Protein AF-A0A2D6BP06-F1 (afdb_monomer_lite)

Foldseek 3Di:
DDDDDDDDDDDDDDDDDDDDDDDDDDDDDDDDYDDDDDDDDDDDDDDDDDDDDDDDDDDDDDDDDDDDDDDDDDDDDDDDDDDDDDDDDDDDDDDDDDDDDDDDDDDDDDDDDDDDDDDDDDDDDDDDDDDDDDDDDDDDDDDDDDDDDDDDDDDDDDDDDDDDDDDDDDDDDDDDDDDDDDDDYDDDDDDDDDDDDDDDDDDDDDDDDDDDDDDDDDDDDDDDDDDDDDDDDDDDDDDDDDDDDDDDDDDDDDDDDDDDDDDDPDDDDDDDDDDDDDDDDDDPPPPPPDCPPPQAAEFEQEEALQAFAFLQSLLLLLLSLLVNLQRVHFYEYAHAPLPVVRHDPNSVVNHVVLCVLLVSAGAAADWDQDPVRDIGHDHPPPLDDRYLVVVLVLLVVLLVLCLVVVQKFWDQDDPVVLVVLVVVCVVVPHDRAAADDPPDDRVVRVVCVVVVHQTFMWGHFDQAKDWDQALAPGIDIDGNSLDHGGTQAHSVRGGDPLSSCLSSCQSVVHQEYREAQVCVSSVSSNVSSCVSSVGDDHHHHHAAFEAEPVRHGQDPLQLLVQLLVVLVVVCVVCVPVSCVLLVVLDPPVLVVVSNPDSVDDDDPRSSVSSCVSSVDPGDDGGSVSVLLQFFRSQLSSLLSCVQFFFLPDADPVRHGPSDDGSVVSSNRDDSNRGHPDGGYDDPVVSLVSQLVVLLPDDQVVNLVSLLVSCVPHPVLPHPPQVVNSSLCSVFASNQDSGSCQLCPCPHQNVLLRDDLQGRAADPVLLVPQAVDDPVGLLVLLVVCLVVLVPDPPLALVSQLVSLCVSCVVVVHDSSNHQQSLCCLRSSYSDHTRSSSSDVSNDSVSSSSSSVVCSVPSD

pLDDT: mean 71.78, std 29.15, range [24.36, 98.56]

Secondary structure (DSSP, 8-state):
-------------------------------------------------------------------------------------------------------------------------------------------------------------------------------------------------------------------------------------------------PPPP----PPP-------PPPPP---------------------------------EEEE----SSS-BHHHHHHHHHHHHHHHHTT-EEEE-B----TTT--HHHHHHHHHHHHHTT---SBEEEEE-TTS-EEEE-SSS----BGGGGHHHHHHHHHHHHTTTSEEEE---HHHHHHHHHHHHHTT--------TT--HHHHHHHHHTT---EEEE---SS-EEEEETTTEEEEE-GGG----EEE-TTSPBPHHHHHHHHHHHTT--EEEEEGGGGGGHHHHHHHHHHHTPPPPEEEEEPPEE-TTSPBP-THHHHHHHHHHHHHHHHH-HHHHHHHHTTTS-HHHHHHHHH-SS----HHHHHHHHHHHT--PPP-BHHHHHHTT--HHHHHHHHHTTTB----B-TTSSB-----HHHHHHH--GGGB-SSPEE--HHHHHHHHHHHHHHS-HHHHHHHHHHHHHHH-TTTTT--GGGHHHHHHHHGGG-SSSSTTTSTTSTTHHHHS-TTTPPP-HHHIIIIISSSSS-HHHHHHHHHHHHHT-SS--HHHHHHHHHHHHHHTT--THHHHHHHHHHHHSSS--S-HHHHHHHH-HHHHHHHHHHHHHH--

Radius of gyration: 44.8 Å; chains: 1; bounding box: 144×127×132 Å

Sequence (858 aa):
MGGGPVARAARRAPHPTRQGPRRADGVARGRRRTAAPRARRAPRPRARRFDRGLPEPLLALVAGPRVLPRAAGARRAAHEPGPGRRAPRALQGHLPQRRGLPAAGGRGRQPARSAQPAPARQPGRRDLRVRRGRRGRRGLRPGGDLARGGDPLGRGDRGAKPRDRAGPARRAGADRRAQGARRPARRGPRRLGDLPFTQRRRGPTGRPVADPRATRAGQRHHLCRRWLHERARTHRCPAPGLPAPQPGGRAPTRGQRWALPAADPRGRARCPDGLREREGRGAHRRQGRSRVSEAQVVTRFAPSPTGHLHVGGARTALFNWALARSLGGRFLLRIEDTDQARSSEEATRGILEDLAWLGIEWDEGPTLTLPDGRSLGGDPRGVGPFFQSERRAGYDAAVQALLDRDLAYPAFETGDELDALRREAREQKRNFRYRRPADFDREAALARAAGGEEHVVRFRMPERALRFADQILGEVHFEEEQLDDFVVRKRDGFPTYHLAVVVDDEAMGVSHVLRGQEHLNNTPRHRALQEALGYREPVYAHLPVIFNADGSKMSKRDKDKAARSAVKEGLASDEARLRAQVGDAVDPGSLERWLGDKKSQLPDSQLGALQEALALDLPGIEVEDFRRGGYLPEVLVNFLALLGWSPGEKEDDGRDKERFEPAYLAERFHLERVGRGNARFDRKKLLAFNQETLAALDDAHFLSLWDAWCTRYAPKAGGRLGARAELFAAAIKPRSGTLADPTDPAGPGAFVFAANEAFPFDEKAVAKFLRKGEPNGLEQLAAFRETVAGLDPFAPDTIEAAASAFAEARGIGMGKIAQPLRVAVTGSSASPGLGETLALVGREAVLARIDRCLRECA

Structure (mmCIF, N/CA/C/O backbone):
data_AF-A0A2D6BP06-F1
#
_entry.id   AF-A0A2D6BP06-F1
#
loop_
_atom_site.group_PDB
_atom_site.id
_atom_site.type_symbol
_atom_site.label_atom_id
_atom_site.label_alt_id
_atom_site.label_comp_id
_atom_site.label_asym_id
_atom_site.label_entity_id
_atom_site.label_seq_id
_atom_site.pdbx_PDB_ins_code
_atom_site.Cartn_x
_atom_site.Cartn_y
_atom_site.Cartn_z
_atom_site.occupancy
_atom_site.B_iso_or_equiv
_atom_site.auth_seq_id
_atom_site.auth_comp_id
_atom_site.auth_asym_id
_atom_site.auth_atom_id
_atom_site.pdbx_PDB_model_num
ATOM 1 N N . MET A 1 1 ? -78.590 -36.471 5.834 1.00 32.62 1 MET A N 1
ATOM 2 C CA . MET A 1 1 ? -77.722 -36.593 4.642 1.00 32.62 1 MET A CA 1
ATOM 3 C C . MET A 1 1 ? -76.311 -36.146 5.037 1.00 32.62 1 MET A C 1
ATOM 5 O O . MET A 1 1 ? -76.148 -34.966 5.298 1.00 32.62 1 MET A O 1
ATOM 9 N N . GLY A 1 2 ? -75.291 -36.983 5.256 1.00 31.98 2 GLY A N 1
ATOM 10 C CA . GLY A 1 2 ? -75.117 -38.422 4.984 1.00 31.98 2 GLY A CA 1
ATOM 11 C C . GLY A 1 2 ? -74.158 -38.626 3.797 1.00 31.98 2 GLY A C 1
ATOM 12 O O . GLY A 1 2 ? -74.500 -38.159 2.721 1.00 31.98 2 GLY A O 1
ATOM 13 N N . GLY A 1 3 ? -72.976 -39.254 3.912 1.00 29.80 3 GLY A N 1
ATOM 14 C CA . GLY A 1 3 ? -72.323 -39.891 5.076 1.00 29.80 3 GLY A CA 1
ATOM 15 C C . GLY A 1 3 ? -70.775 -39.875 5.005 1.00 29.80 3 GLY A C 1
ATOM 16 O O . GLY A 1 3 ? -70.210 -39.125 4.218 1.00 29.80 3 GLY A O 1
ATOM 17 N N . GLY A 1 4 ? -70.098 -40.646 5.876 1.00 33.81 4 GLY A N 1
ATOM 18 C CA . GLY A 1 4 ? -68.620 -40.759 5.975 1.00 33.81 4 GLY A CA 1
ATOM 19 C C . GLY A 1 4 ? -68.023 -41.896 5.114 1.00 33.81 4 GLY A C 1
ATOM 20 O O . GLY A 1 4 ? -68.578 -42.118 4.039 1.00 33.81 4 GLY A O 1
ATOM 21 N N . PRO A 1 5 ? -66.984 -42.667 5.550 1.00 57.78 5 PRO A N 1
ATOM 22 C CA . PRO A 1 5 ? -66.311 -42.700 6.877 1.00 57.78 5 PRO A CA 1
ATOM 23 C C . PRO A 1 5 ? -64.729 -42.734 6.832 1.00 57.78 5 PRO A C 1
ATOM 25 O O . PRO A 1 5 ? -64.161 -43.041 5.796 1.00 57.78 5 PRO A O 1
ATOM 28 N N . VAL A 1 6 ? -63.971 -42.212 7.833 1.00 41.28 6 VAL A N 1
ATOM 29 C CA . VAL A 1 6 ? -63.237 -42.908 8.963 1.00 41.28 6 VAL A CA 1
ATOM 30 C C . VAL A 1 6 ? -61.893 -43.589 8.554 1.00 41.28 6 VAL A C 1
ATOM 32 O O . VAL A 1 6 ? -61.802 -44.055 7.433 1.00 41.28 6 VAL A O 1
ATOM 35 N N . ALA A 1 7 ? -60.779 -43.687 9.321 1.00 31.73 7 ALA A N 1
ATOM 36 C CA . ALA A 1 7 ? -60.358 -43.411 10.727 1.00 31.73 7 ALA A CA 1
ATOM 37 C C . ALA A 1 7 ? -59.036 -42.571 10.764 1.00 31.73 7 ALA A C 1
ATOM 39 O O . ALA A 1 7 ? -58.396 -42.447 9.728 1.00 31.73 7 ALA A O 1
ATOM 40 N N . ARG A 1 8 ? -58.546 -41.870 11.815 1.00 34.09 8 ARG A N 1
ATOM 41 C CA . ARG A 1 8 ? -58.507 -41.978 13.310 1.00 34.09 8 ARG A CA 1
ATOM 42 C C . ARG A 1 8 ? -57.502 -43.003 13.901 1.00 34.09 8 ARG A C 1
ATOM 44 O O . ARG A 1 8 ? -57.359 -44.067 13.328 1.00 34.09 8 ARG A O 1
ATOM 51 N N . ALA A 1 9 ? -56.904 -42.838 15.100 1.00 34.69 9 ALA A N 1
ATOM 52 C CA . ALA A 1 9 ? -56.360 -41.677 15.863 1.00 34.69 9 ALA A CA 1
ATOM 53 C C . ALA A 1 9 ? -55.815 -42.136 17.254 1.00 34.69 9 ALA A C 1
ATOM 55 O O . ALA A 1 9 ? -56.453 -42.966 17.892 1.00 34.69 9 ALA A O 1
ATOM 56 N N . ALA A 1 10 ? -54.729 -41.536 17.782 1.00 27.34 10 ALA A N 1
ATOM 57 C CA . ALA A 1 10 ? -54.198 -41.772 19.150 1.00 27.34 10 ALA A CA 1
ATOM 58 C C . ALA A 1 10 ? -53.513 -40.513 19.756 1.00 27.34 10 ALA A C 1
ATOM 60 O O . ALA A 1 10 ? -53.117 -39.629 18.995 1.00 27.34 10 ALA A O 1
ATOM 61 N N . ARG A 1 11 ? -53.404 -40.385 21.102 1.00 34.75 11 ARG A N 1
ATOM 62 C CA . ARG A 1 11 ? -52.830 -39.210 21.830 1.00 34.75 11 ARG A CA 1
ATOM 63 C C . ARG A 1 11 ? -52.421 -39.497 23.305 1.00 34.75 11 ARG A C 1
ATOM 65 O O . ARG A 1 11 ? -53.011 -40.380 23.911 1.00 34.75 11 ARG A O 1
ATOM 72 N N . ARG A 1 12 ? -51.622 -38.572 23.892 1.00 31.70 12 ARG A N 1
ATOM 73 C CA . ARG A 1 12 ? -51.417 -38.200 25.337 1.00 31.70 12 ARG A CA 1
ATOM 74 C C . ARG A 1 12 ? -50.178 -38.743 26.102 1.00 31.70 12 ARG A C 1
ATOM 76 O O . ARG A 1 12 ? -49.508 -39.659 25.654 1.00 31.70 12 ARG A O 1
ATOM 83 N N . ALA A 1 13 ? -49.863 -38.042 27.205 1.00 31.72 13 ALA A N 1
ATOM 84 C CA . ALA A 1 13 ? -48.690 -38.098 28.117 1.00 31.72 13 ALA A CA 1
ATOM 85 C C . ALA A 1 13 ? -49.196 -38.289 29.596 1.00 31.72 13 ALA A C 1
ATOM 87 O O . ALA A 1 13 ? -50.390 -38.603 29.680 1.00 31.72 13 ALA A O 1
ATOM 88 N N . PRO A 1 14 ? -48.472 -38.076 30.745 1.00 52.66 14 PRO A N 1
ATOM 89 C CA . PRO A 1 14 ? -47.163 -37.418 31.016 1.00 52.66 14 PRO A CA 1
ATOM 90 C C . PRO A 1 14 ? -46.241 -38.083 32.107 1.00 52.66 14 PRO A C 1
ATOM 92 O O . PRO A 1 14 ? -46.472 -39.220 32.488 1.00 52.66 14 PRO A O 1
ATOM 95 N N . HIS A 1 15 ? -45.197 -37.345 32.558 1.00 32.78 15 HIS A N 1
ATOM 96 C CA . HIS A 1 15 ? -44.397 -37.330 33.831 1.00 32.78 15 HIS A CA 1
ATOM 97 C C . HIS A 1 15 ? -44.548 -38.419 34.941 1.00 32.78 15 HIS A C 1
ATOM 99 O O . HIS A 1 15 ? -45.658 -38.906 35.138 1.00 32.78 15 HIS A O 1
ATOM 105 N N . PRO A 1 16 ? -43.499 -38.714 35.777 1.00 49.84 16 PRO A N 1
ATOM 106 C CA . PRO A 1 16 ? -42.798 -37.723 36.637 1.00 49.84 16 PRO A CA 1
ATOM 107 C C . PRO A 1 16 ? -41.292 -37.989 36.963 1.00 49.84 16 PRO A C 1
ATOM 109 O O . PRO A 1 16 ? -40.595 -38.685 36.233 1.00 49.84 16 PRO A O 1
ATOM 112 N N . THR A 1 17 ? -40.778 -37.374 38.043 1.00 35.06 17 THR A N 1
ATOM 113 C CA . THR A 1 17 ? -39.378 -37.353 38.534 1.00 35.06 17 THR A CA 1
ATOM 114 C C . THR A 1 17 ? -39.135 -38.187 39.811 1.00 35.06 17 THR A C 1
ATOM 116 O O . THR A 1 17 ? -40.059 -38.388 40.594 1.00 35.06 17 THR A O 1
ATOM 119 N N . ARG A 1 18 ? -37.871 -38.592 40.068 1.00 30.53 18 ARG A N 1
ATOM 120 C CA . ARG A 1 18 ? -37.229 -38.868 41.392 1.00 30.53 18 ARG A CA 1
ATOM 121 C C . ARG A 1 18 ? -35.699 -39.009 41.182 1.00 30.53 18 ARG A C 1
ATOM 123 O O . ARG A 1 18 ? -35.296 -39.582 40.182 1.00 30.53 18 ARG A O 1
ATOM 130 N N . GLN A 1 19 ? -34.833 -38.247 41.866 1.00 31.11 19 GLN A N 1
ATOM 131 C CA . GLN A 1 19 ? -34.233 -38.458 43.209 1.00 31.11 19 GLN A CA 1
ATOM 132 C C . GLN A 1 19 ? -33.218 -39.629 43.296 1.00 31.11 19 GLN A C 1
ATOM 134 O O . GLN A 1 19 ? -33.531 -40.745 42.903 1.00 31.11 19 GLN A O 1
ATOM 139 N N . GLY A 1 20 ? -32.005 -39.354 43.818 1.00 28.52 20 GLY A N 1
ATOM 140 C CA . GLY A 1 20 ? -30.934 -40.343 44.101 1.00 28.52 20 GLY A CA 1
ATOM 141 C C . GLY A 1 20 ? -31.100 -41.059 45.460 1.00 28.52 20 GLY A C 1
ATOM 142 O O . GLY A 1 20 ? -32.217 -41.022 45.982 1.00 28.52 20 GLY A O 1
ATOM 143 N N . PRO A 1 21 ? -30.037 -41.628 46.100 1.00 48.75 21 PRO A N 1
ATOM 144 C CA . PRO A 1 21 ? -28.909 -40.792 46.574 1.00 48.75 21 PRO A CA 1
ATOM 145 C C . PRO A 1 21 ? -27.501 -41.446 46.823 1.00 48.75 21 PRO A C 1
ATOM 147 O O . PRO A 1 21 ? -27.364 -42.641 47.026 1.00 48.75 21 PRO A O 1
ATOM 150 N N . ARG A 1 22 ? -26.481 -40.573 46.971 1.00 33.22 22 ARG A N 1
ATOM 151 C CA . ARG A 1 22 ? -25.363 -40.555 47.971 1.00 33.22 22 ARG A CA 1
ATOM 152 C C . ARG A 1 22 ? -24.386 -41.746 48.224 1.00 33.22 22 ARG A C 1
ATOM 154 O O . ARG A 1 22 ? -24.780 -42.781 48.735 1.00 33.22 22 ARG A O 1
ATOM 161 N N . ARG A 1 23 ? -23.091 -41.352 48.241 1.00 32.50 23 ARG A N 1
ATOM 162 C CA . ARG A 1 23 ? -21.977 -41.700 49.180 1.00 32.50 23 ARG A CA 1
ATOM 163 C C . ARG A 1 23 ? -21.313 -43.092 49.151 1.00 32.50 23 ARG A C 1
ATOM 165 O O . ARG A 1 23 ? -21.933 -44.080 49.512 1.00 32.50 23 ARG A O 1
ATOM 172 N N . ALA A 1 24 ? -19.980 -43.078 49.019 1.00 30.75 24 ALA A N 1
ATOM 173 C CA . ALA A 1 24 ? -19.044 -43.382 50.121 1.00 30.75 24 ALA A CA 1
ATOM 174 C C . ALA A 1 24 ? -17.658 -42.739 49.849 1.00 30.75 24 ALA A C 1
ATOM 176 O O . ALA A 1 24 ? -17.357 -42.397 48.706 1.00 30.75 24 ALA A O 1
ATOM 177 N N . ASP A 1 25 ? -16.845 -42.540 50.891 1.00 31.14 25 ASP A N 1
ATOM 178 C CA . ASP A 1 25 ? -15.558 -41.820 50.852 1.00 31.14 25 ASP A CA 1
ATOM 179 C C . ASP A 1 25 ? -14.333 -42.760 50.751 1.00 31.14 25 ASP A C 1
ATOM 181 O O . ASP A 1 25 ? -14.427 -43.951 51.041 1.00 31.14 25 ASP A O 1
ATOM 185 N N . GLY A 1 26 ? -13.155 -42.231 50.378 1.00 29.27 26 GLY A N 1
ATOM 186 C CA . GLY A 1 26 ? -11.935 -43.041 50.205 1.00 29.27 26 GLY A CA 1
ATOM 187 C C . GLY A 1 26 ? -10.625 -42.246 50.096 1.00 29.27 26 GLY A C 1
ATOM 188 O O . GLY A 1 26 ? -9.998 -42.221 49.040 1.00 29.27 26 GLY A O 1
ATOM 189 N N . VAL A 1 27 ? -10.193 -41.586 51.177 1.00 34.19 27 VAL A N 1
ATOM 190 C CA . VAL A 1 27 ? -8.940 -40.800 51.215 1.00 34.19 27 VAL A CA 1
ATOM 191 C C . VAL A 1 27 ? -7.767 -41.617 51.768 1.00 34.19 27 VAL A C 1
ATOM 193 O O . VAL A 1 27 ? -7.808 -42.054 52.914 1.00 34.19 27 VAL A O 1
ATOM 196 N N . ALA A 1 28 ? -6.661 -41.705 51.020 1.00 30.28 28 ALA A N 1
ATOM 197 C CA . ALA A 1 28 ? -5.351 -42.110 51.545 1.00 30.28 28 ALA A CA 1
ATOM 198 C C . ALA A 1 28 ? -4.192 -41.421 50.793 1.00 30.28 28 ALA A C 1
ATOM 200 O O . ALA A 1 28 ? -4.322 -41.040 49.631 1.00 30.28 28 ALA A O 1
ATOM 201 N N . ARG A 1 29 ? -3.043 -41.240 51.461 1.00 36.44 29 ARG A N 1
ATOM 202 C CA . ARG A 1 29 ? -1.831 -40.591 50.916 1.00 36.44 29 ARG A CA 1
ATOM 203 C C . ARG A 1 29 ? -0.668 -41.585 50.858 1.00 36.44 29 ARG A C 1
ATOM 205 O O . ARG A 1 29 ? -0.449 -42.304 51.825 1.00 36.44 29 ARG A O 1
ATOM 212 N N . GLY A 1 30 ? 0.164 -41.521 49.816 1.00 28.05 30 GLY A N 1
ATOM 213 C CA . GLY A 1 30 ? 1.426 -42.270 49.738 1.00 28.05 30 GLY A CA 1
ATOM 214 C C . GLY A 1 30 ? 2.506 -41.519 48.952 1.00 28.05 30 GLY A C 1
ATOM 215 O O . GLY A 1 30 ? 2.259 -41.047 47.848 1.00 28.05 30 GLY A O 1
ATOM 216 N N . ARG A 1 31 ? 3.715 -41.388 49.514 1.00 34.25 31 ARG A N 1
ATOM 217 C CA . ARG A 1 31 ? 4.906 -40.834 48.836 1.00 34.25 31 ARG A CA 1
ATOM 218 C C . ARG A 1 31 ? 5.994 -41.913 48.775 1.00 34.25 31 ARG A C 1
ATOM 220 O O . ARG A 1 31 ? 6.305 -42.437 49.840 1.00 34.25 31 ARG A O 1
ATOM 227 N N . ARG A 1 32 ? 6.692 -42.068 47.634 1.00 32.12 32 ARG A N 1
ATOM 228 C CA . ARG A 1 32 ? 8.166 -41.863 47.481 1.00 32.12 32 ARG A CA 1
ATOM 229 C C . ARG A 1 32 ? 8.805 -42.622 46.290 1.00 32.12 32 ARG A C 1
ATOM 231 O O . ARG A 1 32 ? 8.751 -43.836 46.239 1.00 32.12 32 ARG A O 1
ATOM 238 N N . ARG A 1 33 ? 9.634 -41.864 45.550 1.00 31.02 33 ARG A N 1
ATOM 239 C CA . ARG A 1 33 ? 11.007 -42.184 45.074 1.00 31.02 33 ARG A CA 1
ATOM 240 C C . ARG A 1 33 ? 11.283 -43.113 43.860 1.00 31.02 33 ARG A C 1
ATOM 242 O O . ARG A 1 33 ? 10.917 -44.275 43.821 1.00 31.02 33 ARG A O 1
ATOM 249 N N . THR A 1 34 ? 12.230 -42.584 43.065 1.00 29.62 34 THR A N 1
ATOM 250 C CA . THR A 1 34 ? 13.447 -43.195 42.464 1.00 29.62 34 THR A CA 1
ATOM 251 C C . THR A 1 34 ? 13.462 -43.893 41.098 1.00 29.62 34 THR A C 1
ATOM 253 O O . THR A 1 34 ? 12.599 -44.682 40.754 1.00 29.62 34 THR A O 1
ATOM 256 N N . ALA A 1 35 ? 14.625 -43.667 40.458 1.00 29.25 35 ALA A N 1
ATOM 257 C CA . ALA A 1 35 ? 15.318 -44.435 39.419 1.00 29.25 35 ALA A CA 1
ATOM 258 C C . ALA A 1 35 ? 14.970 -44.172 37.940 1.00 29.25 35 ALA A C 1
ATOM 260 O O . ALA A 1 35 ? 13.820 -44.135 37.523 1.00 29.25 35 ALA A O 1
ATOM 261 N N . ALA A 1 36 ? 16.040 -44.039 37.150 1.00 32.34 36 ALA A N 1
ATOM 262 C CA . ALA A 1 36 ? 16.065 -44.029 35.691 1.00 32.34 36 ALA A CA 1
ATOM 263 C C . ALA A 1 36 ? 17.188 -44.981 35.214 1.00 32.34 36 ALA A C 1
ATOM 265 O O . ALA A 1 36 ? 18.179 -45.139 35.936 1.00 32.34 36 ALA A O 1
ATOM 266 N N . PRO A 1 37 ? 17.082 -45.603 34.025 1.00 40.06 37 PRO A N 1
ATOM 267 C CA . PRO A 1 37 ? 18.135 -46.449 33.462 1.00 40.06 37 PRO A CA 1
ATOM 268 C C . PRO A 1 37 ? 19.199 -45.646 32.682 1.00 40.06 37 PRO A C 1
ATOM 270 O O . PRO A 1 37 ? 18.964 -44.519 32.247 1.00 40.06 37 PRO A O 1
ATOM 273 N N . ARG A 1 38 ? 20.389 -46.237 32.489 1.00 30.73 38 ARG A N 1
ATOM 274 C CA . ARG A 1 38 ? 21.543 -45.647 31.772 1.00 30.73 38 ARG A CA 1
ATOM 275 C C . ARG A 1 38 ? 21.874 -46.386 30.467 1.00 30.73 38 ARG A C 1
ATOM 277 O O . ARG A 1 38 ? 21.619 -47.576 30.328 1.00 30.73 38 ARG A O 1
ATOM 284 N N . ALA A 1 39 ? 22.518 -45.663 29.551 1.00 33.19 39 ALA A N 1
ATOM 285 C CA . ALA A 1 39 ? 22.890 -46.092 28.201 1.00 33.19 39 ALA A CA 1
ATOM 286 C C . ALA A 1 39 ? 24.057 -47.101 28.091 1.00 33.19 39 ALA A C 1
ATOM 288 O O . ALA A 1 39 ? 24.931 -47.171 28.956 1.00 33.19 39 ALA A O 1
ATOM 289 N N . ARG A 1 40 ? 24.126 -47.759 26.923 1.00 26.53 40 ARG A N 1
ATOM 290 C CA . ARG A 1 40 ? 25.287 -48.378 26.235 1.00 26.53 40 ARG A CA 1
ATOM 291 C C . ARG A 1 40 ? 24.964 -48.380 24.725 1.00 26.53 40 ARG A C 1
ATOM 293 O O . ARG A 1 40 ? 23.788 -48.438 24.398 1.00 26.53 40 ARG A O 1
ATOM 300 N N . ARG A 1 41 ? 25.872 -48.463 23.747 1.00 29.81 41 ARG A N 1
ATOM 301 C CA . ARG A 1 41 ? 27.226 -47.939 23.430 1.00 29.81 41 ARG A CA 1
ATOM 302 C C . ARG A 1 41 ? 27.546 -48.526 22.023 1.00 29.81 41 ARG A C 1
ATOM 304 O O . ARG A 1 41 ? 27.039 -49.592 21.698 1.00 29.81 41 ARG A O 1
ATOM 311 N N . ALA A 1 42 ? 28.325 -47.836 21.188 1.00 32.09 42 ALA A N 1
ATOM 312 C CA . ALA A 1 42 ? 28.511 -48.165 19.757 1.00 32.09 42 ALA A CA 1
ATOM 313 C C . ALA A 1 42 ? 29.481 -49.339 19.460 1.00 32.09 42 ALA A C 1
ATOM 315 O O . ALA A 1 42 ? 30.146 -49.836 20.371 1.00 32.09 42 ALA A O 1
ATOM 316 N N . PRO A 1 43 ? 29.669 -49.681 18.167 1.00 38.75 43 PRO A N 1
ATOM 317 C CA . PRO A 1 43 ? 31.032 -49.663 17.610 1.00 38.75 43 PRO A CA 1
ATOM 318 C C . PRO A 1 43 ? 31.188 -48.824 16.316 1.00 38.75 43 PRO A C 1
ATOM 320 O O . PRO A 1 43 ? 30.216 -48.356 15.730 1.00 38.75 43 PRO A O 1
ATOM 323 N N . ARG A 1 44 ? 32.444 -48.624 15.881 1.00 33.66 44 ARG A N 1
ATOM 324 C CA . ARG A 1 44 ? 32.863 -47.914 14.648 1.00 33.66 44 ARG A CA 1
ATOM 325 C C . ARG A 1 44 ? 33.636 -48.857 13.701 1.00 33.66 44 ARG A C 1
ATOM 327 O O . ARG A 1 44 ? 34.316 -49.746 14.215 1.00 33.66 44 ARG A O 1
ATOM 334 N N . PRO A 1 45 ? 33.720 -48.575 12.387 1.00 37.53 45 PRO A N 1
ATOM 335 C CA . PRO A 1 45 ? 34.867 -48.949 11.551 1.00 37.53 45 PRO A CA 1
ATOM 336 C C . PRO A 1 45 ? 36.020 -47.913 11.634 1.00 37.53 45 PRO A C 1
ATOM 338 O O . PRO A 1 45 ? 35.904 -46.877 12.292 1.00 37.53 45 PRO A O 1
ATOM 341 N N . ARG A 1 46 ? 37.175 -48.216 11.018 1.00 26.91 46 ARG A N 1
ATOM 342 C CA . ARG A 1 46 ? 38.452 -47.474 11.156 1.00 26.91 46 ARG A CA 1
ATOM 343 C C . ARG A 1 46 ? 38.837 -46.679 9.897 1.00 26.91 46 ARG A C 1
ATOM 345 O O . ARG A 1 46 ? 38.410 -47.011 8.799 1.00 26.91 46 ARG A O 1
ATOM 352 N N . ALA A 1 47 ? 39.709 -45.682 10.067 1.00 29.97 47 ALA A N 1
ATOM 353 C CA . ALA A 1 47 ? 40.319 -44.893 8.990 1.00 29.97 47 ALA A CA 1
ATOM 354 C C . ALA A 1 47 ? 41.727 -45.397 8.592 1.00 29.97 47 ALA A C 1
ATOM 356 O O . ALA A 1 47 ? 42.350 -46.170 9.324 1.00 29.97 47 ALA A O 1
ATOM 357 N N . ARG A 1 48 ? 42.266 -44.871 7.482 1.00 26.70 48 ARG A N 1
ATOM 358 C CA . ARG A 1 48 ? 43.714 -44.766 7.202 1.00 26.70 48 ARG A CA 1
ATOM 359 C C . ARG A 1 48 ? 44.073 -43.302 6.888 1.00 26.70 48 ARG A C 1
ATOM 361 O O . ARG A 1 48 ? 43.189 -42.518 6.556 1.00 26.70 48 ARG A O 1
ATOM 368 N N . ARG A 1 49 ? 45.346 -42.934 7.072 1.00 28.84 49 ARG A N 1
ATOM 369 C CA . ARG A 1 49 ? 45.891 -41.562 6.973 1.00 28.84 49 ARG A CA 1
ATOM 370 C C . ARG A 1 49 ? 46.818 -41.404 5.763 1.00 28.84 49 ARG A C 1
ATOM 372 O O . ARG A 1 49 ? 47.447 -42.388 5.398 1.00 28.84 49 ARG A O 1
ATOM 379 N N . PHE A 1 50 ? 46.964 -40.170 5.276 1.00 26.77 50 PHE A N 1
ATOM 380 C CA . PHE A 1 50 ? 48.218 -39.399 5.099 1.00 26.77 50 PHE A CA 1
ATOM 381 C C . PHE A 1 50 ? 47.776 -37.978 4.651 1.00 26.77 50 PHE A C 1
ATOM 383 O O . PHE A 1 50 ? 47.029 -37.902 3.684 1.00 26.77 50 PHE A O 1
ATOM 390 N N . ASP A 1 51 ? 47.988 -36.824 5.300 1.00 28.58 51 ASP A N 1
ATOM 391 C CA . ASP A 1 51 ? 48.929 -36.285 6.314 1.00 28.58 51 ASP A CA 1
ATOM 392 C C . ASP A 1 51 ? 50.028 -35.370 5.728 1.00 28.58 51 ASP A C 1
ATOM 394 O O . ASP A 1 51 ? 51.030 -35.872 5.217 1.00 28.58 51 ASP A O 1
ATOM 398 N N . ARG A 1 52 ? 49.815 -34.039 5.829 1.00 28.69 52 ARG A N 1
ATOM 399 C CA . ARG A 1 52 ? 50.779 -32.976 6.233 1.00 28.69 52 ARG A CA 1
ATOM 400 C C . ARG A 1 52 ? 50.205 -31.563 5.995 1.00 28.69 52 ARG A C 1
ATOM 402 O O . ARG A 1 52 ? 49.656 -31.306 4.930 1.00 28.69 52 ARG A O 1
ATOM 409 N N . GLY A 1 53 ? 50.394 -30.641 6.949 1.00 25.11 53 GLY A N 1
ATOM 410 C CA . GLY A 1 53 ? 50.071 -29.203 6.814 1.00 25.11 53 GLY A CA 1
ATOM 411 C C . GLY A 1 53 ? 49.451 -28.579 8.078 1.00 25.11 53 GLY A C 1
ATOM 412 O O . GLY A 1 53 ? 48.396 -29.014 8.524 1.00 25.11 53 GLY A O 1
ATOM 413 N N . LEU A 1 54 ? 50.110 -27.569 8.654 1.00 31.41 54 LEU A N 1
ATOM 414 C CA . LEU A 1 54 ? 49.773 -26.842 9.899 1.00 31.41 54 LEU A CA 1
ATOM 415 C C . LEU A 1 54 ? 49.731 -25.317 9.608 1.00 31.41 54 LEU A C 1
ATOM 417 O O . LEU A 1 54 ? 50.316 -24.934 8.593 1.00 31.41 54 LEU A O 1
ATOM 421 N N . PRO A 1 55 ? 49.244 -24.423 10.504 1.00 37.19 55 PRO A N 1
ATOM 422 C CA . PRO A 1 55 ? 48.268 -24.576 11.599 1.00 37.19 55 PRO A CA 1
ATOM 423 C C . PRO A 1 55 ? 47.166 -23.468 11.654 1.00 37.19 55 PRO A C 1
ATOM 425 O O . PRO A 1 55 ? 47.251 -22.431 11.009 1.00 37.19 55 PRO A O 1
ATOM 428 N N . GLU A 1 56 ? 46.174 -23.678 12.524 1.00 35.41 56 GLU A N 1
ATOM 429 C CA . GLU A 1 56 ? 45.200 -22.708 13.103 1.00 35.41 56 GLU A CA 1
ATOM 430 C C . GLU A 1 56 ? 45.538 -22.545 14.627 1.00 35.41 56 GLU A C 1
ATOM 432 O O . GLU A 1 56 ? 46.473 -23.239 15.053 1.00 35.41 56 GLU A O 1
ATOM 437 N N . PRO A 1 57 ? 44.858 -21.748 15.505 1.00 51.28 57 PRO A N 1
ATOM 438 C CA . PRO A 1 57 ? 43.550 -21.078 15.350 1.00 51.28 57 PRO A CA 1
ATOM 439 C C . PRO A 1 57 ? 43.396 -19.650 15.949 1.00 51.28 57 PRO A C 1
ATOM 441 O O . PRO A 1 57 ? 44.266 -19.178 16.679 1.00 51.28 57 PRO A O 1
ATOM 444 N N . LEU A 1 58 ? 42.214 -19.027 15.768 1.00 27.69 58 LEU A N 1
ATOM 445 C CA . LEU A 1 58 ? 41.301 -18.639 16.882 1.00 27.69 58 LEU A CA 1
ATOM 446 C C . LEU A 1 58 ? 40.044 -17.870 16.414 1.00 27.69 58 LEU A C 1
ATOM 448 O O . LEU A 1 58 ? 40.140 -16.753 15.914 1.00 27.69 58 LEU A O 1
ATOM 452 N N . LEU A 1 59 ? 38.848 -18.413 16.689 1.00 27.89 59 LEU A N 1
ATOM 453 C CA . LEU A 1 59 ? 37.565 -17.712 16.515 1.00 27.89 59 LEU A CA 1
ATOM 454 C C . LEU A 1 59 ? 36.512 -18.226 17.520 1.00 27.89 59 LEU A C 1
ATOM 456 O O . LEU A 1 59 ? 36.263 -19.428 17.603 1.00 27.89 59 LEU A O 1
ATOM 460 N N . ALA A 1 60 ? 35.920 -17.324 18.312 1.00 28.44 60 ALA A N 1
ATOM 461 C CA . ALA A 1 60 ? 34.975 -17.616 19.401 1.00 28.44 60 ALA A CA 1
ATOM 462 C C . ALA A 1 60 ? 34.286 -16.317 19.887 1.00 28.44 60 ALA A C 1
ATOM 464 O O . ALA A 1 60 ? 34.919 -15.267 19.846 1.00 28.44 60 ALA A O 1
ATOM 465 N N . LEU A 1 61 ? 33.059 -16.286 20.431 1.00 28.16 61 LEU A N 1
ATOM 466 C CA . LEU A 1 61 ? 31.880 -17.170 20.323 1.00 28.16 61 LEU A CA 1
ATOM 467 C C . LEU A 1 61 ? 30.659 -16.369 20.852 1.00 28.16 61 LEU A C 1
ATOM 469 O O . LEU A 1 61 ? 30.822 -15.561 21.765 1.00 28.16 61 LEU A O 1
ATOM 473 N N . VAL A 1 62 ? 29.446 -16.564 20.318 1.00 30.70 62 VAL A N 1
ATOM 474 C CA . VAL A 1 62 ? 28.232 -15.811 20.726 1.00 30.70 62 VAL A CA 1
ATOM 475 C C . VAL A 1 62 ? 27.284 -16.664 21.581 1.00 30.70 62 VAL A C 1
ATOM 477 O O . VAL A 1 62 ? 26.952 -17.782 21.193 1.00 30.70 62 VAL A O 1
ATOM 480 N N . ALA A 1 63 ? 26.786 -16.123 22.702 1.00 27.98 63 ALA A N 1
ATOM 481 C CA . ALA A 1 63 ? 25.681 -16.699 23.482 1.00 27.98 63 ALA A CA 1
ATOM 482 C C . ALA A 1 63 ? 24.916 -15.630 24.297 1.00 27.98 63 ALA A C 1
ATOM 484 O O . ALA A 1 63 ? 25.515 -14.674 24.783 1.00 27.98 63 ALA A O 1
ATOM 485 N N . GLY A 1 64 ? 23.601 -15.818 24.479 1.00 26.67 64 GLY A N 1
ATOM 486 C CA . GLY A 1 64 ? 22.725 -14.986 25.327 1.00 26.67 64 GLY A CA 1
ATOM 487 C C . GLY A 1 64 ? 21.947 -15.806 26.384 1.00 26.67 64 GLY A C 1
ATOM 488 O O . GLY A 1 64 ? 22.037 -17.034 26.365 1.00 26.67 64 GLY A O 1
ATOM 489 N N . PRO A 1 65 ? 21.193 -15.179 27.320 1.00 40.66 65 PRO A N 1
ATOM 490 C CA . PRO A 1 65 ? 20.755 -15.852 28.557 1.00 40.66 65 PRO A CA 1
ATOM 491 C C . PRO A 1 65 ? 19.241 -16.156 28.699 1.00 40.66 65 PRO A C 1
ATOM 493 O O . PRO A 1 65 ? 18.402 -15.283 28.479 1.00 40.66 65 PRO A O 1
ATOM 496 N N . ARG A 1 66 ? 18.901 -17.366 29.195 1.00 28.11 66 ARG A N 1
ATOM 497 C CA . ARG A 1 66 ? 17.585 -17.819 29.738 1.00 28.11 66 ARG A CA 1
ATOM 498 C C . ARG A 1 66 ? 17.768 -19.074 30.636 1.00 28.11 66 ARG A C 1
ATOM 500 O O . ARG A 1 66 ? 18.624 -19.883 30.307 1.00 28.11 66 ARG A O 1
ATOM 507 N N . VAL A 1 67 ? 16.992 -19.375 31.696 1.00 30.91 67 VAL A N 1
ATOM 508 C CA . VAL A 1 67 ? 16.229 -18.536 32.657 1.00 30.91 67 VAL A CA 1
ATOM 509 C C . VAL A 1 67 ? 15.844 -19.375 33.917 1.00 30.91 67 VAL A C 1
ATOM 511 O O . VAL A 1 67 ? 15.318 -20.471 33.753 1.00 30.91 67 VAL A O 1
ATOM 514 N N . LEU A 1 68 ? 16.018 -18.841 35.146 1.00 30.66 68 LEU A N 1
ATOM 515 C CA . LEU A 1 68 ? 15.467 -19.337 36.451 1.00 30.66 68 LEU A CA 1
ATOM 516 C C . LEU A 1 68 ? 15.868 -20.788 36.904 1.00 30.66 68 LEU A C 1
ATOM 518 O O . LEU A 1 68 ? 16.551 -21.460 36.136 1.00 30.66 68 LEU A O 1
ATOM 522 N N . PRO A 1 69 ? 15.516 -21.317 38.122 1.00 42.66 69 PRO A N 1
ATOM 523 C CA . PRO A 1 69 ? 14.735 -20.762 39.257 1.00 42.66 69 PRO A CA 1
ATOM 524 C C . PRO A 1 69 ? 15.282 -20.954 40.720 1.00 42.66 69 PRO A C 1
ATOM 526 O O . PRO A 1 69 ? 16.122 -21.799 40.990 1.00 42.66 69 PRO A O 1
ATOM 529 N N . ARG A 1 70 ? 14.670 -20.217 41.679 1.00 29.48 70 ARG A N 1
ATOM 530 C CA . ARG A 1 70 ? 14.356 -20.511 43.123 1.00 29.48 70 ARG A CA 1
ATOM 531 C C . ARG A 1 70 ? 15.294 -21.361 44.041 1.00 29.48 70 ARG A C 1
ATOM 533 O O . ARG A 1 70 ? 15.402 -22.561 43.830 1.00 29.48 70 ARG A O 1
ATOM 540 N N . ALA A 1 71 ? 15.649 -20.821 45.232 1.00 27.70 71 ALA A N 1
ATOM 541 C CA . ALA A 1 71 ? 15.114 -21.206 46.581 1.00 27.70 71 ALA A CA 1
ATOM 542 C C . ALA A 1 71 ? 16.074 -21.063 47.814 1.00 27.70 71 ALA A C 1
ATOM 544 O O . ALA A 1 71 ? 17.185 -21.568 47.818 1.00 27.70 71 ALA A O 1
ATOM 545 N N . ALA A 1 72 ? 15.541 -20.433 48.878 1.00 27.91 72 ALA A N 1
ATOM 546 C CA . ALA A 1 72 ? 15.894 -20.330 50.321 1.00 27.91 72 ALA A CA 1
ATOM 547 C C . ALA A 1 72 ? 16.945 -21.255 51.020 1.00 27.91 72 ALA A C 1
ATOM 549 O O . ALA A 1 72 ? 17.030 -22.440 50.718 1.00 27.91 72 ALA A O 1
ATOM 550 N N . GLY A 1 73 ? 17.620 -20.744 52.086 1.00 26.27 73 GLY A N 1
ATOM 551 C CA . GLY A 1 73 ? 18.653 -21.490 52.864 1.00 26.27 73 GLY A CA 1
ATOM 552 C C . GLY A 1 73 ? 18.862 -21.241 54.392 1.00 26.27 73 GLY A C 1
ATOM 553 O O . GLY A 1 73 ? 19.150 -22.205 55.091 1.00 26.27 73 GLY A O 1
ATOM 554 N N . ALA A 1 74 ? 18.638 -20.029 54.938 1.00 28.55 74 ALA A N 1
ATOM 555 C CA . ALA A 1 74 ? 18.569 -19.680 56.390 1.00 28.55 74 ALA A CA 1
ATOM 556 C C . ALA A 1 74 ? 19.842 -19.687 57.307 1.00 28.55 74 ALA A C 1
ATOM 558 O O . ALA A 1 74 ? 20.803 -20.404 57.062 1.00 28.55 74 ALA A O 1
ATOM 559 N N . ARG A 1 75 ? 19.715 -18.975 58.461 1.00 28.59 75 ARG A N 1
ATOM 560 C CA . ARG A 1 75 ? 20.553 -18.955 59.710 1.00 28.59 75 ARG A CA 1
ATOM 561 C C . ARG A 1 75 ? 21.887 -18.163 59.664 1.00 28.59 75 ARG A C 1
ATOM 563 O O . ARG A 1 75 ? 22.557 -18.201 58.648 1.00 28.59 75 ARG A O 1
ATOM 570 N N . ARG A 1 76 ? 22.357 -17.483 60.736 1.00 28.83 76 ARG A N 1
ATOM 571 C CA . ARG A 1 76 ? 21.760 -16.979 62.017 1.00 28.83 76 ARG A CA 1
ATOM 572 C C . ARG A 1 76 ? 22.710 -15.927 62.669 1.00 28.83 76 ARG A C 1
ATOM 574 O O . ARG A 1 76 ? 23.818 -15.769 62.184 1.00 28.83 76 ARG A O 1
ATOM 581 N N . ALA A 1 77 ? 22.286 -15.337 63.803 1.00 28.73 77 ALA A N 1
ATOM 582 C CA . ALA A 1 77 ? 22.959 -14.310 64.637 1.00 28.73 77 ALA A CA 1
ATOM 583 C C . ALA A 1 77 ? 23.058 -12.913 63.969 1.00 28.73 77 ALA A C 1
ATOM 585 O O . ALA A 1 77 ? 23.500 -12.826 62.834 1.00 28.73 77 ALA A O 1
ATOM 586 N N . ALA A 1 78 ? 22.570 -11.780 64.497 1.00 27.53 78 ALA A N 1
ATOM 587 C CA . ALA A 1 78 ? 22.192 -11.289 65.839 1.00 27.53 78 ALA A CA 1
ATOM 588 C C . ALA A 1 78 ? 23.319 -10.616 66.649 1.00 27.53 78 ALA A C 1
ATOM 590 O O . ALA A 1 78 ? 24.053 -11.299 67.356 1.00 27.53 78 ALA A O 1
ATOM 591 N N . HIS A 1 79 ? 23.351 -9.274 66.617 1.00 29.59 79 HIS A N 1
ATOM 592 C CA . HIS A 1 79 ? 23.291 -8.449 67.834 1.00 29.59 79 HIS A CA 1
ATOM 593 C C . HIS A 1 79 ? 22.865 -6.989 67.546 1.00 29.59 79 HIS A C 1
ATOM 595 O O . HIS A 1 79 ? 23.415 -6.333 66.667 1.00 29.59 79 HIS A O 1
ATOM 601 N N . GLU A 1 80 ? 21.885 -6.501 68.310 1.00 29.91 80 GLU A N 1
ATOM 602 C CA . GLU A 1 80 ? 21.634 -5.078 68.627 1.00 29.91 80 GLU A CA 1
ATOM 603 C C . GLU A 1 80 ? 22.402 -4.697 69.921 1.00 29.91 80 GLU A C 1
ATOM 605 O O . GLU A 1 80 ? 22.960 -5.618 70.540 1.00 29.91 80 GLU A O 1
ATOM 610 N N . PRO A 1 81 ? 22.390 -3.432 70.425 1.00 48.44 81 PRO A N 1
ATOM 611 C CA . PRO A 1 81 ? 21.775 -2.169 69.941 1.00 48.44 81 PRO A CA 1
ATOM 612 C C . PRO A 1 81 ? 22.865 -1.076 69.672 1.00 48.44 81 PRO A C 1
ATOM 614 O O . PRO A 1 81 ? 24.038 -1.411 69.598 1.00 48.44 81 PRO A O 1
ATOM 617 N N . GLY A 1 82 ? 22.643 0.232 69.460 1.00 28.22 82 GLY A N 1
ATOM 618 C CA . GLY A 1 82 ? 21.618 1.162 69.952 1.00 28.22 82 GLY A CA 1
ATOM 619 C C . GLY A 1 82 ? 21.857 2.625 69.492 1.00 28.22 82 GLY A C 1
ATOM 620 O O . GLY A 1 82 ? 22.642 2.846 68.571 1.00 28.22 82 GLY A O 1
ATOM 621 N N . PRO A 1 83 ? 21.154 3.632 70.061 1.00 47.88 83 PRO A N 1
ATOM 622 C CA . PRO A 1 83 ? 20.785 4.839 69.304 1.00 47.88 83 PRO A CA 1
ATOM 623 C C . PRO A 1 83 ? 21.479 6.160 69.703 1.00 47.88 83 PRO A C 1
ATOM 625 O O . PRO A 1 83 ? 21.777 6.404 70.869 1.00 47.88 83 PRO A O 1
ATOM 628 N N . GLY A 1 84 ? 21.581 7.091 68.743 1.00 29.08 84 GLY A N 1
ATOM 629 C CA . GLY A 1 84 ? 21.969 8.495 68.960 1.00 29.08 84 GLY A CA 1
ATOM 630 C C . GLY A 1 84 ? 21.133 9.461 68.107 1.00 29.08 84 GLY A C 1
ATOM 631 O O . GLY A 1 84 ? 21.010 9.282 66.899 1.00 29.08 84 GLY A O 1
ATOM 632 N N . ARG A 1 85 ? 20.520 10.481 68.727 1.00 30.36 85 ARG A N 1
ATOM 633 C CA . ARG A 1 85 ? 19.638 11.466 68.061 1.00 30.36 85 ARG A CA 1
ATOM 634 C C . ARG A 1 85 ? 20.359 12.800 67.807 1.00 30.36 85 ARG A C 1
ATOM 636 O O . ARG A 1 85 ? 20.988 13.290 68.739 1.00 30.36 85 ARG A O 1
ATOM 643 N N . ARG A 1 86 ? 20.052 13.453 66.669 1.00 29.97 86 ARG A N 1
ATOM 644 C CA . ARG A 1 86 ? 19.706 14.897 66.470 1.00 29.97 86 ARG A CA 1
ATOM 645 C C . ARG A 1 86 ? 20.344 15.542 65.222 1.00 29.97 86 ARG A C 1
ATOM 647 O O . ARG A 1 86 ? 21.525 15.385 64.951 1.00 29.97 86 ARG A O 1
ATOM 654 N N . ALA A 1 87 ? 19.528 16.327 64.514 1.00 33.09 87 ALA A N 1
ATOM 655 C CA . ALA A 1 87 ? 19.920 17.394 63.575 1.00 33.09 87 ALA A CA 1
ATOM 656 C C . ALA A 1 87 ? 20.136 18.726 64.377 1.00 33.09 87 ALA A C 1
ATOM 658 O O . ALA A 1 87 ? 19.845 18.673 65.579 1.00 33.09 87 ALA A O 1
ATOM 659 N N . PRO A 1 88 ? 20.547 19.909 63.827 1.00 48.22 88 PRO A N 1
ATOM 660 C CA . PRO A 1 88 ? 20.224 20.417 62.476 1.00 48.22 88 PRO A CA 1
ATOM 661 C C . PRO A 1 88 ? 21.239 21.360 61.747 1.00 48.22 88 PRO A C 1
ATOM 663 O O . PRO A 1 88 ? 22.244 21.787 62.292 1.00 48.22 88 PRO A O 1
ATOM 666 N N . ARG A 1 89 ? 20.861 21.746 60.511 1.00 31.48 89 ARG A N 1
ATOM 667 C CA . ARG A 1 89 ? 21.111 23.023 59.777 1.00 31.48 89 ARG A CA 1
ATOM 668 C C . ARG A 1 89 ? 22.532 23.646 59.671 1.00 31.48 89 ARG A C 1
ATOM 670 O O . ARG A 1 89 ? 22.992 24.359 60.549 1.00 31.48 89 ARG A O 1
ATOM 677 N N . ALA A 1 90 ? 23.073 23.504 58.455 1.00 39.19 90 ALA A N 1
ATOM 678 C CA . ALA A 1 90 ? 23.903 24.403 57.623 1.00 39.19 90 ALA A CA 1
ATOM 679 C C . ALA A 1 90 ? 24.243 25.859 58.047 1.00 39.19 90 ALA A C 1
ATOM 681 O O . ALA A 1 90 ? 23.356 26.595 58.474 1.00 39.19 90 ALA A O 1
ATOM 682 N N . LEU A 1 91 ? 25.460 26.313 57.669 1.00 29.94 91 LEU A N 1
ATOM 683 C CA . LEU A 1 91 ? 25.748 27.627 57.034 1.00 29.94 91 LEU A CA 1
ATOM 684 C C . LEU A 1 91 ? 27.139 27.663 56.319 1.00 29.94 91 LEU A C 1
ATOM 686 O O . LEU A 1 91 ? 27.743 26.612 56.124 1.00 29.94 91 LEU A O 1
ATOM 690 N N . GLN A 1 92 ? 27.569 28.832 55.812 1.00 33.47 92 GLN A N 1
ATOM 691 C CA . GLN A 1 92 ? 28.516 29.053 54.684 1.00 33.47 92 GLN A CA 1
ATOM 692 C C . GLN A 1 92 ? 30.036 28.957 54.998 1.00 33.47 92 GLN A C 1
ATOM 694 O O . GLN A 1 92 ? 30.446 29.017 56.151 1.00 33.47 92 GLN A O 1
ATOM 699 N N . GLY A 1 93 ? 30.871 28.827 53.946 1.00 30.50 93 GLY A N 1
ATOM 700 C CA . GLY A 1 93 ? 32.322 28.526 54.001 1.00 30.50 93 GLY A CA 1
ATOM 701 C C . GLY A 1 93 ? 33.304 29.719 54.007 1.00 30.50 93 GLY A C 1
ATOM 702 O O . GLY A 1 93 ? 32.884 30.837 54.274 1.00 30.50 93 GLY A O 1
ATOM 703 N N . HIS A 1 94 ? 34.601 29.486 53.695 1.00 29.47 94 HIS A N 1
ATOM 704 C CA . HIS A 1 94 ? 35.585 30.507 53.240 1.00 29.47 94 HIS A CA 1
ATOM 705 C C . HIS A 1 94 ? 36.954 29.924 52.754 1.00 29.47 94 HIS A C 1
ATOM 707 O O . HIS A 1 94 ? 37.094 28.713 52.615 1.00 29.47 94 HIS A O 1
ATOM 713 N N . LEU A 1 95 ? 37.924 30.802 52.418 1.00 36.00 95 LEU A N 1
ATOM 714 C CA . LEU A 1 95 ? 39.202 30.580 51.681 1.00 36.00 95 LEU A CA 1
ATOM 715 C C . LEU A 1 95 ? 40.465 30.419 52.574 1.00 36.00 95 LEU A C 1
ATOM 717 O O . LEU A 1 95 ? 40.431 30.819 53.736 1.00 36.00 95 LEU A O 1
ATOM 721 N N . PRO A 1 96 ? 41.600 29.914 52.026 1.00 48.19 96 PRO A N 1
ATOM 722 C CA . PRO A 1 96 ? 42.796 30.753 51.704 1.00 48.19 96 PRO A CA 1
ATOM 723 C C . PRO A 1 96 ? 43.410 30.444 50.299 1.00 48.19 96 PRO A C 1
ATOM 725 O O . PRO A 1 96 ? 43.160 29.378 49.756 1.00 48.19 96 PRO A O 1
ATOM 728 N N . GLN A 1 97 ? 44.051 31.353 49.528 1.00 34.38 97 GLN A N 1
ATOM 729 C CA . GLN A 1 97 ? 45.395 32.005 49.628 1.00 34.38 97 GLN A CA 1
ATOM 730 C C . GLN A 1 97 ? 46.608 31.018 49.607 1.00 34.38 97 GLN A C 1
ATOM 732 O O . GLN A 1 97 ? 46.528 29.997 50.271 1.00 34.38 97 GLN A O 1
ATOM 737 N N . ARG A 1 98 ? 47.767 31.236 48.925 1.00 35.44 98 ARG A N 1
ATOM 738 C CA . ARG A 1 98 ? 48.383 32.436 48.271 1.00 35.44 98 ARG A CA 1
ATOM 739 C C . ARG A 1 98 ? 49.599 32.099 47.333 1.00 35.44 98 ARG A C 1
ATOM 741 O O . ARG A 1 98 ? 50.201 31.054 47.517 1.00 35.44 98 ARG A O 1
ATOM 748 N N . ARG A 1 99 ? 50.066 33.095 46.534 1.00 31.80 99 ARG A N 1
ATOM 749 C CA . ARG A 1 99 ? 51.428 33.315 45.912 1.00 31.80 99 ARG A CA 1
ATOM 750 C C . ARG A 1 99 ? 51.908 32.480 44.686 1.00 31.80 99 ARG A C 1
ATOM 752 O O . ARG A 1 99 ? 51.777 31.268 44.679 1.00 31.80 99 ARG A O 1
ATOM 759 N N . GLY A 1 100 ? 52.621 33.142 43.744 1.00 25.86 100 GLY A N 1
ATOM 760 C CA . GLY A 1 100 ? 53.582 32.520 42.792 1.00 25.86 100 GLY A CA 1
ATOM 761 C C . GLY A 1 100 ? 53.800 33.227 41.423 1.00 25.86 100 GLY A C 1
ATOM 762 O O . GLY A 1 100 ? 52.915 33.185 40.580 1.00 25.86 100 GLY A O 1
ATOM 763 N N . LEU A 1 101 ? 54.982 33.823 41.183 1.00 32.56 101 LEU A N 1
ATOM 764 C CA . LEU A 1 101 ? 55.551 34.324 39.895 1.00 32.56 101 LEU A CA 1
ATOM 765 C C . LEU A 1 101 ? 57.102 34.254 40.018 1.00 32.56 101 LEU A C 1
ATOM 767 O O . LEU A 1 101 ? 57.549 34.344 41.167 1.00 32.56 101 LEU A O 1
ATOM 771 N N . PRO A 1 102 ? 57.935 34.073 38.952 1.00 52.66 102 PRO A N 1
ATOM 772 C CA . PRO A 1 102 ? 58.115 35.034 37.838 1.00 52.66 102 PRO A CA 1
ATOM 773 C C . PRO A 1 102 ? 58.490 34.396 36.454 1.00 52.66 102 PRO A C 1
ATOM 775 O O . PRO A 1 102 ? 58.166 33.242 36.197 1.00 52.66 102 PRO A O 1
ATOM 778 N N . ALA A 1 103 ? 59.145 35.154 35.551 1.00 32.47 103 ALA A N 1
ATOM 779 C CA . ALA A 1 103 ? 59.622 34.780 34.194 1.00 32.47 103 ALA A CA 1
ATOM 780 C C . ALA A 1 103 ? 60.888 35.634 33.820 1.00 32.47 103 ALA A C 1
ATOM 782 O O . ALA A 1 103 ? 61.380 36.324 34.709 1.00 32.47 103 ALA A O 1
ATOM 783 N N . ALA A 1 104 ? 61.504 35.701 32.617 1.00 34.22 104 ALA A N 1
ATOM 784 C CA . ALA A 1 104 ? 61.187 35.258 31.240 1.00 34.22 104 ALA A CA 1
ATOM 785 C C . ALA A 1 104 ? 62.444 35.262 30.305 1.00 34.22 104 ALA A C 1
ATOM 787 O O . ALA A 1 104 ? 63.419 35.945 30.608 1.00 34.22 104 ALA A O 1
ATOM 788 N N . GLY A 1 105 ? 62.373 34.638 29.110 1.00 26.81 105 GLY A N 1
ATOM 789 C CA . GLY A 1 105 ? 63.294 34.855 27.958 1.00 26.81 105 GLY A CA 1
ATOM 790 C C . GLY A 1 105 ? 63.916 33.577 27.342 1.00 26.81 105 GLY A C 1
ATOM 791 O O . GLY A 1 105 ? 63.992 32.564 28.021 1.00 26.81 105 GLY A O 1
ATOM 792 N N . GLY A 1 106 ? 64.379 33.538 26.075 1.00 28.59 106 GLY A N 1
ATOM 793 C CA . GLY A 1 106 ? 64.223 34.498 24.960 1.00 28.59 106 GLY A CA 1
ATOM 794 C C . GLY A 1 106 ? 65.225 34.318 23.782 1.00 28.59 106 GLY A C 1
ATOM 795 O O . GLY A 1 106 ? 66.318 33.806 23.993 1.00 28.59 106 GLY A O 1
ATOM 796 N N . ARG A 1 107 ? 64.892 34.877 22.591 1.00 31.19 107 ARG A N 1
ATOM 797 C CA . ARG A 1 107 ? 65.682 34.978 21.313 1.00 31.19 107 ARG A CA 1
ATOM 798 C C . ARG A 1 107 ? 65.735 33.699 20.428 1.00 31.19 107 ARG A C 1
ATOM 800 O O . ARG A 1 107 ? 65.857 32.612 20.962 1.00 31.19 107 ARG A O 1
ATOM 807 N N . GLY A 1 108 ? 65.700 33.760 19.080 1.00 26.12 108 GLY A N 1
ATOM 808 C CA . GLY A 1 108 ? 65.385 34.879 18.158 1.00 26.12 108 GLY A CA 1
ATOM 809 C C . GLY A 1 108 ? 65.777 34.663 16.664 1.00 26.12 108 GLY A C 1
ATOM 810 O O . GLY A 1 108 ? 66.394 33.657 16.339 1.00 26.12 108 GLY A O 1
ATOM 811 N N . ARG A 1 109 ? 65.516 35.691 15.818 1.00 29.28 109 ARG A N 1
ATOM 812 C CA . ARG A 1 109 ? 65.933 35.948 14.395 1.00 29.28 109 ARG A CA 1
ATOM 813 C C . ARG A 1 109 ? 65.021 35.490 13.216 1.00 29.28 109 ARG A C 1
ATOM 815 O O . ARG A 1 109 ? 64.451 34.410 13.225 1.00 29.28 109 ARG A O 1
ATOM 822 N N . GLN A 1 110 ? 64.945 36.365 12.195 1.00 32.81 110 GLN A N 1
ATOM 823 C CA . GLN A 1 110 ? 64.389 36.236 10.817 1.00 32.81 110 GLN A CA 1
ATOM 824 C C . GLN A 1 110 ? 65.426 36.826 9.809 1.00 32.81 110 GLN A C 1
ATOM 826 O O . GLN A 1 110 ? 66.421 37.379 10.293 1.00 32.81 110 GLN A O 1
ATOM 831 N N . PRO A 1 111 ? 65.273 36.718 8.462 1.00 44.34 111 PRO A N 1
ATOM 832 C CA . PRO A 1 111 ? 64.324 37.498 7.614 1.00 44.34 111 PRO A CA 1
ATOM 833 C C . PRO A 1 111 ? 63.340 36.564 6.845 1.00 44.34 111 PRO A C 1
ATOM 835 O O . PRO A 1 111 ? 63.234 35.410 7.243 1.00 44.34 111 PRO A O 1
ATOM 838 N N . ALA A 1 112 ? 62.543 36.905 5.812 1.00 27.73 112 ALA A N 1
ATOM 839 C CA . ALA A 1 112 ? 62.258 38.103 4.975 1.00 27.73 112 ALA A CA 1
ATOM 840 C C . ALA A 1 112 ? 60.708 38.160 4.694 1.00 27.73 112 ALA A C 1
ATOM 842 O O . ALA A 1 112 ? 59.996 37.356 5.287 1.00 27.73 112 ALA A O 1
ATOM 843 N N . ARG A 1 113 ? 59.999 39.048 3.956 1.00 31.28 113 ARG A N 1
ATOM 844 C CA . ARG A 1 113 ? 60.197 40.064 2.874 1.00 31.28 113 ARG A CA 1
ATOM 845 C C . ARG A 1 113 ? 60.481 39.495 1.461 1.00 31.28 113 ARG A C 1
ATOM 847 O O . ARG A 1 113 ? 61.299 38.599 1.357 1.00 31.28 113 ARG A O 1
ATOM 854 N N . SER A 1 114 ? 59.881 39.959 0.351 1.00 30.30 114 SER A N 1
ATOM 855 C CA . SER A 1 114 ? 58.855 41.005 0.057 1.00 30.30 114 SER A CA 1
ATOM 856 C C . SER A 1 114 ? 57.813 40.467 -0.973 1.00 30.30 114 SER A C 1
ATOM 858 O O . SER A 1 114 ? 57.979 39.347 -1.438 1.00 30.30 114 SER A O 1
ATOM 860 N N . ALA A 1 115 ? 56.701 41.116 -1.363 1.00 28.41 115 ALA A N 1
ATOM 861 C CA . ALA A 1 115 ? 56.169 42.474 -1.139 1.00 28.41 115 ALA A CA 1
ATOM 862 C C . ALA A 1 115 ? 54.629 42.469 -0.870 1.00 28.41 115 ALA A C 1
ATOM 864 O O . ALA A 1 115 ? 54.059 41.422 -0.582 1.00 28.41 115 ALA A O 1
ATOM 865 N N . GLN A 1 116 ? 53.965 43.636 -0.887 1.00 30.88 116 GLN A N 1
ATOM 866 C CA . GLN A 1 116 ? 52.608 43.882 -0.339 1.00 30.88 116 GLN A CA 1
ATOM 867 C C . GLN A 1 116 ? 51.749 44.747 -1.307 1.00 30.88 116 GLN A C 1
ATOM 869 O O . GLN A 1 116 ? 52.331 45.281 -2.253 1.00 30.88 116 GLN A O 1
ATOM 874 N N . PRO A 1 117 ? 50.411 44.906 -1.123 1.00 41.84 117 PRO A N 1
ATOM 875 C CA . PRO A 1 117 ? 49.889 45.889 -0.150 1.00 41.84 117 PRO A CA 1
ATOM 876 C C . PRO A 1 117 ? 48.550 45.540 0.555 1.00 41.84 117 PRO A C 1
ATOM 878 O O . PRO A 1 117 ? 47.812 44.644 0.157 1.00 41.84 117 PRO A O 1
ATOM 881 N N . ALA A 1 118 ? 48.232 46.308 1.606 1.00 31.47 118 ALA A N 1
ATOM 882 C CA . ALA A 1 118 ? 4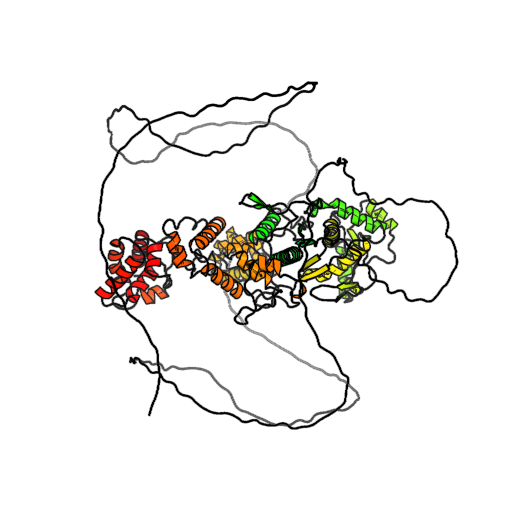6.951 46.406 2.334 1.00 31.47 118 ALA A CA 1
ATOM 883 C C . ALA A 1 118 ? 47.012 47.664 3.254 1.00 31.47 118 ALA A C 1
ATOM 885 O O . ALA A 1 118 ? 48.104 48.227 3.363 1.00 31.47 118 ALA A O 1
ATOM 886 N N . PRO A 1 119 ? 45.975 48.073 4.026 1.00 61.28 119 PRO A N 1
ATOM 887 C CA . PRO A 1 119 ? 44.521 47.854 3.938 1.00 61.28 119 PRO A CA 1
ATOM 888 C C . PRO A 1 119 ? 43.708 49.187 3.970 1.00 61.28 119 PRO A C 1
ATOM 890 O O . PRO A 1 119 ? 44.269 50.270 4.105 1.00 61.28 119 PRO A O 1
ATOM 893 N N . ALA A 1 120 ? 42.369 49.114 3.998 1.00 27.12 120 ALA A N 1
ATOM 894 C CA . ALA A 1 120 ? 41.494 50.191 4.502 1.00 27.12 120 ALA A CA 1
ATOM 895 C C . ALA A 1 120 ? 40.277 49.610 5.265 1.00 27.12 120 ALA A C 1
ATOM 897 O O . ALA A 1 120 ? 39.932 48.442 5.082 1.00 27.12 120 ALA A O 1
ATOM 898 N N . ARG A 1 121 ? 39.641 50.390 6.156 1.00 32.16 121 ARG A N 1
ATOM 899 C CA . ARG A 1 121 ? 38.536 49.951 7.041 1.00 32.16 121 ARG A CA 1
ATOM 900 C C . ARG A 1 121 ? 37.447 51.023 7.200 1.00 32.16 121 ARG A C 1
ATOM 902 O O . ARG A 1 121 ? 37.791 52.170 7.454 1.00 32.16 121 ARG A O 1
ATOM 909 N N . GLN A 1 122 ? 36.193 50.563 7.335 1.00 30.47 122 GLN A N 1
ATOM 910 C CA . GLN A 1 122 ? 35.082 51.261 8.027 1.00 30.47 122 GLN A CA 1
ATOM 911 C C . GLN A 1 122 ? 34.597 52.583 7.365 1.00 30.47 122 GLN A C 1
ATOM 913 O O . GLN A 1 122 ? 35.190 52.969 6.360 1.00 30.47 122 GLN A O 1
ATOM 918 N N . PRO A 1 123 ? 33.494 53.247 7.812 1.00 42.31 123 PRO A N 1
ATOM 919 C CA . PRO A 1 123 ? 32.761 53.160 9.091 1.00 42.31 123 PRO A CA 1
ATOM 920 C C . PRO A 1 123 ? 31.276 52.743 8.968 1.00 42.31 123 PRO A C 1
ATOM 922 O O . PRO A 1 123 ? 30.877 52.083 8.015 1.00 42.31 123 PRO A O 1
ATOM 925 N N . GLY A 1 124 ? 30.461 53.077 9.978 1.00 27.59 124 GLY A N 1
ATOM 926 C CA . GLY A 1 124 ? 29.012 52.844 10.023 1.00 27.59 124 GLY A CA 1
ATOM 927 C C . GLY A 1 124 ? 28.351 53.601 11.187 1.00 27.59 124 GLY A C 1
ATOM 928 O O . GLY A 1 124 ? 28.854 54.649 11.579 1.00 27.59 124 GLY A O 1
ATOM 929 N N . ARG A 1 125 ? 27.310 52.990 11.789 1.00 31.34 125 ARG A N 1
ATOM 930 C CA . ARG A 1 125 ? 26.525 53.382 12.994 1.00 31.34 125 ARG A CA 1
ATOM 931 C C . ARG A 1 125 ? 25.320 54.351 12.843 1.00 31.34 125 ARG A C 1
ATOM 933 O O . ARG A 1 125 ? 25.470 55.489 12.427 1.00 31.34 125 ARG A O 1
ATOM 940 N N . ARG A 1 126 ? 24.211 53.891 13.461 1.00 29.38 126 ARG A N 1
ATOM 941 C CA . ARG A 1 126 ? 23.155 54.601 14.235 1.00 29.38 126 ARG A CA 1
ATOM 942 C C . ARG A 1 126 ? 21.855 55.124 13.577 1.00 29.38 126 ARG A C 1
ATOM 944 O O . ARG A 1 126 ? 21.800 56.225 13.055 1.00 29.38 126 ARG A O 1
ATOM 951 N N . ASP A 1 127 ? 20.794 54.354 13.856 1.00 30.72 127 ASP A N 1
ATOM 952 C CA . ASP A 1 127 ? 19.632 54.708 14.705 1.00 30.72 127 ASP A CA 1
ATOM 953 C C . ASP A 1 127 ? 18.498 55.675 14.276 1.00 30.72 127 ASP A C 1
ATOM 955 O O . ASP A 1 127 ? 18.687 56.739 13.698 1.00 30.72 127 ASP A O 1
ATOM 959 N N . LEU A 1 128 ? 17.320 55.320 14.827 1.00 29.27 128 LEU A N 1
ATOM 960 C CA . LEU A 1 128 ? 16.180 56.144 15.282 1.00 29.27 128 LEU A CA 1
ATOM 961 C C . LEU A 1 128 ? 14.915 56.334 14.412 1.00 29.27 128 LEU A C 1
ATOM 963 O O . LEU A 1 128 ? 14.787 55.858 13.289 1.00 29.27 128 LEU A O 1
ATOM 967 N N . ARG A 1 129 ? 13.870 56.854 15.083 1.00 28.77 129 ARG A N 1
ATOM 968 C CA . ARG A 1 129 ? 12.436 56.581 14.858 1.00 28.77 129 ARG A CA 1
ATOM 969 C C . ARG A 1 129 ? 11.581 57.862 14.709 1.00 28.77 129 ARG A C 1
ATOM 971 O O . ARG A 1 129 ? 11.669 58.751 15.539 1.00 28.77 129 ARG A O 1
ATOM 978 N N . VAL A 1 130 ? 10.594 57.805 13.800 1.00 31.06 130 VAL A N 1
ATOM 979 C CA . VAL A 1 130 ? 9.174 58.225 13.999 1.00 31.06 130 VAL A CA 1
ATOM 980 C C . VAL A 1 130 ? 8.796 59.728 14.197 1.00 31.06 130 VAL A C 1
ATOM 982 O O . VAL A 1 130 ? 8.793 60.248 15.303 1.00 31.06 130 VAL A O 1
ATOM 985 N N . ARG A 1 131 ? 8.167 60.280 13.132 1.00 33.94 131 ARG A N 1
ATOM 986 C CA . ARG A 1 131 ? 6.994 61.217 13.060 1.00 33.94 131 ARG A CA 1
ATOM 987 C C . ARG A 1 131 ? 7.078 62.734 13.405 1.00 33.94 131 ARG A C 1
ATOM 989 O O . ARG A 1 131 ? 7.634 63.149 14.408 1.00 33.94 131 ARG A O 1
ATOM 996 N N . ARG A 1 132 ? 6.202 63.467 12.670 1.00 30.19 132 ARG A N 1
ATOM 997 C CA . ARG A 1 132 ? 5.723 64.886 12.744 1.00 30.19 132 ARG A CA 1
ATOM 998 C C . ARG A 1 132 ? 6.566 65.914 11.945 1.00 30.19 132 ARG A C 1
ATOM 1000 O O . ARG A 1 132 ? 7.776 65.883 12.052 1.00 30.19 132 ARG A O 1
ATOM 1007 N N . GLY A 1 133 ? 6.003 66.861 11.166 1.00 27.92 133 GLY A N 1
ATOM 1008 C CA . GLY A 1 133 ? 4.647 66.946 10.571 1.00 27.92 133 GLY A CA 1
ATOM 1009 C C . GLY A 1 133 ? 4.133 68.359 10.165 1.00 27.92 133 GLY A C 1
ATOM 1010 O O . GLY A 1 133 ? 4.288 69.298 10.933 1.00 27.92 133 GLY A O 1
ATOM 1011 N N . ARG A 1 134 ? 3.359 68.433 9.054 1.00 32.34 134 ARG A N 1
ATOM 1012 C CA . ARG A 1 134 ? 2.460 69.530 8.554 1.00 32.34 134 ARG A CA 1
ATOM 1013 C C . ARG A 1 134 ? 3.045 70.796 7.856 1.00 32.34 134 ARG A C 1
ATOM 1015 O O . ARG A 1 134 ? 4.064 71.330 8.256 1.00 32.34 134 ARG A O 1
ATOM 1022 N N . ARG A 1 135 ? 2.195 71.345 6.950 1.00 30.20 135 ARG A N 1
ATOM 1023 C CA . ARG A 1 135 ? 2.212 72.635 6.184 1.00 30.20 135 ARG A CA 1
ATOM 1024 C C . ARG A 1 135 ? 3.161 72.698 4.954 1.00 30.20 135 ARG A C 1
ATOM 1026 O O . ARG A 1 135 ? 4.313 72.335 5.089 1.00 30.20 135 ARG A O 1
ATOM 1033 N N . GLY A 1 136 ? 2.748 73.162 3.755 1.00 26.66 136 GLY A N 1
ATOM 1034 C CA . GLY A 1 136 ? 1.377 73.334 3.216 1.00 26.66 136 GLY A CA 1
ATOM 1035 C C . GLY A 1 136 ? 1.212 74.153 1.899 1.00 26.66 136 GLY A C 1
ATOM 1036 O O . GLY A 1 136 ? 1.895 75.144 1.719 1.00 26.66 136 GLY A O 1
ATOM 1037 N N . ARG A 1 137 ? 0.185 73.792 1.091 1.00 30.67 137 ARG A N 1
ATOM 1038 C CA . ARG A 1 137 ? -0.567 74.561 0.039 1.00 30.67 137 ARG A CA 1
ATOM 1039 C C . ARG A 1 137 ? 0.100 75.064 -1.282 1.00 30.67 137 ARG A C 1
ATOM 1041 O O . ARG A 1 137 ? 0.852 76.018 -1.233 1.00 30.67 137 ARG A O 1
ATOM 1048 N N . ARG A 1 138 ? -0.491 74.609 -2.420 1.00 31.28 138 ARG A N 1
ATOM 1049 C CA . ARG A 1 138 ? -0.827 75.295 -3.723 1.00 31.28 138 ARG A CA 1
ATOM 1050 C C . ARG A 1 138 ? 0.324 75.927 -4.559 1.00 31.28 138 ARG A C 1
ATOM 1052 O O . ARG A 1 138 ? 1.185 76.566 -3.989 1.00 31.28 138 ARG A O 1
ATOM 1059 N N . GLY A 1 139 ? 0.366 75.887 -5.906 1.00 27.05 139 GLY A N 1
ATOM 1060 C CA . GLY A 1 139 ? -0.538 75.377 -6.976 1.00 27.05 139 GLY A CA 1
ATOM 1061 C C . GLY A 1 139 ? 0.265 74.802 -8.181 1.00 27.05 139 GLY A C 1
ATOM 1062 O O . GLY A 1 139 ? 1.264 74.148 -7.922 1.00 27.05 139 GLY A O 1
ATOM 1063 N N . LEU A 1 140 ? -0.061 74.973 -9.481 1.00 28.30 140 LEU A N 1
ATOM 1064 C CA . LEU A 1 140 ? -1.244 75.569 -10.147 1.00 28.30 140 LEU A CA 1
ATOM 1065 C C . LEU A 1 140 ? -1.493 74.973 -11.585 1.00 28.30 140 LEU A C 1
ATOM 1067 O O . LEU A 1 140 ? -1.774 73.781 -11.665 1.00 28.30 140 LEU A O 1
ATOM 1071 N N . ARG A 1 141 ? -1.474 75.767 -12.681 1.00 37.41 141 ARG A N 1
ATOM 1072 C CA . ARG A 1 141 ? -1.774 75.490 -14.133 1.00 37.41 141 ARG A CA 1
ATOM 1073 C C . ARG A 1 141 ? -1.194 76.652 -15.007 1.00 37.41 141 ARG A C 1
ATOM 1075 O O . ARG A 1 141 ? -0.714 77.573 -14.342 1.00 37.41 141 ARG A O 1
ATOM 1082 N N . PRO A 1 142 ? -1.237 76.724 -16.378 1.00 50.00 142 PRO A N 1
ATOM 1083 C CA . PRO A 1 142 ? -1.960 75.971 -17.455 1.00 50.00 142 PRO A CA 1
ATOM 1084 C C . PRO A 1 142 ? -1.007 75.421 -18.578 1.00 50.00 142 PRO A C 1
ATOM 1086 O O . PRO A 1 142 ? 0.183 75.334 -18.311 1.00 50.00 142 PRO A O 1
ATOM 1089 N N . GLY A 1 143 ? -1.373 75.020 -19.821 1.00 29.83 143 GLY A N 1
ATOM 1090 C CA . GLY A 1 143 ? -2.648 74.597 -20.462 1.00 29.83 143 GLY A CA 1
ATOM 1091 C C . GLY A 1 143 ? -2.785 74.923 -21.985 1.00 29.83 143 GLY A C 1
ATOM 1092 O O . GLY A 1 143 ? -2.572 76.069 -22.355 1.00 29.83 143 GLY A O 1
ATOM 1093 N N . GLY A 1 144 ? -3.228 73.952 -22.817 1.00 30.17 144 GLY A N 1
ATOM 1094 C CA . GLY A 1 144 ? -3.680 74.098 -24.237 1.00 30.17 144 GLY A CA 1
ATOM 1095 C C . GLY A 1 144 ? -2.599 74.061 -25.352 1.00 30.17 144 GLY A C 1
ATOM 1096 O O . GLY A 1 144 ? -1.430 74.247 -25.036 1.00 30.17 144 GLY A O 1
ATOM 1097 N N . ASP A 1 145 ? -2.890 73.857 -26.656 1.00 36.06 145 ASP A N 1
ATOM 1098 C CA . ASP A 1 145 ? -4.028 73.191 -27.359 1.00 36.06 145 ASP A CA 1
ATOM 1099 C C . ASP A 1 145 ? -3.740 73.008 -28.897 1.00 36.06 145 ASP A C 1
ATOM 1101 O O . ASP A 1 145 ? -2.836 73.669 -29.402 1.00 36.06 145 ASP A O 1
ATOM 1105 N N . LEU A 1 146 ? -4.555 72.216 -29.638 1.00 35.44 146 LEU A N 1
ATOM 1106 C CA . LEU A 1 146 ? -4.726 72.158 -31.131 1.00 35.44 146 LEU A CA 1
ATOM 1107 C C . LEU A 1 146 ? -3.560 71.583 -32.020 1.00 35.44 146 LEU A C 1
ATOM 1109 O O . LEU A 1 146 ? -2.404 71.659 -31.633 1.00 35.44 146 LEU A O 1
ATOM 1113 N N . ALA A 1 147 ? -3.738 71.002 -33.240 1.00 33.25 147 ALA A N 1
ATOM 1114 C CA . ALA A 1 147 ? -4.931 70.577 -34.023 1.00 33.25 147 ALA A CA 1
ATOM 1115 C C . ALA A 1 147 ? -4.664 69.686 -35.298 1.00 33.25 147 ALA A C 1
ATOM 1117 O O . ALA A 1 147 ? -3.677 69.893 -35.992 1.00 33.25 147 ALA A O 1
ATOM 1118 N N . ARG A 1 148 ? -5.686 68.876 -35.687 1.00 32.62 148 ARG A N 1
ATOM 1119 C CA . ARG A 1 148 ? -6.174 68.466 -37.059 1.00 32.62 148 ARG A CA 1
ATOM 1120 C C . ARG A 1 148 ? -5.446 67.452 -37.999 1.00 32.62 148 ARG A C 1
ATOM 1122 O O . ARG A 1 148 ? -4.249 67.526 -38.217 1.00 32.62 148 ARG A O 1
ATOM 1129 N N . GLY A 1 149 ? -6.281 66.658 -38.712 1.00 26.23 149 GLY A N 1
ATOM 1130 C CA . GLY A 1 149 ? -6.024 65.943 -39.997 1.00 26.23 149 GLY A CA 1
ATOM 1131 C C . GLY A 1 149 ? -6.067 64.394 -39.925 1.00 26.23 149 GLY A C 1
ATOM 1132 O O . GLY A 1 149 ? -5.541 63.850 -38.964 1.00 26.23 149 GLY A O 1
ATOM 1133 N N . GLY A 1 150 ? -6.652 63.608 -40.855 1.00 26.55 150 GLY A N 1
ATOM 1134 C CA . GLY A 1 150 ? -7.553 63.915 -41.992 1.00 26.55 150 GLY A CA 1
ATOM 1135 C C . GLY A 1 150 ? -7.531 62.877 -43.153 1.00 26.55 150 GLY A C 1
ATOM 1136 O O . GLY A 1 150 ? -6.744 63.052 -44.074 1.00 26.55 150 GLY A O 1
ATOM 1137 N N . ASP A 1 151 ? -8.393 61.843 -43.139 1.00 36.69 151 ASP A N 1
ATOM 1138 C CA . ASP A 1 151 ? -8.495 60.748 -44.155 1.00 36.69 151 ASP A CA 1
ATOM 1139 C C . ASP A 1 151 ? -9.138 61.136 -45.510 1.00 36.69 151 ASP A C 1
ATOM 1141 O O . ASP A 1 151 ? -9.980 62.040 -45.547 1.00 36.69 151 ASP A O 1
ATOM 1145 N N . PRO A 1 152 ? -8.865 60.372 -46.602 1.00 55.22 152 PRO A N 1
ATOM 1146 C CA . PRO A 1 152 ? -9.958 59.940 -47.505 1.00 55.22 152 PRO A CA 1
ATOM 1147 C C . PRO A 1 152 ? -9.828 58.580 -48.278 1.00 55.22 152 PRO A C 1
ATOM 1149 O O . PRO A 1 152 ? -8.910 58.399 -49.069 1.00 55.22 152 PRO A O 1
ATOM 1152 N N . LEU A 1 153 ? -10.913 57.770 -48.228 1.00 33.56 153 LEU A N 1
ATOM 1153 C CA . LEU A 1 153 ? -11.519 56.910 -49.302 1.00 33.56 153 LEU A CA 1
ATOM 1154 C C . LEU A 1 153 ? -10.823 55.597 -49.794 1.00 33.56 153 LEU A C 1
ATOM 1156 O O . LEU A 1 153 ? -9.610 55.533 -49.900 1.00 33.56 153 LEU A O 1
ATOM 1160 N N . GLY A 1 154 ? -11.541 54.523 -50.208 1.00 30.64 154 GLY A N 1
ATOM 1161 C CA . GLY A 1 154 ? -12.993 54.210 -50.131 1.00 30.64 154 GLY A CA 1
ATOM 1162 C C . GLY A 1 154 ? -13.502 53.012 -51.003 1.00 30.64 154 GLY A C 1
ATOM 1163 O O . GLY A 1 154 ? -12.820 52.610 -51.939 1.00 30.64 154 GLY A O 1
ATOM 1164 N N . ARG A 1 155 ? -14.759 52.545 -50.759 1.00 33.56 155 ARG A N 1
ATOM 1165 C CA . ARG A 1 155 ? -15.538 51.408 -51.389 1.00 33.56 155 ARG A CA 1
ATOM 1166 C C . ARG A 1 155 ? -15.117 49.982 -50.943 1.00 33.56 155 ARG A C 1
ATOM 1168 O O . ARG A 1 155 ? -13.936 49.770 -50.730 1.00 33.56 155 ARG A O 1
ATOM 1175 N N . GLY A 1 156 ? -15.964 48.943 -50.800 1.00 30.36 156 GLY A N 1
ATOM 1176 C CA . GLY A 1 156 ? -17.435 48.681 -50.838 1.00 30.36 156 GLY A CA 1
ATOM 1177 C C . GLY A 1 156 ? -17.663 47.163 -50.536 1.00 30.36 156 GLY A C 1
ATOM 1178 O O . GLY A 1 156 ? -16.707 46.413 -50.679 1.00 30.36 156 GLY A O 1
ATOM 1179 N N . ASP A 1 157 ? -18.797 46.592 -50.086 1.00 30.44 157 ASP A N 1
ATOM 1180 C CA . ASP A 1 157 ? -20.232 46.929 -50.219 1.00 30.44 157 ASP A CA 1
ATOM 1181 C C . ASP A 1 157 ? -21.123 46.384 -49.036 1.00 30.44 157 ASP A C 1
ATOM 1183 O O . ASP A 1 157 ? -20.616 45.782 -48.093 1.00 30.44 157 ASP A O 1
ATOM 1187 N N . ARG A 1 158 ? -22.448 46.644 -49.083 1.00 34.78 158 ARG A N 1
ATOM 1188 C CA . ARG A 1 158 ? -23.602 46.300 -48.190 1.00 34.78 158 ARG A CA 1
ATOM 1189 C C . ARG A 1 158 ? -23.571 44.913 -47.499 1.00 34.78 158 ARG A C 1
ATOM 1191 O O . ARG A 1 158 ? -23.080 43.956 -48.077 1.00 34.78 158 ARG A O 1
ATOM 1198 N N . GLY A 1 159 ? -24.189 44.668 -46.327 1.00 27.19 159 GLY A N 1
ATOM 1199 C CA . GLY A 1 159 ? -25.087 45.425 -45.410 1.00 27.19 159 GLY A CA 1
ATOM 1200 C C . GLY A 1 159 ? -25.784 44.429 -44.429 1.00 27.19 159 GLY A C 1
ATOM 1201 O O . GLY A 1 159 ? -25.526 43.237 -44.538 1.00 27.19 159 GLY A O 1
ATOM 1202 N N . ALA A 1 160 ? -26.674 44.737 -43.464 1.00 33.47 160 ALA A N 1
ATOM 1203 C CA . ALA A 1 160 ? -27.179 45.972 -42.828 1.00 33.47 160 ALA A CA 1
ATOM 1204 C C . ALA A 1 160 ? -27.888 45.622 -41.464 1.00 33.47 160 ALA A C 1
ATOM 1206 O O . ALA A 1 160 ? -27.718 44.516 -40.954 1.00 33.47 160 ALA A O 1
ATOM 1207 N N . LYS A 1 161 ? -28.681 46.530 -40.854 1.00 37.09 161 LYS A N 1
ATOM 1208 C CA . LYS A 1 161 ? -29.562 46.324 -39.659 1.00 37.09 161 LYS A CA 1
ATOM 1209 C C . LYS A 1 161 ? -30.782 47.276 -39.700 1.00 37.09 161 LYS A C 1
ATOM 1211 O O . LYS A 1 161 ? -30.690 48.291 -40.387 1.00 37.09 161 LYS A O 1
ATOM 1216 N N . PRO A 1 162 ? -31.823 47.070 -38.863 1.00 51.97 162 PRO A N 1
ATOM 1217 C CA . PRO A 1 162 ? -32.642 48.166 -38.314 1.00 51.97 162 PRO A CA 1
ATOM 1218 C C . PRO A 1 162 ? -32.546 48.317 -36.771 1.00 51.97 162 PRO A C 1
ATOM 1220 O O . PRO A 1 162 ? -31.819 47.585 -36.098 1.00 51.97 162 PRO A O 1
ATOM 1223 N N . ARG A 1 163 ? -33.253 49.319 -36.220 1.00 39.03 163 ARG A N 1
ATOM 1224 C CA . ARG A 1 163 ? -33.307 49.760 -34.804 1.00 39.03 163 ARG A CA 1
ATOM 1225 C C . ARG A 1 163 ? -34.745 50.148 -34.423 1.00 39.03 163 ARG A C 1
ATOM 1227 O O . ARG A 1 163 ? -35.490 50.491 -35.327 1.00 39.03 163 ARG A O 1
ATOM 1234 N N . ASP A 1 164 ? -35.037 50.253 -33.119 1.00 32.44 164 ASP A N 1
ATOM 1235 C CA . ASP A 1 164 ? -35.944 51.246 -32.486 1.00 32.44 164 ASP A CA 1
ATOM 1236 C C . ASP A 1 164 ? -35.895 51.106 -30.936 1.00 32.44 164 ASP A C 1
ATOM 1238 O O . ASP A 1 164 ? -35.354 50.111 -30.457 1.00 32.44 164 ASP A O 1
ATOM 1242 N N . ARG A 1 165 ? -36.418 52.004 -30.072 1.00 36.25 165 ARG A N 1
ATOM 1243 C CA . ARG A 1 165 ? -36.357 53.492 -29.992 1.00 36.25 165 ARG A CA 1
ATOM 1244 C C . ARG A 1 165 ? -36.763 53.951 -28.555 1.00 36.25 165 ARG A C 1
ATOM 1246 O O . ARG A 1 165 ? -37.485 53.232 -27.879 1.00 36.25 165 ARG A O 1
ATOM 1253 N N . ALA A 1 166 ? -36.386 55.176 -28.150 1.00 29.33 166 ALA A N 1
ATOM 1254 C CA . ALA A 1 166 ? -36.903 55.952 -26.987 1.00 29.33 166 ALA A CA 1
ATOM 1255 C C . ALA A 1 166 ? -36.625 55.476 -25.518 1.00 29.33 166 ALA A C 1
ATOM 1257 O O . ALA A 1 166 ? -36.017 54.441 -25.273 1.00 29.33 166 ALA A O 1
ATOM 1258 N N . GLY A 1 167 ? -37.017 56.320 -24.540 1.00 24.44 167 GLY A N 1
ATOM 1259 C CA . GLY A 1 167 ? -36.907 56.215 -23.056 1.00 24.44 167 GLY A CA 1
ATOM 1260 C C . GLY A 1 167 ? -37.774 57.329 -22.402 1.00 24.44 167 GLY A C 1
ATOM 1261 O O . GLY A 1 167 ? -38.679 57.786 -23.102 1.00 24.44 167 GLY A O 1
ATOM 1262 N N . PRO A 1 168 ? -37.505 57.909 -21.198 1.00 60.84 168 PRO A N 1
ATOM 1263 C CA . PRO A 1 168 ? -36.681 57.484 -20.042 1.00 60.84 168 PRO A CA 1
ATOM 1264 C C . PRO A 1 168 ? -37.298 57.787 -18.617 1.00 60.84 168 PRO A C 1
ATOM 1266 O O . PRO A 1 168 ? -38.387 58.339 -18.505 1.00 60.84 168 PRO A O 1
ATOM 1269 N N . ALA A 1 169 ? -36.498 57.568 -17.544 1.00 31.94 169 ALA A N 1
ATOM 1270 C CA . ALA A 1 169 ? -36.437 58.293 -16.232 1.00 31.94 169 ALA A CA 1
ATOM 1271 C C . ALA A 1 169 ? -37.147 57.780 -14.936 1.00 31.94 169 ALA A C 1
ATOM 1273 O O . ALA A 1 169 ? -38.364 57.643 -14.907 1.00 31.94 169 ALA A O 1
ATOM 1274 N N . ARG A 1 170 ? -36.398 57.707 -13.799 1.00 29.22 170 ARG A N 1
ATOM 1275 C CA . ARG A 1 170 ? -36.530 58.566 -12.566 1.00 29.22 170 ARG A CA 1
ATOM 1276 C C . ARG A 1 170 ? -35.709 58.111 -11.311 1.00 29.22 170 ARG A C 1
ATOM 1278 O O . ARG A 1 170 ? -35.966 57.070 -10.733 1.00 29.22 170 ARG A O 1
ATOM 1285 N N . ARG A 1 171 ? -34.799 58.996 -10.857 1.00 29.80 171 ARG A N 1
ATOM 1286 C CA . ARG A 1 171 ? -34.384 59.393 -9.469 1.00 29.80 171 ARG A CA 1
ATOM 1287 C C . ARG A 1 171 ? -34.230 58.388 -8.281 1.00 29.80 171 ARG A C 1
ATOM 1289 O O . ARG A 1 171 ? -35.200 58.069 -7.615 1.00 29.80 171 ARG A O 1
ATOM 1296 N N . ALA A 1 172 ? -32.963 58.154 -7.900 1.00 29.98 172 ALA A N 1
ATOM 1297 C CA . ALA A 1 172 ? -32.252 58.613 -6.671 1.00 29.98 172 ALA A CA 1
ATOM 1298 C C . ALA A 1 172 ? -32.714 58.326 -5.203 1.00 29.98 172 ALA A C 1
ATOM 1300 O O . ALA A 1 172 ? -33.816 58.679 -4.801 1.00 29.98 172 ALA A O 1
ATOM 1301 N N . GLY A 1 173 ? -31.723 57.943 -4.366 1.00 26.17 173 GLY A N 1
ATOM 1302 C CA . GLY A 1 173 ? -31.631 58.138 -2.894 1.00 26.17 173 GLY A CA 1
ATOM 1303 C C . GLY A 1 173 ? -31.970 56.923 -1.999 1.00 26.17 173 GLY A C 1
ATOM 1304 O O . GLY A 1 173 ? -32.542 55.962 -2.493 1.00 26.17 173 GLY A O 1
ATOM 1305 N N . ALA A 1 174 ? -31.696 56.888 -0.681 1.00 30.97 174 ALA A N 1
ATOM 1306 C CA . ALA A 1 174 ? -30.578 57.411 0.139 1.00 30.97 174 ALA A CA 1
ATOM 1307 C C . ALA A 1 174 ? -30.714 56.943 1.624 1.00 30.97 174 ALA A C 1
ATOM 1309 O O . ALA A 1 174 ? -31.770 57.123 2.208 1.00 30.97 174 ALA A O 1
ATOM 1310 N N . ASP A 1 175 ? -29.634 56.397 2.205 1.00 30.73 175 ASP A N 1
ATOM 1311 C CA . ASP A 1 175 ? -29.176 56.366 3.626 1.00 30.73 175 ASP A CA 1
ATOM 1312 C C . ASP A 1 175 ? -30.132 56.241 4.873 1.00 30.73 175 ASP A C 1
ATOM 1314 O O . ASP A 1 175 ? -31.106 56.964 5.026 1.00 30.73 175 ASP A O 1
ATOM 1318 N N . ARG A 1 176 ? -29.669 55.458 5.879 1.00 29.75 176 ARG A N 1
ATOM 1319 C CA . ARG A 1 176 ? -29.957 55.468 7.359 1.00 29.75 176 ARG A CA 1
ATOM 1320 C C . ARG A 1 176 ? -31.317 55.077 8.002 1.00 29.75 176 ARG A C 1
ATOM 1322 O O . ARG A 1 176 ? -32.293 55.789 7.860 1.00 29.75 176 ARG A O 1
ATOM 1329 N N . ARG A 1 177 ? -31.191 54.157 8.997 1.00 28.41 177 ARG A N 1
ATOM 1330 C CA . ARG A 1 177 ? -31.753 54.124 10.398 1.00 28.41 177 ARG A CA 1
ATOM 1331 C C . ARG A 1 177 ? -33.306 54.189 10.566 1.00 28.41 177 ARG A C 1
ATOM 1333 O O . ARG A 1 177 ? -33.975 54.883 9.834 1.00 28.41 177 ARG A O 1
ATOM 1340 N N . ALA A 1 178 ? -33.970 53.566 11.555 1.00 27.64 178 ALA A N 1
ATOM 1341 C CA . ALA A 1 178 ? -33.578 53.287 12.945 1.00 27.64 178 ALA A CA 1
ATOM 1342 C C . ALA A 1 178 ? -34.538 52.306 13.690 1.00 27.64 178 ALA A C 1
ATOM 1344 O O . ALA A 1 178 ? -35.721 52.297 13.386 1.00 27.64 178 ALA A O 1
ATOM 1345 N N . GLN A 1 179 ? -34.042 51.658 14.767 1.00 29.11 179 GLN A N 1
ATOM 1346 C CA . GLN A 1 179 ? -34.755 51.286 16.027 1.00 29.11 179 GLN A CA 1
ATOM 1347 C C . GLN A 1 179 ? -35.990 50.335 15.995 1.00 29.11 179 GLN A C 1
ATOM 1349 O O . GLN A 1 179 ? -36.548 50.044 14.949 1.00 29.11 179 GLN A O 1
ATOM 1354 N N . GLY A 1 180 ? -36.418 49.839 17.178 1.00 25.91 180 GLY A N 1
ATOM 1355 C CA . GLY A 1 180 ? -37.760 49.235 17.374 1.00 25.91 180 GLY A CA 1
ATOM 1356 C C . GLY A 1 180 ? -37.859 47.822 17.991 1.00 25.91 180 GLY A C 1
ATOM 1357 O O . GLY A 1 180 ? -38.525 46.959 17.432 1.00 25.91 180 GLY A O 1
ATOM 1358 N N . ALA A 1 181 ? -37.224 47.536 19.134 1.00 29.56 181 ALA A N 1
ATOM 1359 C CA . ALA A 1 181 ? -37.296 46.205 19.768 1.00 29.56 181 ALA A CA 1
ATOM 1360 C C . ALA A 1 181 ? -38.613 45.924 20.532 1.00 29.56 181 ALA A C 1
ATOM 1362 O O . ALA A 1 181 ? -39.102 46.828 21.209 1.00 29.56 181 ALA A O 1
ATOM 1363 N N . ARG A 1 182 ? -39.062 44.647 20.583 1.00 28.94 182 ARG A N 1
ATOM 1364 C CA . ARG A 1 182 ? -39.370 43.882 21.832 1.00 28.94 182 ARG A CA 1
ATOM 1365 C C . ARG A 1 182 ? -39.836 42.419 21.600 1.00 28.94 182 ARG A C 1
ATOM 1367 O O . ARG A 1 182 ? -40.375 42.066 20.561 1.00 28.94 182 ARG A O 1
ATOM 1374 N N . ARG A 1 183 ? -39.581 41.575 22.612 1.00 31.53 183 ARG A N 1
ATOM 1375 C CA . ARG A 1 183 ? -40.105 40.201 22.883 1.00 31.53 183 ARG A CA 1
ATOM 1376 C C . ARG A 1 183 ? -41.439 40.315 23.700 1.00 31.53 183 ARG A C 1
ATOM 1378 O O . ARG A 1 183 ? -41.694 41.455 24.089 1.00 31.53 183 ARG A O 1
ATOM 1385 N N . PRO A 1 184 ? -42.238 39.256 24.065 1.00 47.91 184 PRO A N 1
ATOM 1386 C CA . PRO A 1 184 ? -41.804 37.869 24.368 1.00 47.91 184 PRO A CA 1
ATOM 1387 C C . PRO A 1 184 ? -42.799 36.651 24.254 1.00 47.91 184 PRO A C 1
ATOM 1389 O O . PRO A 1 184 ? -44.003 36.787 24.132 1.00 47.91 184 PRO A O 1
ATOM 1392 N N . ALA A 1 185 ? -42.237 35.447 24.487 1.00 30.52 185 ALA A N 1
ATOM 1393 C CA . ALA A 1 185 ? -42.733 34.346 25.360 1.00 30.52 185 ALA A CA 1
ATOM 1394 C C . ALA A 1 185 ? -43.913 33.367 25.026 1.00 30.52 185 ALA A C 1
ATOM 1396 O O . ALA A 1 185 ? -45.071 33.659 25.287 1.00 30.52 185 ALA A O 1
ATOM 1397 N N . ARG A 1 186 ? -43.510 32.079 24.885 1.00 32.03 186 ARG A N 1
ATOM 1398 C CA . ARG A 1 186 ? -43.847 30.889 25.741 1.00 32.03 186 ARG A CA 1
ATOM 1399 C C . ARG A 1 186 ? -45.059 29.951 25.453 1.00 32.03 186 ARG A C 1
ATOM 1401 O O . ARG A 1 186 ? -46.161 30.387 25.176 1.00 32.03 186 ARG A O 1
ATOM 1408 N N . ARG A 1 187 ? -44.809 28.666 25.811 1.00 29.25 187 ARG A N 1
ATOM 1409 C CA . ARG A 1 187 ? -45.700 27.521 26.188 1.00 29.25 187 ARG A CA 1
ATOM 1410 C C . ARG A 1 187 ? -46.392 26.675 25.084 1.00 29.25 187 ARG A C 1
ATOM 1412 O O . ARG A 1 187 ? -47.208 27.168 24.327 1.00 29.25 187 ARG A O 1
ATOM 1419 N N . GLY A 1 188 ? -46.120 25.357 25.109 1.00 24.39 188 GLY A N 1
ATOM 1420 C CA . GLY A 1 188 ? -47.070 24.259 24.784 1.00 24.39 188 GLY A CA 1
ATOM 1421 C C . GLY A 1 188 ? -47.590 23.643 26.104 1.00 24.39 188 GLY A C 1
ATOM 1422 O O . GLY A 1 188 ? -47.724 24.420 27.055 1.00 24.39 188 GLY A O 1
ATOM 1423 N N . PRO A 1 189 ? -47.737 22.304 26.298 1.00 57.78 189 PRO A N 1
ATOM 1424 C CA . PRO A 1 189 ? -47.734 21.138 25.378 1.00 57.78 189 PRO A CA 1
ATOM 1425 C C . PRO A 1 189 ? -48.928 20.156 25.656 1.00 57.78 189 PRO A C 1
ATOM 1427 O O . PRO A 1 189 ? -49.789 20.522 26.452 1.00 57.78 189 PRO A O 1
ATOM 1430 N N . ARG A 1 190 ? -48.942 18.914 25.094 1.00 29.33 190 ARG A N 1
ATOM 1431 C CA . ARG A 1 190 ? -49.613 17.626 25.537 1.00 29.33 190 ARG A CA 1
ATOM 1432 C C . ARG A 1 190 ? -50.035 16.746 24.324 1.00 29.33 190 ARG A C 1
ATOM 1434 O O . ARG A 1 190 ? -50.174 17.312 23.251 1.00 29.33 190 ARG A O 1
ATOM 1441 N N . ARG A 1 191 ? -50.333 15.428 24.404 1.00 30.12 191 ARG A N 1
ATOM 1442 C CA . ARG A 1 191 ? -49.834 14.251 25.192 1.00 30.12 191 ARG A CA 1
ATOM 1443 C C . ARG A 1 191 ? -50.556 12.955 24.702 1.00 30.12 191 ARG A C 1
ATOM 1445 O O . ARG A 1 191 ? -51.753 13.040 24.491 1.00 30.12 191 ARG A O 1
ATOM 1452 N N . LEU A 1 192 ? -49.862 11.799 24.720 1.00 28.88 192 LEU A N 1
ATOM 1453 C CA . LEU A 1 192 ? -50.353 10.385 24.727 1.00 28.88 192 LEU A CA 1
ATOM 1454 C C . LEU A 1 192 ? -51.300 9.858 23.612 1.00 28.88 192 LEU A C 1
ATOM 1456 O O . LEU A 1 192 ? -52.026 10.608 22.973 1.00 28.88 192 LEU A O 1
ATOM 1460 N N . GLY A 1 193 ? -51.301 8.524 23.444 1.00 25.78 193 GLY A N 1
ATOM 1461 C CA . GLY A 1 193 ? -52.242 7.735 22.630 1.00 25.78 193 GLY A CA 1
ATOM 1462 C C . GLY A 1 193 ? -51.670 6.351 22.269 1.00 25.78 193 GLY A C 1
ATOM 1463 O O . GLY A 1 193 ? -50.657 6.288 21.578 1.00 25.78 193 GLY A O 1
ATOM 1464 N N . ASP A 1 194 ? -52.290 5.266 22.744 1.00 29.50 194 ASP A N 1
ATOM 1465 C CA . ASP A 1 194 ? -51.776 3.885 22.651 1.00 29.50 194 ASP A CA 1
ATOM 1466 C C . ASP A 1 194 ? -52.425 3.020 21.533 1.00 29.50 194 ASP A C 1
ATOM 1468 O O . ASP A 1 194 ? -53.258 3.477 20.753 1.00 29.50 194 ASP A O 1
ATOM 1472 N N . LEU A 1 195 ? -51.980 1.755 21.472 1.00 30.55 195 LEU A N 1
ATOM 1473 C CA . LEU A 1 195 ? -52.406 0.581 20.670 1.00 30.55 195 LEU A CA 1
ATOM 1474 C C . LEU A 1 195 ? -53.947 0.291 20.732 1.00 30.55 195 LEU A C 1
ATOM 1476 O O . LEU A 1 195 ? -54.598 0.915 21.568 1.00 30.55 195 LEU A O 1
ATOM 1480 N N . PRO A 1 196 ? -54.564 -0.688 19.992 1.00 46.12 196 PRO A N 1
ATOM 1481 C CA . PRO A 1 196 ? -53.969 -1.850 19.292 1.00 46.12 196 PRO A CA 1
ATOM 1482 C C . PRO A 1 196 ? -54.666 -2.355 17.978 1.00 46.12 196 PRO A C 1
ATOM 1484 O O . PRO A 1 196 ? -55.613 -1.771 17.474 1.00 46.12 196 PRO A O 1
ATOM 1487 N N . PHE A 1 197 ? -54.208 -3.521 17.481 1.00 25.75 197 PHE A N 1
ATOM 1488 C CA . PHE A 1 197 ? -54.964 -4.621 16.818 1.00 25.75 197 PHE A CA 1
ATOM 1489 C C . PHE A 1 197 ? -55.979 -4.358 15.672 1.00 25.75 197 PHE A C 1
ATOM 1491 O O . PHE A 1 197 ? -57.056 -3.812 15.882 1.00 25.75 197 PHE A O 1
ATOM 1498 N N . THR A 1 198 ? -55.801 -5.056 14.536 1.00 29.33 198 THR A N 1
ATOM 1499 C CA . THR A 1 198 ? -56.630 -6.245 14.173 1.00 29.33 198 THR A CA 1
ATOM 1500 C C . THR A 1 198 ? -56.169 -6.944 12.879 1.00 29.33 198 THR A C 1
ATOM 1502 O O . THR A 1 198 ? -55.512 -6.364 12.022 1.00 29.33 198 THR A O 1
ATOM 1505 N N . GLN A 1 199 ? -56.534 -8.224 12.728 1.00 30.30 199 GLN A N 1
ATOM 1506 C CA . GLN A 1 199 ? -56.455 -8.975 11.466 1.00 30.30 199 GLN A CA 1
ATOM 1507 C C . GLN A 1 199 ? -57.807 -8.925 10.729 1.00 30.30 199 GLN A C 1
ATOM 1509 O O . GLN A 1 199 ? -58.826 -9.090 11.398 1.00 30.30 199 GLN A O 1
ATOM 1514 N N . ARG A 1 200 ? -57.823 -8.950 9.380 1.00 27.09 200 ARG A N 1
ATOM 1515 C CA . ARG A 1 200 ? -58.351 -10.105 8.597 1.00 27.09 200 ARG A CA 1
ATOM 1516 C C . ARG A 1 200 ? -58.404 -9.915 7.070 1.00 27.09 200 ARG A C 1
ATOM 1518 O O . ARG A 1 200 ? -58.982 -8.975 6.551 1.00 27.09 200 ARG A O 1
ATOM 1525 N N . ARG A 1 201 ? -57.913 -10.959 6.390 1.00 28.45 201 ARG A N 1
ATOM 1526 C CA . ARG A 1 201 ? -58.454 -11.630 5.185 1.00 28.45 201 ARG A CA 1
ATOM 1527 C C . ARG A 1 201 ? -59.701 -11.015 4.507 1.00 28.45 201 ARG A C 1
ATOM 1529 O O . ARG A 1 201 ? -60.770 -11.046 5.114 1.00 28.45 201 ARG A O 1
ATOM 1536 N N . ARG A 1 202 ? -59.630 -10.840 3.177 1.00 28.39 202 ARG A N 1
ATOM 1537 C CA . ARG A 1 202 ? -60.438 -11.589 2.173 1.00 28.39 202 ARG A CA 1
ATOM 1538 C C . ARG A 1 202 ? -60.025 -11.247 0.726 1.00 28.39 202 ARG A C 1
ATOM 1540 O O . ARG A 1 202 ? -59.792 -10.089 0.418 1.00 28.39 202 ARG A O 1
ATOM 1547 N N . GLY A 1 203 ? -59.972 -12.259 -0.146 1.00 27.75 203 GLY A N 1
ATOM 1548 C CA . GLY A 1 203 ? -60.272 -12.109 -1.585 1.00 27.75 203 GLY A CA 1
ATOM 1549 C C . GLY A 1 203 ? -61.756 -12.455 -1.839 1.00 27.75 203 GLY A C 1
ATOM 1550 O O . GLY A 1 203 ? -62.490 -12.513 -0.844 1.00 27.75 203 GLY A O 1
ATOM 1551 N N . PRO A 1 204 ? -62.212 -12.802 -3.068 1.00 47.66 204 PRO A N 1
ATOM 1552 C CA . PRO A 1 204 ? -61.426 -13.286 -4.220 1.00 47.66 204 PRO A CA 1
ATOM 1553 C C . PRO A 1 204 ? -61.914 -12.744 -5.602 1.00 47.66 204 PRO A C 1
ATOM 1555 O O . PRO A 1 204 ? -62.635 -11.757 -5.665 1.00 47.66 204 PRO A O 1
ATOM 1558 N N . THR A 1 205 ? -61.594 -13.470 -6.690 1.00 29.06 205 THR A N 1
ATOM 1559 C CA . THR A 1 205 ? -62.138 -13.385 -8.078 1.00 29.06 205 THR A CA 1
ATOM 1560 C C . THR A 1 205 ? -61.662 -12.231 -8.981 1.00 29.06 205 THR A C 1
ATOM 1562 O O . THR A 1 205 ? -61.345 -11.151 -8.502 1.00 29.06 205 THR A O 1
ATOM 1565 N N . GLY A 1 206 ? -61.587 -12.486 -10.303 1.00 27.12 206 GLY A N 1
ATOM 1566 C CA . GLY A 1 206 ? -61.232 -11.487 -11.332 1.00 27.12 206 GLY A CA 1
ATOM 1567 C C . GLY A 1 206 ? -60.247 -11.958 -12.424 1.00 27.12 206 GLY A C 1
ATOM 1568 O O . GLY A 1 206 ? -59.049 -11.713 -12.339 1.00 27.12 206 GLY A O 1
ATOM 1569 N N . ARG A 1 207 ? -60.754 -12.600 -13.484 1.00 28.78 207 ARG A N 1
ATOM 1570 C CA . ARG A 1 207 ? -60.101 -12.862 -14.794 1.00 28.78 207 ARG A CA 1
ATOM 1571 C C . ARG A 1 207 ? -61.203 -12.756 -15.875 1.00 28.78 207 ARG A C 1
ATOM 1573 O O . ARG A 1 207 ? -62.351 -13.009 -15.511 1.00 28.78 207 ARG A O 1
ATOM 1580 N N . PRO A 1 208 ? -60.905 -12.603 -17.184 1.00 51.53 208 PRO A N 1
ATOM 1581 C CA . PRO A 1 208 ? -59.739 -11.959 -17.817 1.00 51.53 208 PRO A CA 1
ATOM 1582 C C . PRO A 1 208 ? -60.097 -11.062 -19.042 1.00 51.53 208 PRO A C 1
ATOM 1584 O O . PRO A 1 208 ? -60.992 -11.395 -19.811 1.00 51.53 208 PRO A O 1
ATOM 1587 N N . VAL A 1 209 ? -59.318 -10.006 -19.320 1.00 28.75 209 VAL A N 1
ATOM 1588 C CA . VAL A 1 209 ? -59.266 -9.290 -20.626 1.00 28.75 209 VAL A CA 1
ATOM 1589 C C . VAL A 1 209 ? -57.805 -8.830 -20.828 1.00 28.75 209 VAL A C 1
ATOM 1591 O O . VAL A 1 209 ? -57.226 -8.351 -19.858 1.00 28.75 209 VAL A O 1
ATOM 1594 N N . ALA A 1 210 ? -57.054 -9.021 -21.925 1.00 28.45 210 ALA A N 1
ATOM 1595 C CA . ALA A 1 210 ? -57.300 -9.384 -23.336 1.00 28.45 210 ALA A CA 1
ATOM 1596 C C . ALA A 1 210 ? -57.567 -8.207 -24.305 1.00 28.45 210 ALA A C 1
ATOM 1598 O O . ALA A 1 210 ? -58.666 -8.073 -24.832 1.00 28.45 210 ALA A O 1
ATOM 1599 N N . ASP A 1 211 ? -56.530 -7.405 -24.577 1.00 28.19 211 ASP A N 1
ATOM 1600 C CA . ASP A 1 211 ? -56.515 -6.346 -25.606 1.00 28.19 211 ASP A CA 1
ATOM 1601 C C . ASP A 1 211 ? -55.736 -6.812 -26.873 1.00 28.19 211 ASP A C 1
ATOM 1603 O O . ASP A 1 211 ? -54.745 -7.540 -26.717 1.00 28.19 211 ASP A O 1
ATOM 1607 N N . PRO A 1 212 ? -56.167 -6.508 -28.123 1.00 35.78 212 PRO A N 1
ATOM 1608 C CA . PRO A 1 212 ? -55.670 -7.185 -29.328 1.00 35.78 212 PRO A CA 1
ATOM 1609 C C . PRO A 1 212 ? -54.648 -6.388 -30.180 1.00 35.78 212 PRO A C 1
ATOM 1611 O O . PRO A 1 212 ? -54.159 -5.321 -29.832 1.00 35.78 212 PRO A O 1
ATOM 1614 N N . ARG A 1 213 ? -54.282 -6.969 -31.332 1.00 29.20 213 ARG A N 1
ATOM 1615 C CA . ARG A 1 213 ? -53.269 -6.482 -32.296 1.00 29.20 213 ARG A CA 1
ATOM 1616 C C . ARG A 1 213 ? -53.859 -5.517 -33.336 1.00 29.20 213 ARG A C 1
ATOM 1618 O O . ARG A 1 213 ? -54.983 -5.769 -33.757 1.00 29.20 213 ARG A O 1
ATOM 1625 N N . ALA A 1 214 ? -53.027 -4.624 -33.902 1.00 31.78 214 ALA A N 1
ATOM 1626 C CA . ALA A 1 214 ? -52.909 -4.242 -35.342 1.00 31.78 214 ALA A CA 1
ATOM 1627 C C . ALA A 1 214 ? -52.247 -2.846 -35.485 1.00 31.78 214 ALA A C 1
ATOM 1629 O O . ALA A 1 214 ? -52.420 -2.038 -34.587 1.00 31.78 214 ALA A O 1
ATOM 1630 N N . THR A 1 215 ? -51.533 -2.402 -36.537 1.00 32.34 215 THR A N 1
ATOM 1631 C CA . THR A 1 215 ? -50.836 -2.926 -37.758 1.00 32.34 215 THR A CA 1
ATOM 1632 C C . THR A 1 215 ? -49.935 -1.757 -38.283 1.00 32.34 215 THR A C 1
ATOM 1634 O O . THR A 1 215 ? -49.938 -0.723 -37.630 1.00 32.34 215 THR A O 1
ATOM 1637 N N . ARG A 1 216 ? -49.150 -1.694 -39.383 1.00 33.59 216 ARG A N 1
ATOM 1638 C CA . ARG A 1 216 ? -48.669 -2.466 -40.579 1.00 33.59 216 ARG A CA 1
ATOM 1639 C C . ARG A 1 216 ? -47.468 -1.622 -41.130 1.00 33.59 216 ARG A C 1
ATOM 1641 O O . ARG A 1 216 ? -47.434 -0.436 -40.840 1.00 33.59 216 ARG A O 1
ATOM 1648 N N . ALA A 1 217 ? -46.534 -2.036 -41.996 1.00 31.38 217 ALA A N 1
ATOM 1649 C CA . ALA A 1 217 ? -45.924 -3.320 -42.380 1.00 31.38 217 ALA A CA 1
ATOM 1650 C C . ALA A 1 217 ? -44.761 -3.052 -43.388 1.00 31.38 217 ALA A C 1
ATOM 1652 O O . ALA A 1 217 ? -44.713 -1.979 -43.980 1.00 31.38 217 ALA A O 1
ATOM 1653 N N . GLY A 1 218 ? -43.879 -4.035 -43.640 1.00 26.06 218 GLY A N 1
ATOM 1654 C CA . GLY A 1 218 ? -42.808 -3.981 -44.666 1.00 26.06 218 GLY A CA 1
ATOM 1655 C C . GLY A 1 218 ? -41.624 -4.910 -44.320 1.00 26.06 218 GLY A C 1
ATOM 1656 O O . GLY A 1 218 ? -40.785 -4.513 -43.529 1.00 26.06 218 GLY A O 1
ATOM 1657 N N . GLN A 1 219 ? -41.625 -6.221 -44.625 1.00 32.91 219 GLN A N 1
ATOM 1658 C CA . GLN A 1 219 ? -41.390 -6.889 -45.936 1.00 32.91 219 GLN A CA 1
ATOM 1659 C C . GLN A 1 219 ? -39.949 -6.676 -46.472 1.00 32.91 219 GLN A C 1
ATOM 1661 O O . GLN A 1 219 ? -39.538 -5.529 -46.537 1.00 32.91 219 GLN A O 1
ATOM 1666 N N . ARG A 1 220 ? -39.132 -7.663 -46.911 1.00 31.72 220 ARG A N 1
ATOM 1667 C CA . ARG A 1 220 ? -39.188 -9.148 -47.137 1.00 31.72 220 ARG A CA 1
ATOM 1668 C C . ARG A 1 220 ? -37.720 -9.679 -47.283 1.00 31.72 220 ARG A C 1
ATOM 1670 O O . ARG A 1 220 ? -36.862 -8.854 -47.549 1.00 31.72 220 ARG A O 1
ATOM 1677 N N . HIS A 1 221 ? -37.318 -10.967 -47.239 1.00 31.61 221 HIS A N 1
ATOM 1678 C CA . HIS A 1 221 ? -37.829 -12.244 -46.680 1.00 31.61 221 HIS A CA 1
ATOM 1679 C C . HIS A 1 221 ? -36.728 -13.351 -46.762 1.00 31.61 221 HIS A C 1
ATOM 1681 O O . HIS A 1 221 ? -36.077 -13.441 -47.793 1.00 31.61 221 HIS A O 1
ATOM 1687 N N . HIS A 1 222 ? -36.657 -14.270 -45.776 1.00 29.48 222 HIS A N 1
ATOM 1688 C CA . HIS A 1 222 ? -35.997 -15.611 -45.819 1.00 29.48 222 HIS A CA 1
ATOM 1689 C C . HIS A 1 222 ? -34.454 -15.694 -46.002 1.00 29.48 222 HIS A C 1
ATOM 1691 O O . HIS A 1 222 ? -33.833 -14.748 -46.459 1.00 29.48 222 HIS A O 1
ATOM 1697 N N . LEU A 1 223 ? -33.738 -16.775 -45.632 1.00 28.02 223 LEU A N 1
ATOM 1698 C CA . LEU A 1 223 ? -34.059 -18.124 -45.085 1.00 28.02 223 LEU A CA 1
ATOM 1699 C C . LEU A 1 223 ? -33.422 -18.311 -43.663 1.00 28.02 223 LEU A C 1
ATOM 1701 O O . LEU A 1 223 ? -32.710 -17.419 -43.225 1.00 28.02 223 LEU A O 1
ATOM 1705 N N . CYS A 1 224 ? -33.642 -19.316 -42.787 1.00 24.41 224 CYS A N 1
ATOM 1706 C CA . CYS A 1 224 ? -34.260 -20.670 -42.788 1.00 24.41 224 CYS A CA 1
ATOM 1707 C C . CYS A 1 224 ? -33.350 -21.866 -43.198 1.00 24.41 224 CYS A C 1
ATOM 1709 O O . CYS A 1 224 ? -32.602 -21.746 -44.153 1.00 24.41 224 CYS A O 1
ATOM 1711 N N . ARG A 1 225 ? -33.397 -23.076 -42.594 1.00 28.72 225 ARG A N 1
ATOM 1712 C CA . ARG A 1 225 ? -33.894 -23.587 -41.277 1.00 28.72 225 ARG A CA 1
ATOM 1713 C C . ARG A 1 225 ? -33.441 -25.071 -41.098 1.00 28.72 225 ARG A C 1
ATOM 1715 O O . ARG A 1 225 ? -33.108 -25.694 -42.096 1.00 28.72 225 ARG A O 1
ATOM 1722 N N . ARG A 1 226 ? -33.646 -25.661 -39.898 1.00 27.03 226 ARG A N 1
ATOM 1723 C CA . ARG A 1 226 ? -33.576 -27.116 -39.528 1.00 27.03 226 ARG A CA 1
ATOM 1724 C C . ARG A 1 226 ? -32.162 -27.667 -39.195 1.00 27.03 226 ARG A C 1
ATOM 1726 O O . ARG A 1 226 ? -31.191 -27.126 -39.695 1.00 27.03 226 ARG A O 1
ATOM 1733 N N . TRP A 1 227 ? -31.987 -28.699 -38.347 1.00 24.36 227 TRP A N 1
ATOM 1734 C CA . TRP A 1 227 ? -32.959 -29.519 -37.575 1.00 24.36 227 TRP A CA 1
ATOM 1735 C C . TRP A 1 227 ? -32.436 -29.949 -36.179 1.00 24.36 227 TRP A C 1
ATOM 1737 O O . TRP A 1 227 ? -31.344 -29.564 -35.779 1.00 24.36 227 TRP A O 1
ATOM 1747 N N . LEU A 1 228 ? -33.247 -30.718 -35.441 1.00 26.75 228 LEU A N 1
ATOM 1748 C CA . LEU A 1 228 ? -32.993 -31.281 -34.098 1.00 26.75 228 LEU A CA 1
ATOM 1749 C C . LEU A 1 228 ? -33.464 -32.759 -34.066 1.00 26.75 228 LEU A C 1
ATOM 1751 O O . LEU A 1 228 ? -33.983 -33.215 -35.082 1.00 26.75 228 LEU A O 1
ATOM 1755 N N . HIS A 1 229 ? -33.364 -33.441 -32.907 1.00 29.00 229 HIS A N 1
ATOM 1756 C CA . HIS A 1 229 ? -33.728 -34.860 -32.641 1.00 29.00 229 HIS A CA 1
ATOM 1757 C C . HIS A 1 229 ? -32.717 -35.912 -33.180 1.00 29.00 229 HIS A C 1
ATOM 1759 O O . HIS A 1 229 ? -32.206 -35.759 -34.281 1.00 29.00 229 HIS A O 1
ATOM 1765 N N . GLU A 1 230 ? -32.363 -37.005 -32.473 1.00 27.16 230 GLU A N 1
ATOM 1766 C CA . GLU A 1 230 ? -32.690 -37.458 -31.098 1.00 27.16 230 GLU A CA 1
ATOM 1767 C C . GLU A 1 230 ? -31.767 -38.618 -30.626 1.00 27.16 230 GLU A C 1
ATOM 1769 O O . GLU A 1 230 ? -31.135 -39.280 -31.444 1.00 27.16 230 GLU A O 1
ATOM 1774 N N . ARG A 1 231 ? -31.851 -38.932 -29.320 1.00 26.88 231 ARG A N 1
ATOM 1775 C CA . ARG A 1 231 ? -31.595 -40.219 -28.617 1.00 26.88 231 ARG A CA 1
ATOM 1776 C C . ARG A 1 231 ? -30.303 -40.340 -27.809 1.00 26.88 231 ARG A C 1
ATOM 1778 O O . ARG A 1 231 ? -29.192 -40.189 -28.296 1.00 26.88 231 ARG A O 1
ATOM 1785 N N . ALA A 1 232 ? -30.500 -40.699 -26.541 1.00 28.47 232 ALA A N 1
ATOM 1786 C CA . ALA A 1 232 ? -29.460 -41.045 -25.582 1.00 28.47 232 ALA A CA 1
ATOM 1787 C C . ALA A 1 232 ? -29.211 -42.561 -25.542 1.00 28.47 232 ALA A C 1
ATOM 1789 O O . ALA A 1 232 ? -30.112 -43.349 -25.842 1.00 28.47 232 ALA A O 1
ATOM 1790 N N . ARG A 1 233 ? -28.035 -42.963 -25.047 1.00 26.58 233 ARG A N 1
ATOM 1791 C CA . ARG A 1 233 ? -27.837 -44.222 -24.309 1.00 26.58 233 ARG A CA 1
ATOM 1792 C C . ARG A 1 233 ? -26.631 -44.123 -23.372 1.00 26.58 233 ARG A C 1
ATOM 1794 O O . ARG A 1 233 ? -25.742 -43.299 -23.560 1.00 26.58 233 ARG A O 1
ATOM 1801 N N . THR A 1 234 ? -26.660 -44.934 -22.324 1.00 27.75 234 THR A N 1
ATOM 1802 C CA . THR A 1 234 ? -25.675 -45.000 -21.239 1.00 27.75 234 THR A CA 1
ATOM 1803 C C . THR A 1 234 ? -24.415 -45.772 -21.643 1.00 27.75 234 THR A C 1
ATOM 1805 O O . THR A 1 234 ? -24.524 -46.757 -22.365 1.00 27.75 234 THR A O 1
ATOM 1808 N N . HIS A 1 235 ? -23.237 -45.404 -21.115 1.00 27.36 235 HIS A N 1
ATOM 1809 C CA . HIS A 1 235 ? -22.536 -46.171 -20.059 1.00 27.36 235 HIS A CA 1
ATOM 1810 C C . HIS A 1 235 ? -21.079 -45.720 -19.799 1.00 27.36 235 HIS A C 1
ATOM 1812 O O . HIS A 1 235 ? -20.332 -45.429 -20.721 1.00 27.36 235 HIS A O 1
ATOM 1818 N N . ARG A 1 236 ? -20.703 -45.773 -18.509 1.00 24.50 236 ARG A N 1
ATOM 1819 C CA . ARG A 1 236 ? -19.376 -46.066 -17.911 1.00 24.50 236 ARG A CA 1
ATOM 1820 C C . ARG A 1 236 ? -18.098 -45.509 -18.568 1.00 24.50 236 ARG A C 1
ATOM 1822 O O . ARG A 1 236 ? -17.624 -46.018 -19.577 1.00 24.50 236 ARG A O 1
ATOM 1829 N N . CYS A 1 237 ? -17.413 -44.637 -17.827 1.00 25.12 237 CYS A N 1
ATOM 1830 C CA . CYS A 1 237 ? -15.972 -44.417 -17.965 1.00 25.12 237 CYS A CA 1
ATOM 1831 C C . CYS A 1 237 ? -15.169 -45.673 -17.554 1.00 25.12 237 CYS A C 1
ATOM 1833 O O . CYS A 1 237 ? -15.477 -46.262 -16.514 1.00 25.12 237 CYS A O 1
ATOM 1835 N N . PRO A 1 238 ? -14.095 -46.031 -18.277 1.00 32.47 238 PRO A N 1
ATOM 1836 C CA . PRO A 1 238 ? -12.965 -46.785 -17.744 1.00 32.47 238 PRO A CA 1
ATOM 1837 C C . PRO A 1 238 ? -11.825 -45.834 -17.332 1.00 32.47 238 PRO A C 1
ATOM 1839 O O . PRO A 1 238 ? -11.572 -44.835 -18.004 1.00 32.47 238 PRO A O 1
ATOM 1842 N N . ALA A 1 239 ? -11.106 -46.159 -16.258 1.00 29.83 239 ALA A N 1
ATOM 1843 C CA . ALA A 1 239 ? -9.904 -45.434 -15.844 1.00 29.83 239 ALA A CA 1
ATOM 1844 C C . ALA A 1 239 ? -8.637 -46.265 -16.124 1.00 29.83 239 ALA A C 1
ATOM 1846 O O . ALA A 1 239 ? -8.598 -47.436 -15.747 1.00 29.83 239 ALA A O 1
ATOM 1847 N N . PRO A 1 240 ? -7.581 -45.678 -16.713 1.00 33.00 240 PRO A N 1
ATOM 1848 C CA . PRO A 1 240 ? -6.203 -46.109 -16.512 1.00 33.00 240 PRO A CA 1
ATOM 1849 C C . PRO A 1 240 ? -5.585 -45.320 -15.334 1.00 33.00 240 PRO A C 1
ATOM 1851 O O . PRO A 1 240 ? -5.884 -44.147 -15.145 1.00 33.00 240 PRO A O 1
ATOM 1854 N N . GLY A 1 241 ? -4.704 -45.869 -14.500 1.00 26.20 241 GLY A N 1
ATOM 1855 C CA . GLY A 1 241 ? -3.993 -47.144 -14.619 1.00 26.20 241 GLY A CA 1
ATOM 1856 C C . GLY A 1 241 ? -2.496 -46.927 -14.392 1.00 26.20 241 GLY A C 1
ATOM 1857 O O . GLY A 1 241 ? -1.714 -47.054 -15.327 1.00 26.20 241 GLY A O 1
ATOM 1858 N N . LEU A 1 242 ? -2.110 -46.522 -13.176 1.00 31.28 242 LEU A N 1
ATOM 1859 C CA . LEU A 1 242 ? -0.718 -46.217 -12.821 1.00 31.28 242 LEU A CA 1
ATOM 1860 C C . LEU A 1 242 ? 0.098 -47.502 -12.568 1.00 31.28 242 LEU A C 1
ATOM 1862 O O . LEU A 1 242 ? -0.305 -48.298 -11.719 1.00 31.28 242 LEU A O 1
ATOM 1866 N N . PRO A 1 243 ? 1.264 -47.689 -13.214 1.00 34.09 243 PRO A N 1
ATOM 1867 C CA . PRO A 1 243 ? 2.253 -48.683 -12.806 1.00 34.09 243 PRO A CA 1
ATOM 1868 C C . PRO A 1 243 ? 3.215 -48.118 -11.744 1.00 34.09 243 PRO A C 1
ATOM 1870 O O . PRO A 1 243 ? 3.624 -46.958 -11.810 1.00 34.09 243 PRO A O 1
ATOM 1873 N N . ALA A 1 244 ? 3.613 -48.952 -10.780 1.00 30.06 244 ALA A N 1
ATOM 1874 C CA . ALA A 1 244 ? 4.638 -48.628 -9.781 1.00 30.06 244 ALA A CA 1
ATOM 1875 C C . ALA A 1 244 ? 6.061 -49.005 -10.276 1.00 30.06 244 ALA A C 1
ATOM 1877 O O . ALA A 1 244 ? 6.186 -49.883 -11.134 1.00 30.06 244 ALA A O 1
ATOM 1878 N N . PRO A 1 245 ? 7.138 -48.372 -9.767 1.00 36.81 245 PRO A N 1
ATOM 1879 C CA . PRO A 1 245 ? 8.489 -48.521 -10.318 1.00 36.81 245 PRO A CA 1
ATOM 1880 C C . PRO A 1 245 ? 9.310 -49.676 -9.711 1.00 36.81 245 PRO A C 1
ATOM 1882 O O . PRO A 1 245 ? 9.127 -50.057 -8.556 1.00 36.81 245 PRO A O 1
ATOM 1885 N N . GLN A 1 246 ? 10.304 -50.148 -10.472 1.00 28.62 246 GLN A N 1
ATOM 1886 C CA . GLN A 1 246 ? 11.457 -50.940 -10.009 1.00 28.62 246 GLN A CA 1
ATOM 1887 C C . GLN A 1 246 ? 12.760 -50.361 -10.624 1.00 28.62 246 GLN A C 1
ATOM 1889 O O . GLN A 1 246 ? 12.673 -49.663 -11.639 1.00 28.62 246 GLN A O 1
ATOM 1894 N N . PRO A 1 247 ? 13.949 -50.545 -10.008 1.00 37.38 247 PRO A N 1
ATOM 1895 C CA . PRO A 1 247 ? 15.059 -49.595 -10.161 1.00 37.38 247 PRO A CA 1
ATOM 1896 C C . PRO A 1 247 ? 16.247 -50.066 -11.023 1.00 37.38 247 PRO A C 1
ATOM 1898 O O . PRO A 1 247 ? 16.530 -51.256 -11.130 1.00 37.38 247 PRO A O 1
ATOM 1901 N N . GLY A 1 248 ? 17.043 -49.099 -11.502 1.00 26.81 248 GLY A N 1
ATOM 1902 C CA . GLY A 1 248 ? 18.431 -49.319 -11.937 1.00 26.81 248 GLY A CA 1
ATOM 1903 C C . GLY A 1 248 ? 18.861 -48.477 -13.144 1.00 26.81 248 GLY A C 1
ATOM 1904 O O . GLY A 1 248 ? 18.458 -48.758 -14.265 1.00 26.81 248 GLY A O 1
ATOM 1905 N N . GLY A 1 249 ? 19.726 -47.474 -12.945 1.00 26.28 249 GLY A N 1
ATOM 1906 C CA . GLY A 1 249 ? 20.258 -46.652 -14.044 1.00 26.28 249 GLY A CA 1
ATOM 1907 C C . GLY A 1 249 ? 21.193 -45.539 -13.564 1.00 26.28 249 GLY A C 1
ATOM 1908 O O . GLY A 1 249 ? 20.759 -44.606 -12.900 1.00 26.28 249 GLY A O 1
ATOM 1909 N N . ARG A 1 250 ? 22.491 -45.660 -13.867 1.00 28.27 250 ARG A N 1
ATOM 1910 C CA . ARG A 1 250 ? 23.577 -44.769 -13.405 1.00 28.27 250 ARG A CA 1
ATOM 1911 C C . ARG A 1 250 ? 23.374 -43.300 -13.813 1.00 28.27 250 ARG A C 1
ATOM 1913 O O . ARG A 1 250 ? 23.011 -43.024 -14.951 1.00 28.27 250 ARG A O 1
ATOM 1920 N N . ALA A 1 251 ? 23.730 -42.371 -12.925 1.00 29.42 251 ALA A N 1
ATOM 1921 C CA . ALA A 1 251 ? 23.787 -40.941 -13.233 1.00 29.42 251 ALA A CA 1
ATOM 1922 C C . ALA A 1 251 ? 25.062 -40.552 -14.021 1.00 29.42 251 ALA A C 1
ATOM 1924 O O . ALA A 1 251 ? 26.138 -41.080 -13.720 1.00 29.42 251 ALA A O 1
ATOM 1925 N N . PRO A 1 252 ? 24.985 -39.592 -14.962 1.00 32.72 252 PRO A N 1
ATOM 1926 C CA . PRO A 1 252 ? 26.134 -38.832 -15.451 1.00 32.72 252 PRO A CA 1
ATOM 1927 C C . PRO A 1 252 ? 26.434 -37.627 -14.536 1.00 32.72 252 PRO A C 1
ATOM 1929 O O . PRO A 1 252 ? 25.562 -37.139 -13.819 1.00 32.72 252 PRO A O 1
ATOM 1932 N N . THR A 1 253 ? 27.671 -37.127 -14.568 1.00 28.69 253 THR A N 1
ATOM 1933 C CA . THR A 1 253 ? 28.129 -35.967 -13.778 1.00 28.69 253 THR A CA 1
ATOM 1934 C C . THR A 1 253 ? 28.572 -34.796 -14.664 1.00 28.69 253 THR A C 1
ATOM 1936 O O . THR A 1 253 ? 28.734 -34.950 -15.872 1.00 28.69 253 THR A O 1
ATOM 1939 N N . ARG A 1 254 ? 28.834 -33.646 -14.015 1.00 29.94 254 ARG A N 1
ATOM 1940 C CA . ARG A 1 254 ? 29.276 -32.343 -14.560 1.00 29.94 254 ARG A CA 1
ATOM 1941 C C . ARG A 1 254 ? 28.232 -31.566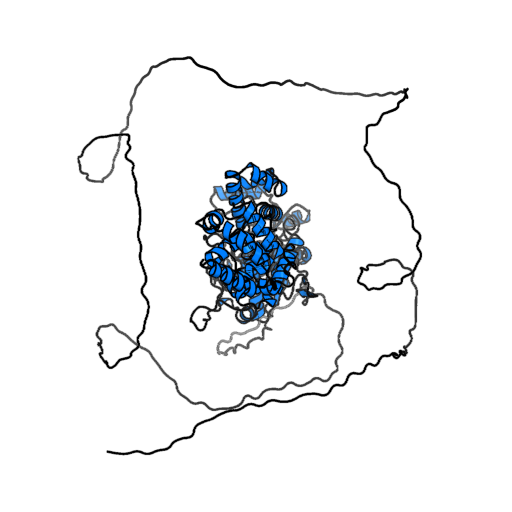 -15.375 1.00 29.94 254 ARG A C 1
ATOM 1943 O O . ARG A 1 254 ? 27.587 -32.079 -16.278 1.00 29.94 254 ARG A O 1
ATOM 1950 N N . GLY A 1 255 ? 28.102 -30.286 -15.023 1.00 32.97 255 GLY A N 1
ATOM 1951 C CA . GLY A 1 255 ? 27.220 -29.333 -15.694 1.00 32.97 255 GLY A CA 1
ATOM 1952 C C . GLY A 1 255 ? 27.848 -28.712 -16.941 1.00 32.97 255 GLY A C 1
ATOM 1953 O O . GLY A 1 255 ? 29.055 -28.811 -17.169 1.00 32.97 255 GLY A O 1
ATOM 1954 N N . GLN A 1 256 ? 27.013 -28.032 -17.722 1.00 29.81 256 GLN A N 1
ATOM 1955 C CA . GLN A 1 256 ? 27.404 -27.308 -18.927 1.00 29.81 256 GLN A CA 1
ATOM 1956 C C . GLN A 1 256 ? 27.073 -25.824 -18.751 1.00 29.81 256 GLN A C 1
ATOM 1958 O O . GLN A 1 256 ? 26.001 -25.473 -18.259 1.00 29.81 256 GLN A O 1
ATOM 1963 N N . ARG A 1 257 ? 28.006 -24.950 -19.139 1.00 28.09 257 ARG A N 1
ATOM 1964 C CA . ARG A 1 257 ? 27.721 -23.522 -19.314 1.00 28.09 257 ARG A CA 1
ATOM 1965 C C . ARG A 1 257 ? 26.919 -23.351 -20.600 1.00 28.09 257 ARG A C 1
ATOM 1967 O O . ARG A 1 257 ? 27.299 -23.925 -21.618 1.00 28.09 257 ARG A O 1
ATOM 1974 N N . TRP A 1 258 ? 25.892 -22.510 -20.579 1.00 28.89 258 TRP A N 1
ATOM 1975 C CA . TRP A 1 258 ? 25.290 -22.014 -21.814 1.00 28.89 258 TRP A CA 1
ATOM 1976 C C . TRP A 1 258 ? 26.284 -21.074 -22.501 1.00 28.89 258 TRP A C 1
ATOM 1978 O O . TRP A 1 258 ? 26.608 -20.011 -21.975 1.00 28.89 258 TRP A O 1
ATOM 1988 N N . ALA A 1 259 ? 26.797 -21.495 -23.655 1.00 28.34 259 ALA A N 1
ATOM 1989 C CA . ALA A 1 259 ? 27.594 -20.668 -24.549 1.00 28.34 259 ALA A CA 1
ATOM 1990 C C . ALA A 1 259 ? 26.756 -20.345 -25.790 1.00 28.34 259 ALA A C 1
ATOM 1992 O O . ALA A 1 259 ? 26.104 -21.229 -26.347 1.00 28.34 259 ALA A O 1
ATOM 1993 N N . LEU A 1 260 ? 26.773 -19.083 -26.219 1.00 32.94 260 LEU A N 1
ATOM 1994 C CA . LEU A 1 260 ? 26.187 -18.681 -27.496 1.00 32.94 260 LEU A CA 1
ATOM 1995 C C . LEU A 1 260 ? 27.033 -19.258 -28.650 1.00 32.94 260 LEU A C 1
ATOM 1997 O O . LEU A 1 260 ? 28.257 -19.343 -28.510 1.00 32.94 260 LEU A O 1
ATOM 2001 N N . PRO A 1 261 ? 26.421 -19.668 -29.776 1.00 30.83 261 PRO A N 1
ATOM 2002 C CA . PRO A 1 261 ? 27.159 -20.241 -30.896 1.00 30.83 261 PRO A CA 1
ATOM 2003 C C . PRO A 1 261 ? 28.050 -19.185 -31.562 1.00 30.83 261 PRO A C 1
ATOM 2005 O O . PRO A 1 261 ? 27.579 -18.118 -31.955 1.00 30.83 261 PRO A O 1
ATOM 2008 N N . ALA A 1 262 ? 29.339 -19.496 -31.709 1.00 30.78 262 ALA A N 1
ATOM 2009 C CA . ALA A 1 262 ? 30.277 -18.680 -32.473 1.00 30.78 262 ALA A CA 1
ATOM 2010 C C . ALA A 1 262 ? 30.077 -18.881 -33.987 1.00 30.78 262 ALA A C 1
ATOM 2012 O O . ALA A 1 262 ? 29.720 -19.973 -34.432 1.00 30.78 262 ALA A O 1
ATOM 2013 N N . ALA A 1 263 ? 30.329 -17.835 -34.776 1.00 32.84 263 ALA A N 1
ATOM 2014 C CA . ALA A 1 263 ? 30.277 -17.901 -36.234 1.00 32.84 263 ALA A CA 1
ATOM 2015 C C . ALA A 1 263 ? 31.576 -18.485 -36.822 1.00 32.84 263 ALA A C 1
ATOM 2017 O O . ALA A 1 263 ? 32.669 -18.127 -36.384 1.00 32.84 263 ALA A O 1
ATOM 2018 N N . ASP A 1 264 ? 31.447 -19.337 -37.842 1.00 31.78 264 ASP A N 1
ATOM 2019 C CA . ASP A 1 264 ? 32.566 -19.934 -38.584 1.00 31.78 264 ASP A CA 1
ATOM 2020 C C . ASP A 1 264 ? 32.869 -19.140 -39.877 1.00 31.78 264 ASP A C 1
ATOM 2022 O O . ASP A 1 264 ? 31.992 -19.020 -40.743 1.00 31.78 264 ASP A O 1
ATOM 2026 N N . PRO A 1 265 ? 34.077 -18.566 -40.043 1.00 35.91 265 PRO A N 1
ATOM 2027 C CA . PRO A 1 265 ? 34.437 -17.811 -41.233 1.00 35.91 265 PRO A CA 1
ATOM 2028 C C . PRO A 1 265 ? 35.163 -18.658 -42.301 1.00 35.91 265 PRO A C 1
ATOM 2030 O O . PRO A 1 265 ? 36.359 -18.922 -42.190 1.00 35.91 265 PRO A O 1
ATOM 2033 N N . ARG A 1 266 ? 34.486 -18.836 -43.453 1.00 33.91 266 ARG A N 1
ATOM 2034 C CA . ARG A 1 266 ? 34.994 -19.271 -44.788 1.00 33.91 266 ARG A CA 1
ATOM 2035 C C . ARG A 1 266 ? 35.035 -20.796 -45.059 1.00 33.91 266 ARG A C 1
ATOM 2037 O O . ARG A 1 266 ? 36.079 -21.429 -44.945 1.00 33.91 266 ARG A O 1
ATOM 2044 N N . GLY A 1 267 ? 33.966 -21.344 -45.654 1.00 27.58 267 GLY A N 1
ATOM 2045 C CA . GLY A 1 267 ? 33.965 -22.697 -46.246 1.00 27.58 267 GLY A CA 1
ATOM 2046 C C . GLY A 1 267 ? 32.896 -22.895 -47.334 1.00 27.58 267 GLY A C 1
ATOM 2047 O O . GLY A 1 267 ? 31.713 -22.990 -47.036 1.00 27.58 267 GLY A O 1
ATOM 2048 N N . ARG A 1 268 ? 33.292 -22.936 -48.616 1.00 28.75 268 ARG A N 1
ATOM 2049 C CA . ARG A 1 268 ? 32.375 -23.070 -49.776 1.00 28.75 268 ARG A CA 1
ATOM 2050 C C . ARG A 1 268 ? 31.718 -24.459 -49.853 1.00 28.75 268 ARG A C 1
ATOM 2052 O O . ARG A 1 268 ? 32.456 -25.433 -49.746 1.00 28.75 268 ARG A O 1
ATOM 2059 N N . ALA A 1 269 ? 30.448 -24.548 -50.286 1.00 26.20 269 ALA A N 1
ATOM 2060 C CA . ALA A 1 269 ? 30.048 -25.352 -51.467 1.00 26.20 269 ALA A CA 1
ATOM 2061 C C . ALA A 1 269 ? 28.533 -25.336 -51.817 1.00 26.20 269 ALA A C 1
ATOM 2063 O O . ALA A 1 269 ? 27.690 -25.521 -50.953 1.00 26.20 269 ALA A O 1
ATOM 2064 N N . ARG A 1 270 ? 28.256 -25.292 -53.136 1.00 26.77 270 ARG A N 1
ATOM 2065 C CA . ARG A 1 270 ? 27.121 -25.907 -53.876 1.00 26.77 270 ARG A CA 1
ATOM 2066 C C . ARG A 1 270 ? 25.671 -25.491 -53.551 1.00 26.77 270 ARG A C 1
ATOM 2068 O O . ARG A 1 270 ? 25.020 -26.060 -52.682 1.00 26.77 270 ARG A O 1
ATOM 2075 N N . CYS A 1 271 ? 25.105 -24.682 -54.449 1.00 27.33 271 CYS A N 1
ATOM 2076 C CA . CYS A 1 271 ? 23.700 -24.821 -54.853 1.00 27.33 271 CYS A CA 1
ATOM 2077 C C . CYS A 1 271 ? 23.494 -26.118 -55.668 1.00 27.33 271 CYS A C 1
ATOM 2079 O O . CYS A 1 271 ? 24.427 -26.558 -56.349 1.00 27.33 271 CYS A O 1
ATOM 2081 N N . PRO A 1 272 ? 22.271 -26.671 -55.679 1.00 30.70 272 PRO A N 1
ATOM 2082 C CA . PRO A 1 272 ? 21.777 -27.510 -56.766 1.00 30.70 272 PRO A CA 1
ATOM 2083 C C . PRO A 1 272 ? 20.513 -26.912 -57.416 1.00 30.70 272 PRO A C 1
ATOM 2085 O O . PRO A 1 272 ? 19.449 -26.879 -56.798 1.00 30.70 272 PRO A O 1
ATOM 2088 N N . ASP A 1 273 ? 20.604 -26.501 -58.682 1.00 28.59 273 ASP A N 1
ATOM 2089 C CA . ASP A 1 273 ? 19.423 -26.331 -59.540 1.00 28.59 273 ASP A CA 1
ATOM 2090 C C . ASP A 1 273 ? 18.796 -27.703 -59.842 1.00 28.59 273 ASP A C 1
ATOM 2092 O O . ASP A 1 273 ? 19.519 -28.676 -60.073 1.00 28.59 273 ASP A O 1
ATOM 2096 N N . GLY A 1 274 ? 17.459 -27.817 -59.847 1.00 27.44 274 GLY A N 1
ATOM 2097 C CA . GLY A 1 274 ? 16.843 -29.149 -59.937 1.00 27.44 274 GLY A CA 1
ATOM 2098 C C . GLY A 1 274 ? 15.315 -29.261 -59.957 1.00 27.44 274 GLY A C 1
ATOM 2099 O O . GLY A 1 274 ? 14.752 -29.951 -59.118 1.00 27.44 274 GLY A O 1
ATOM 2100 N N . LEU A 1 275 ? 14.661 -28.692 -60.976 1.00 27.27 275 LEU A N 1
ATOM 2101 C CA . LEU A 1 275 ? 13.507 -29.309 -61.666 1.00 27.27 275 LEU A CA 1
ATOM 2102 C C . LEU A 1 275 ? 12.336 -29.897 -60.828 1.00 27.27 275 LEU A C 1
ATOM 2104 O O . LEU A 1 275 ? 12.299 -31.102 -60.574 1.00 27.27 275 LEU A O 1
ATOM 2108 N N . ARG A 1 276 ? 11.245 -29.126 -60.664 1.00 26.69 276 ARG A N 1
ATOM 2109 C CA . ARG A 1 276 ? 9.998 -29.269 -61.475 1.00 26.69 276 ARG A CA 1
ATOM 2110 C C . ARG A 1 276 ? 8.778 -28.608 -60.833 1.00 26.69 276 ARG A C 1
ATOM 2112 O O . ARG A 1 276 ? 8.449 -28.853 -59.677 1.00 26.69 276 ARG A O 1
ATOM 2119 N N . GLU A 1 277 ? 8.014 -27.907 -61.661 1.00 33.06 277 GLU A N 1
ATOM 2120 C CA . GLU A 1 277 ? 6.620 -27.574 -61.380 1.00 33.06 277 GLU A CA 1
ATOM 2121 C C . GLU A 1 277 ? 5.747 -28.839 -61.425 1.00 33.06 277 GLU A C 1
ATOM 2123 O O . GLU A 1 277 ? 5.853 -29.652 -62.349 1.00 33.06 277 GLU A O 1
ATOM 2128 N N . ARG A 1 278 ? 4.842 -28.983 -60.451 1.00 27.50 278 ARG A N 1
ATOM 2129 C CA . ARG A 1 278 ? 3.615 -29.780 -60.579 1.00 27.50 278 ARG A CA 1
ATOM 2130 C C . ARG A 1 278 ? 2.505 -29.161 -59.743 1.00 27.50 278 ARG A C 1
ATOM 2132 O O . ARG A 1 278 ? 2.534 -29.216 -58.516 1.00 27.50 278 ARG A O 1
ATOM 2139 N N . GLU A 1 279 ? 1.508 -28.614 -60.421 1.00 29.98 279 GLU A N 1
ATOM 2140 C CA . GLU A 1 279 ? 0.265 -28.182 -59.793 1.00 29.98 279 GLU A CA 1
ATOM 2141 C C . GLU A 1 279 ? -0.577 -29.369 -59.292 1.00 29.98 279 GLU A C 1
ATOM 2143 O O . GLU A 1 279 ? -0.478 -30.498 -59.777 1.00 29.98 279 GLU A O 1
ATOM 2148 N N . GLY A 1 280 ? -1.508 -29.068 -58.383 1.00 28.33 280 GLY A N 1
ATOM 2149 C CA . GLY A 1 280 ? -2.787 -29.774 -58.332 1.00 28.33 280 GLY A CA 1
ATOM 2150 C C . GLY A 1 280 ? -2.824 -31.137 -57.637 1.00 28.33 280 GLY A C 1
ATOM 2151 O O . GLY A 1 280 ? -2.965 -32.174 -58.292 1.00 28.33 280 GLY A O 1
ATOM 2152 N N . ARG A 1 281 ? -2.950 -31.110 -56.301 1.00 29.39 281 ARG A N 1
ATOM 2153 C CA . ARG A 1 281 ? -4.132 -31.674 -55.606 1.00 29.39 281 ARG A CA 1
ATOM 2154 C C . ARG A 1 281 ? -4.185 -31.268 -54.132 1.00 29.39 281 ARG A C 1
ATOM 2156 O O . ARG A 1 281 ? -3.163 -31.163 -53.463 1.00 29.39 281 ARG A O 1
ATOM 2163 N N . GLY A 1 282 ? -5.395 -31.017 -53.634 1.00 39.31 282 GLY A N 1
ATOM 2164 C CA . GLY A 1 282 ? -5.615 -30.542 -52.269 1.00 39.31 282 GLY A CA 1
ATOM 2165 C C . GLY A 1 282 ? -5.351 -31.624 -51.224 1.00 39.31 282 GLY A C 1
ATOM 2166 O O . GLY A 1 282 ? -5.986 -32.675 -51.240 1.00 39.31 282 GLY A O 1
ATOM 2167 N N . ALA A 1 283 ? -4.462 -31.335 -50.275 1.00 29.84 283 ALA A N 1
ATOM 2168 C CA . ALA A 1 283 ? -4.295 -32.115 -49.057 1.00 29.84 283 ALA A CA 1
ATOM 2169 C C . ALA A 1 283 ? -4.814 -31.300 -47.869 1.00 29.84 283 ALA A C 1
ATOM 2171 O O . ALA A 1 283 ? -4.289 -30.225 -47.570 1.00 29.84 283 ALA A O 1
ATOM 2172 N N . HIS A 1 284 ? -5.825 -31.811 -47.159 1.00 29.95 284 HIS A N 1
ATOM 2173 C CA . HIS A 1 284 ? -6.217 -31.234 -45.875 1.00 29.95 284 HIS A CA 1
ATOM 2174 C C . HIS A 1 284 ? -5.022 -31.308 -44.918 1.00 29.95 284 HIS A C 1
ATOM 2176 O O . HIS A 1 284 ? -4.709 -32.381 -44.397 1.00 29.95 284 HIS A O 1
ATOM 2182 N N . ARG A 1 285 ? -4.383 -30.163 -44.633 1.00 29.89 285 ARG A N 1
ATOM 2183 C CA . ARG A 1 285 ? -3.500 -30.034 -43.470 1.00 29.89 285 ARG A CA 1
ATOM 2184 C C . ARG A 1 285 ? -4.342 -30.286 -42.222 1.00 29.89 285 ARG A C 1
ATOM 2186 O O . ARG A 1 285 ? -4.927 -29.364 -41.657 1.00 29.89 285 ARG A O 1
ATOM 2193 N N . ARG A 1 286 ? -4.366 -31.543 -41.765 1.00 32.28 286 ARG A N 1
ATOM 2194 C CA . ARG A 1 286 ? -4.602 -31.845 -40.355 1.00 32.28 286 ARG A CA 1
ATOM 2195 C C . ARG A 1 286 ? -3.611 -30.981 -39.590 1.00 32.28 286 ARG A C 1
ATOM 2197 O O . ARG A 1 286 ? -2.405 -31.191 -39.708 1.00 32.28 286 ARG A O 1
ATOM 2204 N N . GLN A 1 287 ? -4.116 -29.993 -38.859 1.00 34.34 287 GLN A N 1
ATOM 2205 C CA . GLN A 1 287 ? -3.309 -29.252 -37.906 1.00 34.34 287 GLN A CA 1
ATOM 2206 C C . GLN A 1 287 ? -2.916 -30.239 -36.810 1.00 34.34 287 GLN A C 1
ATOM 2208 O O . GLN A 1 287 ? -3.630 -30.424 -35.824 1.00 34.34 287 GLN A O 1
ATOM 2213 N N . GLY A 1 288 ? -1.790 -30.923 -37.014 1.00 28.94 288 GLY A N 1
ATOM 2214 C CA . GLY A 1 288 ? -1.083 -31.552 -35.921 1.00 28.94 288 GLY A CA 1
ATOM 2215 C C . GLY A 1 288 ? -0.776 -30.436 -34.941 1.00 28.94 288 GLY A C 1
ATOM 2216 O O . GLY A 1 288 ? 0.057 -29.583 -35.242 1.00 28.94 288 GLY A O 1
ATOM 2217 N N . ARG A 1 289 ? -1.489 -30.413 -33.809 1.00 36.09 289 ARG A N 1
ATOM 2218 C CA . ARG A 1 289 ? -1.097 -29.607 -32.659 1.00 36.09 289 ARG A CA 1
ATOM 2219 C C . ARG A 1 289 ? 0.316 -30.052 -32.313 1.00 36.09 289 ARG A C 1
ATOM 2221 O O . ARG A 1 289 ? 0.493 -31.104 -31.696 1.00 36.09 289 ARG A O 1
ATOM 2228 N N . SER A 1 290 ? 1.312 -29.280 -32.740 1.00 33.72 290 SER A N 1
ATOM 2229 C CA . SER A 1 290 ? 2.625 -29.351 -32.131 1.00 33.72 290 SER A CA 1
ATOM 2230 C C . SER A 1 290 ? 2.381 -29.183 -30.640 1.00 33.72 290 SER A C 1
ATOM 2232 O O . SER A 1 290 ? 1.731 -28.228 -30.208 1.00 33.72 290 SER A O 1
ATOM 2234 N N . ARG A 1 291 ? 2.848 -30.146 -29.844 1.00 34.81 291 ARG A N 1
ATOM 2235 C CA . ARG A 1 291 ? 2.957 -29.942 -28.405 1.00 34.81 291 ARG A CA 1
ATOM 2236 C C . ARG A 1 291 ? 4.088 -28.947 -28.197 1.00 34.81 291 ARG A C 1
ATOM 2238 O O . ARG A 1 291 ? 5.209 -29.331 -27.884 1.00 34.81 291 ARG A O 1
ATOM 2245 N N . VAL A 1 292 ? 3.774 -27.669 -28.410 1.00 36.81 292 VAL A N 1
ATOM 2246 C CA . VAL A 1 292 ? 4.402 -26.591 -27.659 1.00 36.81 292 VAL A CA 1
ATOM 2247 C C . VAL A 1 292 ? 4.289 -27.042 -26.210 1.00 36.81 292 VAL A C 1
ATOM 2249 O O . VAL A 1 292 ? 3.179 -27.259 -25.722 1.00 36.81 292 VAL A O 1
ATOM 2252 N N . SER A 1 293 ? 5.422 -27.310 -25.566 1.00 38.91 293 SER A N 1
ATOM 2253 C CA . SER A 1 293 ? 5.443 -27.513 -24.123 1.00 38.91 293 SER A CA 1
ATOM 2254 C C . SER A 1 293 ? 4.812 -26.271 -23.514 1.00 38.91 293 SER A C 1
ATOM 2256 O O . SER A 1 293 ? 5.334 -25.181 -23.756 1.00 38.91 293 SER A O 1
ATOM 2258 N N . GLU A 1 294 ? 3.686 -26.421 -22.815 1.00 49.50 294 GLU A N 1
ATOM 2259 C CA . GLU A 1 294 ? 2.957 -25.299 -22.222 1.00 49.50 294 GLU A CA 1
ATOM 2260 C C . GLU A 1 294 ? 3.916 -24.559 -21.287 1.00 49.50 294 GLU A C 1
ATOM 2262 O O . GLU A 1 294 ? 4.262 -25.036 -20.205 1.00 49.50 294 GLU A O 1
ATOM 2267 N N . ALA A 1 295 ? 4.457 -23.446 -21.786 1.00 64.25 295 ALA A N 1
ATOM 2268 C CA . ALA A 1 295 ? 5.512 -22.713 -21.116 1.00 64.25 295 ALA A CA 1
ATOM 2269 C C . ALA A 1 295 ? 4.896 -22.105 -19.862 1.00 64.25 295 ALA A C 1
ATOM 2271 O O . ALA A 1 295 ? 4.006 -21.260 -19.973 1.00 64.25 295 ALA A O 1
ATOM 2272 N N . GLN A 1 296 ? 5.326 -22.592 -18.692 1.00 83.94 296 GLN A N 1
ATOM 2273 C CA . GLN A 1 296 ? 4.717 -22.225 -17.418 1.00 83.94 296 GLN A CA 1
ATOM 2274 C C . GLN A 1 296 ? 4.623 -20.702 -17.322 1.00 83.94 296 GLN A C 1
ATOM 2276 O O . GLN A 1 296 ? 5.629 -20.008 -17.476 1.00 83.94 296 GLN A O 1
ATOM 2281 N N . VAL A 1 297 ? 3.410 -20.197 -17.087 1.00 94.88 297 VAL A N 1
ATOM 2282 C CA . VAL A 1 297 ? 3.154 -18.760 -17.005 1.00 94.88 297 VAL A CA 1
ATOM 2283 C C . VAL A 1 297 ? 4.055 -18.164 -15.931 1.00 94.88 297 VAL A C 1
ATOM 2285 O O . VAL A 1 297 ? 4.004 -18.577 -14.779 1.00 94.88 297 VAL A O 1
ATOM 2288 N N . VAL A 1 298 ? 4.876 -17.190 -16.303 1.00 98.00 298 VAL A N 1
ATOM 2289 C CA . VAL A 1 298 ? 5.614 -16.336 -15.368 1.00 98.00 298 VAL A CA 1
ATOM 2290 C C . VAL A 1 298 ? 5.056 -14.923 -15.487 1.00 98.00 298 VAL A C 1
ATOM 2292 O O . VAL A 1 298 ? 5.076 -14.341 -16.580 1.00 98.00 298 VAL A O 1
ATOM 2295 N N . THR A 1 299 ? 4.560 -14.390 -14.376 1.00 98.38 299 THR A N 1
ATOM 2296 C CA . THR A 1 299 ? 4.223 -12.972 -14.180 1.00 98.38 299 THR A CA 1
ATOM 2297 C C . THR A 1 299 ? 5.287 -12.336 -13.279 1.00 98.38 299 THR A C 1
ATOM 2299 O O . THR A 1 299 ? 6.049 -13.053 -12.622 1.00 98.38 299 THR A O 1
ATOM 2302 N N . ARG A 1 300 ? 5.375 -10.999 -13.219 1.00 98.31 300 ARG A N 1
ATOM 2303 C CA . ARG A 1 300 ? 6.309 -10.352 -12.281 1.00 98.31 300 ARG A CA 1
ATOM 2304 C C . ARG A 1 300 ? 5.875 -8.984 -11.778 1.00 98.31 300 ARG A C 1
ATOM 2306 O O . ARG A 1 300 ? 5.531 -8.093 -12.563 1.00 98.31 300 ARG A O 1
ATOM 2313 N N . PHE A 1 301 ? 6.009 -8.779 -10.473 1.00 98.44 301 PHE A N 1
ATOM 2314 C CA . PHE A 1 301 ? 6.026 -7.440 -9.902 1.00 98.44 301 PHE A CA 1
ATOM 2315 C C . PHE A 1 301 ? 7.464 -6.917 -9.877 1.00 98.44 301 PHE A C 1
ATOM 2317 O O . PHE A 1 301 ? 8.395 -7.643 -9.532 1.00 98.44 301 PHE A O 1
ATOM 2324 N N . ALA A 1 302 ? 7.643 -5.666 -10.298 1.00 96.94 302 ALA A N 1
ATOM 2325 C CA . ALA A 1 302 ? 8.961 -5.070 -10.471 1.00 96.94 302 ALA A CA 1
ATOM 2326 C C . ALA A 1 302 ? 8.986 -3.611 -9.967 1.00 96.94 302 ALA A C 1
ATOM 2328 O O . ALA A 1 302 ? 8.835 -2.685 -10.765 1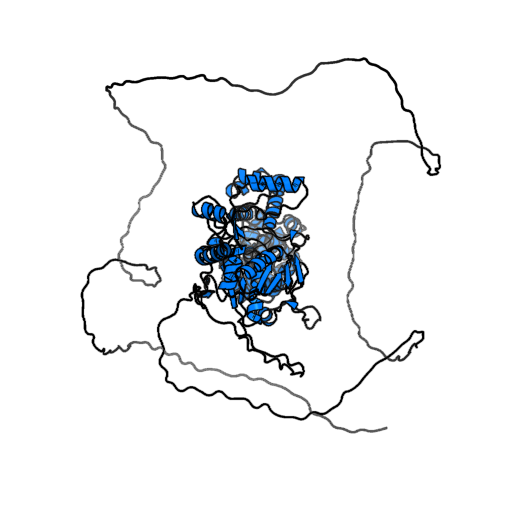.00 96.94 302 ALA A O 1
ATOM 2329 N N . PRO A 1 303 ? 9.043 -3.389 -8.640 1.00 95.69 303 PRO A N 1
ATOM 2330 C CA . PRO A 1 303 ? 9.093 -2.056 -8.049 1.00 95.69 303 PRO A CA 1
ATOM 2331 C C . PRO A 1 303 ? 10.524 -1.506 -7.944 1.00 95.69 303 PRO A C 1
ATOM 2333 O O . PRO A 1 303 ? 11.466 -2.231 -7.623 1.00 95.69 303 PRO A O 1
ATOM 2336 N N . SER A 1 304 ? 10.671 -0.189 -8.102 1.00 92.75 304 SER A N 1
ATOM 2337 C CA . SER A 1 304 ? 11.864 0.537 -7.646 1.00 92.75 304 SER A CA 1
ATOM 2338 C C . SER A 1 304 ? 11.756 0.850 -6.144 1.00 92.75 304 SER A C 1
ATOM 2340 O O . SER A 1 304 ? 10.704 1.339 -5.712 1.00 92.75 304 SER A O 1
ATOM 2342 N N . PRO A 1 305 ? 12.812 0.624 -5.339 1.00 89.56 305 PRO A N 1
ATOM 2343 C CA . PRO A 1 305 ? 12.749 0.728 -3.880 1.00 89.56 305 PRO A CA 1
ATOM 2344 C C . PRO A 1 305 ? 12.794 2.190 -3.400 1.00 89.56 305 PRO A C 1
ATOM 2346 O O . PRO A 1 305 ? 13.829 2.691 -2.977 1.00 89.56 305 PRO A O 1
ATOM 2349 N N . THR A 1 306 ? 11.644 2.872 -3.468 1.00 81.94 306 THR A N 1
ATOM 2350 C CA . THR A 1 306 ? 11.476 4.330 -3.263 1.00 81.94 306 THR A CA 1
ATOM 2351 C C . THR A 1 306 ? 10.488 4.655 -2.124 1.00 81.94 306 THR A C 1
ATOM 2353 O O . THR A 1 306 ? 9.520 5.407 -2.277 1.00 81.94 306 THR A O 1
ATOM 2356 N N . GLY A 1 307 ? 10.717 4.044 -0.962 1.00 81.69 307 GLY A N 1
ATOM 2357 C CA . GLY A 1 307 ? 9.806 4.029 0.189 1.00 81.69 307 GLY A CA 1
ATOM 2358 C C . GLY A 1 307 ? 8.777 2.893 0.123 1.00 81.69 307 GLY A C 1
ATOM 2359 O O . GLY A 1 307 ? 8.947 1.940 -0.637 1.00 81.69 307 GLY A O 1
ATOM 2360 N N . HIS A 1 308 ? 7.715 3.004 0.925 1.00 87.25 308 HIS A N 1
ATOM 2361 C CA . HIS A 1 308 ? 6.661 1.992 1.036 1.00 87.25 308 HIS A CA 1
ATOM 2362 C C . HIS A 1 308 ? 5.836 1.805 -0.246 1.00 87.25 308 HIS A C 1
ATOM 2364 O O . HIS A 1 308 ? 5.806 2.638 -1.161 1.00 87.25 308 HIS A O 1
ATOM 2370 N N . LEU A 1 309 ? 5.140 0.670 -0.311 1.00 92.38 309 LEU A N 1
ATOM 2371 C CA . LEU A 1 309 ? 4.385 0.254 -1.482 1.00 92.38 309 LEU A CA 1
ATOM 2372 C C . LEU A 1 309 ? 3.107 1.090 -1.651 1.00 92.38 309 LEU A C 1
ATOM 2374 O O . LEU A 1 309 ? 2.147 0.954 -0.898 1.00 92.38 309 LEU A O 1
ATOM 2378 N N . HIS A 1 310 ? 3.055 1.923 -2.691 1.00 92.56 310 HIS A N 1
ATOM 2379 C CA . HIS A 1 310 ? 1.836 2.627 -3.108 1.00 92.56 310 HIS A CA 1
ATOM 2380 C C . HIS A 1 310 ? 0.704 1.633 -3.433 1.00 92.56 310 HIS A C 1
ATOM 2382 O O . HIS A 1 310 ? 0.948 0.632 -4.111 1.00 92.56 310 HIS A O 1
ATOM 2388 N N . VAL A 1 311 ? -0.552 1.922 -3.066 1.00 93.56 311 VAL A N 1
ATOM 2389 C CA . VAL A 1 311 ? -1.691 0.994 -3.282 1.00 93.56 311 VAL A CA 1
ATOM 2390 C C . VAL A 1 311 ? -1.907 0.574 -4.744 1.00 93.56 311 VAL A C 1
ATOM 2392 O O . VAL A 1 311 ? -2.308 -0.555 -5.022 1.00 93.56 311 VAL A O 1
ATOM 2395 N N . GLY A 1 312 ? -1.575 1.439 -5.708 1.00 93.25 312 GLY A N 1
ATOM 2396 C CA . GLY A 1 312 ? -1.573 1.078 -7.135 1.00 93.25 312 GLY A CA 1
ATOM 2397 C C . GLY A 1 312 ? -0.487 0.063 -7.517 1.00 93.25 312 GLY A C 1
ATOM 2398 O O . GLY A 1 312 ? -0.707 -0.768 -8.399 1.00 93.25 312 GLY A O 1
ATOM 2399 N N . GLY A 1 313 ? 0.652 0.086 -6.818 1.00 94.88 313 GLY A N 1
ATOM 2400 C CA . GLY A 1 313 ? 1.685 -0.946 -6.890 1.00 94.88 313 GLY A CA 1
ATOM 2401 C C . GLY A 1 313 ? 1.211 -2.245 -6.241 1.00 94.88 313 GLY A C 1
ATOM 2402 O O . GLY A 1 313 ? 1.288 -3.286 -6.881 1.00 94.88 313 GLY A O 1
ATOM 2403 N N . ALA A 1 314 ? 0.610 -2.177 -5.048 1.00 96.75 314 ALA A N 1
ATOM 2404 C CA . ALA A 1 314 ? 0.028 -3.338 -4.366 1.00 96.75 314 ALA A CA 1
ATOM 2405 C C . ALA A 1 314 ? -1.030 -4.060 -5.221 1.00 96.75 314 ALA A C 1
ATOM 2407 O O . ALA A 1 314 ? -0.939 -5.269 -5.407 1.00 96.75 314 ALA A O 1
ATOM 2408 N N . ARG A 1 315 ? -1.965 -3.331 -5.850 1.00 96.94 315 ARG A N 1
ATOM 2409 C CA . ARG A 1 315 ? -2.910 -3.907 -6.829 1.00 96.94 315 ARG A CA 1
ATOM 2410 C C . ARG A 1 315 ? -2.192 -4.527 -8.037 1.00 96.94 315 ARG A C 1
ATOM 2412 O O . ARG A 1 315 ? -2.610 -5.565 -8.539 1.00 96.94 315 ARG A O 1
ATOM 2419 N N . THR A 1 316 ? -1.115 -3.904 -8.519 1.00 97.50 316 THR A N 1
ATOM 2420 C CA . THR A 1 316 ? -0.332 -4.439 -9.648 1.00 97.50 316 THR A CA 1
ATOM 2421 C C . THR A 1 316 ? 0.364 -5.749 -9.270 1.00 97.50 316 THR A C 1
ATOM 2423 O O . THR A 1 316 ? 0.333 -6.695 -10.055 1.00 97.50 316 THR A O 1
ATOM 2426 N N . ALA A 1 317 ? 0.926 -5.844 -8.063 1.00 98.25 317 ALA A N 1
ATOM 2427 C CA . ALA A 1 317 ? 1.452 -7.088 -7.512 1.00 98.25 317 ALA A CA 1
ATOM 2428 C C . ALA A 1 317 ? 0.347 -8.145 -7.371 1.00 98.25 317 ALA A C 1
ATOM 2430 O O . ALA A 1 317 ? 0.492 -9.247 -7.892 1.00 98.25 317 ALA A O 1
ATOM 2431 N N . LEU A 1 318 ? -0.791 -7.774 -6.774 1.00 98.31 318 LEU A N 1
ATOM 2432 C CA . LEU A 1 318 ? -1.946 -8.645 -6.559 1.00 98.31 318 LEU A CA 1
ATOM 2433 C C . LEU A 1 318 ? -2.492 -9.249 -7.861 1.00 98.31 318 LEU A C 1
ATOM 2435 O O . LEU A 1 318 ? -2.801 -10.434 -7.890 1.00 98.31 318 LEU A O 1
ATOM 2439 N N . PHE A 1 319 ? -2.580 -8.480 -8.951 1.00 98.19 319 PHE A N 1
ATOM 2440 C CA . PHE A 1 319 ? -3.038 -8.999 -10.247 1.00 98.19 319 PHE A CA 1
ATOM 2441 C C . PHE A 1 319 ? -1.983 -9.861 -10.961 1.00 98.19 319 PHE A C 1
ATOM 2443 O O . PHE A 1 319 ? -2.349 -10.837 -11.611 1.00 98.19 319 PHE A O 1
ATOM 2450 N N . ASN A 1 320 ? -0.682 -9.565 -10.819 1.00 98.56 320 ASN A N 1
ATOM 2451 C CA . ASN A 1 320 ? 0.374 -10.472 -11.298 1.00 98.56 320 ASN A CA 1
ATOM 2452 C C . ASN A 1 320 ? 0.338 -11.806 -10.528 1.00 98.56 320 ASN A C 1
ATOM 2454 O O . ASN A 1 320 ? 0.404 -12.868 -11.146 1.00 98.56 320 ASN A O 1
ATOM 2458 N N . TRP A 1 321 ? 0.191 -11.751 -9.202 1.00 98.50 321 TRP A N 1
ATOM 2459 C CA . TRP A 1 321 ? 0.038 -12.914 -8.328 1.00 98.50 321 TRP A CA 1
ATOM 2460 C C . TRP A 1 321 ? -1.213 -13.721 -8.689 1.00 98.50 321 TRP A C 1
ATOM 2462 O O . TRP A 1 321 ? -1.101 -14.905 -8.994 1.00 98.50 321 TRP A O 1
ATOM 2472 N N . ALA A 1 322 ? -2.385 -13.086 -8.756 1.00 97.94 322 ALA A N 1
ATOM 2473 C CA . ALA A 1 322 ? -3.649 -13.769 -9.021 1.00 97.94 322 ALA A CA 1
ATOM 2474 C C . ALA A 1 322 ? -3.667 -14.446 -10.401 1.00 97.94 322 ALA A C 1
ATOM 2476 O O . ALA A 1 322 ? -4.111 -15.585 -10.500 1.00 97.94 322 ALA A O 1
ATOM 2477 N N . LEU A 1 323 ? -3.109 -13.804 -11.438 1.00 97.75 323 LEU A N 1
ATOM 2478 C CA . LEU A 1 323 ? -2.968 -14.408 -12.769 1.00 97.75 323 LEU A CA 1
ATOM 2479 C C . LEU A 1 323 ? -1.974 -15.580 -12.792 1.00 97.75 323 LEU A C 1
ATOM 2481 O O . LEU A 1 323 ? -2.191 -16.556 -13.504 1.00 97.75 323 LEU A O 1
ATOM 2485 N N . ALA A 1 324 ? -0.885 -15.510 -12.019 1.00 97.44 324 ALA A N 1
ATOM 2486 C CA . ALA A 1 324 ? 0.009 -16.653 -11.873 1.00 97.44 324 ALA A CA 1
ATOM 2487 C C . ALA A 1 324 ? -0.706 -17.817 -11.173 1.00 97.44 324 ALA A C 1
ATOM 2489 O O . ALA A 1 324 ? -0.633 -18.944 -11.653 1.00 97.44 324 ALA A O 1
ATOM 2490 N N . ARG A 1 325 ? -1.438 -17.563 -10.081 1.00 96.94 325 ARG A N 1
ATOM 2491 C CA . ARG A 1 325 ? -2.154 -18.617 -9.348 1.00 96.94 325 ARG A CA 1
ATOM 2492 C C . ARG A 1 325 ? -3.286 -19.241 -10.177 1.00 96.94 325 ARG A C 1
ATOM 2494 O O . ARG A 1 325 ? -3.340 -20.468 -10.239 1.00 96.94 325 ARG A O 1
ATOM 2501 N N . SER A 1 326 ? -4.095 -18.450 -10.888 1.00 95.81 326 SER A N 1
ATOM 2502 C CA . SER A 1 326 ? -5.214 -18.969 -11.698 1.00 95.81 326 SER A CA 1
ATOM 2503 C C . SER A 1 326 ? -4.771 -19.781 -12.922 1.00 95.81 326 SER A C 1
ATOM 2505 O O . SER A 1 326 ? -5.533 -20.607 -13.421 1.00 95.81 326 SER A O 1
ATOM 2507 N N . LEU A 1 327 ? -3.524 -19.601 -13.380 1.00 95.25 327 LEU A N 1
ATOM 2508 C CA . LEU A 1 327 ? -2.936 -20.318 -14.519 1.00 95.25 327 LEU A CA 1
ATOM 2509 C C . LEU A 1 327 ? -1.874 -21.369 -14.125 1.00 95.25 327 LEU A C 1
ATOM 2511 O O . LEU A 1 327 ? -1.161 -21.867 -14.996 1.00 95.25 327 LEU A O 1
ATOM 2515 N N . GLY A 1 328 ? -1.720 -21.706 -12.835 1.00 95.12 328 GLY A N 1
ATOM 2516 C CA . GLY A 1 328 ? -0.695 -22.662 -12.364 1.00 95.12 328 GLY A CA 1
ATOM 2517 C C . GLY A 1 328 ? 0.756 -22.200 -12.602 1.00 95.12 328 GLY A C 1
ATOM 2518 O O . GLY A 1 328 ? 1.694 -23.003 -12.664 1.00 95.12 328 GLY A O 1
ATOM 2519 N N . GLY A 1 329 ? 0.931 -20.896 -12.788 1.00 95.75 329 GLY A N 1
ATOM 2520 C CA . GLY A 1 329 ? 2.180 -20.212 -13.065 1.00 95.75 329 GLY A CA 1
ATOM 2521 C C . GLY A 1 329 ? 2.977 -19.815 -11.822 1.00 95.75 329 GLY A C 1
ATOM 2522 O O . GLY A 1 329 ? 2.702 -20.235 -10.698 1.00 95.75 329 GLY A O 1
ATOM 2523 N N . ARG A 1 330 ? 3.982 -18.972 -12.061 1.00 96.94 330 ARG A N 1
ATOM 2524 C CA . ARG A 1 330 ? 4.907 -18.405 -11.079 1.00 96.94 330 ARG A CA 1
ATOM 2525 C C . ARG A 1 330 ? 4.751 -16.893 -11.005 1.00 96.94 330 ARG A C 1
ATOM 2527 O O . ARG A 1 330 ? 4.684 -16.228 -12.041 1.00 96.94 330 ARG A O 1
ATOM 2534 N N . PHE A 1 331 ? 4.755 -16.363 -9.791 1.00 98.25 331 PHE A N 1
ATOM 2535 C CA . PHE A 1 331 ? 4.811 -14.936 -9.508 1.00 98.25 331 PHE A CA 1
ATOM 2536 C C . PHE A 1 331 ? 6.212 -14.560 -9.016 1.00 98.25 331 PHE A C 1
ATOM 2538 O O . PHE A 1 331 ? 6.645 -15.001 -7.949 1.00 98.25 331 PHE A O 1
ATOM 2545 N N . LEU A 1 332 ? 6.914 -13.749 -9.809 1.00 97.94 332 LEU A N 1
ATOM 2546 C CA . LEU A 1 332 ? 8.280 -13.302 -9.541 1.00 97.94 332 LEU A CA 1
ATOM 2547 C C . LEU A 1 332 ? 8.315 -11.866 -8.992 1.00 97.94 332 LEU A C 1
ATOM 2549 O O . LEU A 1 332 ? 7.538 -11.006 -9.414 1.00 97.94 332 LEU A O 1
ATOM 2553 N N . LEU A 1 333 ? 9.262 -11.590 -8.095 1.00 98.44 333 LEU A N 1
ATOM 2554 C CA . LEU A 1 333 ? 9.572 -10.256 -7.584 1.00 98.44 333 LEU A CA 1
ATOM 2555 C C . LEU A 1 333 ? 10.998 -9.842 -7.983 1.00 98.44 333 LEU A C 1
ATOM 2557 O O . LEU A 1 333 ? 11.963 -10.517 -7.633 1.00 98.44 333 LEU A O 1
ATOM 2561 N N . ARG A 1 334 ? 11.139 -8.716 -8.693 1.00 98.31 334 ARG A N 1
ATOM 2562 C CA . ARG A 1 334 ? 12.431 -8.113 -9.082 1.00 98.31 334 ARG A CA 1
ATOM 2563 C C . ARG A 1 334 ? 12.530 -6.692 -8.533 1.00 98.31 334 ARG A C 1
ATOM 2565 O O . ARG A 1 334 ? 11.576 -5.939 -8.657 1.00 98.31 334 ARG A O 1
ATOM 2572 N N . ILE A 1 335 ? 13.669 -6.301 -7.972 1.00 97.31 335 ILE A N 1
ATOM 2573 C CA . ILE A 1 335 ? 13.879 -4.944 -7.451 1.00 97.31 335 ILE A CA 1
ATOM 2574 C C . ILE A 1 335 ? 14.591 -4.101 -8.513 1.00 97.31 335 ILE A C 1
ATOM 2576 O O . ILE A 1 335 ? 15.703 -4.424 -8.928 1.00 97.31 335 ILE A O 1
ATOM 2580 N N . GLU A 1 336 ? 13.942 -3.029 -8.970 1.00 95.25 336 GLU A N 1
ATOM 2581 C CA . GLU A 1 336 ? 14.439 -2.164 -10.051 1.00 95.25 336 GLU A CA 1
ATOM 2582 C C . GLU A 1 336 ? 15.210 -0.961 -9.476 1.00 95.25 336 GLU A C 1
ATOM 2584 O O . GLU A 1 336 ? 14.744 0.181 -9.488 1.00 95.25 336 GLU A O 1
ATOM 2589 N N . ASP A 1 337 ? 16.395 -1.252 -8.931 1.00 92.69 337 ASP A N 1
ATOM 2590 C CA . ASP A 1 337 ? 17.301 -0.370 -8.171 1.00 92.69 337 ASP A CA 1
ATOM 2591 C C . ASP A 1 337 ? 18.395 0.321 -9.019 1.00 92.69 337 ASP A C 1
ATOM 2593 O O . ASP A 1 337 ? 19.430 0.762 -8.513 1.00 92.69 337 ASP A O 1
ATOM 2597 N N . THR A 1 338 ? 18.175 0.460 -10.331 1.00 86.88 338 THR A N 1
ATOM 2598 C CA . THR A 1 338 ? 19.126 1.116 -11.259 1.00 86.88 338 THR A CA 1
ATOM 2599 C C . THR A 1 338 ? 19.289 2.629 -11.031 1.00 86.88 338 THR A C 1
ATOM 2601 O O . THR A 1 338 ? 20.259 3.227 -11.508 1.00 86.88 338 THR A O 1
ATOM 2604 N N . ASP A 1 339 ? 18.381 3.249 -10.268 1.00 84.12 339 ASP A N 1
ATOM 2605 C CA . ASP A 1 339 ? 18.504 4.609 -9.729 1.00 84.12 339 ASP A CA 1
ATOM 2606 C C . ASP A 1 339 ? 19.027 4.552 -8.283 1.00 84.12 339 ASP A C 1
ATOM 2608 O O . ASP A 1 339 ? 18.280 4.638 -7.303 1.00 84.12 339 ASP A O 1
ATOM 2612 N N . GLN A 1 340 ? 20.342 4.372 -8.156 1.00 80.62 340 GLN A N 1
ATOM 2613 C CA . GLN A 1 340 ? 21.043 4.233 -6.873 1.00 80.62 340 GLN A CA 1
ATOM 2614 C C . GLN A 1 340 ? 20.870 5.457 -5.954 1.00 80.62 340 GLN A C 1
ATOM 2616 O O . GLN A 1 340 ? 20.932 5.320 -4.740 1.00 80.62 340 GLN A O 1
ATOM 2621 N N . ALA A 1 341 ? 20.600 6.646 -6.508 1.00 81.44 341 ALA A N 1
ATOM 2622 C CA . ALA A 1 341 ? 20.378 7.868 -5.732 1.00 81.44 341 ALA A CA 1
ATOM 2623 C C . ALA A 1 341 ? 18.986 7.933 -5.070 1.00 81.44 341 ALA A C 1
ATOM 2625 O O . ALA A 1 341 ? 18.731 8.826 -4.261 1.00 81.44 341 ALA A O 1
ATOM 2626 N N . ARG A 1 342 ? 18.073 7.016 -5.423 1.00 77.06 342 ARG A N 1
ATOM 2627 C CA . ARG A 1 342 ? 16.714 6.913 -4.859 1.00 77.06 342 ARG A CA 1
ATOM 2628 C C . ARG A 1 342 ? 16.401 5.555 -4.234 1.00 77.06 342 ARG A C 1
ATOM 2630 O O . ARG A 1 342 ? 15.294 5.376 -3.735 1.00 77.06 342 ARG A O 1
ATOM 2637 N N . SER A 1 343 ? 17.343 4.619 -4.291 1.00 83.56 343 SER A N 1
ATOM 2638 C CA . SER A 1 343 ? 17.175 3.239 -3.835 1.00 83.56 343 SER A CA 1
ATOM 2639 C C . SER A 1 343 ? 17.733 3.059 -2.424 1.00 83.56 343 SER A C 1
ATOM 2641 O O . SER A 1 343 ? 18.820 3.554 -2.133 1.00 83.56 343 SER A O 1
ATOM 2643 N N . SER A 1 344 ? 17.034 2.328 -1.551 1.00 87.44 344 SER A N 1
ATOM 2644 C CA . SER A 1 344 ? 17.576 1.940 -0.239 1.00 87.44 344 SER A CA 1
ATOM 2645 C C . SER A 1 344 ? 17.170 0.527 0.190 1.00 87.44 344 SER A C 1
ATOM 2647 O O . SER A 1 344 ? 16.137 -0.008 -0.227 1.00 87.44 344 SER A O 1
ATOM 2649 N N . GLU A 1 345 ? 17.979 -0.085 1.061 1.00 88.81 345 GLU A N 1
ATOM 2650 C CA . GLU A 1 345 ? 17.657 -1.371 1.696 1.00 88.81 345 GLU A CA 1
ATOM 2651 C C . GLU A 1 345 ? 16.391 -1.287 2.559 1.00 88.81 345 GLU A C 1
ATOM 2653 O O . GLU A 1 345 ? 15.602 -2.228 2.597 1.00 88.81 345 GLU A O 1
ATOM 2658 N N . GLU A 1 346 ? 16.171 -0.151 3.226 1.00 88.44 346 GLU A N 1
ATOM 2659 C CA . GLU A 1 346 ? 14.985 0.105 4.048 1.00 88.44 346 GLU A CA 1
ATOM 2660 C C . GLU A 1 346 ? 13.714 0.151 3.193 1.00 88.44 346 GLU A C 1
ATOM 2662 O O . GLU A 1 346 ? 12.750 -0.549 3.492 1.00 88.44 346 GLU A O 1
ATOM 2667 N N . ALA A 1 347 ? 13.736 0.882 2.074 1.00 89.00 347 ALA A N 1
ATOM 2668 C CA . ALA A 1 347 ? 12.632 0.905 1.118 1.00 89.00 347 ALA A CA 1
ATOM 2669 C C . ALA A 1 347 ? 12.386 -0.473 0.488 1.00 89.00 347 ALA A C 1
ATOM 2671 O O . ALA A 1 347 ? 11.241 -0.894 0.335 1.00 89.00 347 ALA A O 1
ATOM 2672 N N . THR A 1 348 ? 13.461 -1.200 0.167 1.00 93.56 348 THR A N 1
ATOM 2673 C CA . THR A 1 348 ? 13.374 -2.586 -0.307 1.00 93.56 348 THR A CA 1
ATOM 2674 C C . THR A 1 348 ? 12.656 -3.453 0.726 1.00 93.56 348 THR A C 1
ATOM 2676 O O . THR A 1 348 ? 11.656 -4.087 0.398 1.00 93.56 348 THR A O 1
ATOM 2679 N N . ARG A 1 349 ? 13.109 -3.442 1.988 1.00 92.88 349 ARG A N 1
ATOM 2680 C CA . ARG A 1 349 ? 12.504 -4.215 3.082 1.00 92.88 349 ARG A CA 1
ATOM 2681 C C . ARG A 1 349 ? 11.052 -3.818 3.333 1.00 92.88 349 ARG A C 1
ATOM 2683 O O . ARG A 1 349 ? 10.230 -4.711 3.492 1.00 92.88 349 ARG A O 1
ATOM 2690 N N . GLY A 1 350 ? 10.733 -2.523 3.301 1.00 92.75 350 GLY A N 1
ATOM 2691 C CA . GLY A 1 350 ? 9.365 -2.014 3.408 1.00 92.75 350 GLY A CA 1
ATOM 2692 C C . GLY A 1 350 ? 8.443 -2.624 2.352 1.00 92.75 350 GLY A C 1
ATOM 2693 O O . GLY A 1 350 ? 7.389 -3.140 2.699 1.00 92.75 350 GLY A O 1
ATOM 2694 N N . ILE A 1 351 ? 8.879 -2.686 1.090 1.00 95.31 351 ILE A N 1
ATOM 2695 C CA . ILE A 1 351 ? 8.122 -3.337 0.007 1.00 95.31 351 ILE A CA 1
ATOM 2696 C C . ILE A 1 351 ? 7.959 -4.849 0.245 1.00 95.31 351 ILE A C 1
ATOM 2698 O O . ILE A 1 351 ? 6.875 -5.380 -0.000 1.00 95.31 351 ILE A O 1
ATOM 2702 N N . LEU A 1 352 ? 8.993 -5.551 0.732 1.00 96.12 352 LEU A N 1
ATOM 2703 C CA . LEU A 1 352 ? 8.884 -6.983 1.054 1.00 96.12 352 LEU A CA 1
ATOM 2704 C C . LEU A 1 352 ? 7.907 -7.225 2.224 1.00 96.12 352 LEU A C 1
ATOM 2706 O O . LEU A 1 352 ? 7.071 -8.124 2.144 1.00 96.12 352 LEU A O 1
ATOM 2710 N N . GLU A 1 353 ? 7.979 -6.416 3.288 1.00 94.75 353 GLU A N 1
ATOM 2711 C CA . GLU A 1 353 ? 7.060 -6.468 4.436 1.00 94.75 353 GLU A CA 1
ATOM 2712 C C . GLU A 1 353 ? 5.619 -6.099 4.054 1.00 94.75 353 GLU A C 1
ATOM 2714 O O . GLU A 1 353 ? 4.688 -6.731 4.551 1.00 94.75 353 GLU A O 1
ATOM 2719 N N . ASP A 1 354 ? 5.427 -5.111 3.175 1.00 96.62 354 ASP A N 1
ATOM 2720 C CA . ASP A 1 354 ? 4.117 -4.684 2.670 1.00 96.62 354 ASP A CA 1
ATOM 2721 C C . ASP A 1 354 ? 3.449 -5.808 1.857 1.00 96.62 354 ASP A C 1
ATOM 2723 O O . ASP A 1 354 ? 2.283 -6.133 2.087 1.00 96.62 354 ASP A O 1
ATOM 2727 N N . LEU A 1 355 ? 4.186 -6.447 0.937 1.00 97.50 355 LEU A N 1
ATOM 2728 C CA . LEU A 1 355 ? 3.686 -7.580 0.144 1.00 97.50 355 LEU A CA 1
ATOM 2729 C C . LEU A 1 355 ? 3.374 -8.803 1.016 1.00 97.50 355 LEU A C 1
ATOM 2731 O O . LEU A 1 355 ? 2.323 -9.421 0.848 1.00 97.50 355 LEU A O 1
ATOM 2735 N N . ALA A 1 356 ? 4.258 -9.130 1.962 1.00 96.44 356 ALA A N 1
ATOM 2736 C CA . ALA A 1 356 ? 4.064 -10.250 2.876 1.00 96.44 356 ALA A CA 1
ATOM 2737 C C . ALA A 1 356 ? 2.885 -10.028 3.836 1.00 96.44 356 ALA A C 1
ATOM 2739 O O . ALA A 1 356 ? 2.131 -10.962 4.099 1.00 96.44 356 ALA A O 1
ATOM 2740 N N . TRP A 1 357 ? 2.680 -8.799 4.327 1.00 95.81 357 TRP A N 1
ATOM 2741 C CA . TRP A 1 357 ? 1.521 -8.467 5.161 1.00 95.81 357 TRP A CA 1
ATOM 2742 C C . TRP A 1 357 ? 0.198 -8.584 4.394 1.00 95.81 357 TRP A C 1
ATOM 2744 O O . TRP A 1 357 ? -0.782 -9.061 4.955 1.00 95.81 357 TRP A O 1
ATOM 2754 N N . LEU A 1 358 ? 0.184 -8.236 3.103 1.00 97.06 358 LEU A N 1
ATOM 2755 C CA . LEU A 1 358 ? -0.954 -8.463 2.204 1.00 97.06 358 LEU A CA 1
ATOM 2756 C C . LEU A 1 358 ? -1.138 -9.941 1.788 1.00 97.06 358 LEU A C 1
ATOM 2758 O O . LEU A 1 358 ? -2.039 -10.237 1.008 1.00 97.06 358 LEU A O 1
ATOM 2762 N N . GLY A 1 359 ? -0.284 -10.872 2.231 1.00 95.75 359 GLY A N 1
ATOM 2763 C CA . GLY A 1 359 ? -0.328 -12.279 1.808 1.00 95.75 359 GLY A CA 1
ATOM 2764 C C . GLY A 1 359 ? 0.037 -12.515 0.333 1.00 95.75 359 GLY A C 1
ATOM 2765 O O . GLY A 1 359 ? -0.235 -13.585 -0.211 1.00 95.75 359 GLY A O 1
ATOM 2766 N N . ILE A 1 360 ? 0.655 -11.535 -0.338 1.00 97.06 360 ILE A N 1
ATOM 2767 C CA . ILE A 1 360 ? 1.034 -11.607 -1.758 1.00 97.06 360 ILE A CA 1
ATOM 2768 C C . ILE A 1 360 ? 2.402 -12.302 -1.867 1.00 97.06 360 ILE A C 1
ATOM 2770 O O . ILE A 1 360 ? 3.427 -11.682 -2.144 1.00 97.06 360 ILE A O 1
ATOM 2774 N N . GLU A 1 361 ? 2.421 -13.608 -1.596 1.00 95.56 361 GLU A N 1
ATOM 2775 C CA . GLU A 1 361 ? 3.642 -14.426 -1.557 1.00 95.56 361 GLU A CA 1
ATOM 2776 C C . GLU A 1 361 ? 4.203 -14.711 -2.966 1.00 95.56 361 GLU A C 1
ATOM 2778 O O . GLU A 1 361 ? 3.492 -15.228 -3.838 1.00 95.56 361 GLU A O 1
ATOM 2783 N N . TRP A 1 362 ? 5.488 -14.388 -3.176 1.00 97.25 362 TRP A N 1
ATOM 2784 C CA . TRP A 1 362 ? 6.238 -14.606 -4.421 1.00 97.25 362 TRP A CA 1
ATOM 2785 C C . TRP A 1 362 ? 7.053 -15.904 -4.396 1.00 97.25 362 TRP A C 1
ATOM 2787 O O . TRP A 1 362 ? 7.645 -16.269 -3.380 1.00 97.25 362 TRP A O 1
ATOM 2797 N N . ASP A 1 363 ? 7.091 -16.588 -5.542 1.00 96.56 363 ASP A N 1
ATOM 2798 C CA . ASP A 1 363 ? 7.773 -17.880 -5.708 1.00 96.56 363 ASP A CA 1
ATOM 2799 C C . ASP A 1 363 ? 9.279 -17.713 -5.935 1.00 96.56 363 ASP A C 1
ATOM 2801 O O . ASP A 1 363 ? 10.069 -18.606 -5.638 1.00 96.56 363 ASP A O 1
ATOM 2805 N N . GLU A 1 364 ? 9.664 -16.579 -6.524 1.00 97.19 364 GLU A N 1
ATOM 2806 C CA . GLU A 1 364 ? 11.021 -16.275 -6.972 1.00 97.19 364 GLU A CA 1
ATOM 2807 C C . GLU A 1 364 ? 11.286 -14.785 -6.759 1.00 97.19 364 GLU A C 1
ATOM 2809 O O . GLU A 1 364 ? 10.428 -13.956 -7.067 1.00 97.19 364 GLU A O 1
ATOM 2814 N N . GLY A 1 365 ? 12.435 -14.425 -6.196 1.00 97.69 365 GLY A N 1
ATOM 2815 C CA . GLY A 1 365 ? 12.736 -13.039 -5.835 1.00 97.69 365 GLY A CA 1
ATOM 2816 C C . GLY A 1 365 ? 13.682 -12.921 -4.639 1.00 97.69 365 GLY A C 1
ATOM 2817 O O . GLY A 1 365 ? 14.201 -13.935 -4.166 1.00 97.69 365 GLY A O 1
ATOM 2818 N N . PRO A 1 366 ? 13.893 -11.704 -4.104 1.00 97.00 366 PRO A N 1
ATOM 2819 C CA . PRO A 1 366 ? 14.617 -11.508 -2.851 1.00 97.00 366 PRO A CA 1
ATOM 2820 C C . PRO A 1 366 ? 14.007 -12.342 -1.720 1.00 97.00 366 PRO A C 1
ATOM 2822 O O . PRO A 1 366 ? 12.781 -12.437 -1.608 1.00 97.00 366 PRO A O 1
ATOM 2825 N N . THR A 1 367 ? 14.852 -12.932 -0.876 1.00 96.06 367 THR A N 1
ATOM 2826 C CA . THR A 1 367 ? 14.388 -13.749 0.249 1.00 96.06 367 THR A CA 1
ATOM 2827 C C . THR A 1 367 ? 13.948 -12.871 1.419 1.00 96.06 367 THR A C 1
ATOM 2829 O O . THR A 1 367 ? 14.736 -12.061 1.907 1.00 96.06 367 THR A O 1
ATOM 2832 N N . LEU A 1 368 ? 12.729 -13.078 1.925 1.00 95.69 368 LEU A N 1
ATOM 2833 C CA . LEU A 1 368 ? 12.263 -12.497 3.190 1.00 95.69 368 LEU A CA 1
ATOM 2834 C C . LEU A 1 368 ? 11.972 -13.615 4.195 1.00 95.69 368 LEU A C 1
ATOM 2836 O O . LEU A 1 368 ? 11.099 -14.441 3.941 1.00 95.69 368 LEU A O 1
ATOM 2840 N N . THR A 1 369 ? 12.648 -13.617 5.345 1.00 94.44 369 THR A N 1
ATOM 2841 C CA . THR A 1 369 ? 12.278 -14.476 6.483 1.00 94.44 369 THR A CA 1
ATOM 2842 C C . THR A 1 369 ? 11.268 -13.751 7.369 1.00 94.44 369 THR A C 1
ATOM 2844 O O . THR A 1 369 ? 11.519 -12.637 7.827 1.00 94.44 369 THR A O 1
ATOM 2847 N N . LEU A 1 370 ? 10.127 -14.389 7.609 1.00 90.50 370 LEU A N 1
ATOM 2848 C CA . LEU A 1 370 ? 9.015 -13.874 8.401 1.00 90.50 370 LEU A CA 1
ATOM 2849 C C . LEU A 1 370 ? 9.177 -14.203 9.903 1.00 90.50 370 LEU A C 1
ATOM 2851 O O . LEU A 1 370 ? 9.933 -15.112 10.259 1.00 90.50 370 LEU A O 1
ATOM 2855 N N . PRO A 1 371 ? 8.452 -13.514 10.813 1.00 85.88 371 PRO A N 1
ATOM 2856 C CA . PRO A 1 371 ? 8.530 -13.769 12.259 1.00 85.88 371 PRO A CA 1
ATOM 2857 C C . PRO A 1 371 ? 8.087 -15.175 12.704 1.00 85.88 371 PRO A C 1
ATOM 2859 O O . PRO A 1 371 ? 8.428 -15.596 13.807 1.00 85.88 371 PRO A O 1
ATOM 2862 N N . ASP A 1 372 ? 7.336 -15.895 11.865 1.00 86.00 372 ASP A N 1
ATOM 2863 C CA . ASP A 1 372 ? 6.928 -17.294 12.069 1.00 86.00 372 ASP A CA 1
ATOM 2864 C C . ASP A 1 372 ? 8.019 -18.313 11.662 1.00 86.00 372 ASP A C 1
ATOM 2866 O O . ASP A 1 372 ? 7.870 -19.512 11.896 1.00 86.00 372 ASP A O 1
ATOM 2870 N N . GLY A 1 373 ? 9.127 -17.845 11.073 1.00 90.31 373 GLY A N 1
ATOM 2871 C CA . GLY A 1 373 ? 10.224 -18.668 10.568 1.00 90.31 373 GLY A CA 1
ATOM 2872 C C . GLY A 1 373 ? 10.051 -19.172 9.130 1.00 90.31 373 GLY A C 1
ATOM 2873 O O . GLY A 1 373 ? 10.936 -19.877 8.644 1.00 90.31 373 GLY A O 1
ATOM 2874 N N . ARG A 1 374 ? 8.963 -18.821 8.427 1.00 91.94 374 ARG A N 1
ATOM 2875 C CA . ARG A 1 374 ? 8.826 -19.085 6.985 1.00 91.94 374 ARG A CA 1
ATOM 2876 C C . ARG A 1 374 ? 9.734 -18.147 6.185 1.00 91.94 374 ARG A C 1
ATOM 2878 O O . ARG A 1 374 ? 9.970 -17.011 6.591 1.00 91.94 374 ARG A O 1
ATOM 2885 N N . SER A 1 375 ? 10.194 -18.597 5.019 1.00 93.25 375 SER A N 1
ATOM 2886 C CA . SER A 1 375 ? 10.903 -17.754 4.048 1.00 93.25 375 SER A CA 1
ATOM 2887 C C . SER A 1 375 ? 10.107 -17.650 2.750 1.00 93.25 375 SER A C 1
ATOM 2889 O O . SER A 1 375 ? 9.680 -18.672 2.217 1.00 93.25 375 SER A O 1
ATOM 2891 N N . LEU A 1 376 ? 9.936 -16.429 2.242 1.00 95.12 376 LEU A N 1
ATOM 2892 C CA . LEU A 1 376 ? 9.360 -16.129 0.926 1.00 95.12 376 LEU A CA 1
ATOM 2893 C C . LEU A 1 376 ? 10.476 -15.888 -0.100 1.00 95.12 376 LEU A C 1
ATOM 2895 O O . LEU A 1 376 ? 11.549 -15.413 0.277 1.00 95.12 376 LEU A O 1
ATOM 2899 N N . GLY A 1 377 ? 10.215 -16.154 -1.383 1.00 95.00 377 GLY A N 1
ATOM 2900 C CA . GLY A 1 377 ? 11.182 -15.961 -2.468 1.00 95.00 377 GLY A CA 1
ATOM 2901 C C . GLY A 1 377 ? 12.356 -16.949 -2.471 1.00 95.00 377 GLY A C 1
ATOM 2902 O O . GLY A 1 377 ? 12.236 -18.098 -2.048 1.00 95.00 377 GLY A O 1
ATOM 2903 N N . GLY A 1 378 ? 13.502 -16.490 -2.979 1.00 95.69 378 GLY A N 1
ATOM 2904 C CA . GLY A 1 378 ? 14.662 -17.316 -3.322 1.00 95.69 378 GLY A CA 1
ATOM 2905 C C . GLY A 1 378 ? 14.782 -17.554 -4.833 1.00 95.69 378 GLY A C 1
ATOM 2906 O O . GLY A 1 378 ? 14.016 -17.002 -5.622 1.00 95.69 378 GLY A O 1
ATOM 2907 N N . ASP A 1 379 ? 15.758 -18.372 -5.244 1.00 96.44 379 ASP A N 1
ATOM 2908 C CA . ASP A 1 379 ? 16.024 -18.690 -6.658 1.00 96.44 379 ASP A CA 1
ATOM 2909 C C . ASP A 1 379 ? 15.948 -20.205 -6.960 1.00 96.44 379 ASP A C 1
ATOM 2911 O O . ASP A 1 379 ? 16.975 -20.872 -7.103 1.00 96.44 379 ASP A O 1
ATOM 2915 N N . PRO A 1 380 ? 14.740 -20.789 -7.060 1.00 94.25 380 PRO A N 1
ATOM 2916 C CA . PRO A 1 380 ? 14.565 -22.205 -7.383 1.00 94.25 380 PRO A CA 1
ATOM 2917 C C . PRO A 1 380 ? 14.860 -22.556 -8.854 1.00 94.25 380 PRO A C 1
ATOM 2919 O O . PRO A 1 380 ? 14.857 -23.742 -9.190 1.00 94.25 380 PRO A O 1
ATOM 2922 N N . ARG A 1 381 ? 15.086 -21.572 -9.743 1.00 94.94 381 ARG A N 1
ATOM 2923 C CA . ARG A 1 381 ? 15.391 -21.799 -11.173 1.00 94.94 381 ARG A CA 1
ATOM 2924 C C . ARG A 1 381 ? 16.827 -21.453 -11.583 1.00 94.94 381 ARG A C 1
ATOM 2926 O O . ARG A 1 381 ? 17.242 -21.887 -12.654 1.00 94.94 381 ARG A O 1
ATOM 2933 N N . GLY A 1 382 ? 17.579 -20.711 -10.772 1.00 96.31 382 GLY A N 1
ATOM 2934 C CA . GLY A 1 382 ? 18.895 -20.186 -11.148 1.00 96.31 382 GLY A CA 1
ATOM 2935 C C . GLY A 1 382 ? 18.816 -19.005 -12.125 1.00 96.31 382 GLY A C 1
ATOM 2936 O O . GLY A 1 382 ? 19.675 -18.887 -12.997 1.00 96.31 382 GLY A O 1
ATOM 2937 N N . VAL A 1 383 ? 17.759 -18.185 -12.038 1.00 95.88 383 VAL A N 1
ATOM 2938 C CA . VAL A 1 383 ? 17.504 -17.026 -12.928 1.00 95.88 383 VAL A CA 1
ATOM 2939 C C . VAL A 1 383 ? 17.863 -15.676 -12.294 1.00 95.88 383 VAL A C 1
ATOM 2941 O O . VAL A 1 383 ? 17.786 -14.630 -12.953 1.00 95.88 383 VAL A O 1
ATOM 2944 N N . GLY A 1 384 ? 18.247 -15.690 -11.018 1.00 93.94 384 GLY A N 1
ATOM 2945 C CA . GLY A 1 384 ? 18.716 -14.535 -10.272 1.00 93.94 384 GLY A CA 1
ATOM 2946 C C . GLY A 1 384 ? 20.080 -14.006 -10.754 1.00 93.94 384 GLY A C 1
ATOM 2947 O O . GLY A 1 384 ? 20.626 -14.482 -11.752 1.00 93.94 384 GLY A O 1
ATOM 2948 N N . PRO A 1 385 ? 20.650 -12.999 -10.070 1.00 96.75 385 PRO A N 1
ATOM 2949 C CA . PRO A 1 385 ? 20.075 -12.290 -8.922 1.00 96.75 385 PRO A CA 1
ATOM 2950 C C . PRO A 1 385 ? 18.801 -11.503 -9.265 1.00 96.75 385 PRO A C 1
ATOM 2952 O O . PRO A 1 385 ? 18.491 -11.297 -10.437 1.00 96.75 385 PRO A O 1
ATOM 2955 N N . PHE A 1 386 ? 18.050 -11.065 -8.250 1.00 97.50 386 PHE A N 1
ATOM 2956 C CA . PHE A 1 386 ? 16.774 -10.346 -8.423 1.00 97.50 386 PHE A CA 1
ATOM 2957 C C . PHE A 1 386 ? 16.862 -8.829 -8.192 1.00 97.50 386 PHE A C 1
ATOM 2959 O O . PHE A 1 386 ? 15.848 -8.139 -8.297 1.00 97.50 386 PHE A O 1
ATOM 2966 N N . PHE A 1 387 ? 18.059 -8.311 -7.917 1.00 96.75 387 PHE A N 1
ATOM 2967 C CA . PHE A 1 387 ? 18.375 -6.883 -7.908 1.00 96.75 387 PHE A CA 1
ATOM 2968 C C . PHE A 1 387 ? 18.983 -6.497 -9.255 1.00 96.75 387 PHE A C 1
ATOM 2970 O O . PHE A 1 387 ? 19.844 -7.208 -9.775 1.00 96.75 387 PHE A O 1
ATOM 2977 N N . GLN A 1 388 ? 18.547 -5.390 -9.851 1.00 95.62 388 GLN A N 1
ATOM 2978 C CA . GLN A 1 388 ? 19.057 -4.974 -11.156 1.00 95.62 388 GLN A CA 1
ATOM 2979 C C . GLN A 1 388 ? 20.496 -4.452 -11.088 1.00 95.62 388 GLN A C 1
ATOM 2981 O O . GLN A 1 388 ? 21.248 -4.656 -12.043 1.00 95.62 388 GLN A O 1
ATOM 2986 N N . SER A 1 389 ? 20.909 -3.844 -9.975 1.00 92.81 389 SER A N 1
ATOM 2987 C CA . SER A 1 389 ? 22.291 -3.400 -9.729 1.00 92.81 389 SER A CA 1
ATOM 2988 C C . SER A 1 389 ? 23.332 -4.527 -9.832 1.00 92.81 389 SER A C 1
ATOM 2990 O O . SER A 1 389 ? 24.459 -4.282 -10.275 1.00 92.81 389 SER A O 1
ATOM 2992 N N . GLU A 1 390 ? 22.943 -5.764 -9.508 1.00 94.88 390 GLU A N 1
ATOM 2993 C CA . GLU A 1 390 ? 23.792 -6.963 -9.514 1.00 94.88 390 GLU A CA 1
ATOM 2994 C C . GLU A 1 390 ? 23.925 -7.616 -10.909 1.00 94.88 390 GLU A C 1
ATOM 2996 O O . GLU A 1 390 ? 24.775 -8.481 -11.118 1.00 94.88 390 GLU A O 1
ATOM 3001 N N . ARG A 1 391 ? 23.116 -7.204 -11.898 1.00 95.81 391 ARG A N 1
ATOM 3002 C CA . ARG A 1 391 ? 22.946 -7.910 -13.191 1.00 95.81 391 ARG A CA 1
ATOM 3003 C C . ARG A 1 391 ? 23.716 -7.312 -14.378 1.00 95.81 391 ARG A C 1
ATOM 3005 O O . ARG A 1 391 ? 23.525 -7.749 -15.513 1.00 95.81 391 ARG A O 1
ATOM 3012 N N . ARG A 1 392 ? 24.614 -6.346 -14.126 1.00 92.94 392 ARG A N 1
ATOM 3013 C CA . ARG A 1 392 ? 25.327 -5.523 -15.137 1.00 92.94 392 ARG A CA 1
ATOM 3014 C C . ARG A 1 392 ? 25.773 -6.276 -16.391 1.00 92.94 392 ARG A C 1
ATOM 3016 O O . ARG A 1 392 ? 25.398 -5.881 -17.490 1.00 92.94 392 ARG A O 1
ATOM 3023 N N . ALA A 1 393 ? 26.477 -7.396 -16.219 1.00 95.38 393 ALA A N 1
ATOM 3024 C CA . ALA A 1 393 ? 27.047 -8.179 -17.316 1.00 95.38 393 ALA A CA 1
ATOM 3025 C C . ALA A 1 393 ? 26.017 -8.629 -18.375 1.00 95.38 393 ALA A C 1
ATOM 3027 O O . ALA A 1 393 ? 26.365 -8.737 -19.550 1.00 95.38 393 ALA A O 1
ATOM 3028 N N . GLY A 1 394 ? 24.754 -8.858 -17.992 1.00 96.00 394 GLY A N 1
ATOM 3029 C CA . GLY A 1 394 ? 23.679 -9.164 -18.941 1.00 96.00 394 GLY A CA 1
ATOM 3030 C C . GLY A 1 394 ? 23.276 -7.952 -19.788 1.00 96.00 394 GLY A C 1
ATOM 3031 O O . GLY A 1 394 ? 23.058 -8.080 -20.991 1.00 96.00 394 GLY A O 1
ATOM 3032 N N . TYR A 1 395 ? 23.236 -6.762 -19.185 1.00 97.44 395 TYR A N 1
ATOM 3033 C CA . TYR A 1 395 ? 22.946 -5.518 -19.897 1.00 97.44 395 TYR A CA 1
ATOM 3034 C C . TYR A 1 395 ? 24.112 -5.090 -20.788 1.00 97.44 395 TYR A C 1
ATOM 3036 O O . TYR A 1 395 ? 23.879 -4.674 -21.917 1.00 97.44 395 TYR A O 1
ATOM 3044 N N . ASP A 1 396 ? 25.355 -5.226 -20.319 1.00 96.62 396 ASP A N 1
ATOM 3045 C CA . ASP A 1 396 ? 26.549 -4.901 -21.106 1.00 96.62 396 ASP A CA 1
ATOM 3046 C C . ASP A 1 396 ? 26.653 -5.792 -22.353 1.00 96.62 396 ASP A C 1
ATOM 3048 O O . ASP A 1 396 ? 26.880 -5.288 -23.454 1.00 96.62 396 ASP A O 1
ATOM 3052 N N . ALA A 1 397 ? 26.373 -7.094 -22.216 1.00 97.81 397 ALA A N 1
ATOM 3053 C CA . ALA A 1 397 ? 26.277 -8.013 -23.349 1.00 97.81 397 ALA A CA 1
ATOM 3054 C C . ALA A 1 397 ? 25.147 -7.631 -24.328 1.00 97.81 397 ALA A C 1
ATOM 3056 O O . ALA A 1 397 ? 25.339 -7.702 -25.542 1.00 97.81 397 ALA A O 1
ATOM 3057 N N . ALA A 1 398 ? 23.989 -7.185 -23.826 1.00 98.25 398 ALA A N 1
ATOM 3058 C CA . ALA A 1 398 ? 22.889 -6.712 -24.668 1.00 98.25 398 ALA A CA 1
ATOM 3059 C C . ALA A 1 398 ? 23.221 -5.390 -25.391 1.00 98.25 398 ALA A C 1
ATOM 3061 O O . ALA A 1 398 ? 22.900 -5.245 -26.568 1.00 98.25 398 ALA A O 1
ATOM 3062 N N . VAL A 1 399 ? 23.905 -4.445 -24.732 1.00 98.19 399 VAL A N 1
ATOM 3063 C CA . VAL A 1 399 ? 24.396 -3.204 -25.363 1.00 98.19 399 VAL A CA 1
ATOM 3064 C C . VAL A 1 399 ? 25.401 -3.528 -26.464 1.00 98.19 399 VAL A C 1
ATOM 3066 O O . VAL A 1 399 ? 25.271 -2.996 -27.566 1.00 98.19 399 VAL A O 1
ATOM 3069 N N . GLN A 1 400 ? 26.361 -4.421 -26.203 1.00 97.75 400 GLN A N 1
ATOM 3070 C CA . GLN A 1 400 ? 27.349 -4.822 -27.203 1.00 97.75 400 GLN A CA 1
ATOM 3071 C C . GLN A 1 400 ? 26.676 -5.481 -28.414 1.00 97.75 400 GLN A C 1
ATOM 3073 O O . GLN A 1 400 ? 26.880 -5.035 -29.538 1.00 97.75 400 GLN A O 1
ATOM 3078 N N . ALA A 1 401 ? 25.764 -6.433 -28.187 1.00 98.06 401 ALA A N 1
ATOM 3079 C CA . ALA A 1 401 ? 25.019 -7.092 -29.259 1.00 98.06 401 ALA A CA 1
ATOM 3080 C C . ALA A 1 401 ? 24.164 -6.129 -30.110 1.00 98.06 401 ALA A C 1
ATOM 3082 O O . ALA A 1 401 ? 23.871 -6.443 -31.262 1.00 98.06 401 ALA A O 1
ATOM 3083 N N . LEU A 1 402 ? 23.758 -4.969 -29.577 1.00 98.31 402 LEU A N 1
ATOM 3084 C CA . LEU A 1 402 ? 23.079 -3.919 -30.345 1.00 98.31 402 LEU A CA 1
ATOM 3085 C C . LEU A 1 402 ? 24.067 -3.034 -31.124 1.00 98.31 402 LEU A C 1
ATOM 3087 O O . LEU A 1 402 ? 23.795 -2.709 -32.280 1.00 98.31 402 LEU A O 1
ATOM 3091 N N . LEU A 1 403 ? 25.212 -2.674 -30.531 1.00 97.62 403 LEU A N 1
ATOM 3092 C CA . LEU A 1 403 ? 26.290 -1.924 -31.196 1.00 97.62 403 LEU A CA 1
ATOM 3093 C C . LEU A 1 403 ? 26.858 -2.708 -32.392 1.00 97.62 403 LEU A C 1
ATOM 3095 O O . LEU A 1 403 ? 26.985 -2.165 -33.492 1.00 97.62 403 LEU A O 1
ATOM 3099 N N . ASP A 1 404 ? 27.119 -4.004 -32.206 1.00 96.94 404 ASP A N 1
ATOM 3100 C CA . ASP A 1 404 ? 27.643 -4.921 -33.228 1.00 96.94 404 ASP A CA 1
ATOM 3101 C C . ASP A 1 404 ? 26.721 -5.031 -34.459 1.00 96.94 404 ASP A C 1
ATOM 3103 O O . ASP A 1 404 ? 27.190 -5.290 -35.564 1.00 96.94 404 ASP A O 1
ATOM 3107 N N . ARG A 1 405 ? 25.410 -4.805 -34.276 1.00 97.12 405 ARG A N 1
ATOM 3108 C CA . ARG A 1 405 ? 24.362 -4.910 -35.312 1.00 97.12 405 ARG A CA 1
ATOM 3109 C C . ARG A 1 405 ? 23.947 -3.565 -35.938 1.00 97.12 405 ARG A C 1
ATOM 3111 O O . ARG A 1 405 ? 23.023 -3.552 -36.742 1.00 97.12 405 ARG A O 1
ATOM 3118 N N . ASP A 1 406 ? 24.568 -2.445 -35.551 1.00 96.44 406 ASP A N 1
ATOM 3119 C CA . ASP A 1 406 ? 24.122 -1.066 -35.869 1.00 96.44 406 ASP A CA 1
ATOM 3120 C C . ASP A 1 406 ? 22.703 -0.707 -35.355 1.00 96.44 406 ASP A C 1
ATOM 3122 O O . ASP A 1 406 ? 22.045 0.220 -35.831 1.00 96.44 406 ASP A O 1
ATOM 3126 N N . LEU A 1 407 ? 22.228 -1.428 -34.334 1.00 97.38 407 LEU A N 1
ATOM 3127 C CA . LEU A 1 407 ? 20.932 -1.207 -33.673 1.00 97.38 407 LEU A CA 1
ATOM 3128 C C . LEU A 1 407 ? 21.058 -0.318 -32.423 1.00 97.38 407 LEU A C 1
ATOM 3130 O O . LEU A 1 407 ? 20.060 0.136 -31.864 1.00 97.38 407 LEU A O 1
ATOM 3134 N N . ALA A 1 408 ? 22.283 -0.030 -31.991 1.00 97.94 408 ALA A N 1
ATOM 3135 C CA . ALA A 1 408 ? 22.605 1.007 -31.020 1.00 97.94 408 ALA A CA 1
ATOM 3136 C C . ALA A 1 408 ? 23.873 1.761 -31.440 1.00 97.94 408 ALA A C 1
ATOM 3138 O O . ALA A 1 408 ? 24.642 1.277 -32.269 1.00 97.94 408 ALA A O 1
ATOM 3139 N N . TYR A 1 409 ? 24.091 2.947 -30.870 1.00 97.94 409 TYR A N 1
ATOM 3140 C CA . TYR A 1 409 ? 25.231 3.804 -31.199 1.00 97.94 409 TYR A CA 1
ATOM 3141 C C . TYR A 1 409 ? 25.649 4.716 -30.025 1.00 97.94 409 TYR A C 1
ATOM 3143 O O . TYR A 1 409 ? 24.796 5.084 -29.205 1.00 97.94 409 TYR A O 1
ATOM 3151 N N . PRO A 1 410 ? 26.940 5.093 -29.914 1.00 97.50 410 PRO A N 1
ATOM 3152 C CA . PRO A 1 410 ? 27.394 6.120 -28.976 1.00 97.50 410 PRO A CA 1
ATOM 3153 C C . PRO A 1 410 ? 26.880 7.512 -29.365 1.00 97.50 410 PRO A C 1
ATOM 3155 O O . PRO A 1 410 ? 26.880 7.874 -30.540 1.00 97.50 410 PRO A O 1
ATOM 3158 N N . ALA A 1 411 ? 26.479 8.300 -28.371 1.00 96.44 411 ALA A N 1
ATOM 3159 C CA . ALA A 1 411 ? 26.035 9.682 -28.518 1.00 96.44 411 ALA A CA 1
ATOM 3160 C C . ALA A 1 411 ? 26.680 10.550 -27.423 1.00 96.44 411 ALA A C 1
ATOM 3162 O O . ALA A 1 411 ? 26.692 10.169 -26.248 1.00 96.44 411 ALA A O 1
ATOM 3163 N N . PHE A 1 412 ? 27.250 11.688 -27.815 1.00 95.62 412 PHE A N 1
ATOM 3164 C CA . PHE A 1 412 ? 28.229 12.448 -27.020 1.00 95.62 412 PHE A CA 1
ATOM 3165 C C . PHE A 1 412 ? 27.667 13.754 -26.433 1.00 95.62 412 PHE A C 1
ATOM 3167 O O . PHE A 1 412 ? 28.296 14.374 -25.577 1.00 95.62 412 PHE A O 1
ATOM 3174 N N . GLU A 1 413 ? 26.470 14.166 -26.856 1.00 94.38 413 GLU A N 1
ATOM 3175 C CA . GLU A 1 413 ? 25.921 15.491 -26.570 1.00 94.38 413 GLU A CA 1
ATOM 3176 C C . GLU A 1 413 ? 25.755 15.752 -25.069 1.00 94.38 413 GLU A C 1
ATOM 3178 O O . GLU A 1 413 ? 25.318 14.902 -24.277 1.00 94.38 413 GLU A O 1
ATOM 3183 N N . THR A 1 414 ? 26.101 16.975 -24.688 1.00 93.62 414 THR A N 1
ATOM 3184 C CA . THR A 1 414 ? 25.945 17.530 -23.346 1.00 93.62 414 THR A CA 1
ATOM 3185 C C . THR A 1 414 ? 24.478 17.823 -23.018 1.00 93.62 414 THR A C 1
ATOM 3187 O O . THR A 1 414 ? 23.590 17.834 -23.877 1.00 93.62 414 THR A O 1
ATOM 3190 N N . GLY A 1 415 ? 24.203 18.091 -21.737 1.00 92.12 415 GLY A N 1
ATOM 3191 C CA . GLY A 1 415 ? 22.881 18.547 -21.305 1.00 92.12 415 GLY A CA 1
ATOM 3192 C C . GLY A 1 415 ? 22.458 19.856 -21.981 1.00 92.12 415 GLY A C 1
ATOM 3193 O O . GLY A 1 415 ? 21.308 19.971 -22.401 1.00 92.12 415 GLY A O 1
ATOM 3194 N N . ASP A 1 416 ? 23.395 20.794 -22.144 1.00 93.50 416 ASP A N 1
ATOM 3195 C CA . ASP A 1 416 ? 23.135 22.131 -22.683 1.00 93.50 416 ASP A CA 1
ATOM 3196 C C . ASP A 1 416 ? 22.852 22.127 -24.191 1.00 93.50 416 ASP A C 1
ATOM 3198 O O . ASP A 1 416 ? 21.965 22.854 -24.644 1.00 93.50 416 ASP A O 1
ATOM 3202 N N . GLU A 1 417 ? 23.533 21.271 -24.961 1.00 93.31 417 GLU A N 1
ATOM 3203 C CA . GLU A 1 417 ? 23.248 21.042 -26.386 1.00 93.31 417 GLU A CA 1
ATOM 3204 C C . GLU A 1 417 ? 21.874 20.388 -26.576 1.00 93.31 417 GLU A C 1
ATOM 3206 O O . GLU A 1 417 ? 21.057 20.859 -27.370 1.00 93.31 417 GLU A O 1
ATOM 3211 N N . LEU A 1 418 ? 21.562 19.351 -25.789 1.00 93.38 418 LEU A N 1
ATOM 3212 C CA . LEU A 1 418 ? 20.240 18.723 -25.819 1.00 93.38 418 LEU A CA 1
ATOM 3213 C C . LEU A 1 418 ? 19.132 19.708 -25.412 1.00 93.38 418 LEU A C 1
ATOM 3215 O O . LEU A 1 418 ? 18.048 19.675 -25.994 1.00 93.38 418 LEU A O 1
ATOM 3219 N N . ASP A 1 419 ? 19.384 20.609 -24.459 1.00 93.50 419 ASP A N 1
ATOM 3220 C CA . ASP A 1 419 ? 18.444 21.674 -24.105 1.00 93.50 419 ASP A CA 1
ATOM 3221 C C . ASP A 1 419 ? 18.386 22.814 -25.133 1.00 93.50 419 ASP A C 1
ATOM 3223 O O . ASP A 1 419 ? 17.324 23.422 -25.274 1.00 93.50 419 ASP A O 1
ATOM 3227 N N . ALA A 1 420 ? 19.442 23.069 -25.911 1.00 93.62 420 ALA A N 1
ATOM 3228 C CA . ALA A 1 420 ? 19.390 23.962 -27.069 1.00 93.62 420 ALA A CA 1
ATOM 3229 C C . ALA A 1 420 ? 18.468 23.404 -28.161 1.00 93.62 420 ALA A C 1
ATOM 3231 O O . ALA A 1 420 ? 17.515 24.079 -28.551 1.00 93.62 420 ALA A O 1
ATOM 3232 N N . LEU A 1 421 ? 18.657 22.142 -28.556 1.00 91.19 421 LEU A N 1
ATOM 3233 C CA . LEU A 1 421 ? 17.804 21.463 -29.540 1.00 91.19 421 LEU A CA 1
ATOM 3234 C C . LEU A 1 421 ? 16.338 21.356 -29.064 1.00 91.19 421 LEU A C 1
ATOM 3236 O O . LEU A 1 421 ? 15.400 21.437 -29.859 1.00 91.19 421 LEU A O 1
ATOM 3240 N N . ARG A 1 422 ? 16.102 21.226 -27.748 1.00 93.44 422 ARG A N 1
ATOM 3241 C CA . ARG A 1 422 ? 14.749 21.284 -27.156 1.00 93.44 422 ARG A CA 1
ATOM 3242 C C . ARG A 1 422 ? 14.141 22.690 -27.168 1.00 93.44 422 ARG A C 1
ATOM 3244 O O . ARG A 1 422 ? 12.917 22.784 -27.232 1.00 93.44 422 ARG A O 1
ATOM 3251 N N . ARG A 1 423 ? 14.934 23.766 -27.066 1.00 93.69 423 ARG A N 1
ATOM 3252 C CA . ARG A 1 423 ? 14.449 25.155 -27.223 1.00 93.69 423 ARG A CA 1
ATOM 3253 C C . ARG A 1 423 ? 14.064 25.419 -28.677 1.00 93.69 423 ARG A C 1
ATOM 3255 O O . ARG A 1 423 ? 12.911 25.748 -28.935 1.00 93.69 423 ARG A O 1
ATOM 3262 N N . GLU A 1 424 ? 14.969 25.118 -29.602 1.00 93.12 424 GLU A N 1
ATOM 3263 C CA . GLU A 1 424 ? 14.780 25.240 -31.052 1.00 93.12 424 GLU A CA 1
ATOM 3264 C C . GLU A 1 424 ? 13.514 24.500 -31.534 1.00 93.12 424 GLU A C 1
ATOM 3266 O O . GLU A 1 424 ? 12.655 25.080 -32.199 1.00 93.12 424 GLU A O 1
ATOM 3271 N N . ALA A 1 425 ? 13.317 23.246 -31.102 1.00 91.25 425 ALA A N 1
ATOM 3272 C CA . ALA A 1 425 ? 12.108 22.479 -31.407 1.00 91.25 425 ALA A CA 1
ATOM 3273 C C . ALA A 1 425 ? 10.813 23.153 -30.900 1.00 91.25 425 ALA A C 1
ATOM 3275 O O . ALA A 1 425 ? 9.809 23.175 -31.614 1.00 91.25 425 ALA A O 1
ATOM 3276 N N . ARG A 1 426 ? 10.827 23.741 -29.692 1.00 93.75 426 ARG A N 1
ATOM 3277 C CA . ARG A 1 426 ? 9.670 24.459 -29.113 1.00 93.75 426 ARG A CA 1
ATOM 3278 C C . ARG A 1 426 ? 9.377 25.766 -29.846 1.00 93.75 426 ARG A C 1
ATOM 3280 O O . ARG A 1 426 ? 8.210 26.084 -30.056 1.00 93.75 426 ARG A O 1
ATOM 3287 N N . GLU A 1 427 ? 10.410 26.502 -30.246 1.00 94.50 427 GLU A N 1
ATOM 3288 C CA . GLU A 1 427 ? 10.299 27.740 -31.031 1.00 94.50 427 GLU A CA 1
ATOM 3289 C C . GLU A 1 427 ? 9.694 27.458 -32.415 1.00 94.50 427 GLU A C 1
ATOM 3291 O O . GLU A 1 427 ? 8.759 28.136 -32.842 1.00 94.50 427 GLU A O 1
ATOM 3296 N N . GLN A 1 428 ? 10.123 26.363 -33.048 1.00 93.81 428 GLN A N 1
ATOM 3297 C CA . GLN A 1 428 ? 9.548 25.813 -34.282 1.00 93.81 428 GLN A CA 1
ATOM 3298 C C . GLN A 1 428 ? 8.203 25.084 -34.072 1.00 93.81 428 GLN A C 1
ATOM 3300 O O . GLN A 1 428 ? 7.627 24.567 -35.028 1.00 93.81 428 GLN A O 1
ATOM 3305 N N . LYS A 1 429 ? 7.680 25.039 -32.836 1.00 92.50 429 LYS A N 1
ATOM 3306 C CA . LYS A 1 429 ? 6.414 24.389 -32.434 1.00 92.50 429 LYS A CA 1
ATOM 3307 C C . LYS A 1 429 ? 6.312 22.894 -32.784 1.00 92.50 429 LYS A C 1
ATOM 3309 O O . LYS A 1 429 ? 5.207 22.354 -32.836 1.00 92.50 429 LYS A O 1
ATOM 3314 N N . ARG A 1 430 ? 7.445 22.212 -32.980 1.00 89.38 430 ARG A N 1
ATOM 3315 C CA . ARG A 1 430 ? 7.524 20.759 -33.201 1.00 89.38 430 ARG A CA 1
ATOM 3316 C C . ARG A 1 430 ? 7.807 20.013 -31.897 1.00 89.38 430 ARG A C 1
ATOM 3318 O O . ARG A 1 430 ? 8.381 20.554 -30.953 1.00 89.38 430 ARG A O 1
ATOM 3325 N N . ASN A 1 431 ? 7.455 18.731 -31.860 1.00 86.25 431 ASN A N 1
ATOM 3326 C CA . ASN A 1 431 ? 7.933 17.850 -30.799 1.00 86.25 431 ASN A CA 1
ATOM 3327 C C . ASN A 1 431 ? 9.451 17.657 -30.937 1.00 86.25 431 ASN A C 1
ATOM 3329 O O . ASN A 1 431 ? 9.963 17.443 -32.037 1.00 86.25 431 ASN A O 1
ATOM 3333 N N . PHE A 1 432 ? 10.175 17.709 -29.817 1.00 89.94 432 PHE A N 1
ATOM 3334 C CA . PHE A 1 432 ? 11.580 17.316 -29.794 1.00 89.94 432 PHE A CA 1
ATOM 3335 C C . PHE A 1 432 ? 11.672 15.791 -29.933 1.00 89.94 432 PHE A C 1
ATOM 3337 O O . PHE A 1 432 ? 11.332 15.057 -29.006 1.00 89.94 432 PHE A O 1
ATOM 3344 N N . ARG A 1 433 ? 12.132 15.341 -31.100 1.00 90.25 433 ARG A N 1
ATOM 3345 C CA . ARG A 1 433 ? 12.439 13.949 -31.432 1.00 90.25 433 ARG A CA 1
ATOM 3346 C C . ARG A 1 433 ? 13.950 13.863 -31.607 1.00 90.25 433 ARG A C 1
ATOM 3348 O O . ARG A 1 433 ? 14.488 14.523 -32.491 1.00 90.25 433 ARG A O 1
ATOM 3355 N N . TYR A 1 434 ? 14.630 13.096 -30.763 1.00 93.50 434 TYR A N 1
ATOM 3356 C CA . TYR A 1 434 ? 16.050 12.818 -30.963 1.00 93.50 434 TYR A CA 1
ATOM 3357 C C . TYR A 1 434 ? 16.188 11.623 -31.917 1.00 93.50 434 TYR A C 1
ATOM 3359 O O . TYR A 1 434 ? 15.498 10.618 -31.742 1.00 93.50 434 TYR A O 1
ATOM 3367 N N . ARG A 1 435 ? 17.052 11.736 -32.927 1.00 92.19 435 ARG A N 1
ATOM 3368 C CA . ARG A 1 435 ? 17.364 10.680 -33.899 1.00 92.19 435 ARG A CA 1
ATOM 3369 C C . ARG A 1 435 ? 18.841 10.731 -34.274 1.00 92.19 435 ARG A C 1
ATOM 3371 O O . ARG A 1 435 ? 19.458 11.790 -34.170 1.00 92.19 435 ARG A O 1
ATOM 3378 N N . ARG A 1 436 ? 19.400 9.601 -34.707 1.00 92.12 436 ARG A N 1
ATOM 3379 C CA . ARG A 1 436 ? 20.753 9.536 -35.271 1.00 92.12 436 ARG A CA 1
ATOM 3380 C C . ARG A 1 436 ? 20.870 10.466 -36.494 1.00 92.12 436 ARG A C 1
ATOM 3382 O O . ARG A 1 436 ? 19.995 10.397 -37.357 1.00 92.12 436 ARG A O 1
ATOM 3389 N N . PRO A 1 437 ? 21.913 11.313 -36.591 1.00 88.50 437 PRO A N 1
ATOM 3390 C CA . PRO A 1 437 ? 22.159 12.117 -37.788 1.00 88.50 437 PRO A CA 1
ATOM 3391 C C . PRO A 1 437 ? 22.329 11.252 -39.046 1.00 88.50 437 PRO A C 1
ATOM 3393 O O . PRO A 1 437 ? 22.778 10.106 -38.965 1.00 88.50 437 PRO A O 1
ATOM 3396 N N . ALA A 1 438 ? 21.974 11.794 -40.214 1.00 86.94 438 ALA A N 1
ATOM 3397 C CA . ALA A 1 438 ? 22.089 11.083 -41.493 1.00 86.94 438 ALA A CA 1
ATOM 3398 C C . ALA A 1 438 ? 23.554 10.899 -41.941 1.00 86.94 438 ALA A C 1
ATOM 3400 O O . ALA A 1 438 ? 23.876 9.965 -42.668 1.00 86.94 438 ALA A O 1
ATOM 3401 N N . ASP A 1 439 ? 24.430 11.779 -41.463 1.00 90.12 439 ASP A N 1
ATOM 3402 C CA . ASP A 1 439 ? 25.880 11.852 -41.647 1.00 90.12 439 ASP A CA 1
ATOM 3403 C C . ASP A 1 439 ? 26.672 11.170 -40.509 1.00 90.12 439 ASP A C 1
ATOM 3405 O O . ASP A 1 439 ? 27.872 11.391 -40.353 1.00 90.12 439 ASP A O 1
ATOM 3409 N N . PHE A 1 440 ? 26.018 10.335 -39.693 1.00 92.81 440 PHE A N 1
ATOM 3410 C CA . PHE A 1 440 ? 26.643 9.670 -38.548 1.00 92.81 440 PHE A CA 1
ATOM 3411 C C . PHE A 1 440 ? 27.715 8.642 -38.959 1.00 92.81 440 PHE A C 1
ATOM 3413 O O . PHE A 1 440 ? 27.400 7.526 -39.381 1.00 92.81 440 PHE A O 1
ATOM 3420 N N . ASP A 1 441 ? 28.988 8.987 -38.750 1.00 94.88 441 ASP A N 1
ATOM 3421 C CA . ASP A 1 441 ? 30.114 8.054 -38.850 1.00 94.88 441 ASP A CA 1
ATOM 3422 C C . ASP A 1 441 ? 30.136 7.089 -37.649 1.00 94.88 441 ASP A C 1
ATOM 3424 O O . ASP A 1 441 ? 30.502 7.445 -36.522 1.00 94.88 441 ASP A O 1
ATOM 3428 N N . ARG A 1 442 ? 29.752 5.836 -37.917 1.00 93.88 442 ARG A N 1
ATOM 3429 C CA . ARG A 1 442 ? 29.748 4.737 -36.946 1.00 93.88 442 ARG A CA 1
ATOM 3430 C C . ARG A 1 442 ? 31.143 4.405 -36.423 1.00 93.88 442 ARG A C 1
ATOM 3432 O O . ARG A 1 442 ? 31.289 4.179 -35.223 1.00 93.88 442 ARG A O 1
ATOM 3439 N N . GLU A 1 443 ? 32.152 4.355 -37.287 1.00 94.88 443 GLU A N 1
ATOM 3440 C CA . GLU A 1 443 ? 33.485 3.887 -36.905 1.00 94.88 443 GLU A CA 1
ATOM 3441 C C . GLU A 1 443 ? 34.212 4.955 -36.084 1.00 94.88 443 GLU A C 1
ATOM 3443 O O . GLU A 1 443 ? 34.783 4.639 -35.039 1.00 94.88 443 GLU A O 1
ATOM 3448 N N . ALA A 1 444 ? 34.094 6.233 -36.462 1.00 95.75 444 ALA A N 1
ATOM 3449 C CA . ALA A 1 444 ? 34.599 7.339 -35.651 1.00 95.75 444 ALA A CA 1
ATOM 3450 C C . ALA A 1 444 ? 33.883 7.437 -34.290 1.00 95.75 444 ALA A C 1
ATOM 3452 O O . ALA A 1 444 ? 34.535 7.662 -33.268 1.00 95.75 444 ALA A O 1
ATOM 3453 N N . ALA A 1 445 ? 32.561 7.226 -34.238 1.00 95.31 445 ALA A N 1
ATOM 3454 C CA . ALA A 1 445 ? 31.816 7.211 -32.978 1.00 95.31 445 ALA A CA 1
ATOM 3455 C C . ALA A 1 445 ? 32.229 6.045 -32.061 1.00 95.31 445 ALA A C 1
ATOM 3457 O O . ALA A 1 445 ? 32.398 6.239 -30.855 1.00 95.31 445 ALA A O 1
ATOM 3458 N N . LEU A 1 446 ? 32.437 4.843 -32.609 1.00 95.75 446 LEU A N 1
ATOM 3459 C CA . LEU A 1 446 ? 32.932 3.695 -31.843 1.00 95.75 446 LEU A CA 1
ATOM 3460 C C . LEU A 1 446 ? 34.382 3.900 -31.376 1.00 95.75 446 LEU A C 1
ATOM 3462 O O . LEU A 1 446 ? 34.687 3.598 -30.224 1.00 95.75 446 LEU A O 1
ATOM 3466 N N . ALA A 1 447 ? 35.251 4.477 -32.212 1.00 96.12 447 ALA A N 1
ATOM 3467 C CA . ALA A 1 447 ? 36.629 4.799 -31.844 1.00 96.12 447 ALA A CA 1
ATOM 3468 C C . ALA A 1 447 ? 36.705 5.836 -30.707 1.00 96.12 447 ALA A C 1
ATOM 3470 O O . ALA A 1 447 ? 37.453 5.638 -29.750 1.00 96.12 447 ALA A O 1
ATOM 3471 N N . ARG A 1 448 ? 35.886 6.897 -30.753 1.00 96.31 448 ARG A N 1
ATOM 3472 C CA . ARG A 1 448 ? 35.763 7.898 -29.673 1.00 96.31 448 ARG A CA 1
ATOM 3473 C C . ARG A 1 448 ? 35.278 7.281 -28.360 1.00 96.31 448 ARG A C 1
ATOM 3475 O O . ARG A 1 448 ? 35.868 7.517 -27.307 1.00 96.31 448 ARG A O 1
ATOM 3482 N N . ALA A 1 449 ? 34.253 6.431 -28.428 1.00 93.94 449 ALA A N 1
ATOM 3483 C CA . ALA A 1 449 ? 33.733 5.711 -27.267 1.00 93.94 449 ALA A CA 1
ATOM 3484 C C . ALA A 1 449 ? 34.767 4.739 -26.662 1.00 93.94 449 ALA A C 1
ATOM 3486 O O . ALA A 1 449 ? 34.890 4.660 -25.440 1.00 93.94 449 ALA A O 1
ATOM 3487 N N . ALA A 1 450 ? 35.542 4.039 -27.499 1.00 92.88 450 ALA A N 1
ATOM 3488 C CA . ALA A 1 450 ? 36.639 3.169 -27.068 1.00 92.88 450 ALA A CA 1
ATOM 3489 C C . ALA A 1 450 ? 37.845 3.954 -26.511 1.00 92.88 450 ALA A C 1
ATOM 3491 O O . ALA A 1 450 ? 38.535 3.464 -25.621 1.00 92.88 450 ALA A O 1
ATOM 3492 N N . GLY A 1 451 ? 38.062 5.186 -26.983 1.00 93.62 451 GLY A N 1
ATOM 3493 C CA . GLY A 1 451 ? 39.038 6.137 -26.443 1.00 93.62 451 GLY A CA 1
ATOM 3494 C C . GLY A 1 451 ? 38.674 6.728 -25.074 1.00 93.62 451 GLY A C 1
ATOM 3495 O O . GLY A 1 451 ? 39.458 7.499 -24.526 1.00 93.62 451 GLY A O 1
ATOM 3496 N N . GLY A 1 452 ? 37.513 6.374 -24.508 1.00 92.81 452 GLY A N 1
ATOM 3497 C CA . GLY A 1 452 ? 37.086 6.806 -23.175 1.00 92.81 452 GLY A CA 1
ATOM 3498 C C . GLY A 1 452 ? 36.395 8.172 -23.124 1.00 92.81 452 GLY A C 1
ATOM 3499 O O . GLY A 1 452 ? 36.217 8.711 -22.034 1.00 92.81 452 GLY A O 1
ATOM 3500 N N . GLU A 1 453 ? 35.991 8.739 -24.264 1.00 94.88 453 GLU A N 1
ATOM 3501 C CA . GLU A 1 453 ? 35.203 9.976 -24.289 1.00 94.88 453 GLU A CA 1
ATOM 3502 C C . GLU A 1 453 ? 33.812 9.757 -23.654 1.00 94.88 453 GLU A C 1
ATOM 3504 O O . GLU A 1 453 ? 33.159 8.735 -23.902 1.00 94.88 453 GLU A O 1
ATOM 3509 N N . GLU A 1 454 ? 33.341 10.709 -22.833 1.00 94.81 454 GLU A N 1
ATOM 3510 C CA . GLU A 1 454 ? 32.035 10.601 -22.171 1.00 94.81 454 GLU A CA 1
ATOM 3511 C C . GLU A 1 454 ? 30.889 10.521 -23.188 1.00 94.81 454 GLU A C 1
ATOM 3513 O O . GLU A 1 454 ? 30.614 11.462 -23.931 1.00 94.81 454 GLU A O 1
ATOM 3518 N N . HIS A 1 455 ? 30.155 9.412 -23.153 1.00 96.00 455 HIS A N 1
ATOM 3519 C CA . HIS A 1 455 ? 29.026 9.159 -24.039 1.00 96.00 455 HIS A CA 1
ATOM 3520 C C . HIS A 1 455 ? 27.880 8.467 -23.299 1.00 96.00 455 HIS A C 1
ATOM 3522 O O . HIS A 1 455 ? 28.054 7.830 -22.259 1.00 96.00 455 HIS A O 1
ATOM 3528 N N . VAL A 1 456 ? 26.687 8.555 -23.875 1.00 97.31 456 VAL A N 1
ATOM 3529 C CA . VAL A 1 456 ? 25.603 7.598 -23.637 1.00 97.31 456 VAL A CA 1
ATOM 3530 C C . VAL A 1 456 ? 25.532 6.631 -24.816 1.00 97.31 456 VAL A C 1
ATOM 3532 O O . VAL A 1 456 ? 25.965 6.966 -25.915 1.00 97.31 456 VAL A O 1
ATOM 3535 N N . VAL A 1 457 ? 24.960 5.441 -24.628 1.00 98.00 457 VAL A N 1
ATOM 3536 C CA . VAL A 1 457 ? 24.580 4.583 -25.764 1.00 98.00 457 VAL A CA 1
ATOM 3537 C C . VAL A 1 457 ? 23.079 4.691 -25.973 1.00 98.00 457 VAL A C 1
ATOM 3539 O O . VAL A 1 457 ? 22.303 4.517 -25.027 1.00 98.00 457 VAL A O 1
ATOM 3542 N N . ARG A 1 458 ? 22.669 4.971 -27.209 1.00 98.31 458 ARG A N 1
ATOM 3543 C CA . ARG A 1 458 ? 21.267 5.060 -27.624 1.00 98.31 458 ARG A CA 1
ATOM 3544 C C . ARG A 1 458 ? 20.881 3.879 -28.491 1.00 98.31 458 ARG A C 1
ATOM 3546 O O . ARG A 1 458 ? 21.687 3.403 -29.282 1.00 98.31 458 ARG A O 1
ATOM 3553 N N . PHE A 1 459 ? 19.642 3.433 -28.344 1.00 98.44 459 PHE A N 1
ATOM 3554 C CA . PHE A 1 459 ? 19.024 2.481 -29.254 1.00 98.44 459 PHE A CA 1
ATOM 3555 C C . PHE A 1 459 ? 18.483 3.224 -30.476 1.00 98.44 459 PHE A C 1
ATOM 3557 O O . PHE A 1 459 ? 17.807 4.244 -30.326 1.00 98.44 459 PHE A O 1
ATOM 3564 N N . ARG A 1 460 ? 18.769 2.705 -31.672 1.00 97.25 460 ARG A N 1
ATOM 3565 C CA . ARG A 1 460 ? 18.211 3.198 -32.931 1.00 97.25 460 ARG A CA 1
ATOM 3566 C C . ARG A 1 460 ? 16.815 2.601 -33.096 1.00 97.25 460 ARG A C 1
ATOM 3568 O O . ARG A 1 460 ? 16.672 1.432 -33.448 1.00 97.25 460 ARG A O 1
ATOM 3575 N N . MET A 1 461 ? 15.778 3.392 -32.828 1.00 96.31 461 MET A N 1
ATOM 3576 C CA . MET A 1 461 ? 14.395 2.971 -33.051 1.00 96.31 461 MET A CA 1
ATOM 3577 C C . MET A 1 461 ? 14.159 2.682 -34.541 1.00 96.31 461 MET A C 1
ATOM 3579 O O . MET A 1 461 ? 14.729 3.365 -35.395 1.00 96.31 461 MET A O 1
ATOM 3583 N N . PRO A 1 462 ? 13.288 1.726 -34.899 1.00 94.69 462 PRO A N 1
ATOM 3584 C CA . PRO A 1 462 ? 12.946 1.508 -36.296 1.00 94.69 462 PRO A CA 1
ATOM 3585 C C . PRO A 1 462 ? 12.246 2.739 -36.898 1.00 94.69 462 PRO A C 1
ATOM 3587 O O . PRO A 1 462 ? 11.578 3.516 -36.209 1.00 94.69 462 PRO A O 1
ATOM 3590 N N . GLU A 1 463 ? 12.404 2.913 -38.204 1.00 92.88 463 GLU A N 1
ATOM 3591 C CA . GLU A 1 463 ? 11.778 3.967 -39.014 1.00 92.88 463 GLU A CA 1
ATOM 3592 C C . GLU A 1 463 ? 10.460 3.422 -39.599 1.00 92.88 463 GLU A C 1
ATOM 3594 O O . GLU A 1 463 ? 10.306 3.220 -40.800 1.00 92.88 463 GLU A O 1
ATOM 3599 N N . ARG A 1 464 ? 9.539 3.043 -38.697 1.00 94.88 464 ARG A N 1
ATOM 3600 C CA . ARG A 1 464 ? 8.161 2.612 -38.998 1.00 94.88 464 ARG A CA 1
ATOM 3601 C C . ARG A 1 464 ? 7.248 2.765 -37.771 1.00 94.88 464 ARG A C 1
ATOM 3603 O O . ARG A 1 464 ? 7.728 2.736 -36.638 1.00 94.88 464 ARG A O 1
ATOM 3610 N N . ALA A 1 465 ? 5.935 2.842 -37.985 1.00 94.62 465 ALA A N 1
ATOM 3611 C CA . ALA A 1 465 ? 4.938 2.787 -36.911 1.00 94.62 465 ALA A CA 1
ATOM 3612 C C . ALA A 1 465 ? 4.911 1.409 -36.206 1.00 94.62 465 ALA A C 1
ATOM 3614 O O . ALA A 1 465 ? 5.233 0.379 -36.807 1.00 94.62 465 ALA A O 1
ATOM 3615 N N . LEU A 1 466 ? 4.517 1.372 -34.927 1.00 95.31 466 LEU A N 1
ATOM 3616 C CA . LEU A 1 466 ? 4.522 0.161 -34.094 1.00 95.31 466 LEU A CA 1
ATOM 3617 C C . LEU A 1 466 ? 3.135 -0.157 -33.517 1.00 95.31 466 LEU A C 1
ATOM 3619 O O . LEU A 1 466 ? 2.468 0.699 -32.939 1.00 95.31 466 LEU A O 1
ATOM 3623 N N . ARG A 1 467 ? 2.733 -1.431 -33.632 1.00 95.00 467 ARG A N 1
ATOM 3624 C CA . ARG A 1 467 ? 1.458 -1.990 -33.141 1.00 95.00 467 ARG A CA 1
ATOM 3625 C C . ARG A 1 467 ? 1.700 -3.119 -32.158 1.00 95.00 467 ARG A C 1
ATOM 3627 O O . ARG A 1 467 ? 2.592 -3.933 -32.398 1.00 95.00 467 ARG A O 1
ATOM 3634 N N . PHE A 1 468 ? 0.898 -3.194 -31.101 1.00 94.88 468 PHE A N 1
ATOM 3635 C CA . PHE A 1 468 ? 0.863 -4.337 -30.184 1.00 94.88 468 PHE A CA 1
ATOM 3636 C C . PHE A 1 468 ? -0.548 -4.601 -29.660 1.00 94.88 468 PHE A C 1
ATOM 3638 O O . PHE A 1 468 ? -1.391 -3.703 -29.644 1.00 94.88 468 PHE A O 1
ATOM 3645 N N . ALA A 1 469 ? -0.793 -5.836 -29.224 1.00 96.12 469 ALA A N 1
ATOM 3646 C CA . ALA A 1 469 ? -2.027 -6.220 -28.555 1.00 96.12 469 ALA A CA 1
ATOM 3647 C C . ALA A 1 469 ? -1.856 -6.112 -27.033 1.00 96.12 469 ALA A C 1
ATOM 3649 O O . ALA A 1 469 ? -0.974 -6.741 -26.451 1.00 96.12 469 ALA A O 1
ATOM 3650 N N . ASP A 1 470 ? -2.723 -5.336 -26.392 1.00 97.38 470 ASP A N 1
ATOM 3651 C CA . ASP A 1 470 ? -2.880 -5.286 -24.944 1.00 97.38 470 ASP A CA 1
ATOM 3652 C C . ASP A 1 470 ? -4.172 -6.012 -24.543 1.00 97.38 470 ASP A C 1
ATOM 3654 O O . ASP A 1 470 ? -5.236 -5.742 -25.105 1.00 97.38 470 ASP A O 1
ATOM 3658 N N . GLN A 1 471 ? -4.103 -6.921 -23.568 1.00 96.88 471 GLN A N 1
ATOM 3659 C CA . GLN A 1 471 ? -5.254 -7.749 -23.172 1.00 96.88 471 GLN A CA 1
ATOM 3660 C C . GLN A 1 471 ? -6.414 -6.944 -22.567 1.00 96.88 471 GLN A C 1
ATOM 3662 O O . GLN A 1 471 ? -7.552 -7.405 -22.580 1.00 96.88 471 GLN A O 1
ATOM 3667 N N . ILE A 1 472 ? -6.147 -5.739 -22.055 1.00 95.88 472 ILE A N 1
ATOM 3668 C CA . ILE A 1 472 ? -7.163 -4.858 -21.474 1.00 95.88 472 ILE A CA 1
ATOM 3669 C C . ILE A 1 472 ? -7.592 -3.827 -22.517 1.00 95.88 472 ILE A C 1
ATOM 3671 O O . ILE A 1 472 ? -8.786 -3.669 -22.776 1.00 95.88 472 ILE A O 1
ATOM 3675 N N . LEU A 1 473 ? -6.641 -3.126 -23.143 1.00 94.94 473 LEU A N 1
ATOM 3676 C CA . LEU A 1 473 ? -6.916 -1.977 -24.014 1.00 94.94 473 LEU A CA 1
ATOM 3677 C C . LEU A 1 473 ? -7.264 -2.354 -25.469 1.00 94.94 473 LEU A C 1
ATOM 3679 O O . LEU A 1 473 ? -8.019 -1.617 -26.106 1.00 94.94 473 LEU A O 1
ATOM 3683 N N . GLY A 1 474 ? -6.812 -3.507 -25.974 1.00 95.38 474 GLY A N 1
ATOM 3684 C CA . GLY A 1 474 ? -6.959 -3.933 -27.374 1.00 95.38 474 GLY A CA 1
ATOM 3685 C C . GLY A 1 474 ? -5.708 -3.660 -28.221 1.00 95.38 474 GLY A C 1
ATOM 3686 O O . GLY A 1 474 ? -4.598 -3.627 -27.696 1.00 95.38 474 GLY A O 1
ATOM 3687 N N . GLU A 1 475 ? -5.866 -3.478 -29.537 1.00 96.25 475 GLU A N 1
ATOM 3688 C CA . GLU A 1 475 ? -4.762 -3.033 -30.404 1.00 96.25 475 GLU A CA 1
ATOM 3689 C C . GLU A 1 475 ? -4.372 -1.587 -30.060 1.00 96.25 475 GLU A C 1
ATOM 3691 O O . GLU A 1 475 ? -5.222 -0.695 -30.020 1.00 96.25 475 GLU A O 1
ATOM 3696 N N . VAL A 1 476 ? -3.080 -1.356 -29.822 1.00 96.25 476 VAL A N 1
ATOM 3697 C CA . VAL A 1 476 ? -2.505 -0.037 -29.540 1.00 96.25 476 VAL A CA 1
ATOM 3698 C C . VAL A 1 476 ? -1.510 0.316 -30.645 1.00 96.25 476 VAL A C 1
ATOM 3700 O O . VAL A 1 476 ? -0.600 -0.466 -30.932 1.00 96.25 476 VAL A O 1
ATOM 3703 N N . HIS A 1 477 ? -1.677 1.497 -31.248 1.00 96.19 477 HIS A N 1
ATOM 3704 C CA . HIS A 1 477 ? -0.814 2.028 -32.308 1.00 96.19 477 HIS A CA 1
ATOM 3705 C C . HIS A 1 477 ? 0.029 3.201 -31.802 1.00 96.19 477 HIS A C 1
ATOM 3707 O O . HIS A 1 477 ? -0.470 4.043 -31.055 1.00 96.19 477 HIS A O 1
ATOM 3713 N N . PHE A 1 478 ? 1.282 3.265 -32.248 1.00 95.31 478 PHE A N 1
ATOM 3714 C CA . PHE A 1 478 ? 2.151 4.432 -32.134 1.00 95.31 478 PHE A CA 1
ATOM 3715 C C . PHE A 1 478 ? 2.735 4.752 -33.512 1.00 95.31 478 PHE A C 1
ATOM 3717 O O . PHE A 1 478 ? 3.372 3.889 -34.122 1.00 95.31 478 PHE A O 1
ATOM 3724 N N . GLU A 1 479 ? 2.523 5.979 -33.982 1.00 94.62 479 GLU A N 1
ATOM 3725 C CA . GLU A 1 479 ? 3.045 6.456 -35.269 1.00 94.62 479 GLU A CA 1
ATOM 3726 C C . GLU A 1 479 ? 4.555 6.731 -35.178 1.00 94.62 479 GLU A C 1
ATOM 3728 O O . GLU A 1 479 ? 5.098 6.953 -34.091 1.00 94.62 479 GLU A O 1
ATOM 3733 N N . GLU A 1 480 ? 5.256 6.716 -36.313 1.00 91.88 480 GLU A N 1
ATOM 3734 C CA . GLU A 1 480 ? 6.722 6.775 -36.355 1.00 91.88 480 GLU A CA 1
ATOM 3735 C C . GLU A 1 480 ? 7.287 8.038 -35.683 1.00 91.88 480 GLU A C 1
ATOM 3737 O O . GLU A 1 480 ? 8.267 7.978 -34.935 1.00 91.88 480 GLU A O 1
ATOM 3742 N N . GLU A 1 481 ? 6.646 9.187 -35.888 1.00 89.50 481 GLU A N 1
ATOM 3743 C CA . GLU A 1 481 ? 7.048 10.500 -35.378 1.00 89.50 481 GLU A CA 1
ATOM 3744 C C . GLU A 1 481 ? 7.011 10.580 -33.843 1.00 89.50 481 GLU A C 1
ATOM 3746 O O . GLU A 1 481 ? 7.650 11.451 -33.249 1.00 89.50 481 GLU A O 1
ATOM 3751 N N . GLN A 1 482 ? 6.297 9.654 -33.194 1.00 89.62 482 GLN A N 1
ATOM 3752 C CA . GLN A 1 482 ? 6.226 9.516 -31.737 1.00 89.62 482 GLN A CA 1
ATOM 3753 C C . GLN A 1 482 ? 7.411 8.724 -31.151 1.00 89.62 482 GLN A C 1
ATOM 3755 O O . GLN A 1 482 ? 7.546 8.638 -29.928 1.00 89.62 482 GLN A O 1
ATOM 3760 N N . LEU A 1 483 ? 8.252 8.129 -32.005 1.00 92.25 483 LEU A N 1
ATOM 3761 C CA . LEU A 1 483 ? 9.346 7.228 -31.640 1.00 92.25 483 LEU A CA 1
ATOM 3762 C C . LEU A 1 483 ? 10.707 7.917 -31.831 1.00 92.25 483 LEU A C 1
ATOM 3764 O O . LEU A 1 483 ? 11.030 8.392 -32.923 1.00 92.25 483 LEU A O 1
ATOM 3768 N N . ASP A 1 484 ? 11.504 7.971 -30.765 1.00 93.75 484 ASP A N 1
ATOM 3769 C CA . ASP A 1 484 ? 12.805 8.646 -30.682 1.00 93.75 484 ASP A CA 1
ATOM 3770 C C . ASP A 1 484 ? 13.935 7.693 -30.250 1.00 93.75 484 ASP A C 1
ATOM 3772 O O . ASP A 1 484 ? 13.702 6.709 -29.546 1.00 93.75 484 ASP A O 1
ATOM 3776 N N . ASP A 1 485 ? 15.172 7.999 -30.650 1.00 96.81 485 ASP A N 1
ATOM 3777 C CA . ASP A 1 485 ? 16.358 7.195 -30.331 1.00 96.81 485 ASP A CA 1
ATOM 3778 C C . ASP A 1 485 ? 16.780 7.430 -28.871 1.00 96.81 485 ASP A C 1
ATOM 3780 O O . ASP A 1 485 ? 17.495 8.380 -28.517 1.00 96.81 485 ASP A O 1
ATOM 3784 N N . PHE A 1 486 ? 16.272 6.573 -27.989 1.00 96.75 486 PHE A N 1
ATOM 3785 C CA . PHE A 1 486 ? 16.364 6.721 -26.540 1.00 96.75 486 PHE A CA 1
ATOM 3786 C C . PHE A 1 486 ? 17.620 6.061 -25.953 1.00 96.75 486 PHE A C 1
ATOM 3788 O O . PHE A 1 486 ? 18.203 5.136 -26.515 1.00 96.75 486 PHE A O 1
ATOM 3795 N N . VAL A 1 487 ? 18.042 6.532 -24.778 1.00 97.19 487 VAL A N 1
ATOM 3796 C CA . VAL A 1 487 ? 19.242 6.031 -24.090 1.00 97.19 487 VAL A CA 1
ATOM 3797 C C . VAL A 1 487 ? 19.001 4.634 -23.506 1.00 97.19 487 VAL A C 1
ATOM 3799 O O . VAL A 1 487 ? 18.044 4.430 -22.756 1.00 97.19 487 VAL A O 1
ATOM 3802 N N . VAL A 1 488 ? 19.907 3.696 -23.790 1.00 97.50 488 VAL A N 1
ATOM 3803 C CA . VAL A 1 488 ? 19.959 2.347 -23.195 1.00 97.50 488 VAL A CA 1
ATOM 3804 C C . VAL A 1 488 ? 21.091 2.175 -22.183 1.00 97.50 488 VAL A C 1
ATOM 3806 O O . VAL A 1 488 ? 20.897 1.440 -21.218 1.00 97.50 488 VAL A O 1
ATOM 3809 N N . ARG A 1 489 ? 22.214 2.896 -22.330 1.00 96.31 489 ARG A N 1
ATOM 3810 C CA . ARG A 1 489 ? 23.303 2.967 -21.334 1.00 96.31 489 ARG A CA 1
ATOM 3811 C C . ARG A 1 489 ? 23.634 4.423 -21.006 1.00 96.31 489 ARG A C 1
ATOM 3813 O O . ARG A 1 489 ? 23.865 5.222 -21.912 1.00 96.31 489 ARG A O 1
ATOM 3820 N N . LYS A 1 490 ? 23.630 4.763 -19.717 1.00 93.69 490 LYS A N 1
ATOM 3821 C CA . LYS A 1 490 ? 23.974 6.088 -19.172 1.00 93.69 490 LYS A CA 1
ATOM 3822 C C . LYS A 1 490 ? 25.495 6.337 -19.208 1.00 93.69 490 LYS A C 1
ATOM 3824 O O . LYS A 1 490 ? 26.268 5.399 -19.387 1.00 93.69 490 LYS A O 1
ATOM 3829 N N . ARG A 1 491 ? 25.918 7.589 -18.957 1.00 92.56 491 ARG A N 1
ATOM 3830 C CA . ARG A 1 491 ? 27.343 7.973 -18.813 1.00 92.56 491 ARG A CA 1
ATOM 3831 C C . ARG A 1 491 ? 28.046 7.243 -17.655 1.00 92.56 491 ARG A C 1
ATOM 3833 O O . ARG A 1 491 ? 29.226 6.947 -17.747 1.00 92.56 491 ARG A O 1
ATOM 3840 N N . ASP A 1 492 ? 27.308 6.887 -16.600 1.00 88.31 492 ASP A N 1
ATOM 3841 C CA . ASP A 1 492 ? 27.792 6.107 -15.443 1.00 88.31 492 ASP A CA 1
ATOM 3842 C C . ASP A 1 492 ? 27.900 4.584 -15.708 1.00 88.31 492 ASP A C 1
ATOM 3844 O O . ASP A 1 492 ? 28.041 3.790 -14.776 1.00 88.31 492 ASP A O 1
ATOM 3848 N N . GLY A 1 493 ? 27.774 4.159 -16.971 1.00 87.50 493 GLY A N 1
ATOM 3849 C CA . GLY A 1 493 ? 27.835 2.762 -17.402 1.00 87.50 493 GLY A CA 1
ATOM 3850 C C . GLY A 1 493 ? 26.608 1.912 -17.053 1.00 87.50 493 GLY A C 1
ATOM 3851 O O . GLY A 1 493 ? 26.451 0.835 -17.619 1.00 87.50 493 GLY A O 1
ATOM 3852 N N . PHE A 1 494 ? 25.702 2.360 -16.177 1.00 89.69 494 PHE A N 1
ATOM 3853 C CA . PHE A 1 494 ? 24.483 1.605 -15.871 1.00 89.69 494 PHE A CA 1
ATOM 3854 C C . PHE A 1 494 ? 23.505 1.597 -17.065 1.00 89.69 494 PHE A C 1
ATOM 3856 O O . PHE A 1 494 ? 23.449 2.561 -17.843 1.00 89.69 494 PHE A O 1
ATOM 3863 N N . PRO A 1 495 ? 22.648 0.564 -17.177 1.00 94.62 495 PRO A N 1
ATOM 3864 C CA . PRO A 1 495 ? 21.517 0.584 -18.097 1.00 94.62 495 PRO A CA 1
ATOM 3865 C C . PRO A 1 495 ? 20.520 1.700 -17.747 1.00 94.62 495 PRO A C 1
ATOM 3867 O O . PRO A 1 495 ? 20.499 2.234 -16.634 1.00 94.62 495 PRO A O 1
ATOM 3870 N N . THR A 1 496 ? 19.613 1.993 -18.675 1.00 94.44 496 THR A N 1
ATOM 3871 C CA . THR A 1 496 ? 18.326 2.614 -18.338 1.00 94.44 496 THR A CA 1
ATOM 3872 C C . THR A 1 496 ? 17.264 1.549 -18.064 1.00 94.44 496 THR A C 1
ATOM 3874 O O . THR A 1 496 ? 17.365 0.411 -18.529 1.00 94.44 496 THR A O 1
ATOM 3877 N N . TYR A 1 497 ? 16.194 1.951 -17.371 1.00 94.19 497 TYR A N 1
ATOM 3878 C CA . TYR A 1 497 ? 14.975 1.159 -17.157 1.00 94.19 497 TYR A CA 1
ATOM 3879 C C . TYR A 1 497 ? 14.503 0.411 -18.419 1.00 94.19 497 TYR A C 1
ATOM 3881 O O . TYR A 1 497 ? 14.094 -0.744 -18.341 1.00 94.19 497 TYR A O 1
ATOM 3889 N N . HIS A 1 498 ? 14.580 1.040 -19.599 1.00 96.50 498 HIS A N 1
ATOM 3890 C CA . HIS A 1 498 ? 14.101 0.431 -20.841 1.00 96.50 498 HIS A CA 1
ATOM 3891 C C . HIS A 1 498 ? 14.895 -0.805 -21.264 1.00 96.50 498 HIS A C 1
ATOM 3893 O O . HIS A 1 498 ? 14.284 -1.772 -21.711 1.00 96.50 498 HIS A O 1
ATOM 3899 N N . LEU A 1 499 ? 16.221 -0.781 -21.108 1.00 97.69 499 LEU A N 1
ATOM 3900 C CA . LEU A 1 499 ? 17.061 -1.936 -21.404 1.00 97.69 499 LEU A CA 1
ATOM 3901 C C . LEU A 1 499 ? 16.931 -2.997 -20.307 1.00 97.69 499 LEU A C 1
ATOM 3903 O O . LEU A 1 499 ? 16.700 -4.163 -20.616 1.00 97.69 499 LEU A O 1
ATOM 3907 N N . ALA A 1 500 ? 17.046 -2.587 -19.039 1.00 97.38 500 ALA A N 1
ATOM 3908 C CA . ALA A 1 500 ? 17.077 -3.512 -17.910 1.00 97.38 500 ALA A CA 1
ATOM 3909 C C . ALA A 1 500 ? 15.800 -4.368 -17.830 1.00 97.38 500 ALA A C 1
ATOM 3911 O O . ALA A 1 500 ? 15.885 -5.589 -17.745 1.00 97.38 500 ALA A O 1
ATOM 3912 N N . VAL A 1 501 ? 14.618 -3.753 -17.985 1.00 97.38 501 VAL A N 1
ATOM 3913 C CA . VAL A 1 501 ? 13.332 -4.476 -18.026 1.00 97.38 501 VAL A CA 1
ATOM 3914 C C . VAL A 1 501 ? 13.285 -5.510 -19.151 1.00 97.38 501 VAL A C 1
ATOM 3916 O O . VAL A 1 501 ? 12.798 -6.611 -18.924 1.00 97.38 501 VAL A O 1
ATOM 3919 N N . VAL A 1 502 ? 13.768 -5.182 -20.355 1.00 98.12 502 VAL A N 1
ATOM 3920 C CA . VAL A 1 502 ? 13.700 -6.090 -21.514 1.00 98.12 502 VAL A CA 1
ATOM 3921 C C . VAL A 1 502 ? 14.650 -7.277 -21.357 1.00 98.12 502 VAL A C 1
ATOM 3923 O O . VAL A 1 502 ? 14.251 -8.410 -21.619 1.00 98.12 502 VAL A O 1
ATOM 3926 N N . VAL A 1 503 ? 15.881 -7.028 -20.901 1.00 98.38 503 VAL A N 1
ATOM 3927 C CA . VAL A 1 503 ? 16.876 -8.082 -20.651 1.00 98.38 503 VAL A CA 1
ATOM 3928 C C . VAL A 1 503 ? 16.428 -8.999 -19.512 1.00 98.38 503 VAL A C 1
ATOM 3930 O O . VAL A 1 503 ? 16.542 -10.217 -19.630 1.00 98.38 503 VAL A O 1
ATOM 3933 N N . ASP A 1 504 ? 15.862 -8.446 -18.439 1.00 98.38 504 ASP A N 1
ATOM 3934 C CA . ASP A 1 504 ? 15.434 -9.241 -17.287 1.00 98.38 504 ASP A CA 1
ATOM 3935 C C . ASP A 1 504 ? 14.119 -9.980 -17.506 1.00 98.38 504 ASP A C 1
ATOM 3937 O O . ASP A 1 504 ? 13.984 -11.107 -17.032 1.00 98.38 504 ASP A O 1
ATOM 3941 N N . ASP A 1 505 ? 13.155 -9.388 -18.216 1.00 98.38 505 ASP A N 1
ATOM 3942 C CA . ASP A 1 505 ? 11.906 -10.076 -18.539 1.00 98.38 505 ASP A CA 1
ATOM 3943 C C . ASP A 1 505 ? 12.191 -11.300 -19.446 1.00 98.38 505 ASP A C 1
ATOM 3945 O O . ASP A 1 505 ? 11.659 -12.376 -19.177 1.00 98.38 505 ASP A O 1
ATOM 3949 N N . GLU A 1 506 ? 13.115 -11.220 -20.416 1.00 97.88 506 GLU A N 1
ATOM 3950 C CA . GLU A 1 506 ? 13.569 -12.403 -21.176 1.00 97.88 506 GLU A CA 1
ATOM 3951 C C . GLU A 1 506 ? 14.361 -13.391 -20.297 1.00 97.88 506 GLU A C 1
ATOM 3953 O O . GLU A 1 506 ? 14.007 -14.571 -20.230 1.00 97.88 506 GLU A O 1
ATOM 3958 N N . ALA A 1 507 ? 15.399 -12.929 -19.587 1.00 97.56 507 ALA A N 1
ATOM 3959 C CA . ALA A 1 507 ? 16.305 -13.797 -18.825 1.00 97.56 507 ALA A CA 1
ATOM 3960 C C . ALA A 1 507 ? 15.619 -14.533 -17.658 1.00 97.56 507 ALA A C 1
ATOM 3962 O O . ALA A 1 507 ? 15.980 -15.665 -17.340 1.00 97.56 507 ALA A O 1
ATOM 3963 N N . MET A 1 508 ? 14.606 -13.922 -17.037 1.00 97.69 508 MET A N 1
ATOM 3964 C CA . MET A 1 508 ? 13.771 -14.564 -16.014 1.00 97.69 508 MET A CA 1
ATOM 3965 C C . MET A 1 508 ? 12.606 -15.365 -16.625 1.00 97.69 508 MET A C 1
ATOM 3967 O O . MET A 1 508 ? 11.927 -16.118 -15.921 1.00 97.69 508 MET A O 1
ATOM 3971 N N . GLY A 1 509 ? 12.378 -15.260 -17.936 1.00 97.12 509 GLY A N 1
ATOM 3972 C CA . GLY A 1 509 ? 11.341 -15.988 -18.664 1.00 97.12 509 GLY A CA 1
ATOM 3973 C C . GLY A 1 509 ? 9.922 -15.474 -18.441 1.00 97.12 509 GLY A C 1
ATOM 3974 O O . GLY A 1 509 ? 8.985 -16.266 -18.518 1.00 97.12 509 GLY A O 1
ATOM 3975 N N . VAL A 1 510 ? 9.765 -14.176 -18.176 1.00 98.31 510 VAL A N 1
ATOM 3976 C CA . VAL A 1 510 ? 8.474 -13.493 -18.052 1.00 98.31 510 VAL A CA 1
ATOM 3977 C C . VAL A 1 510 ? 7.637 -13.716 -19.309 1.00 98.31 510 VAL A C 1
ATOM 3979 O O . VAL A 1 510 ? 8.041 -13.401 -20.424 1.00 98.31 510 VAL A O 1
ATOM 3982 N N . SER A 1 511 ? 6.431 -14.232 -19.102 1.00 97.88 511 SER A N 1
ATOM 3983 C CA . SER A 1 511 ? 5.449 -14.495 -20.159 1.00 97.88 511 SER A CA 1
ATOM 3984 C C . SER A 1 511 ? 4.375 -13.410 -20.261 1.00 97.88 511 SER A C 1
ATOM 3986 O O . SER A 1 511 ? 3.798 -13.218 -21.327 1.00 97.88 511 SER A O 1
ATOM 3988 N N . HIS A 1 512 ? 4.100 -12.713 -19.154 1.00 98.19 512 HIS A N 1
ATOM 3989 C CA . HIS A 1 512 ? 3.012 -11.749 -19.016 1.00 98.19 512 HIS A CA 1
ATOM 3990 C C . HIS A 1 512 ? 3.499 -10.515 -18.242 1.00 98.19 512 HIS A C 1
ATOM 3992 O O . HIS A 1 512 ? 4.041 -10.633 -17.141 1.00 98.19 512 HIS A O 1
ATOM 3998 N N . VAL A 1 513 ? 3.280 -9.326 -18.806 1.00 98.25 513 VAL A N 1
ATOM 3999 C CA . VAL A 1 513 ? 3.663 -8.026 -18.237 1.00 98.25 513 VAL A CA 1
ATOM 4000 C C . VAL A 1 513 ? 2.399 -7.239 -17.890 1.00 98.25 513 VAL A C 1
ATOM 4002 O O . VAL A 1 513 ? 1.886 -6.448 -18.685 1.00 98.25 513 VAL A O 1
ATOM 4005 N N . LEU A 1 514 ? 1.908 -7.457 -16.668 1.00 98.00 514 LEU A N 1
ATOM 4006 C CA . LEU A 1 514 ? 0.830 -6.676 -16.059 1.00 98.00 514 LEU A CA 1
ATOM 4007 C C . LEU A 1 514 ? 1.450 -5.482 -15.321 1.00 98.00 514 LEU A C 1
ATOM 4009 O O . LEU A 1 514 ? 2.199 -5.669 -14.358 1.00 98.00 514 LEU A O 1
ATOM 4013 N N . ARG A 1 515 ? 1.154 -4.253 -15.756 1.00 97.06 515 ARG A N 1
ATOM 4014 C CA . ARG A 1 515 ? 1.720 -3.020 -15.168 1.00 97.06 515 ARG A CA 1
ATOM 4015 C C . ARG A 1 515 ? 0.764 -1.835 -15.261 1.00 97.06 515 ARG A C 1
ATOM 4017 O O . ARG A 1 515 ? -0.168 -1.857 -16.054 1.00 97.06 515 ARG A O 1
ATOM 4024 N N . GLY A 1 516 ? 0.986 -0.790 -14.465 1.00 94.38 516 GLY A N 1
ATOM 4025 C CA . GLY A 1 516 ? 0.160 0.420 -14.507 1.00 94.38 516 GLY A CA 1
ATOM 4026 C C . GLY A 1 516 ? 0.199 1.131 -15.867 1.00 94.38 516 GLY A C 1
ATOM 4027 O O . GLY A 1 516 ? 1.232 1.163 -16.542 1.00 94.38 516 GLY A O 1
ATOM 4028 N N . GLN A 1 517 ? -0.933 1.710 -16.279 1.00 92.94 517 GLN A N 1
ATOM 4029 C CA . GLN A 1 517 ? -1.106 2.342 -17.593 1.00 92.94 517 GLN A CA 1
ATOM 4030 C C . GLN A 1 517 ? -0.156 3.527 -17.858 1.00 92.94 517 GLN A C 1
ATOM 4032 O O . GLN A 1 517 ? 0.117 3.827 -19.017 1.00 92.94 517 GLN A O 1
ATOM 4037 N N . GLU A 1 518 ? 0.440 4.148 -16.832 1.00 91.12 518 GLU A N 1
ATOM 4038 C CA . GLU A 1 518 ? 1.549 5.103 -17.021 1.00 91.12 518 GLU A CA 1
ATOM 4039 C C . GLU A 1 518 ? 2.745 4.535 -17.812 1.00 91.12 518 GLU A C 1
ATOM 4041 O O . GLU A 1 518 ? 3.452 5.298 -18.467 1.00 91.12 518 GLU A O 1
ATOM 4046 N N . HIS A 1 519 ? 2.954 3.214 -17.816 1.00 94.88 519 HIS A N 1
ATOM 4047 C CA . HIS A 1 519 ? 4.023 2.570 -18.585 1.00 94.88 519 HIS A CA 1
ATOM 4048 C C . HIS A 1 519 ? 3.626 2.218 -20.033 1.00 94.88 519 HIS A C 1
ATOM 4050 O O . HIS A 1 519 ? 4.466 1.698 -20.769 1.00 94.88 519 HIS A O 1
ATOM 4056 N N . LEU A 1 520 ? 2.396 2.520 -20.478 1.00 95.50 520 LEU A N 1
ATOM 4057 C CA . LEU A 1 520 ? 1.911 2.187 -21.827 1.00 95.50 520 LEU A CA 1
ATOM 4058 C C . LEU A 1 520 ? 2.831 2.749 -22.922 1.00 95.50 520 LEU A C 1
ATOM 4060 O O . LEU A 1 520 ? 3.242 2.015 -23.821 1.00 95.50 520 LEU A O 1
ATOM 4064 N N . ASN A 1 521 ? 3.253 4.007 -22.770 1.00 94.75 521 ASN A N 1
ATOM 4065 C CA . ASN A 1 521 ? 4.143 4.722 -23.695 1.00 94.75 521 ASN A CA 1
ATOM 4066 C C . ASN A 1 521 ? 5.594 4.189 -23.705 1.00 94.75 521 ASN A C 1
ATOM 4068 O O . ASN A 1 521 ? 6.403 4.605 -24.536 1.00 94.75 521 ASN A O 1
ATOM 4072 N N . ASN A 1 522 ? 5.943 3.262 -22.806 1.00 96.50 522 ASN A N 1
ATOM 4073 C CA . ASN A 1 522 ? 7.237 2.572 -22.806 1.00 96.50 522 ASN A CA 1
ATOM 4074 C C . ASN A 1 522 ? 7.199 1.287 -23.647 1.00 96.50 522 ASN A C 1
ATOM 4076 O O . ASN A 1 522 ? 8.239 0.828 -24.110 1.00 96.50 522 ASN A O 1
ATOM 4080 N N . THR A 1 523 ? 6.012 0.717 -23.870 1.00 97.19 523 THR A N 1
ATOM 4081 C CA . THR A 1 523 ? 5.804 -0.537 -24.610 1.00 97.19 523 THR A CA 1
ATOM 4082 C C . THR A 1 523 ? 6.356 -0.534 -26.041 1.00 97.19 523 THR A C 1
ATOM 4084 O O . THR A 1 523 ? 7.045 -1.498 -26.366 1.00 97.19 523 THR A O 1
ATOM 4087 N N . PRO A 1 524 ? 6.179 0.504 -26.892 1.00 96.62 524 PRO A N 1
ATOM 4088 C CA . PRO A 1 524 ? 6.792 0.500 -28.227 1.00 96.62 524 PRO A CA 1
ATOM 4089 C C . PRO A 1 524 ? 8.330 0.461 -28.175 1.00 96.62 524 PRO A C 1
ATOM 4091 O O . PRO A 1 524 ? 8.944 -0.270 -28.947 1.00 96.62 524 PRO A O 1
ATOM 4094 N N . ARG A 1 525 ? 8.955 1.162 -27.213 1.00 96.81 525 ARG A N 1
ATOM 4095 C CA . ARG A 1 525 ? 10.414 1.112 -26.977 1.00 96.81 525 ARG A CA 1
ATOM 4096 C C . ARG A 1 525 ? 10.871 -0.272 -26.501 1.00 96.81 525 ARG A C 1
ATOM 4098 O O . ARG A 1 525 ? 11.897 -0.769 -26.948 1.00 96.81 525 ARG A O 1
ATOM 4105 N N . HIS A 1 526 ? 10.102 -0.903 -25.609 1.00 97.69 526 HIS A N 1
ATOM 4106 C CA . HIS A 1 526 ? 10.396 -2.247 -25.094 1.00 97.69 526 HIS A CA 1
ATOM 4107 C C . HIS A 1 526 ? 10.281 -3.320 -26.187 1.00 97.69 526 HIS A C 1
ATOM 4109 O O . HIS A 1 526 ? 11.176 -4.150 -26.303 1.00 97.69 526 HIS A O 1
ATOM 4115 N N . ARG A 1 527 ? 9.247 -3.261 -27.037 1.00 97.38 527 ARG A N 1
ATOM 4116 C CA . ARG A 1 527 ? 9.062 -4.214 -28.146 1.00 97.38 527 ARG A CA 1
ATOM 4117 C C . ARG A 1 527 ? 10.103 -4.057 -29.250 1.00 97.38 527 ARG A C 1
ATOM 4119 O O . ARG A 1 527 ? 10.598 -5.059 -29.751 1.00 97.38 527 ARG A O 1
ATOM 4126 N N . ALA A 1 528 ? 10.502 -2.826 -29.576 1.00 97.50 528 ALA A N 1
ATOM 4127 C CA . ALA A 1 528 ? 11.589 -2.594 -30.527 1.00 97.50 528 ALA A CA 1
ATOM 4128 C C . ALA A 1 528 ? 12.936 -3.161 -30.026 1.00 97.50 528 ALA A C 1
ATOM 4130 O O . ALA A 1 528 ? 13.677 -3.746 -30.812 1.00 97.50 528 ALA A O 1
ATOM 4131 N N . LEU A 1 529 ? 13.224 -3.068 -28.719 1.00 97.88 529 LEU A N 1
ATOM 4132 C CA . LEU A 1 529 ? 14.386 -3.732 -28.111 1.00 97.88 529 LEU A CA 1
ATOM 4133 C C . LEU A 1 529 ? 14.279 -5.263 -28.142 1.00 97.88 529 LEU A C 1
ATOM 4135 O O . LEU A 1 529 ? 15.269 -5.924 -28.446 1.00 97.88 529 LEU A O 1
ATOM 4139 N N . GLN A 1 530 ? 13.104 -5.830 -27.843 1.00 97.75 530 GLN A N 1
ATOM 4140 C CA . GLN A 1 530 ? 12.877 -7.281 -27.903 1.00 97.75 530 GLN A CA 1
ATOM 4141 C C . GLN A 1 530 ? 13.134 -7.820 -29.317 1.00 97.75 530 GLN A C 1
ATOM 4143 O O . GLN A 1 530 ? 13.906 -8.763 -29.481 1.00 97.75 530 GLN A O 1
ATOM 4148 N N . GLU A 1 531 ? 12.575 -7.166 -30.337 1.00 97.31 531 GLU A N 1
ATOM 4149 C CA . GLU A 1 531 ? 12.794 -7.484 -31.752 1.00 97.31 531 GLU A CA 1
ATOM 4150 C C . GLU A 1 531 ? 14.279 -7.390 -32.144 1.00 97.31 531 GLU A C 1
ATOM 4152 O O . GLU A 1 531 ? 14.829 -8.333 -32.709 1.00 97.31 531 GLU A O 1
ATOM 4157 N N . ALA A 1 532 ? 14.953 -6.291 -31.789 1.00 97.75 532 ALA A N 1
ATOM 4158 C CA . ALA A 1 532 ? 16.362 -6.057 -32.116 1.00 97.75 532 ALA A CA 1
ATOM 4159 C C . ALA A 1 532 ? 17.336 -7.045 -31.448 1.00 97.75 532 ALA A C 1
ATOM 4161 O O . ALA A 1 532 ? 18.379 -7.387 -32.019 1.00 97.75 532 ALA A O 1
ATOM 4162 N N . LEU A 1 533 ? 17.013 -7.506 -30.236 1.00 97.75 533 LEU A N 1
ATOM 4163 C CA . LEU A 1 533 ? 17.805 -8.497 -29.506 1.00 97.75 533 LEU A CA 1
ATOM 4164 C C . LEU A 1 533 ? 17.487 -9.936 -29.949 1.00 97.75 533 LEU A C 1
ATOM 4166 O O . LEU A 1 533 ? 18.384 -10.782 -29.900 1.00 97.75 533 LEU A O 1
ATOM 4170 N N . GLY A 1 534 ? 16.278 -10.190 -30.461 1.00 97.31 534 GLY A N 1
ATOM 4171 C CA . GLY A 1 534 ? 15.767 -11.522 -30.812 1.00 97.31 534 GLY A CA 1
ATOM 4172 C C . GLY A 1 534 ? 15.070 -12.229 -29.643 1.00 97.31 534 GLY A C 1
ATOM 4173 O O . GLY A 1 534 ? 15.090 -13.456 -29.563 1.00 97.31 534 GLY A O 1
ATOM 4174 N N . TYR A 1 535 ? 14.518 -11.459 -28.704 1.00 97.69 535 TYR A N 1
ATOM 4175 C CA . TYR A 1 535 ? 13.853 -11.943 -27.492 1.00 97.69 535 TYR A CA 1
ATOM 4176 C C . TYR A 1 535 ? 12.359 -12.205 -27.721 1.00 97.69 535 TYR A C 1
ATOM 4178 O O . TYR A 1 535 ? 11.770 -11.777 -28.716 1.00 97.69 535 TYR A O 1
ATOM 4186 N N . ARG A 1 536 ? 11.726 -12.910 -26.781 1.00 96.12 536 ARG A N 1
ATOM 4187 C CA . ARG A 1 536 ? 10.291 -13.203 -26.814 1.00 96.12 536 ARG A CA 1
ATOM 4188 C C . ARG A 1 536 ? 9.473 -11.945 -26.527 1.00 96.12 536 ARG A C 1
ATOM 4190 O O . ARG A 1 536 ? 9.807 -11.153 -25.648 1.00 96.12 536 ARG A O 1
ATOM 4197 N N . GLU A 1 537 ? 8.349 -11.806 -27.224 1.00 93.94 537 GLU A N 1
ATOM 4198 C CA . GLU A 1 537 ? 7.312 -10.843 -26.856 1.00 93.94 537 GLU A CA 1
ATOM 4199 C C . GLU A 1 537 ? 6.432 -11.434 -25.735 1.00 93.94 537 GLU A C 1
ATOM 4201 O O . GLU A 1 537 ? 5.820 -12.486 -25.942 1.00 93.94 537 GLU A O 1
ATOM 4206 N N . PRO A 1 538 ? 6.340 -10.789 -24.557 1.00 96.75 538 PRO A N 1
ATOM 4207 C CA . PRO A 1 538 ? 5.406 -11.180 -23.513 1.00 96.75 538 PRO A CA 1
ATOM 4208 C C . PRO A 1 538 ? 4.014 -10.585 -23.765 1.00 96.75 538 PRO A C 1
ATOM 4210 O O . PRO A 1 538 ? 3.854 -9.544 -24.400 1.00 96.75 538 PRO A O 1
ATOM 4213 N N . VAL A 1 539 ? 2.991 -11.204 -23.182 1.00 97.56 539 VAL A N 1
ATOM 4214 C CA . VAL A 1 539 ? 1.613 -10.700 -23.209 1.00 97.56 539 VAL A CA 1
ATOM 4215 C C . VAL A 1 539 ? 1.509 -9.423 -22.365 1.00 97.56 539 VAL A C 1
ATOM 4217 O O . VAL A 1 539 ? 1.729 -9.458 -21.153 1.00 97.56 539 VAL A O 1
ATOM 4220 N N . TYR A 1 540 ? 1.152 -8.293 -22.979 1.00 98.06 540 TYR A N 1
ATOM 4221 C CA . TYR A 1 540 ? 0.985 -7.012 -22.283 1.00 98.06 540 TYR A CA 1
ATOM 4222 C C . TYR A 1 540 ? -0.443 -6.805 -21.756 1.00 98.06 540 TYR A C 1
ATOM 4224 O O . TYR A 1 540 ? -1.423 -7.119 -22.434 1.00 98.06 540 TYR A O 1
ATOM 4232 N N . ALA A 1 541 ? -0.557 -6.240 -20.550 1.00 97.75 541 ALA A N 1
ATOM 4233 C CA . ALA A 1 541 ? -1.825 -5.798 -19.970 1.00 97.75 541 ALA A CA 1
ATOM 4234 C C . ALA A 1 541 ? -1.626 -4.543 -19.099 1.00 97.75 541 ALA A C 1
ATOM 4236 O O . ALA A 1 541 ? -1.026 -4.600 -18.019 1.00 97.75 541 ALA A O 1
ATOM 4237 N N . HIS A 1 542 ? -2.132 -3.397 -19.557 1.00 97.62 542 HIS A N 1
ATOM 4238 C CA . HIS A 1 542 ? -1.966 -2.114 -18.872 1.00 97.62 542 HIS A CA 1
ATOM 4239 C C . HIS A 1 542 ? -3.153 -1.787 -17.955 1.00 97.62 542 HIS A C 1
ATOM 4241 O O . HIS A 1 542 ? -4.252 -1.463 -18.401 1.00 97.62 542 HIS A O 1
ATOM 4247 N N . LEU A 1 543 ? -2.911 -1.857 -16.643 1.00 95.75 543 LEU A N 1
ATOM 4248 C CA . LEU A 1 543 ? -3.924 -1.717 -15.598 1.00 95.75 543 LEU A CA 1
ATOM 4249 C C . LEU A 1 543 ? -4.398 -0.256 -15.460 1.00 95.75 543 LEU A C 1
ATOM 4251 O O . LEU A 1 543 ? -3.547 0.633 -15.318 1.00 95.75 543 LEU A O 1
ATOM 4255 N N . PRO A 1 544 ? -5.720 0.009 -15.407 1.00 91.94 544 PRO A N 1
ATOM 4256 C CA . PRO A 1 544 ? -6.273 1.364 -15.386 1.00 91.94 544 PRO A CA 1
ATOM 4257 C C . PRO A 1 544 ? -5.826 2.150 -14.150 1.00 91.94 544 PRO A C 1
ATOM 4259 O O . PRO A 1 544 ? -5.607 1.585 -13.072 1.00 91.94 544 PRO A O 1
ATOM 4262 N N . VAL A 1 545 ? -5.696 3.468 -14.281 1.00 90.94 545 VAL A N 1
ATOM 4263 C CA . VAL A 1 545 ? -5.180 4.331 -13.209 1.00 90.94 545 VAL A CA 1
ATOM 4264 C C . VAL A 1 545 ? -6.171 4.425 -12.036 1.00 90.94 545 VAL A C 1
ATOM 4266 O O . VAL A 1 545 ? -7.388 4.433 -12.228 1.00 90.94 545 VAL A O 1
ATOM 4269 N N . ILE A 1 546 ? -5.638 4.503 -10.808 1.00 90.81 546 ILE A N 1
ATOM 4270 C CA . ILE A 1 546 ? -6.417 4.738 -9.582 1.00 90.81 546 ILE A CA 1
ATOM 4271 C C . ILE A 1 546 ? -6.555 6.246 -9.331 1.00 90.81 546 ILE A C 1
ATOM 4273 O O . ILE A 1 546 ? -5.572 6.994 -9.345 1.00 90.81 546 ILE A O 1
ATOM 4277 N N . PHE A 1 547 ? -7.785 6.676 -9.071 1.00 90.38 547 PHE A N 1
ATOM 4278 C CA . PHE A 1 547 ? -8.174 8.058 -8.824 1.00 90.38 547 PHE A CA 1
ATOM 4279 C C . PHE A 1 547 ? -8.738 8.247 -7.415 1.00 90.38 547 PHE A C 1
ATOM 4281 O O . PHE A 1 547 ? -9.431 7.386 -6.869 1.00 90.38 547 PHE A O 1
ATOM 4288 N N . ASN A 1 548 ? -8.470 9.421 -6.856 1.00 87.50 548 ASN A N 1
ATOM 4289 C CA . ASN A 1 548 ? -9.076 9.923 -5.633 1.00 87.50 548 ASN A CA 1
ATOM 4290 C C . ASN A 1 548 ? -10.571 10.244 -5.844 1.00 87.50 548 ASN A C 1
ATOM 4292 O O . ASN A 1 548 ? -11.069 10.359 -6.967 1.00 87.50 548 ASN A O 1
ATOM 4296 N N . ALA A 1 549 ? -11.301 10.436 -4.743 1.00 82.38 549 ALA A N 1
ATOM 4297 C CA . ALA A 1 549 ? -12.737 10.735 -4.755 1.00 82.38 549 ALA A CA 1
ATOM 4298 C C . ALA A 1 549 ? -13.114 12.080 -5.424 1.00 82.38 549 ALA A C 1
ATOM 4300 O O . ALA A 1 549 ? -14.283 12.278 -5.768 1.00 82.38 549 ALA A O 1
ATOM 4301 N N . ASP A 1 550 ? -12.144 12.978 -5.617 1.00 82.31 550 ASP A N 1
ATOM 4302 C CA . ASP A 1 550 ? -12.263 14.278 -6.290 1.00 82.31 550 ASP A CA 1
ATOM 4303 C C . ASP A 1 550 ? -11.988 14.221 -7.809 1.00 82.31 550 ASP A C 1
ATOM 4305 O O . ASP A 1 550 ? -12.163 15.221 -8.500 1.00 82.31 550 ASP A O 1
ATOM 4309 N N . GLY A 1 551 ? -11.562 13.068 -8.342 1.00 85.38 551 GLY A N 1
ATOM 4310 C CA . GLY A 1 551 ? -11.157 12.927 -9.744 1.00 85.38 551 GLY A CA 1
ATOM 4311 C C . GLY A 1 551 ? -9.697 13.298 -10.037 1.00 85.38 551 GLY A C 1
ATOM 4312 O O . GLY A 1 551 ? -9.313 13.350 -11.204 1.00 85.38 551 GLY A O 1
ATOM 4313 N N . SER A 1 552 ? -8.854 13.508 -9.020 1.00 86.38 552 SER A N 1
ATOM 4314 C CA . SER A 1 552 ? -7.396 13.599 -9.188 1.00 86.38 552 SER A CA 1
ATOM 4315 C C . SER A 1 552 ? -6.735 12.209 -9.225 1.00 86.38 552 SER A C 1
ATOM 4317 O O . SER A 1 552 ? -7.237 11.258 -8.623 1.00 86.38 552 SER A O 1
ATOM 4319 N N . LYS A 1 553 ? -5.599 12.056 -9.927 1.00 86.94 553 LYS A N 1
ATOM 4320 C CA . LYS A 1 553 ? -4.796 10.817 -9.854 1.00 86.94 553 LYS A CA 1
ATOM 4321 C C . LYS A 1 553 ? -4.201 10.685 -8.450 1.00 86.94 553 LYS A C 1
ATOM 4323 O O . LYS A 1 553 ? -3.533 11.611 -7.990 1.00 86.94 553 LYS A O 1
ATOM 4328 N N . MET A 1 554 ? -4.389 9.521 -7.829 1.00 87.00 554 MET A N 1
ATOM 4329 C CA . MET A 1 554 ? -3.822 9.200 -6.518 1.00 87.00 554 MET A CA 1
ATOM 4330 C C . MET A 1 554 ? -2.285 9.182 -6.563 1.00 87.00 554 MET A C 1
ATOM 4332 O O . MET A 1 554 ? -1.697 8.624 -7.494 1.00 87.00 554 MET A O 1
ATOM 4336 N N . SER A 1 555 ? -1.631 9.816 -5.584 1.00 86.06 555 SER A N 1
ATOM 4337 C CA . SER A 1 555 ? -0.167 9.949 -5.534 1.00 86.06 555 SER A CA 1
ATOM 4338 C C . SER A 1 555 ? 0.366 10.244 -4.125 1.00 86.06 555 SER A C 1
ATOM 4340 O O . SER A 1 555 ? -0.342 10.839 -3.317 1.00 86.06 555 SER A O 1
ATOM 4342 N N . LYS A 1 556 ? 1.648 9.939 -3.838 1.00 81.38 556 LYS A N 1
ATOM 4343 C CA . LYS A 1 556 ? 2.293 10.285 -2.544 1.00 81.38 556 LYS A CA 1
ATOM 4344 C C . LYS A 1 556 ? 2.123 11.771 -2.165 1.00 81.38 556 LYS A C 1
ATOM 4346 O O . LYS A 1 556 ? 1.866 12.091 -1.009 1.00 81.38 556 LYS A O 1
ATOM 4351 N N . ARG A 1 557 ? 2.126 12.666 -3.167 1.00 83.94 557 ARG A N 1
ATOM 4352 C CA . ARG A 1 557 ? 1.876 14.119 -3.036 1.00 83.94 557 ARG A CA 1
ATOM 4353 C C . ARG A 1 557 ? 0.551 14.483 -2.373 1.00 83.94 557 ARG A C 1
ATOM 4355 O O . ARG A 1 557 ? 0.378 15.631 -1.976 1.00 83.94 557 ARG A O 1
ATOM 4362 N N . ASP A 1 558 ? -0.405 13.567 -2.286 1.00 85.31 558 ASP A N 1
ATOM 4363 C CA . ASP A 1 558 ? -1.679 13.833 -1.623 1.00 85.31 558 ASP A CA 1
ATOM 4364 C C . ASP A 1 558 ? -1.498 13.972 -0.099 1.00 85.31 558 ASP A C 1
ATOM 4366 O O . ASP A 1 558 ? -2.178 14.801 0.510 1.00 85.31 558 ASP A O 1
ATOM 4370 N N . LYS A 1 559 ? -0.487 13.304 0.487 1.00 86.50 559 LYS A N 1
ATOM 4371 C CA . LYS A 1 559 ? -0.017 13.554 1.861 1.00 86.50 559 LYS A CA 1
ATOM 4372 C C . LYS A 1 559 ? 0.544 14.975 2.010 1.00 86.50 559 LYS A C 1
ATOM 4374 O O . LYS A 1 559 ? 0.069 15.734 2.852 1.00 86.50 559 LYS A O 1
ATOM 4379 N N . ASP A 1 560 ? 1.475 15.380 1.137 1.00 87.31 560 ASP A N 1
ATOM 4380 C CA . ASP A 1 560 ? 2.041 16.742 1.103 1.00 87.31 560 ASP A CA 1
ATOM 4381 C C . ASP A 1 560 ? 0.978 17.841 0.946 1.00 87.31 560 ASP A C 1
ATOM 4383 O O . ASP A 1 560 ? 1.130 18.933 1.497 1.00 87.31 560 ASP A O 1
ATOM 4387 N N . LYS A 1 561 ? -0.082 17.601 0.162 1.00 87.25 561 LYS A N 1
ATOM 4388 C CA . LYS A 1 561 ? -1.195 18.552 -0.006 1.00 87.25 561 LYS A CA 1
ATOM 4389 C C . LYS A 1 561 ? -1.980 18.707 1.296 1.00 87.25 561 LYS A C 1
ATOM 4391 O O . LYS A 1 561 ? -2.200 19.840 1.720 1.00 87.25 561 LYS A O 1
ATOM 4396 N N . ALA A 1 562 ? -2.374 17.592 1.916 1.00 86.88 562 ALA A N 1
ATOM 4397 C CA . ALA A 1 562 ? -3.136 17.582 3.163 1.00 86.88 562 ALA A CA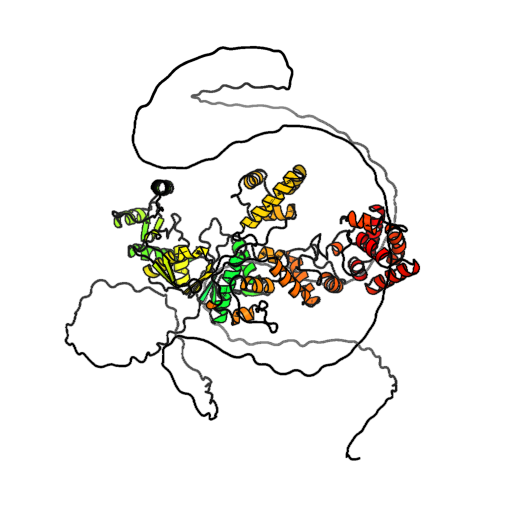 1
ATOM 4398 C C . ALA A 1 562 ? -2.343 18.236 4.306 1.00 86.88 562 ALA A C 1
ATOM 4400 O O . ALA A 1 562 ? -2.809 19.213 4.895 1.00 86.88 562 ALA A O 1
ATOM 4401 N N . ALA A 1 563 ? -1.100 17.794 4.527 1.00 87.56 563 ALA A N 1
ATOM 4402 C CA . ALA A 1 563 ? -0.213 18.354 5.543 1.00 87.56 563 ALA A CA 1
ATOM 4403 C C . ALA A 1 563 ? 0.008 19.863 5.346 1.00 87.56 563 ALA A C 1
ATOM 4405 O O . ALA A 1 563 ? -0.081 20.641 6.293 1.00 87.56 563 ALA A O 1
ATOM 4406 N N . ARG A 1 564 ? 0.236 20.309 4.103 1.00 90.00 564 ARG A N 1
ATOM 4407 C CA . ARG A 1 564 ? 0.442 21.730 3.784 1.00 90.00 564 ARG A CA 1
ATOM 4408 C C . ARG A 1 564 ? -0.815 22.580 3.988 1.00 90.00 564 ARG A C 1
ATOM 4410 O O . ARG A 1 564 ? -0.670 23.770 4.257 1.00 90.00 564 ARG A O 1
ATOM 4417 N N . SER A 1 565 ? -2.019 22.015 3.859 1.00 88.31 565 SER A N 1
ATOM 4418 C CA . SER A 1 565 ? -3.259 22.727 4.201 1.00 88.31 565 SER A CA 1
ATOM 4419 C C . SER A 1 565 ? -3.376 22.882 5.717 1.00 88.31 565 SER A C 1
ATOM 4421 O O . SER A 1 565 ? -3.388 24.009 6.209 1.00 88.31 565 SER A O 1
ATOM 4423 N N . ALA A 1 566 ? -3.285 21.773 6.460 1.00 86.44 566 ALA A N 1
ATOM 4424 C CA . ALA A 1 566 ? -3.371 21.766 7.920 1.00 86.44 566 ALA A CA 1
ATOM 4425 C C . ALA A 1 566 ? -2.321 22.676 8.588 1.00 86.44 566 ALA A C 1
ATOM 4427 O O . ALA A 1 566 ? -2.655 23.450 9.483 1.00 86.44 566 ALA A O 1
ATOM 4428 N N . VAL A 1 567 ? -1.069 22.673 8.109 1.00 87.19 567 VAL A N 1
ATOM 4429 C CA . VAL A 1 567 ? -0.026 23.590 8.605 1.00 87.19 567 VAL A CA 1
ATOM 4430 C C . VAL A 1 567 ? -0.374 25.052 8.312 1.00 87.19 567 VAL A C 1
ATOM 4432 O O . VAL A 1 567 ? -0.156 25.907 9.164 1.00 87.19 567 VAL A O 1
ATOM 4435 N N . LYS A 1 568 ? -0.943 25.382 7.146 1.00 88.00 568 LYS A N 1
ATOM 4436 C CA . LYS A 1 568 ? -1.324 26.771 6.823 1.00 88.00 568 LYS A CA 1
ATOM 4437 C C . LYS A 1 568 ? -2.533 27.252 7.619 1.00 88.00 568 LYS A C 1
ATOM 4439 O O . LYS A 1 568 ? -2.548 28.403 8.044 1.00 88.00 568 LYS A O 1
ATOM 4444 N N . GLU A 1 569 ? -3.503 26.379 7.855 1.00 86.00 569 GLU A N 1
ATOM 4445 C CA . GLU A 1 569 ? -4.667 26.644 8.705 1.00 86.00 569 GLU A CA 1
ATOM 4446 C C . GLU A 1 569 ? -4.246 26.804 10.179 1.00 86.00 569 GLU A C 1
ATOM 4448 O O . GLU A 1 569 ? -4.687 27.736 10.855 1.00 86.00 569 GLU A O 1
ATOM 4453 N N . GLY A 1 570 ? -3.300 25.982 10.645 1.00 83.31 570 GLY A N 1
ATOM 4454 C CA . GLY A 1 570 ? -2.666 26.108 11.958 1.00 83.31 570 GLY A CA 1
ATOM 4455 C C . GLY A 1 570 ? -1.873 27.408 12.126 1.00 83.31 570 GLY A C 1
ATOM 4456 O O . GLY A 1 570 ? -2.088 28.123 13.102 1.00 83.31 570 GLY A O 1
ATOM 4457 N N . LEU A 1 571 ? -1.021 27.773 11.158 1.00 83.25 571 LEU A N 1
ATOM 4458 C CA . LEU A 1 571 ? -0.258 29.032 11.174 1.00 83.25 571 LEU A CA 1
ATOM 4459 C C . LEU A 1 571 ? -1.172 30.265 11.154 1.00 83.25 571 LEU A C 1
ATOM 4461 O O . LEU A 1 571 ? -0.859 31.263 11.793 1.00 83.25 571 LEU A O 1
ATOM 4465 N N . ALA A 1 572 ? -2.307 30.198 10.451 1.00 83.62 572 ALA A N 1
ATOM 4466 C CA . ALA A 1 572 ? -3.310 31.263 10.443 1.00 83.62 572 ALA A CA 1
ATOM 4467 C C . ALA A 1 572 ? -4.109 31.372 11.759 1.00 83.62 572 ALA A C 1
ATOM 4469 O O . ALA A 1 572 ? -4.776 32.384 11.974 1.00 83.62 572 ALA A O 1
ATOM 4470 N N . SER A 1 573 ? -4.051 30.349 12.620 1.00 83.31 573 SER A N 1
ATOM 4471 C CA . SER A 1 573 ? -4.793 30.276 13.887 1.00 83.31 573 SER A CA 1
ATOM 4472 C C . SER A 1 573 ? -3.919 30.603 15.103 1.00 83.31 573 SER A C 1
ATOM 4474 O O . SER A 1 573 ? -4.321 31.396 15.950 1.00 83.31 573 SER A O 1
ATOM 4476 N N . ASP A 1 574 ? -2.727 30.004 15.188 1.00 81.69 574 ASP A N 1
ATOM 4477 C CA . ASP A 1 574 ? -1.749 30.208 16.264 1.00 81.69 574 ASP A CA 1
ATOM 4478 C C . ASP A 1 574 ? -0.324 29.935 15.742 1.00 81.69 574 ASP A C 1
ATOM 4480 O O . ASP A 1 574 ? 0.248 28.851 15.889 1.00 81.69 574 ASP A O 1
ATOM 4484 N N . GLU A 1 575 ? 0.246 30.946 15.081 1.00 83.50 575 GLU A N 1
ATOM 4485 C CA . GLU A 1 575 ? 1.574 30.895 14.459 1.00 83.50 575 GLU A CA 1
ATOM 4486 C C . GLU A 1 575 ? 2.693 30.542 15.459 1.00 83.50 575 GLU A C 1
ATOM 4488 O O . GLU A 1 575 ? 3.637 29.824 15.116 1.00 83.50 575 GLU A O 1
ATOM 4493 N N . ALA A 1 576 ? 2.585 31.027 16.701 1.00 81.12 576 ALA A N 1
ATOM 4494 C CA . ALA A 1 576 ? 3.592 30.830 17.738 1.00 81.12 576 ALA A CA 1
ATOM 4495 C C . ALA A 1 576 ? 3.583 29.387 18.257 1.00 81.12 576 ALA A C 1
ATOM 4497 O O . ALA A 1 576 ? 4.631 28.737 18.289 1.00 81.12 576 ALA A O 1
ATOM 4498 N N . ARG A 1 577 ? 2.400 28.861 18.599 1.00 80.62 577 ARG A N 1
ATOM 4499 C CA . ARG A 1 577 ? 2.241 27.462 19.005 1.00 80.62 577 ARG A CA 1
ATOM 4500 C C . ARG A 1 577 ? 2.630 26.508 17.885 1.00 80.62 577 ARG A C 1
ATOM 4502 O O . ARG A 1 577 ? 3.351 25.549 18.149 1.00 80.62 577 ARG A O 1
ATOM 4509 N N . LEU A 1 578 ? 2.192 26.750 16.645 1.00 81.38 578 LEU A N 1
ATOM 4510 C CA . LEU A 1 578 ? 2.478 25.804 15.569 1.00 81.38 578 LEU A CA 1
ATOM 4511 C C . LEU A 1 578 ? 3.975 25.758 15.236 1.00 81.38 578 LEU A C 1
ATOM 4513 O O . LEU A 1 578 ? 4.513 24.666 15.077 1.00 81.38 578 LEU A O 1
ATOM 4517 N N . ARG A 1 579 ? 4.686 26.898 15.202 1.00 80.88 579 ARG A N 1
ATOM 4518 C CA . ARG A 1 579 ? 6.153 26.868 15.041 1.00 80.88 579 ARG A CA 1
ATOM 4519 C C . ARG A 1 579 ? 6.854 26.158 16.202 1.00 80.88 579 ARG A C 1
ATOM 4521 O O . ARG A 1 579 ? 7.827 25.457 15.949 1.00 80.88 579 ARG A O 1
ATOM 4528 N N . ALA A 1 580 ? 6.354 26.280 17.434 1.00 81.25 580 ALA A N 1
ATOM 4529 C CA . ALA A 1 580 ? 6.888 25.532 18.572 1.00 81.25 580 ALA A CA 1
ATOM 4530 C C . ALA A 1 580 ? 6.642 24.013 18.460 1.00 81.25 580 ALA A C 1
ATOM 4532 O O . ALA A 1 580 ? 7.507 23.241 18.850 1.00 81.25 580 ALA A O 1
ATOM 4533 N N . GLN A 1 581 ? 5.509 23.576 17.896 1.00 79.06 581 GLN A N 1
ATOM 4534 C CA . GLN A 1 581 ? 5.231 22.151 17.654 1.00 79.06 581 GLN A CA 1
ATOM 4535 C C . GLN A 1 581 ? 6.003 21.573 16.453 1.00 79.06 581 GLN A C 1
ATOM 4537 O O . GLN A 1 581 ? 6.346 20.397 16.463 1.00 79.06 581 GLN A O 1
ATOM 4542 N N . VAL A 1 582 ? 6.270 22.369 15.411 1.00 78.75 582 VAL A N 1
ATOM 4543 C CA . VAL A 1 582 ? 6.921 21.898 14.169 1.00 78.75 582 VAL A CA 1
ATOM 4544 C C . VAL A 1 582 ? 8.452 21.998 14.212 1.00 78.75 582 VAL A C 1
ATOM 4546 O O . VAL A 1 582 ? 9.119 21.285 13.466 1.00 78.75 582 VAL A O 1
ATOM 4549 N N . GLY A 1 583 ? 9.019 22.848 15.076 1.00 71.00 583 GLY A N 1
ATOM 4550 C CA . GLY A 1 583 ? 10.449 23.189 15.077 1.00 71.00 583 GLY A CA 1
ATOM 4551 C C . GLY A 1 583 ? 11.422 22.014 15.237 1.00 71.00 583 GLY A C 1
ATOM 4552 O O . GLY A 1 583 ? 12.518 22.075 14.685 1.00 71.00 583 GLY A O 1
ATOM 4553 N N . ASP A 1 584 ? 11.009 20.941 15.919 1.00 71.69 584 ASP A N 1
ATOM 4554 C CA . ASP A 1 584 ? 11.807 19.715 16.083 1.00 71.69 584 ASP A CA 1
ATOM 4555 C C . ASP A 1 584 ? 11.607 18.699 14.933 1.00 71.69 584 ASP A C 1
ATOM 4557 O O . ASP A 1 584 ? 12.408 17.781 14.769 1.00 71.69 584 ASP A O 1
ATOM 4561 N N . ALA A 1 585 ? 10.545 18.848 14.129 1.00 76.75 585 ALA A N 1
ATOM 4562 C CA . ALA A 1 585 ? 10.148 17.901 13.080 1.00 76.75 585 ALA A CA 1
ATOM 4563 C C . ALA A 1 585 ? 10.618 18.305 11.670 1.00 76.75 585 ALA A C 1
ATOM 4565 O O . ALA A 1 585 ? 10.950 17.444 10.851 1.00 76.75 585 ALA A O 1
ATOM 4566 N N . VAL A 1 586 ? 10.639 19.609 11.366 1.00 82.12 586 VAL A N 1
ATOM 4567 C CA . VAL A 1 586 ? 11.065 20.155 10.066 1.00 82.12 586 VAL A CA 1
ATOM 4568 C C . VAL A 1 586 ? 11.858 21.437 10.301 1.00 82.12 586 VAL A C 1
ATOM 4570 O O . VAL A 1 586 ? 11.378 22.344 10.979 1.00 82.12 586 VAL A O 1
ATOM 4573 N N . ASP A 1 587 ? 13.052 21.549 9.709 1.00 83.81 587 ASP A N 1
ATOM 4574 C CA . ASP A 1 587 ? 13.853 22.767 9.854 1.00 83.81 587 ASP A CA 1
ATOM 4575 C C . ASP A 1 587 ? 13.128 23.990 9.243 1.00 83.81 587 ASP A C 1
ATOM 4577 O O . ASP A 1 587 ? 12.453 23.853 8.213 1.00 83.81 587 ASP A O 1
ATOM 4581 N N . PRO A 1 588 ? 13.264 25.200 9.825 1.00 82.38 588 PRO A N 1
ATOM 4582 C CA . PRO A 1 588 ? 12.513 26.368 9.365 1.00 82.38 588 PRO A CA 1
ATOM 4583 C C . PRO A 1 588 ? 12.725 26.723 7.885 1.00 82.38 588 PRO A C 1
ATOM 4585 O O . PRO A 1 588 ? 11.789 27.180 7.230 1.00 82.38 588 PRO A O 1
ATOM 4588 N N . GLY A 1 589 ? 13.920 26.489 7.332 1.00 83.75 589 GLY A N 1
ATOM 4589 C CA . GLY A 1 589 ? 14.242 26.827 5.943 1.00 83.75 589 GLY A CA 1
ATOM 4590 C C . GLY A 1 589 ? 13.599 25.874 4.933 1.00 83.75 589 GLY A C 1
ATOM 4591 O O . GLY A 1 589 ? 13.096 26.314 3.895 1.00 83.75 589 GLY A O 1
ATOM 4592 N N . SER A 1 590 ? 13.569 24.576 5.237 1.00 83.81 590 SER A N 1
ATOM 4593 C CA . SER A 1 590 ? 12.825 23.583 4.454 1.00 83.81 590 SER A CA 1
ATOM 4594 C C . SER A 1 590 ? 11.318 23.775 4.597 1.00 83.81 590 SER A C 1
ATOM 4596 O O . SER A 1 590 ? 10.608 23.716 3.591 1.00 83.81 590 SER A O 1
ATOM 4598 N N . LEU A 1 591 ? 10.832 24.089 5.804 1.00 85.75 591 LEU A N 1
ATOM 4599 C CA . LEU A 1 591 ? 9.422 24.380 6.064 1.00 85.75 591 LEU A CA 1
ATOM 4600 C C . LEU A 1 591 ? 8.933 25.583 5.243 1.00 85.75 591 LEU A C 1
ATOM 4602 O O . LEU A 1 591 ? 7.929 25.474 4.540 1.00 85.75 591 LEU A O 1
ATOM 4606 N N . GLU A 1 592 ? 9.649 26.711 5.262 1.00 86.88 592 GLU A N 1
ATOM 4607 C CA . GLU A 1 592 ? 9.304 27.893 4.457 1.00 86.88 592 GLU A CA 1
ATOM 4608 C C . GLU A 1 592 ? 9.342 27.600 2.951 1.00 86.88 592 GLU A C 1
ATOM 4610 O O . GLU A 1 592 ? 8.412 27.962 2.224 1.00 86.88 592 GLU A O 1
ATOM 4615 N N . ARG A 1 593 ? 10.367 26.878 2.474 1.00 87.50 593 ARG A N 1
ATOM 4616 C CA . ARG A 1 593 ? 10.494 26.475 1.063 1.00 87.50 593 ARG A CA 1
ATOM 4617 C C . ARG A 1 593 ? 9.326 25.593 0.609 1.00 87.50 593 ARG A C 1
ATOM 4619 O O . ARG A 1 593 ? 8.771 25.821 -0.466 1.00 87.50 593 ARG A O 1
ATOM 4626 N N . TRP A 1 594 ? 8.933 24.621 1.429 1.00 91.19 594 TRP A N 1
ATOM 4627 C CA . TRP A 1 594 ? 7.824 23.704 1.162 1.00 91.19 594 TRP A CA 1
ATOM 4628 C C . TRP A 1 594 ? 6.453 24.385 1.277 1.00 91.19 594 TRP A C 1
ATOM 4630 O O . TRP A 1 594 ? 5.552 24.114 0.479 1.00 91.19 594 TRP A O 1
ATOM 4640 N N . LEU A 1 595 ? 6.279 25.328 2.208 1.00 87.62 595 LEU A N 1
ATOM 4641 C CA . LEU A 1 595 ? 5.073 26.157 2.290 1.00 87.62 595 LEU A CA 1
ATOM 4642 C C . LEU A 1 595 ? 4.948 27.102 1.084 1.00 87.62 595 LEU A C 1
ATOM 4644 O O . LEU A 1 595 ? 3.829 27.313 0.603 1.00 87.62 595 LEU A O 1
ATOM 4648 N N . GLY A 1 596 ? 6.062 27.652 0.595 1.00 86.94 596 GLY A N 1
ATOM 4649 C CA . GLY A 1 596 ? 6.116 28.540 -0.567 1.00 86.94 596 GLY A CA 1
ATOM 4650 C C . GLY A 1 596 ? 5.838 27.826 -1.892 1.00 86.94 596 GLY A C 1
ATOM 4651 O O . GLY A 1 596 ? 4.939 28.231 -2.632 1.00 86.94 596 GLY A O 1
ATOM 4652 N N . ASP A 1 597 ? 6.564 26.743 -2.188 1.00 87.62 597 ASP A N 1
ATOM 4653 C CA . ASP A 1 597 ? 6.400 25.989 -3.433 1.00 87.62 597 ASP A CA 1
ATOM 4654 C C . ASP A 1 597 ? 5.438 24.797 -3.289 1.00 87.62 597 ASP A C 1
ATOM 4656 O O . ASP A 1 597 ? 5.633 23.882 -2.489 1.00 87.62 597 ASP A O 1
ATOM 4660 N N . LYS A 1 598 ? 4.413 24.769 -4.149 1.00 83.19 598 LYS A N 1
ATOM 4661 C CA . LYS A 1 598 ? 3.434 23.674 -4.258 1.00 83.19 598 LYS A CA 1
ATOM 4662 C C . LYS A 1 598 ? 3.982 22.423 -4.965 1.00 83.19 598 LYS A C 1
ATOM 4664 O O . LYS A 1 598 ? 3.295 21.404 -4.963 1.00 83.19 598 LYS A O 1
ATOM 4669 N N . LYS A 1 599 ? 5.149 22.495 -5.620 1.00 81.50 599 LYS A N 1
ATOM 4670 C CA . LYS A 1 599 ? 5.813 21.353 -6.283 1.00 81.50 599 LYS A CA 1
ATOM 4671 C C . LYS A 1 599 ? 6.829 20.650 -5.376 1.00 81.50 599 LYS A C 1
ATOM 4673 O O . LYS A 1 599 ? 7.084 19.464 -5.580 1.00 81.50 599 LYS A O 1
ATOM 4678 N N . SER A 1 600 ? 7.374 21.362 -4.391 1.00 84.94 600 SER A N 1
ATOM 4679 C CA . SER A 1 600 ? 8.196 20.820 -3.311 1.00 84.94 600 SER A CA 1
ATOM 4680 C C . SER A 1 600 ? 7.443 19.745 -2.514 1.00 84.94 600 SER A C 1
ATOM 4682 O O . SER A 1 600 ? 6.227 19.824 -2.321 1.00 84.94 600 SER A O 1
ATOM 4684 N N . GLN A 1 601 ? 8.184 18.745 -2.046 1.00 84.56 601 GLN A N 1
ATOM 4685 C CA . GLN A 1 601 ? 7.722 17.659 -1.181 1.00 84.56 601 GLN A CA 1
ATOM 4686 C C . GLN A 1 601 ? 8.692 17.572 -0.000 1.00 84.56 601 GLN A C 1
ATOM 4688 O O . GLN A 1 601 ? 9.886 17.829 -0.195 1.00 84.56 601 GLN A O 1
ATOM 4693 N N . LEU A 1 602 ? 8.209 17.219 1.189 1.00 84.44 602 LEU A N 1
ATOM 4694 C CA . LEU A 1 602 ? 9.103 16.842 2.289 1.00 84.44 602 LEU A CA 1
ATOM 4695 C C . LEU A 1 602 ? 9.619 15.404 2.074 1.00 84.44 602 LEU A C 1
ATOM 4697 O O . LEU A 1 602 ? 8.930 14.604 1.440 1.00 84.44 602 LEU A O 1
ATOM 4701 N N . PRO A 1 603 ? 10.808 15.045 2.592 1.00 81.62 603 PRO A N 1
ATOM 4702 C CA . PRO A 1 603 ? 11.190 13.647 2.780 1.00 81.62 603 PRO A CA 1
ATOM 4703 C C . PRO A 1 603 ? 10.152 12.909 3.636 1.00 81.62 603 PRO A C 1
ATOM 4705 O O . PRO A 1 603 ? 9.648 13.481 4.604 1.00 81.62 603 PRO A O 1
ATOM 4708 N N . ASP A 1 604 ? 9.890 11.634 3.334 1.00 76.69 604 ASP A N 1
ATOM 4709 C CA . ASP A 1 604 ? 8.867 10.826 4.022 1.00 76.69 604 ASP A CA 1
ATOM 4710 C C . ASP A 1 604 ? 9.062 10.809 5.559 1.00 76.69 604 ASP A C 1
ATOM 4712 O O . ASP A 1 604 ? 8.089 10.847 6.311 1.00 76.69 604 ASP A O 1
ATOM 4716 N N . SER A 1 605 ? 10.311 10.866 6.044 1.00 78.50 605 SER A N 1
ATOM 4717 C CA . SER A 1 605 ? 10.651 10.970 7.473 1.00 78.50 605 SER A CA 1
ATOM 4718 C C . SER A 1 605 ? 10.267 12.312 8.114 1.00 78.50 605 SER A C 1
ATOM 4720 O O . SER A 1 605 ? 9.710 12.325 9.210 1.00 78.50 605 SER A O 1
ATOM 4722 N N . GLN A 1 606 ? 10.505 13.441 7.437 1.00 84.25 606 GLN A N 1
ATOM 4723 C CA . GLN A 1 606 ? 10.069 14.768 7.902 1.00 84.25 606 GLN A CA 1
ATOM 4724 C C . GLN A 1 606 ? 8.546 14.918 7.818 1.00 84.25 606 GLN A C 1
ATOM 4726 O O . GLN A 1 606 ? 7.937 15.528 8.693 1.00 84.25 606 GLN A O 1
ATOM 4731 N N . LEU A 1 607 ? 7.913 14.335 6.795 1.00 83.88 607 LEU A N 1
ATOM 4732 C CA . LEU A 1 607 ? 6.458 14.334 6.649 1.00 83.88 607 LEU A CA 1
ATOM 4733 C C . LEU A 1 607 ? 5.778 13.475 7.732 1.00 83.88 607 LEU A C 1
ATOM 4735 O O . LEU A 1 607 ? 4.752 13.884 8.270 1.00 83.88 607 LEU A O 1
ATOM 4739 N N . GLY A 1 608 ? 6.380 12.340 8.104 1.00 81.00 608 GLY A N 1
ATOM 4740 C CA . GLY A 1 608 ? 5.949 11.507 9.230 1.00 81.00 608 GLY A CA 1
ATOM 4741 C C . GLY A 1 608 ? 6.138 12.188 10.591 1.00 81.00 608 GLY A C 1
ATOM 4742 O O . GLY A 1 608 ? 5.208 12.210 11.393 1.00 81.00 608 GLY A O 1
ATOM 4743 N N . ALA A 1 609 ? 7.289 12.826 10.831 1.00 82.94 609 ALA A N 1
ATOM 4744 C CA . ALA A 1 609 ? 7.523 13.605 12.051 1.00 82.94 609 ALA A CA 1
ATOM 4745 C C . ALA A 1 609 ? 6.535 14.782 12.182 1.00 82.94 609 ALA A C 1
ATOM 4747 O O . ALA A 1 609 ? 5.994 15.030 13.258 1.00 82.94 609 ALA A O 1
ATOM 4748 N N . LEU A 1 610 ? 6.237 15.468 11.071 1.00 85.62 610 LEU A N 1
ATOM 4749 C CA . LEU A 1 610 ? 5.216 16.516 11.001 1.00 85.62 610 LEU A CA 1
ATOM 4750 C C . LEU A 1 610 ? 3.802 15.968 11.264 1.00 85.62 610 LEU A C 1
ATOM 4752 O O . LEU A 1 610 ? 3.003 16.635 11.924 1.00 85.62 610 LEU A O 1
ATOM 4756 N N . GLN A 1 611 ? 3.493 14.763 10.770 1.00 85.44 611 GLN A N 1
ATOM 4757 C CA . GLN A 1 611 ? 2.227 14.083 11.038 1.00 85.44 611 GLN A CA 1
ATOM 4758 C C . GLN A 1 611 ? 2.061 13.758 12.527 1.00 85.44 611 GLN A C 1
ATOM 4760 O O . GLN A 1 611 ? 0.990 14.016 13.073 1.00 85.44 611 GLN A O 1
ATOM 4765 N N . GLU A 1 612 ? 3.097 13.236 13.189 1.00 80.69 612 GLU A N 1
ATOM 4766 C CA . GLU A 1 612 ? 3.058 12.912 14.621 1.00 80.69 612 GLU A CA 1
ATOM 4767 C C . GLU A 1 612 ? 2.972 14.180 15.489 1.00 80.69 612 GLU A C 1
ATOM 4769 O O . GLU A 1 612 ? 2.067 14.300 16.315 1.00 80.69 612 GLU A O 1
ATOM 4774 N N . ALA A 1 613 ? 3.844 15.169 15.257 1.00 81.62 613 ALA A N 1
ATOM 4775 C CA . ALA A 1 613 ? 3.932 16.389 16.069 1.00 81.62 613 ALA A CA 1
ATOM 4776 C C . ALA A 1 613 ? 2.662 17.269 16.039 1.00 81.62 613 ALA A C 1
ATOM 4778 O O . ALA A 1 613 ? 2.402 18.035 16.977 1.00 81.62 613 ALA A O 1
ATOM 4779 N N . LEU A 1 614 ? 1.869 17.163 14.967 1.00 81.88 614 LEU A N 1
ATOM 4780 C CA . LEU A 1 614 ? 0.604 17.882 14.785 1.00 81.88 614 LEU A CA 1
ATOM 4781 C C . LEU A 1 614 ? -0.643 16.977 14.809 1.00 81.88 614 LEU A C 1
ATOM 4783 O O . LEU A 1 614 ? -1.746 17.493 14.635 1.00 81.88 614 LEU A O 1
ATOM 4787 N N . ALA A 1 615 ? -0.487 15.666 15.034 1.00 78.00 615 ALA A N 1
ATOM 4788 C CA . ALA A 1 615 ? -1.556 14.658 14.993 1.00 78.00 615 ALA A CA 1
ATOM 4789 C C . ALA A 1 615 ? -2.439 14.738 13.723 1.00 78.00 615 ALA A C 1
ATOM 4791 O O . ALA A 1 615 ? -3.666 14.798 13.799 1.00 78.00 615 ALA A O 1
ATOM 4792 N N . LEU A 1 616 ? -1.810 14.786 12.542 1.00 81.62 616 LEU A N 1
ATOM 4793 C CA . LEU A 1 616 ? -2.517 14.989 11.272 1.00 81.62 616 LEU A CA 1
ATOM 4794 C C . LEU A 1 616 ? -3.171 13.699 10.749 1.00 81.62 616 LEU A C 1
ATOM 4796 O O . LEU A 1 616 ? -2.501 12.680 10.563 1.00 81.62 616 LEU A O 1
ATOM 4800 N N . ASP A 1 617 ? -4.450 13.782 10.381 1.00 77.94 617 ASP A N 1
ATOM 4801 C CA . ASP A 1 617 ? -5.077 12.818 9.470 1.00 77.94 617 ASP A CA 1
ATOM 4802 C C . ASP A 1 617 ? -4.550 13.071 8.047 1.00 77.94 617 ASP A C 1
ATOM 4804 O O . ASP A 1 617 ? -4.965 14.009 7.359 1.00 77.94 617 ASP A O 1
ATOM 4808 N N . LEU A 1 618 ? -3.562 12.273 7.629 1.00 84.25 618 LEU A N 1
ATOM 4809 C CA . LEU A 1 618 ? -3.046 12.281 6.262 1.00 84.25 618 LEU A CA 1
ATOM 4810 C C . LEU A 1 618 ? -3.671 11.128 5.469 1.00 84.25 618 LEU A C 1
ATOM 4812 O O . LEU A 1 618 ? -3.766 10.010 5.978 1.00 84.25 618 LEU A O 1
ATOM 4816 N N . PRO A 1 619 ? -4.051 11.349 4.196 1.00 84.62 619 PRO A N 1
ATOM 4817 C CA . PRO A 1 619 ? -4.666 10.308 3.388 1.00 84.62 619 PRO A CA 1
ATOM 4818 C C . PRO A 1 619 ? -3.715 9.115 3.243 1.00 84.62 619 PRO A C 1
ATOM 4820 O O . PRO A 1 619 ? -2.600 9.270 2.751 1.00 84.62 619 PRO A O 1
ATOM 4823 N N . GLY A 1 620 ? -4.182 7.916 3.606 1.00 86.19 620 GLY A N 1
ATOM 4824 C CA . GLY A 1 620 ? -3.438 6.678 3.357 1.00 86.19 620 GLY A CA 1
ATOM 4825 C C . GLY A 1 620 ? -3.281 6.417 1.856 1.00 86.19 620 GLY A C 1
ATOM 4826 O O . GLY A 1 620 ? -4.271 6.410 1.118 1.00 86.19 620 GLY A O 1
ATOM 4827 N N . ILE A 1 621 ? -2.049 6.251 1.398 1.00 90.06 621 ILE A N 1
ATOM 4828 C CA . ILE A 1 621 ? -1.635 6.136 -0.011 1.00 90.06 621 ILE A CA 1
ATOM 4829 C C . ILE A 1 621 ? -0.711 4.919 -0.206 1.00 90.06 621 ILE A C 1
ATOM 4831 O O . ILE A 1 621 ? -0.673 4.320 -1.285 1.00 90.06 621 ILE A O 1
ATOM 4835 N N . GLU A 1 622 ? 0.007 4.532 0.844 1.00 92.50 622 GLU A N 1
ATOM 4836 C CA . GLU A 1 622 ? 0.935 3.406 0.906 1.00 92.50 622 GLU A CA 1
ATOM 4837 C C . GLU A 1 622 ? 0.394 2.317 1.844 1.00 92.50 622 GLU A C 1
ATOM 4839 O O . GLU A 1 622 ? -0.394 2.600 2.743 1.00 92.50 622 GLU A O 1
ATOM 4844 N N . VAL A 1 623 ? 0.792 1.062 1.634 1.00 95.25 623 VAL A N 1
ATOM 4845 C CA . VAL A 1 623 ? 0.275 -0.109 2.371 1.00 95.25 623 VAL A CA 1
ATOM 4846 C C . VAL A 1 623 ? 0.463 0.031 3.889 1.00 95.25 623 VAL A C 1
ATOM 4848 O O . VAL A 1 623 ? -0.485 -0.184 4.647 1.00 95.25 623 VAL A O 1
ATOM 4851 N N . GLU A 1 624 ? 1.635 0.494 4.325 1.00 92.75 624 GLU A N 1
ATOM 4852 C CA . GLU A 1 624 ? 1.946 0.805 5.726 1.00 92.75 624 GLU A CA 1
ATOM 4853 C C . GLU A 1 624 ? 1.006 1.860 6.350 1.00 92.75 624 GLU A C 1
ATOM 4855 O O . GLU A 1 624 ? 0.759 1.792 7.553 1.00 92.75 624 GLU A O 1
ATOM 4860 N N . ASP A 1 625 ? 0.401 2.774 5.575 1.00 92.25 625 ASP A N 1
ATOM 4861 C CA . ASP A 1 625 ? -0.586 3.733 6.106 1.00 92.25 625 ASP A CA 1
ATOM 4862 C C . ASP A 1 625 ? -1.868 3.026 6.556 1.00 92.25 625 ASP A C 1
ATOM 4864 O O . ASP A 1 625 ? -2.421 3.331 7.611 1.00 92.25 625 ASP A O 1
ATOM 4868 N N . PHE A 1 626 ? -2.350 2.067 5.760 1.00 95.75 626 PHE A N 1
ATOM 4869 C CA . PHE A 1 626 ? -3.557 1.298 6.071 1.00 95.75 626 PHE A CA 1
ATOM 4870 C C . PHE A 1 626 ? -3.286 0.281 7.185 1.00 95.75 626 PHE A C 1
ATOM 4872 O O . PHE A 1 626 ? -4.117 0.106 8.074 1.00 95.75 626 PHE A O 1
ATOM 4879 N N . ARG A 1 627 ? -2.092 -0.324 7.193 1.00 95.50 627 ARG A N 1
ATOM 4880 C CA . ARG A 1 627 ? -1.620 -1.204 8.272 1.00 95.50 627 ARG A CA 1
ATOM 4881 C C . ARG A 1 627 ? -1.551 -0.469 9.615 1.00 95.50 627 ARG A C 1
ATOM 4883 O O . ARG A 1 627 ? -2.088 -0.943 10.616 1.00 95.50 627 ARG A O 1
ATOM 4890 N N . ARG A 1 628 ? -0.958 0.729 9.624 1.00 93.12 628 ARG A N 1
ATOM 4891 C CA . ARG A 1 628 ? -0.914 1.646 10.773 1.00 93.12 628 ARG A CA 1
ATOM 4892 C C . ARG A 1 628 ? -2.304 2.112 11.181 1.00 93.12 628 ARG A C 1
ATOM 4894 O O . ARG A 1 628 ? -2.631 2.056 12.359 1.00 93.12 628 ARG A O 1
ATOM 4901 N N . GLY A 1 629 ? -3.139 2.472 10.211 1.00 92.94 629 GLY A N 1
ATOM 4902 C CA . GLY A 1 629 ? -4.547 2.820 10.398 1.00 92.94 629 GLY A CA 1
ATOM 4903 C C . GLY A 1 629 ? -5.461 1.655 10.793 1.00 92.94 629 GLY A C 1
ATOM 4904 O O . GLY A 1 629 ? -6.670 1.838 10.792 1.00 92.94 629 GLY A O 1
ATOM 4905 N N . GLY A 1 630 ? -4.931 0.466 11.102 1.00 96.25 630 GLY A N 1
ATOM 4906 C CA . GLY A 1 630 ? -5.703 -0.638 11.676 1.00 96.25 630 GLY A CA 1
ATOM 4907 C C . GLY A 1 630 ? -6.671 -1.330 10.711 1.00 96.25 630 GLY A C 1
ATOM 4908 O O . GLY A 1 630 ? -7.633 -1.955 11.167 1.00 96.25 630 GLY A O 1
ATOM 4909 N N . TYR A 1 631 ? -6.446 -1.219 9.401 1.00 97.88 631 TYR A N 1
ATOM 4910 C CA . TYR A 1 631 ? -7.163 -2.012 8.402 1.00 97.88 631 TYR A CA 1
ATOM 4911 C C . TYR A 1 631 ? -6.627 -3.448 8.376 1.00 97.88 631 TYR A C 1
ATOM 4913 O O . TYR A 1 631 ? -5.437 -3.682 8.589 1.00 97.88 631 TYR A O 1
ATOM 4921 N N . LEU A 1 632 ? -7.505 -4.405 8.092 1.00 97.50 632 LEU A N 1
ATOM 4922 C CA . LEU A 1 632 ? -7.168 -5.817 7.947 1.00 97.50 632 LEU A CA 1
ATOM 4923 C C . LEU A 1 632 ? -6.585 -6.085 6.542 1.00 97.50 632 LEU A C 1
ATOM 4925 O O . LEU A 1 632 ? -7.096 -5.530 5.558 1.00 97.50 632 LEU A O 1
ATOM 4929 N N . PRO A 1 633 ? -5.527 -6.908 6.404 1.00 96.69 633 PRO A N 1
ATOM 4930 C CA . PRO A 1 633 ? -4.879 -7.139 5.114 1.00 96.69 633 PRO A CA 1
ATOM 4931 C C . PRO A 1 633 ? -5.807 -7.810 4.097 1.00 96.69 633 PRO A C 1
ATOM 4933 O O . PRO A 1 633 ? -5.848 -7.386 2.945 1.00 96.69 633 PRO A O 1
ATOM 4936 N N . GLU A 1 634 ? -6.605 -8.794 4.511 1.00 95.88 634 GLU A N 1
ATOM 4937 C CA . GLU A 1 634 ? -7.572 -9.499 3.666 1.00 95.88 634 GLU A CA 1
ATOM 4938 C C . GLU A 1 634 ? -8.666 -8.561 3.131 1.00 95.88 634 GLU A C 1
ATOM 4940 O O . GLU A 1 634 ? -9.027 -8.625 1.953 1.00 95.88 634 GLU A O 1
ATOM 4945 N N . VAL A 1 635 ? -9.110 -7.602 3.951 1.00 97.38 635 VAL A N 1
ATOM 4946 C CA . VAL A 1 635 ? -10.058 -6.554 3.549 1.00 97.38 635 VAL A CA 1
ATOM 4947 C C . VAL A 1 635 ? -9.432 -5.620 2.518 1.00 97.38 635 VAL A C 1
ATOM 4949 O O . VAL A 1 635 ? -10.066 -5.297 1.510 1.00 97.38 635 VAL A O 1
ATOM 4952 N N . LEU A 1 636 ? -8.183 -5.198 2.736 1.00 97.50 636 LEU A N 1
ATOM 4953 C CA . LEU A 1 636 ? -7.476 -4.347 1.785 1.00 97.50 636 LEU A CA 1
ATOM 4954 C C . LEU A 1 636 ? -7.209 -5.089 0.466 1.00 97.50 636 LEU A C 1
ATOM 4956 O O . LEU A 1 636 ? -7.394 -4.499 -0.593 1.00 97.50 636 LEU A O 1
ATOM 4960 N N . VAL A 1 637 ? -6.866 -6.379 0.494 1.00 97.75 637 VAL A N 1
ATOM 4961 C CA . VAL A 1 637 ? -6.715 -7.223 -0.706 1.00 97.75 637 VAL A CA 1
ATOM 4962 C C . VAL A 1 637 ? -8.032 -7.347 -1.478 1.00 97.75 637 VAL A C 1
ATOM 4964 O O . VAL A 1 637 ? -8.055 -7.072 -2.681 1.00 97.75 637 VAL A O 1
ATOM 4967 N N . ASN A 1 638 ? -9.136 -7.690 -0.805 1.00 97.38 638 ASN A N 1
ATOM 4968 C CA . ASN A 1 638 ? -10.472 -7.766 -1.407 1.00 97.38 638 ASN A CA 1
ATOM 4969 C C . ASN A 1 638 ? -10.879 -6.421 -2.043 1.00 97.38 638 ASN A C 1
ATOM 4971 O O . ASN A 1 638 ? -11.314 -6.384 -3.195 1.00 97.38 638 ASN A O 1
ATOM 4975 N N . PHE A 1 639 ? -10.652 -5.304 -1.347 1.00 97.12 639 PHE A N 1
ATOM 4976 C CA . PHE A 1 639 ? -10.939 -3.969 -1.869 1.00 97.12 639 PHE A CA 1
ATOM 4977 C C . PHE A 1 639 ? -10.037 -3.570 -3.049 1.00 97.12 639 PHE A C 1
ATOM 4979 O O . PHE A 1 639 ? -10.539 -3.072 -4.057 1.00 97.12 639 PHE A O 1
ATOM 4986 N N . LEU A 1 640 ? -8.720 -3.802 -2.969 1.00 96.44 640 LEU A N 1
ATOM 4987 C CA . LEU A 1 640 ? -7.780 -3.500 -4.056 1.00 96.44 640 LEU A CA 1
ATOM 4988 C C . LEU A 1 640 ? -8.089 -4.317 -5.314 1.00 96.44 640 LEU A C 1
ATOM 4990 O O . LEU A 1 640 ? -7.945 -3.788 -6.417 1.00 96.44 640 LEU A O 1
ATOM 4994 N N . ALA A 1 641 ? -8.558 -5.559 -5.168 1.00 96.69 641 ALA A N 1
ATOM 4995 C CA . ALA A 1 641 ? -8.987 -6.374 -6.298 1.00 96.69 641 ALA A CA 1
ATOM 4996 C C . ALA A 1 641 ? -10.164 -5.739 -7.062 1.00 96.69 641 ALA A C 1
ATOM 4998 O O . ALA A 1 641 ? -10.154 -5.712 -8.291 1.00 96.69 641 ALA A O 1
ATOM 4999 N N . LEU A 1 642 ? -11.126 -5.137 -6.355 1.00 95.88 642 LEU A N 1
ATOM 5000 C CA . LEU A 1 642 ? -12.256 -4.421 -6.965 1.00 95.88 642 LEU A CA 1
ATOM 5001 C C . LEU A 1 642 ? -11.859 -3.114 -7.684 1.00 95.88 642 LEU A C 1
ATOM 5003 O O . LEU A 1 642 ? -12.671 -2.543 -8.414 1.00 95.88 642 LEU A O 1
ATOM 5007 N N . LEU A 1 643 ? -10.622 -2.620 -7.534 1.00 94.62 643 LEU A N 1
ATOM 5008 C CA . LEU A 1 643 ? -10.146 -1.397 -8.197 1.00 94.62 643 LEU A CA 1
ATOM 5009 C C . LEU A 1 643 ? -9.751 -1.639 -9.664 1.00 94.62 643 LEU A C 1
ATOM 5011 O O . LEU A 1 643 ? -8.626 -1.350 -10.084 1.00 94.62 643 LEU A O 1
ATOM 5015 N N . GLY A 1 644 ? -10.700 -2.134 -10.456 1.00 92.12 644 GLY A N 1
ATOM 5016 C CA . GLY A 1 644 ? -10.580 -2.333 -11.902 1.00 92.12 644 GLY A CA 1
ATOM 5017 C C . GLY A 1 644 ? -10.958 -3.734 -12.381 1.00 92.12 644 GLY A C 1
ATOM 5018 O O . GLY A 1 644 ? -11.119 -3.912 -13.581 1.00 92.12 644 GLY A O 1
ATOM 5019 N N . TRP A 1 645 ? -11.133 -4.707 -11.486 1.00 95.94 645 TRP A N 1
ATOM 5020 C CA . TRP A 1 645 ? -11.612 -6.057 -11.805 1.00 95.94 645 TRP A CA 1
ATOM 5021 C C . TRP A 1 645 ? -12.946 -6.338 -11.100 1.00 95.94 645 TRP A C 1
ATOM 5023 O O . TRP A 1 645 ? -13.245 -5.755 -10.060 1.00 95.94 645 TRP A O 1
ATOM 5033 N N . SER A 1 646 ? -13.756 -7.226 -11.673 1.00 93.12 646 SER A N 1
ATOM 5034 C CA . SER A 1 646 ? -14.980 -7.746 -11.054 1.00 93.12 646 SER A CA 1
ATOM 5035 C C . SER A 1 646 ? -15.131 -9.232 -11.386 1.00 93.12 646 SER A C 1
ATOM 5037 O O . SER A 1 646 ? -14.919 -9.601 -12.544 1.00 93.12 646 SER A O 1
ATOM 5039 N N . PRO A 1 647 ? -15.563 -10.091 -10.444 1.00 92.44 647 PRO A N 1
ATOM 5040 C CA . PRO A 1 647 ? -15.826 -11.497 -10.757 1.00 92.44 647 PRO A CA 1
ATOM 5041 C C . PRO A 1 647 ? -16.943 -11.666 -11.801 1.00 92.44 647 PRO A C 1
ATOM 5043 O O . PRO A 1 647 ? -16.982 -12.658 -12.535 1.00 92.44 647 PRO A O 1
ATOM 5046 N N . GLY A 1 648 ? -17.853 -10.687 -11.894 1.00 90.25 648 GLY A N 1
ATOM 5047 C CA . GLY A 1 648 ? -19.063 -10.767 -12.712 1.00 90.25 648 GLY A CA 1
ATOM 5048 C C . GLY A 1 648 ? -20.045 -11.846 -12.241 1.00 90.25 648 GLY A C 1
ATOM 5049 O O . GLY A 1 648 ? -20.826 -12.345 -13.050 1.00 90.25 648 GLY A O 1
ATOM 5050 N N . GLU A 1 649 ? -19.971 -12.213 -10.961 1.00 92.25 649 GLU A N 1
ATOM 5051 C CA . GLU A 1 649 ? -20.932 -13.056 -10.247 1.00 92.25 649 GLU A CA 1
ATOM 5052 C C . GLU A 1 649 ? -21.890 -12.188 -9.420 1.00 92.25 649 GLU A C 1
ATOM 5054 O O . GLU A 1 649 ? -21.591 -11.031 -9.109 1.00 92.25 649 GLU A O 1
ATOM 5059 N N . LYS A 1 650 ? -23.041 -12.756 -9.051 1.00 91.56 650 LYS A N 1
ATOM 5060 C CA . LYS A 1 650 ? -24.016 -12.145 -8.143 1.00 91.56 650 LYS A CA 1
ATOM 5061 C C . LYS A 1 650 ? -24.098 -12.948 -6.847 1.00 91.56 650 LYS A C 1
ATOM 5063 O O . LYS A 1 650 ? -23.972 -14.168 -6.889 1.00 91.56 650 LYS A O 1
ATOM 5068 N N . GLU A 1 651 ? -24.345 -12.268 -5.734 1.00 90.25 651 GLU A N 1
ATOM 5069 C CA . GLU A 1 651 ? -24.815 -12.905 -4.498 1.00 90.25 651 GLU A CA 1
ATOM 5070 C C . GLU A 1 651 ? -26.304 -13.298 -4.642 1.00 90.25 651 GLU A C 1
ATOM 5072 O O . GLU A 1 651 ? -26.987 -12.836 -5.563 1.00 90.25 651 GLU A O 1
ATOM 5077 N N . ASP A 1 652 ? -26.840 -14.095 -3.711 1.00 87.19 652 ASP A N 1
ATOM 5078 C CA . ASP A 1 652 ? -28.234 -14.590 -3.740 1.00 87.19 652 ASP A CA 1
ATOM 5079 C C . ASP A 1 652 ? -29.310 -13.481 -3.784 1.00 87.19 652 ASP A C 1
ATOM 5081 O O . ASP A 1 652 ? -30.438 -13.719 -4.217 1.00 87.19 652 ASP A O 1
ATOM 5085 N N . ASP A 1 653 ? -28.976 -12.257 -3.357 1.00 88.50 653 ASP A N 1
ATOM 5086 C CA . ASP A 1 653 ? -29.863 -11.084 -3.406 1.00 88.50 653 ASP A CA 1
ATOM 5087 C C . ASP A 1 653 ? -29.781 -10.275 -4.720 1.00 88.50 653 ASP A C 1
ATOM 5089 O O . ASP A 1 653 ? -30.474 -9.267 -4.882 1.00 88.50 653 ASP A O 1
ATOM 5093 N N . GLY A 1 654 ? -28.959 -10.716 -5.678 1.00 87.81 654 GLY A N 1
ATOM 5094 C CA . GLY A 1 654 ? -28.796 -10.099 -6.996 1.00 87.81 654 GLY A CA 1
ATOM 5095 C C . GLY A 1 654 ? -27.801 -8.933 -7.060 1.00 87.81 654 GLY A C 1
ATOM 5096 O O . GLY A 1 654 ? -27.556 -8.415 -8.158 1.00 87.81 654 GLY A O 1
ATOM 5097 N N . ARG A 1 655 ? -27.192 -8.523 -5.938 1.00 89.75 655 ARG A N 1
ATOM 5098 C CA . ARG A 1 655 ? -26.048 -7.592 -5.936 1.00 89.75 655 ARG A CA 1
ATOM 5099 C C . ARG A 1 655 ? -24.799 -8.273 -6.492 1.00 89.75 655 ARG A C 1
ATOM 5101 O O . ARG A 1 655 ? -24.671 -9.493 -6.440 1.00 89.75 655 ARG A O 1
ATOM 5108 N N . ASP A 1 656 ? -23.881 -7.493 -7.057 1.00 91.19 656 ASP A N 1
ATOM 5109 C CA . ASP A 1 656 ? -22.587 -8.011 -7.515 1.00 91.19 656 ASP A CA 1
ATOM 5110 C C . ASP A 1 656 ? -21.773 -8.587 -6.351 1.00 91.19 656 ASP A C 1
ATOM 5112 O O . ASP A 1 656 ? -21.809 -8.065 -5.235 1.00 91.19 656 ASP A O 1
ATOM 5116 N N . LYS A 1 657 ? -21.028 -9.664 -6.620 1.00 93.62 657 LYS A N 1
ATOM 5117 C CA . LYS A 1 657 ? -20.148 -10.289 -5.634 1.00 93.62 657 LYS A CA 1
ATOM 5118 C C . LYS A 1 657 ? -18.940 -9.400 -5.358 1.00 93.62 657 LYS A C 1
ATOM 5120 O O . LYS A 1 657 ? -17.979 -9.365 -6.124 1.00 93.62 657 LYS A O 1
ATOM 5125 N N . GLU A 1 658 ? -18.993 -8.684 -4.240 1.00 94.25 658 GLU A N 1
ATOM 5126 C CA . GLU A 1 658 ? -17.921 -7.782 -3.803 1.00 94.25 658 GLU A CA 1
ATOM 5127 C C . GLU A 1 658 ? -17.108 -8.324 -2.619 1.00 94.25 658 GLU A C 1
ATOM 5129 O O . GLU A 1 658 ? -16.063 -7.766 -2.296 1.00 94.25 658 GLU A O 1
ATOM 5134 N N . ARG A 1 659 ? -17.550 -9.411 -1.973 1.00 93.44 659 ARG A N 1
ATOM 5135 C CA . ARG A 1 659 ? -16.870 -10.019 -0.819 1.00 93.44 659 ARG A CA 1
ATOM 5136 C C . ARG A 1 659 ? -16.299 -11.385 -1.186 1.00 93.44 659 ARG A C 1
ATOM 5138 O O . ARG A 1 659 ? -17.038 -12.266 -1.631 1.00 93.44 659 ARG A O 1
ATOM 5145 N N . PHE A 1 660 ? -14.989 -11.549 -1.013 1.00 94.44 660 PHE A N 1
ATOM 5146 C CA . PHE A 1 660 ? -14.271 -12.784 -1.323 1.00 94.44 660 PHE A CA 1
ATOM 5147 C C . PHE A 1 660 ? -12.888 -12.840 -0.664 1.00 94.44 660 PHE A C 1
ATOM 5149 O O . PHE A 1 660 ? -12.233 -11.815 -0.484 1.00 94.44 660 PHE A O 1
ATOM 5156 N N . GLU A 1 661 ? -12.433 -14.062 -0.391 1.00 92.56 661 GLU A N 1
ATOM 5157 C CA . GLU A 1 661 ? -11.089 -14.364 0.111 1.00 92.56 661 GLU A CA 1
ATOM 5158 C C . GLU A 1 661 ? -10.009 -14.277 -0.986 1.00 92.56 661 GLU A C 1
ATOM 5160 O O . GLU A 1 661 ? -10.315 -14.484 -2.169 1.00 92.56 661 GLU A O 1
ATOM 5165 N N . PRO A 1 662 ? -8.720 -14.096 -0.628 1.00 89.88 662 PRO A N 1
ATOM 5166 C CA . PRO A 1 662 ? -7.607 -14.156 -1.582 1.00 89.88 662 PRO A CA 1
ATOM 5167 C C . PRO A 1 662 ? -7.556 -15.464 -2.390 1.00 89.88 662 PRO A C 1
ATOM 5169 O O . PRO A 1 662 ? -7.176 -15.449 -3.559 1.00 89.88 662 PRO A O 1
ATOM 5172 N N . ALA A 1 663 ? -7.994 -16.587 -1.808 1.00 92.88 663 ALA A N 1
ATOM 5173 C CA . ALA A 1 663 ? -8.079 -17.878 -2.496 1.00 92.88 663 ALA A CA 1
ATOM 5174 C C . ALA A 1 663 ? -9.112 -17.884 -3.643 1.00 92.88 663 ALA A C 1
ATOM 5176 O O . ALA A 1 663 ? -8.837 -18.424 -4.711 1.00 92.88 663 ALA A O 1
ATOM 5177 N N . TYR A 1 664 ? -10.266 -17.230 -3.467 1.00 95.38 664 TYR A N 1
ATOM 5178 C CA . TYR A 1 664 ? -11.264 -17.081 -4.534 1.00 95.38 664 TYR A CA 1
ATOM 5179 C C . TYR A 1 664 ? -10.734 -16.184 -5.661 1.00 95.38 664 TYR A C 1
ATOM 5181 O O . TYR A 1 664 ? -10.933 -16.486 -6.837 1.00 95.38 664 TYR A O 1
ATOM 5189 N N . LEU A 1 665 ? -10.005 -15.113 -5.324 1.00 95.19 665 LEU A N 1
ATOM 5190 C CA . LEU A 1 665 ? -9.339 -14.279 -6.327 1.00 95.19 665 LEU A CA 1
ATOM 5191 C C . LEU A 1 665 ? -8.296 -15.090 -7.117 1.00 95.19 665 LEU A C 1
ATOM 5193 O O . LEU A 1 665 ? -8.266 -15.014 -8.341 1.00 95.19 665 LEU A O 1
ATOM 5197 N N . ALA A 1 666 ? -7.490 -15.907 -6.435 1.00 93.88 666 ALA A N 1
ATOM 5198 C CA . ALA A 1 666 ? -6.522 -16.806 -7.061 1.00 93.88 666 ALA A CA 1
ATOM 5199 C C . ALA A 1 666 ? -7.165 -17.883 -7.959 1.00 93.88 666 ALA A C 1
ATOM 5201 O O . ALA A 1 666 ? -6.539 -18.304 -8.925 1.00 93.88 666 ALA A O 1
ATOM 5202 N N . GLU A 1 667 ? -8.400 -18.314 -7.680 1.00 94.81 667 GLU A N 1
ATOM 5203 C CA . GLU A 1 667 ? -9.154 -19.249 -8.530 1.00 94.81 667 GLU A CA 1
ATOM 5204 C C . GLU A 1 667 ? -9.790 -18.551 -9.749 1.00 94.81 667 GLU A C 1
ATOM 5206 O O . GLU A 1 667 ? -9.812 -19.114 -10.842 1.00 94.81 667 GLU A O 1
ATOM 5211 N N . ARG A 1 668 ? -10.324 -17.331 -9.576 1.00 95.38 668 ARG A N 1
ATOM 5212 C CA . ARG A 1 668 ? -11.236 -16.681 -10.545 1.00 95.38 668 ARG A CA 1
ATOM 5213 C C . ARG A 1 668 ? -10.664 -15.490 -11.312 1.00 95.38 668 ARG A C 1
ATOM 5215 O O . ARG A 1 668 ? -11.379 -14.885 -12.115 1.00 95.38 668 ARG A O 1
ATOM 5222 N N . PHE A 1 669 ? -9.411 -15.107 -11.073 1.00 96.75 669 PHE A N 1
ATOM 5223 C CA . PHE A 1 669 ? -8.815 -13.969 -11.769 1.00 96.75 669 PHE A CA 1
ATOM 5224 C C . PHE A 1 669 ? -8.454 -14.297 -13.226 1.00 96.75 669 PHE A C 1
ATOM 5226 O O . PHE A 1 669 ? -7.561 -15.100 -13.505 1.00 96.75 669 PHE A O 1
ATOM 5233 N N . HIS A 1 670 ? -9.105 -13.589 -14.149 1.00 94.19 670 HIS A N 1
ATOM 5234 C CA . HIS A 1 670 ? -8.845 -13.603 -15.590 1.00 94.19 670 HIS A CA 1
ATOM 5235 C C . HIS A 1 670 ? -8.808 -12.157 -16.122 1.00 94.19 670 HIS A C 1
ATOM 5237 O O . HIS A 1 670 ? -9.479 -11.274 -15.574 1.00 94.19 670 HIS A O 1
ATOM 5243 N N . LEU A 1 671 ? -8.019 -11.894 -17.169 1.00 94.81 671 LEU A N 1
ATOM 5244 C CA . LEU A 1 671 ? -7.738 -10.533 -17.657 1.00 94.81 671 LEU A CA 1
ATOM 5245 C C . LEU A 1 671 ? -8.948 -9.869 -18.327 1.00 94.81 671 LEU A C 1
ATOM 5247 O O . LEU A 1 671 ? -9.129 -8.661 -18.212 1.00 94.81 671 LEU A O 1
ATOM 5251 N N . GLU A 1 672 ? -9.822 -10.655 -18.947 1.00 93.94 672 GLU A N 1
ATOM 5252 C CA . GLU A 1 672 ? -11.046 -10.230 -19.636 1.00 93.94 672 GLU A CA 1
ATOM 5253 C C . GLU A 1 672 ? -12.089 -9.623 -18.680 1.00 93.94 672 GLU A C 1
ATOM 5255 O O . GLU A 1 672 ? -13.045 -8.973 -19.105 1.00 93.94 672 GLU A O 1
ATOM 5260 N N . ARG A 1 673 ? -11.906 -9.834 -17.371 1.00 94.56 673 ARG A N 1
ATOM 5261 C CA . ARG A 1 673 ? -12.693 -9.232 -16.289 1.00 94.56 673 ARG A CA 1
ATOM 5262 C C . ARG A 1 673 ? -12.103 -7.916 -15.762 1.00 94.56 673 ARG A C 1
ATOM 5264 O O . ARG A 1 673 ? -12.730 -7.274 -14.918 1.00 94.56 673 ARG A O 1
ATOM 5271 N N . VAL A 1 674 ? -10.926 -7.497 -16.239 1.00 95.69 674 VAL A N 1
ATOM 5272 C CA . VAL A 1 674 ? -10.326 -6.196 -15.911 1.00 95.69 674 VAL A CA 1
ATOM 5273 C C . VAL A 1 674 ? -10.885 -5.130 -16.859 1.00 95.69 674 VAL A C 1
ATOM 5275 O O . VAL A 1 674 ? -10.678 -5.160 -18.070 1.00 95.69 674 VAL A O 1
ATOM 5278 N N . GLY A 1 675 ? -11.617 -4.167 -16.306 1.00 92.19 675 GLY A N 1
ATOM 5279 C CA . GLY A 1 675 ? -12.229 -3.080 -17.060 1.00 92.19 675 GLY A CA 1
ATOM 5280 C C . GLY A 1 675 ? -11.223 -2.024 -17.526 1.00 92.19 675 GLY A C 1
ATOM 5281 O O . GLY A 1 675 ? -10.244 -1.720 -16.851 1.00 92.19 675 GLY A O 1
ATOM 5282 N N . ARG A 1 676 ? -11.523 -1.381 -18.660 1.00 91.75 676 ARG A N 1
ATOM 5283 C CA . ARG A 1 676 ? -10.759 -0.233 -19.201 1.00 91.75 676 ARG A CA 1
ATOM 5284 C C . ARG A 1 676 ? -10.978 1.079 -18.431 1.00 91.75 676 ARG A C 1
ATOM 5286 O O . ARG A 1 676 ? -10.297 2.066 -18.691 1.00 91.75 676 ARG A O 1
ATOM 5293 N N . GLY A 1 677 ? -11.977 1.122 -17.549 1.00 87.75 677 GLY A N 1
ATOM 5294 C CA . GLY A 1 677 ? -12.359 2.317 -16.801 1.00 87.75 677 GLY A CA 1
ATOM 5295 C C . GLY A 1 677 ? -11.416 2.608 -15.633 1.00 87.75 677 GLY A C 1
ATOM 5296 O O . GLY A 1 677 ? -10.990 1.699 -14.925 1.00 87.75 677 GLY A O 1
ATOM 5297 N N . ASN A 1 678 ? -11.130 3.890 -15.404 1.00 86.88 678 ASN A N 1
ATOM 5298 C CA . ASN A 1 678 ? -10.356 4.348 -14.250 1.00 86.88 678 ASN A CA 1
ATOM 5299 C C . ASN A 1 678 ? -11.044 3.974 -12.928 1.00 86.88 678 ASN A C 1
ATOM 5301 O O . ASN A 1 678 ? -12.242 4.207 -12.755 1.00 86.88 678 ASN A O 1
ATOM 5305 N N . ALA A 1 679 ? -10.279 3.434 -11.979 1.00 87.94 679 ALA A N 1
ATOM 5306 C CA . ALA A 1 679 ? -10.806 2.970 -10.700 1.00 87.94 679 ALA A CA 1
ATOM 5307 C C . ALA A 1 679 ? -10.826 4.102 -9.661 1.00 87.94 679 ALA A C 1
ATOM 5309 O O . ALA A 1 679 ? -9.811 4.760 -9.435 1.00 87.94 679 ALA A O 1
ATOM 5310 N N . ARG A 1 680 ? -11.963 4.315 -8.991 1.00 91.50 680 ARG A N 1
ATOM 5311 C CA . ARG A 1 680 ? -12.118 5.313 -7.918 1.00 91.50 680 ARG A CA 1
ATOM 5312 C C . ARG A 1 680 ? -11.870 4.666 -6.555 1.00 91.50 680 ARG A C 1
ATOM 5314 O O . ARG A 1 680 ? -12.578 3.737 -6.182 1.00 91.50 680 ARG A O 1
ATOM 5321 N N . PHE A 1 681 ? -10.916 5.189 -5.789 1.00 93.12 681 PHE A N 1
ATOM 5322 C CA . PHE A 1 681 ? -10.631 4.720 -4.433 1.00 93.12 681 PHE A CA 1
ATOM 5323 C C . PHE A 1 681 ? -11.650 5.301 -3.439 1.00 93.12 681 PHE A C 1
ATOM 5325 O O . PHE A 1 681 ? -11.516 6.436 -2.972 1.00 93.12 681 PHE A O 1
ATOM 5332 N N . ASP A 1 682 ? -12.693 4.535 -3.115 1.00 92.94 682 ASP A N 1
ATOM 5333 C CA . ASP A 1 682 ? -13.684 4.922 -2.107 1.00 92.94 682 ASP A CA 1
ATOM 5334 C C . ASP A 1 682 ? -13.266 4.485 -0.690 1.00 92.94 682 ASP A C 1
ATOM 5336 O O . ASP A 1 682 ? -13.431 3.332 -0.289 1.00 92.94 682 ASP A O 1
ATOM 5340 N N . ARG A 1 683 ? -12.750 5.442 0.094 1.00 92.25 683 ARG A N 1
ATOM 5341 C CA . ARG A 1 683 ? -12.351 5.221 1.495 1.00 92.25 683 ARG A CA 1
ATOM 5342 C C . ARG A 1 683 ? -13.522 4.862 2.415 1.00 92.25 683 ARG A C 1
ATOM 5344 O O . ARG A 1 683 ? -13.309 4.148 3.386 1.00 92.25 683 ARG A O 1
ATOM 5351 N N . LYS A 1 684 ? -14.747 5.328 2.132 1.00 93.94 684 LYS A N 1
ATOM 5352 C CA . LYS A 1 684 ? -15.925 4.997 2.953 1.00 93.94 684 LYS A CA 1
ATOM 5353 C C . LYS A 1 684 ? -16.346 3.554 2.722 1.00 93.94 684 LYS A C 1
ATOM 5355 O O . LYS A 1 684 ? -16.673 2.866 3.681 1.00 93.94 684 LYS A O 1
ATOM 5360 N N . LYS A 1 685 ? -16.276 3.090 1.471 1.00 94.50 685 LYS A N 1
ATOM 5361 C CA . LYS A 1 685 ? -16.480 1.679 1.136 1.00 94.50 685 LYS A CA 1
ATOM 5362 C C . LYS A 1 685 ? -15.419 0.792 1.787 1.00 94.50 685 LYS A C 1
ATOM 5364 O O . LYS A 1 685 ? -15.793 -0.191 2.406 1.00 94.50 685 LYS A O 1
ATOM 5369 N N . LEU A 1 686 ? -14.136 1.162 1.725 1.00 96.50 686 LEU A N 1
ATOM 5370 C CA . LEU A 1 686 ? -13.064 0.422 2.408 1.00 96.50 686 LEU A CA 1
ATOM 5371 C C . LEU A 1 686 ? -13.264 0.370 3.938 1.00 96.50 686 LEU A C 1
ATOM 5373 O O . LEU A 1 686 ? -13.103 -0.691 4.533 1.00 96.50 686 LEU A O 1
ATOM 5377 N N . LEU A 1 687 ? -13.658 1.480 4.574 1.00 96.44 687 LEU A N 1
ATOM 5378 C CA . LEU A 1 687 ? -13.926 1.512 6.017 1.00 96.44 687 LEU A CA 1
ATOM 5379 C C . LEU A 1 687 ? -15.145 0.663 6.403 1.00 96.44 687 LEU A C 1
ATOM 5381 O O . LEU A 1 687 ? -15.053 -0.119 7.342 1.00 96.44 687 LEU A O 1
ATOM 5385 N N . ALA A 1 688 ? -16.254 0.749 5.660 1.00 96.31 688 ALA A N 1
ATOM 5386 C CA . ALA A 1 688 ? -17.405 -0.137 5.858 1.00 96.31 688 ALA A CA 1
ATOM 5387 C C . ALA A 1 688 ? -17.023 -1.611 5.635 1.00 96.31 688 ALA A C 1
ATOM 5389 O O . ALA A 1 688 ? -17.421 -2.486 6.403 1.00 96.31 688 ALA A O 1
ATOM 5390 N N . PHE A 1 689 ? -16.175 -1.880 4.635 1.00 96.69 689 PHE A N 1
ATOM 5391 C CA . PHE A 1 689 ? -15.664 -3.218 4.365 1.00 96.69 689 PHE A CA 1
ATOM 5392 C C . PHE A 1 689 ? -14.875 -3.780 5.551 1.00 96.69 689 PHE A C 1
ATOM 5394 O O . PHE A 1 689 ? -15.044 -4.959 5.855 1.00 96.69 689 PHE A O 1
ATOM 5401 N N . ASN A 1 690 ? -14.084 -2.940 6.227 1.00 97.81 690 ASN A N 1
ATOM 5402 C CA . ASN A 1 690 ? -13.282 -3.297 7.397 1.00 97.81 690 ASN A CA 1
ATOM 5403 C C . ASN A 1 690 ? -14.121 -3.420 8.678 1.00 97.81 690 ASN A C 1
ATOM 5405 O O . ASN A 1 690 ? -13.943 -4.371 9.434 1.00 97.81 690 ASN A O 1
ATOM 5409 N N . GLN A 1 691 ? -15.073 -2.505 8.885 1.00 96.94 691 GLN A N 1
ATOM 5410 C CA . GLN A 1 691 ? -15.992 -2.509 10.023 1.00 96.94 691 GLN A CA 1
ATOM 5411 C C . GLN A 1 691 ? -16.868 -3.768 10.048 1.00 96.94 691 GLN A C 1
ATOM 5413 O O . GLN A 1 691 ? -17.006 -4.398 11.093 1.00 96.94 691 GLN A O 1
ATOM 5418 N N . GLU A 1 692 ? -17.446 -4.153 8.906 1.00 95.19 692 GLU A N 1
ATOM 5419 C CA . GLU A 1 692 ? -18.261 -5.370 8.798 1.00 95.19 692 GLU A CA 1
ATOM 5420 C C . GLU A 1 692 ? -17.437 -6.632 9.107 1.00 95.19 692 GLU A C 1
ATOM 5422 O O . GLU A 1 692 ? -17.921 -7.507 9.823 1.00 95.19 692 GLU A O 1
ATOM 5427 N N . THR A 1 693 ? -16.180 -6.706 8.646 1.00 96.19 693 THR A N 1
ATOM 5428 C CA . THR A 1 693 ? -15.283 -7.833 8.954 1.00 96.19 693 THR A CA 1
ATOM 5429 C C . THR A 1 693 ? -14.891 -7.858 10.434 1.00 96.19 693 THR A C 1
ATOM 5431 O O . THR A 1 693 ? -15.049 -8.893 11.075 1.00 96.19 693 THR A O 1
ATOM 5434 N N . LEU A 1 694 ? -14.456 -6.730 11.015 1.00 96.75 694 LEU A N 1
ATOM 5435 C CA . LEU A 1 694 ? -14.108 -6.635 12.443 1.00 96.75 694 LEU A CA 1
ATOM 5436 C C . LEU A 1 694 ? -15.285 -6.998 13.357 1.00 96.75 694 LEU A C 1
ATOM 5438 O O . LEU A 1 694 ? -15.094 -7.695 14.351 1.00 96.75 694 LEU A O 1
ATOM 5442 N N . ALA A 1 695 ? -16.502 -6.567 13.017 1.00 95.50 695 ALA A N 1
ATOM 5443 C CA . ALA A 1 695 ? -17.703 -6.895 13.779 1.00 95.50 695 ALA A CA 1
ATOM 5444 C C . ALA A 1 695 ? -18.065 -8.393 13.722 1.00 95.50 695 ALA A C 1
ATOM 5446 O O . ALA A 1 695 ? -18.672 -8.898 14.668 1.00 95.50 695 ALA A O 1
ATOM 5447 N N . ALA A 1 696 ? -17.688 -9.093 12.645 1.00 95.50 696 ALA A N 1
ATOM 5448 C CA . ALA A 1 696 ? -17.939 -10.520 12.444 1.00 95.50 696 ALA A CA 1
ATOM 5449 C C . ALA A 1 696 ? -16.901 -11.450 13.109 1.00 95.50 696 ALA A C 1
ATOM 5451 O O . ALA A 1 696 ? -17.171 -12.643 13.248 1.00 95.50 696 ALA A O 1
ATOM 5452 N N . LEU A 1 697 ? -15.741 -10.932 13.535 1.00 96.31 697 LEU A N 1
ATOM 5453 C CA . LEU A 1 697 ? -14.755 -11.703 14.303 1.00 96.31 697 LEU A CA 1
ATOM 5454 C C . LEU A 1 697 ? -15.312 -12.122 15.670 1.00 96.31 697 LEU A C 1
ATOM 5456 O O . LEU A 1 697 ? -16.091 -11.391 16.287 1.00 96.31 697 LEU A O 1
ATOM 5460 N N . ASP A 1 698 ? -14.840 -13.243 16.215 1.00 96.62 698 ASP A N 1
ATOM 5461 C CA . ASP A 1 698 ? -14.973 -13.505 17.649 1.00 96.62 698 ASP A CA 1
ATOM 5462 C C . ASP A 1 698 ? -14.058 -12.576 18.476 1.00 96.62 698 ASP A C 1
ATOM 5464 O O . ASP A 1 698 ? -13.135 -11.935 17.963 1.00 96.62 698 ASP A O 1
ATOM 5468 N N . ASP A 1 699 ? -14.342 -12.465 19.773 1.00 95.56 699 ASP A N 1
ATOM 5469 C CA . ASP A 1 699 ? -13.641 -11.534 20.662 1.00 95.56 699 ASP A CA 1
ATOM 5470 C C . ASP A 1 699 ? -12.173 -11.915 20.911 1.00 95.56 699 ASP A C 1
ATOM 5472 O O . ASP A 1 699 ? -11.333 -11.027 21.061 1.00 95.56 699 ASP A O 1
ATOM 5476 N N . ALA A 1 700 ? -11.829 -13.207 20.898 1.00 95.12 700 ALA A N 1
ATOM 5477 C CA . ALA A 1 700 ? -10.455 -13.660 21.100 1.00 95.12 700 ALA A CA 1
ATOM 5478 C C . ALA A 1 700 ? -9.591 -13.398 19.855 1.00 95.12 700 ALA A C 1
ATOM 5480 O O . ALA A 1 700 ? -8.448 -12.951 19.977 1.00 95.12 700 ALA A O 1
ATOM 5481 N N . HIS A 1 701 ? -10.144 -13.601 18.657 1.00 95.56 701 HIS A N 1
ATOM 5482 C CA . HIS A 1 701 ? -9.473 -13.271 17.403 1.00 95.56 701 HIS A CA 1
ATOM 5483 C C . HIS A 1 701 ? -9.307 -11.752 17.236 1.00 95.56 701 HIS A C 1
ATOM 5485 O O . HIS A 1 701 ? -8.209 -11.299 16.905 1.00 95.56 701 HIS A O 1
ATOM 5491 N N . PHE A 1 702 ? -10.331 -10.951 17.565 1.00 96.69 702 PHE A N 1
ATOM 5492 C CA . PHE A 1 702 ? -10.202 -9.489 17.616 1.00 96.69 702 PHE A CA 1
ATOM 5493 C C . PHE A 1 702 ? -9.070 -9.045 18.554 1.00 96.69 702 PHE A C 1
ATOM 5495 O O . PHE A 1 702 ? -8.220 -8.254 18.145 1.00 96.69 702 PHE A O 1
ATOM 5502 N N . LEU A 1 703 ? -9.002 -9.585 19.779 1.00 95.25 703 LEU A N 1
ATOM 5503 C CA . LEU A 1 703 ? -7.922 -9.275 20.724 1.00 95.25 703 LEU A CA 1
ATOM 5504 C C . LEU A 1 703 ? -6.547 -9.689 20.192 1.00 95.25 703 LEU A C 1
ATOM 5506 O O . LEU A 1 703 ? -5.604 -8.911 20.299 1.00 95.25 703 LEU A O 1
ATOM 5510 N N . SER A 1 704 ? -6.430 -10.866 19.570 1.00 94.19 704 SER A N 1
ATOM 5511 C CA . SER A 1 704 ? -5.165 -11.334 18.988 1.00 94.19 704 SER A CA 1
ATOM 5512 C C . SER A 1 704 ? -4.656 -10.412 17.874 1.00 94.19 704 SER A C 1
ATOM 5514 O O . SER A 1 704 ? -3.453 -10.164 17.787 1.00 94.19 704 SER A O 1
ATOM 5516 N N . LEU A 1 705 ? -5.549 -9.893 17.025 1.00 95.19 705 LEU A N 1
ATOM 5517 C CA . LEU A 1 705 ? -5.199 -8.926 15.980 1.00 95.19 705 LEU A CA 1
ATOM 5518 C C . LEU A 1 705 ? -4.893 -7.542 16.572 1.00 95.19 705 LEU A C 1
ATOM 5520 O O . LEU A 1 705 ? -3.957 -6.873 16.132 1.00 95.19 705 LEU A O 1
ATOM 5524 N N . TRP A 1 706 ? -5.642 -7.127 17.595 1.00 95.31 706 TRP A N 1
ATOM 5525 C CA . TRP A 1 706 ? -5.473 -5.837 18.258 1.00 95.31 706 TRP A CA 1
ATOM 5526 C C . TRP A 1 706 ? -4.176 -5.748 19.077 1.00 95.31 706 TRP A C 1
ATOM 5528 O O . TRP A 1 706 ? -3.448 -4.772 18.922 1.00 95.31 706 TRP A O 1
ATOM 5538 N N . ASP A 1 707 ? -3.811 -6.763 19.869 1.00 93.00 707 ASP A N 1
ATOM 5539 C CA . ASP A 1 707 ? -2.523 -6.795 20.585 1.00 93.00 707 ASP A CA 1
ATOM 5540 C C . ASP A 1 707 ? -1.337 -6.881 19.600 1.00 93.00 707 ASP A C 1
ATOM 5542 O O . ASP A 1 707 ? -0.303 -6.239 19.819 1.00 93.00 707 ASP A O 1
ATOM 5546 N N . ALA A 1 708 ? -1.478 -7.593 18.473 1.00 92.25 708 ALA A N 1
ATOM 5547 C CA . ALA A 1 708 ? -0.464 -7.614 17.414 1.00 92.25 708 ALA A CA 1
ATOM 5548 C C . ALA A 1 708 ? -0.288 -6.234 16.750 1.00 92.25 708 ALA A C 1
ATOM 5550 O O . ALA A 1 708 ? 0.842 -5.781 16.550 1.00 92.25 708 ALA A O 1
ATOM 5551 N N . TRP A 1 709 ? -1.390 -5.527 16.471 1.00 95.44 709 TRP A N 1
ATOM 5552 C CA . TRP A 1 709 ? -1.367 -4.147 15.981 1.00 95.44 709 TRP A CA 1
ATOM 5553 C C . TRP A 1 709 ? -0.764 -3.188 17.024 1.00 95.44 709 TRP A C 1
ATOM 5555 O O . TRP A 1 709 ? 0.174 -2.448 16.715 1.00 95.44 709 TRP A O 1
ATOM 5565 N N . CYS A 1 710 ? -1.202 -3.258 18.286 1.00 93.94 710 CYS A N 1
ATOM 5566 C CA . CYS A 1 710 ? -0.658 -2.464 19.388 1.00 93.94 710 CYS A CA 1
ATOM 5567 C C . CYS A 1 710 ? 0.844 -2.685 19.582 1.00 93.94 710 CYS A C 1
ATOM 5569 O O . CYS A 1 710 ? 1.558 -1.722 19.847 1.00 93.94 710 CYS A O 1
ATOM 5571 N N . THR A 1 711 ? 1.350 -3.904 19.393 1.00 91.56 711 THR A N 1
ATOM 5572 C CA . THR A 1 711 ? 2.785 -4.205 19.519 1.00 91.56 711 THR A CA 1
ATOM 5573 C C . THR A 1 711 ? 3.652 -3.399 18.535 1.00 91.56 711 THR A C 1
ATOM 5575 O O . THR A 1 711 ? 4.772 -3.034 18.891 1.00 91.56 711 THR A O 1
ATOM 5578 N N . ARG A 1 712 ? 3.149 -3.066 17.331 1.00 90.00 712 ARG A N 1
ATOM 5579 C CA . ARG A 1 712 ? 3.861 -2.230 16.336 1.00 90.00 712 ARG A CA 1
ATOM 5580 C C . ARG A 1 712 ? 3.479 -0.744 16.403 1.00 90.00 712 ARG A C 1
ATOM 5582 O O . ARG A 1 712 ? 4.341 0.094 16.156 1.00 90.00 712 ARG A O 1
ATOM 5589 N N . TYR A 1 713 ? 2.230 -0.410 16.746 1.00 90.88 713 TYR A N 1
ATOM 5590 C CA . TYR A 1 713 ? 1.680 0.947 16.569 1.00 90.88 713 TYR A CA 1
ATOM 5591 C C . TYR A 1 713 ? 1.201 1.652 17.843 1.00 90.88 713 TYR A C 1
ATOM 5593 O O . TYR A 1 713 ? 1.260 2.877 17.915 1.00 90.88 713 TYR A O 1
ATOM 5601 N N . ALA A 1 714 ? 0.775 0.913 18.869 1.00 90.38 714 ALA A N 1
ATOM 5602 C CA . ALA A 1 714 ? 0.292 1.475 20.133 1.00 90.38 714 ALA A CA 1
ATOM 5603 C C . ALA A 1 714 ? 0.847 0.721 21.363 1.00 90.38 714 ALA A C 1
ATOM 5605 O O . ALA A 1 714 ? 0.080 0.236 22.203 1.00 90.38 714 ALA A O 1
ATOM 5606 N N . PRO A 1 715 ? 2.183 0.653 21.548 1.00 89.12 715 PRO A N 1
ATOM 5607 C CA . PRO A 1 715 ? 2.800 -0.108 22.643 1.00 89.12 715 PRO A CA 1
ATOM 5608 C C . PRO A 1 715 ? 2.478 0.456 24.041 1.00 89.12 715 PRO A C 1
ATOM 5610 O O . PRO A 1 715 ? 2.731 -0.193 25.051 1.00 89.12 715 PRO A O 1
ATOM 5613 N N . LYS A 1 716 ? 1.883 1.656 24.120 1.00 85.62 716 LYS A N 1
ATOM 5614 C CA . LYS A 1 716 ? 1.342 2.263 25.353 1.00 85.62 716 LYS A CA 1
ATOM 5615 C C . LYS A 1 716 ? -0.058 1.742 25.738 1.00 85.62 716 LYS A C 1
ATOM 5617 O O . LYS A 1 716 ? -0.545 2.104 26.814 1.00 85.62 716 LYS A O 1
ATOM 5622 N N . ALA A 1 717 ? -0.703 0.938 24.887 1.00 86.44 717 ALA A N 1
ATOM 5623 C CA . ALA A 1 717 ? -2.026 0.339 25.100 1.00 86.44 717 ALA A CA 1
ATOM 5624 C C . ALA A 1 717 ? -1.968 -1.195 25.251 1.00 86.44 717 ALA A C 1
ATOM 5626 O O . ALA A 1 717 ? -2.624 -1.733 26.149 1.00 86.44 717 ALA A O 1
ATOM 5627 N N . GLY A 1 718 ? -1.151 -1.871 24.432 1.00 80.44 718 GLY A N 1
ATOM 5628 C CA . GLY A 1 718 ? -1.010 -3.335 24.424 1.00 80.44 718 GLY A CA 1
ATOM 5629 C C . GLY A 1 718 ? -0.732 -3.935 25.808 1.00 80.44 718 GLY A C 1
ATOM 5630 O O . GLY A 1 718 ? -0.009 -3.358 26.624 1.00 80.44 718 GLY A O 1
ATOM 5631 N N . GLY A 1 719 ? -1.360 -5.075 26.107 1.00 78.31 719 GLY A N 1
ATOM 5632 C CA . GLY A 1 719 ? -1.228 -5.777 27.393 1.00 78.31 719 GLY A CA 1
ATOM 5633 C C . GLY A 1 719 ? -1.808 -5.080 28.642 1.00 78.31 719 GLY A C 1
ATOM 5634 O O . GLY A 1 719 ? -1.853 -5.696 29.707 1.00 78.31 719 GLY A O 1
ATOM 5635 N N . ARG A 1 720 ? -2.295 -3.830 28.565 1.00 83.06 720 ARG A N 1
ATOM 5636 C CA . ARG A 1 720 ? -2.815 -3.082 29.740 1.00 83.06 720 ARG A CA 1
ATOM 5637 C C . ARG A 1 720 ? -4.255 -3.436 30.130 1.00 83.06 720 ARG A C 1
ATOM 5639 O O . ARG A 1 720 ? -4.723 -3.030 31.197 1.00 83.06 720 ARG A O 1
ATOM 5646 N N . LEU A 1 721 ? -4.963 -4.194 29.294 1.00 87.06 721 LEU A N 1
ATOM 5647 C CA . LEU A 1 721 ? -6.329 -4.647 29.568 1.00 87.06 721 LEU A CA 1
ATOM 5648 C C . LEU A 1 721 ? -6.363 -5.677 30.708 1.00 87.06 721 LEU A C 1
ATOM 5650 O O . LEU A 1 721 ? -7.171 -5.543 31.633 1.00 87.06 721 LEU A O 1
ATOM 5654 N N . GLY A 1 722 ? -5.452 -6.657 30.683 1.00 87.69 722 GLY A N 1
ATOM 5655 C CA . GLY A 1 722 ? -5.402 -7.753 31.654 1.00 87.69 722 GLY A CA 1
ATOM 5656 C C . GLY A 1 722 ? -6.717 -8.536 31.687 1.00 87.69 722 GLY A C 1
ATOM 5657 O O . GLY A 1 722 ? -7.289 -8.840 30.644 1.00 87.69 722 GLY A O 1
ATOM 5658 N N . ALA A 1 723 ? -7.252 -8.784 32.885 1.00 87.94 723 ALA A N 1
ATOM 5659 C CA . ALA A 1 723 ? -8.538 -9.466 33.087 1.00 87.94 723 ALA A CA 1
ATOM 5660 C C . ALA A 1 723 ? -9.769 -8.740 32.487 1.00 87.94 723 ALA A C 1
ATOM 5662 O O . ALA A 1 723 ? -10.876 -9.259 32.560 1.00 87.94 723 ALA A O 1
ATOM 5663 N N . ARG A 1 724 ? -9.599 -7.545 31.900 1.00 91.69 724 ARG A N 1
ATOM 5664 C CA . ARG A 1 724 ? -10.661 -6.783 31.220 1.00 91.69 724 ARG A CA 1
ATOM 5665 C C . ARG A 1 724 ? -10.696 -7.005 29.702 1.00 91.69 724 ARG A C 1
ATOM 5667 O O . ARG A 1 724 ? -11.509 -6.373 29.038 1.00 91.69 724 ARG A O 1
ATOM 5674 N N . ALA A 1 725 ? -9.810 -7.834 29.144 1.00 93.25 725 ALA A N 1
ATOM 5675 C CA . ALA A 1 725 ? -9.649 -7.979 27.695 1.00 93.25 725 ALA A CA 1
ATOM 5676 C C . ALA A 1 725 ? -10.937 -8.443 26.987 1.00 93.25 725 ALA A C 1
ATOM 5678 O O . ALA A 1 725 ? -11.368 -7.799 26.036 1.00 93.25 725 ALA A O 1
ATOM 5679 N N . GLU A 1 726 ? -11.602 -9.484 27.492 1.00 92.94 726 GLU A N 1
ATOM 5680 C CA . GLU A 1 726 ? -12.862 -10.000 26.926 1.00 92.94 726 GLU A CA 1
ATOM 5681 C C . GLU A 1 726 ? -13.978 -8.939 26.950 1.00 92.94 726 GLU A C 1
ATOM 5683 O O . GLU A 1 726 ? -14.614 -8.674 25.932 1.00 92.94 726 GLU A O 1
ATOM 5688 N N . LEU A 1 727 ? -14.145 -8.242 28.082 1.00 94.88 727 LEU A N 1
ATOM 5689 C CA . LEU A 1 727 ? -15.090 -7.126 28.211 1.00 94.88 727 LEU A CA 1
ATOM 5690 C C . LEU A 1 727 ? -14.760 -5.971 27.249 1.00 94.88 727 LEU A C 1
ATOM 5692 O O . LEU A 1 727 ? -15.663 -5.321 26.730 1.00 94.88 727 LEU A O 1
ATOM 5696 N N . PHE A 1 728 ? -13.475 -5.704 27.006 1.00 95.38 728 PHE A N 1
ATOM 5697 C CA . PHE A 1 728 ? -13.030 -4.664 26.078 1.00 95.38 728 PHE A CA 1
ATOM 5698 C C . PHE A 1 728 ? -13.337 -5.039 24.629 1.00 95.38 728 PHE A C 1
ATOM 5700 O O . PHE A 1 728 ? -13.816 -4.193 23.880 1.00 95.38 728 PHE A O 1
ATOM 5707 N N . ALA A 1 729 ? -13.136 -6.298 24.242 1.00 95.38 729 ALA A N 1
ATOM 5708 C CA . ALA A 1 729 ? -13.532 -6.789 22.929 1.00 95.38 729 ALA A CA 1
ATOM 5709 C C . ALA A 1 729 ? -15.047 -6.640 22.720 1.00 95.38 729 ALA A C 1
ATOM 5711 O O . ALA A 1 729 ? -15.460 -5.902 21.826 1.00 95.38 729 ALA A O 1
ATOM 5712 N N . ALA 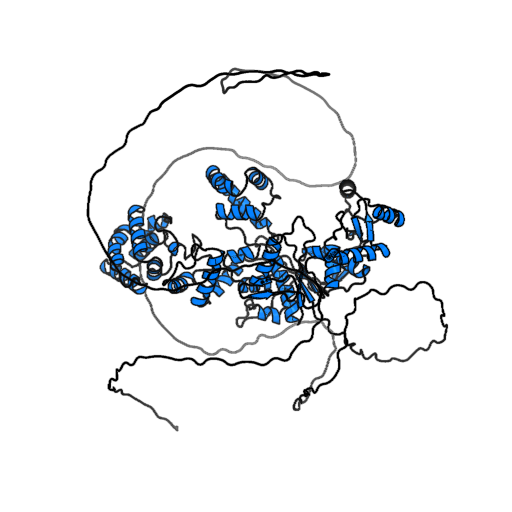A 1 730 ? -15.862 -7.214 23.610 1.00 94.25 730 ALA A N 1
ATOM 5713 C CA . ALA A 1 730 ? -17.321 -7.155 23.524 1.00 94.25 730 ALA A CA 1
ATOM 5714 C C . ALA A 1 730 ? -17.861 -5.709 23.481 1.00 94.25 730 ALA A C 1
ATOM 5716 O O . ALA A 1 730 ? -18.732 -5.384 22.670 1.00 94.25 730 ALA A O 1
ATOM 5717 N N . ALA A 1 731 ? -17.308 -4.811 24.305 1.00 94.44 731 ALA A N 1
ATOM 5718 C CA . ALA A 1 731 ? -17.753 -3.423 24.383 1.00 94.44 731 ALA A CA 1
ATOM 5719 C C . ALA A 1 731 ? -17.204 -2.520 23.260 1.00 94.44 731 ALA A C 1
ATOM 5721 O O . ALA A 1 731 ? -17.861 -1.538 22.906 1.00 94.44 731 ALA A O 1
ATOM 5722 N N . ILE A 1 732 ? -16.021 -2.785 22.697 1.00 94.81 732 ILE A N 1
ATOM 5723 C CA . ILE A 1 732 ? -15.375 -1.865 21.744 1.00 94.81 732 ILE A CA 1
ATOM 5724 C C . ILE A 1 732 ? -15.437 -2.370 20.298 1.00 94.81 732 ILE A C 1
ATOM 5726 O O . ILE A 1 732 ? -15.765 -1.576 19.417 1.00 94.81 732 ILE A O 1
ATOM 5730 N N . LYS A 1 733 ? -15.237 -3.670 20.034 1.00 95.19 733 LYS A N 1
ATOM 5731 C CA . LYS A 1 733 ? -15.248 -4.251 18.674 1.00 95.19 733 LYS A CA 1
ATOM 5732 C C . LYS A 1 733 ? -16.487 -3.866 17.843 1.00 95.19 733 LYS A C 1
ATOM 5734 O O . LYS A 1 733 ? -16.295 -3.424 16.713 1.00 95.19 733 LYS A O 1
ATOM 5739 N N . PRO A 1 734 ? -17.740 -3.903 18.356 1.00 93.31 734 PRO A N 1
ATOM 5740 C CA . PRO A 1 734 ? -18.924 -3.529 17.566 1.00 93.31 734 PRO A CA 1
ATOM 5741 C C . PRO A 1 734 ? -19.006 -2.034 17.212 1.00 93.31 734 PRO A C 1
ATOM 5743 O O . PRO A 1 734 ? -19.916 -1.610 16.500 1.00 93.31 734 PRO A O 1
ATOM 5746 N N . ARG A 1 735 ? -18.102 -1.218 17.765 1.00 93.25 735 ARG A N 1
ATOM 5747 C CA . ARG A 1 735 ? -18.058 0.244 17.644 1.00 93.25 735 ARG A CA 1
ATOM 5748 C C . ARG A 1 735 ? -16.808 0.728 16.890 1.00 93.25 735 ARG A C 1
ATOM 5750 O O . ARG A 1 735 ? -16.679 1.930 16.679 1.00 93.25 735 ARG A O 1
ATOM 5757 N N . SER A 1 736 ? -15.931 -0.189 16.474 1.00 95.31 736 SER A N 1
ATOM 5758 C CA . SER A 1 736 ? -14.690 0.067 15.735 1.00 95.31 736 SER A CA 1
ATOM 5759 C C . SER A 1 736 ? -14.839 -0.250 14.245 1.00 95.31 736 SER A C 1
ATOM 5761 O O . SER A 1 736 ? -15.239 -1.350 13.872 1.00 95.31 736 SER A O 1
ATOM 5763 N N . GLY A 1 737 ? -14.466 0.699 13.388 1.00 96.19 737 GLY A N 1
ATOM 5764 C CA . GLY A 1 737 ? -14.199 0.481 11.967 1.00 96.19 737 GLY A CA 1
ATOM 5765 C C . GLY A 1 737 ? -12.756 0.051 11.678 1.00 96.19 737 GLY A C 1
ATOM 5766 O O . GLY A 1 737 ? -12.517 -0.566 10.640 1.00 96.19 737 GLY A O 1
ATOM 5767 N N . THR A 1 738 ? -11.807 0.311 12.586 1.00 97.31 738 THR A N 1
ATOM 5768 C CA . THR A 1 738 ? -10.402 -0.134 12.493 1.00 97.31 738 THR A CA 1
ATOM 5769 C C . THR A 1 738 ? -9.851 -0.655 13.829 1.00 97.31 738 THR A C 1
ATOM 5771 O O . THR A 1 738 ? -10.414 -0.396 14.895 1.00 97.31 738 THR A O 1
ATOM 5774 N N . LEU A 1 739 ? -8.705 -1.348 13.792 1.00 96.88 739 LEU A N 1
ATOM 5775 C CA . LEU A 1 739 ? -7.933 -1.721 14.989 1.00 96.88 739 LEU A CA 1
ATOM 5776 C C . LEU A 1 739 ? -7.277 -0.520 15.703 1.00 96.88 739 LEU A C 1
ATOM 5778 O O . LEU A 1 739 ? -6.853 -0.673 16.848 1.00 96.88 739 LEU A O 1
ATOM 5782 N N . ALA A 1 740 ? -7.207 0.657 15.070 1.00 94.75 740 ALA A N 1
ATOM 5783 C CA . ALA A 1 740 ? -6.651 1.870 15.671 1.00 94.75 740 ALA A CA 1
ATOM 5784 C C . ALA A 1 740 ? -7.676 2.615 16.547 1.00 94.75 740 ALA A C 1
ATOM 5786 O O . ALA A 1 740 ? -7.321 3.118 17.617 1.00 94.75 740 ALA A O 1
ATOM 5787 N N . ASP A 1 741 ? -8.956 2.605 16.152 1.00 94.44 741 ASP A N 1
ATOM 5788 C CA . ASP A 1 741 ? -10.081 3.273 16.829 1.00 94.44 741 ASP A CA 1
ATOM 5789 C C . ASP A 1 741 ? -10.173 3.031 18.356 1.00 94.44 741 ASP A C 1
ATOM 5791 O O . ASP A 1 741 ? -10.529 3.959 19.083 1.00 94.44 741 ASP A O 1
ATOM 5795 N N . PRO A 1 742 ? -9.859 1.841 18.916 1.00 93.38 742 PRO A N 1
ATOM 5796 C CA . PRO A 1 742 ? -9.859 1.637 20.366 1.00 93.38 742 PRO A CA 1
ATOM 5797 C C . PRO A 1 742 ? -8.812 2.478 21.118 1.00 93.38 742 PRO A C 1
ATOM 5799 O O . PRO A 1 742 ? -8.909 2.619 22.335 1.00 93.38 742 PRO A O 1
ATOM 5802 N N . THR A 1 743 ? -7.810 3.015 20.416 1.00 90.56 743 THR A N 1
ATOM 5803 C CA . THR A 1 743 ? -6.718 3.835 20.974 1.00 90.56 743 THR A CA 1
ATOM 5804 C C . THR A 1 743 ? -6.705 5.282 20.478 1.00 90.56 743 THR A C 1
ATOM 5806 O O . THR A 1 743 ? -6.001 6.105 21.063 1.00 90.56 743 THR A O 1
ATOM 5809 N N . ASP A 1 744 ? -7.483 5.603 19.441 1.00 88.00 744 ASP A N 1
ATOM 5810 C CA . ASP A 1 744 ? -7.643 6.969 18.940 1.00 88.00 744 ASP A CA 1
ATOM 5811 C C . ASP A 1 744 ? -8.234 7.896 20.030 1.00 88.00 744 ASP A C 1
ATOM 5813 O O . ASP A 1 744 ? -9.171 7.480 20.714 1.00 88.00 744 ASP A O 1
ATOM 5817 N N . PRO A 1 745 ? -7.750 9.144 20.211 1.00 84.25 745 PRO A N 1
ATOM 5818 C CA . PRO A 1 745 ? -8.234 10.049 21.261 1.00 84.25 745 PRO A CA 1
ATOM 5819 C C . PRO A 1 745 ? -9.725 10.425 21.195 1.00 84.25 745 PRO A C 1
ATOM 5821 O O . PRO A 1 745 ? -10.291 10.806 22.221 1.00 84.25 745 PRO A O 1
ATOM 5824 N N . ALA A 1 746 ? -10.357 10.342 20.022 1.00 83.06 746 ALA A N 1
ATOM 5825 C CA . ALA A 1 746 ? -11.792 10.540 19.811 1.00 83.06 746 ALA A CA 1
ATOM 5826 C C . ALA A 1 746 ? -12.557 9.213 19.606 1.00 83.06 746 ALA A C 1
ATOM 5828 O O . ALA A 1 746 ? -13.786 9.220 19.488 1.00 83.06 746 ALA A O 1
ATOM 5829 N N . GLY A 1 747 ? -11.846 8.084 19.564 1.00 88.25 747 GLY A N 1
ATOM 5830 C CA . GLY A 1 747 ? -12.384 6.757 19.302 1.00 88.25 747 GLY A CA 1
ATOM 5831 C C . GLY A 1 747 ? -13.079 6.088 20.500 1.00 88.25 747 GLY A C 1
ATOM 5832 O O . GLY A 1 747 ? -12.959 6.525 21.650 1.00 88.25 747 GLY A O 1
ATOM 5833 N N . PRO A 1 748 ? -13.820 4.988 20.260 1.00 89.88 748 PRO A N 1
ATOM 5834 C CA . PRO A 1 748 ? -14.682 4.343 21.252 1.00 89.88 748 PRO A CA 1
ATOM 5835 C C . PRO A 1 748 ? -13.950 3.819 22.494 1.00 89.88 748 PRO A C 1
ATOM 5837 O O . PRO A 1 748 ? -14.586 3.698 23.538 1.00 89.88 748 PRO A O 1
ATOM 5840 N N . GLY A 1 749 ? -12.651 3.505 22.408 1.00 90.56 749 GLY A N 1
ATOM 5841 C CA . GLY A 1 749 ? -11.862 2.959 23.522 1.00 90.56 749 GLY A CA 1
ATOM 5842 C C . GLY A 1 749 ? -10.995 3.974 24.283 1.00 90.56 749 GLY A C 1
ATOM 5843 O O . GLY A 1 749 ? -10.436 3.619 25.323 1.00 90.56 749 GLY A O 1
ATOM 5844 N N . ALA A 1 750 ? -10.912 5.235 23.833 1.00 89.12 750 ALA A N 1
ATOM 5845 C CA . ALA A 1 750 ? -9.978 6.253 24.344 1.00 89.12 750 ALA A CA 1
ATOM 5846 C C . ALA A 1 750 ? -9.953 6.367 25.882 1.00 89.12 750 ALA A C 1
ATOM 5848 O O . ALA A 1 750 ? -8.898 6.421 26.524 1.00 89.12 750 ALA A O 1
ATOM 5849 N N . PHE A 1 751 ? -11.143 6.348 26.491 1.00 90.88 751 PHE A N 1
ATOM 5850 C CA . PHE A 1 751 ? -11.340 6.514 27.930 1.00 90.88 751 PHE A CA 1
ATOM 5851 C C . PHE A 1 751 ? -10.705 5.394 28.777 1.00 90.88 751 PHE A C 1
ATOM 5853 O O . PHE A 1 751 ? -10.446 5.613 29.963 1.00 90.88 751 PHE A O 1
ATOM 5860 N N . VAL A 1 752 ? -10.436 4.217 28.203 1.00 91.75 752 VAL A N 1
ATOM 5861 C CA . VAL A 1 752 ? -9.820 3.071 28.897 1.00 91.75 752 VAL A CA 1
ATOM 5862 C C . VAL A 1 752 ? -8.324 3.305 29.140 1.00 91.75 752 VAL A C 1
ATOM 5864 O O . VAL A 1 752 ? -7.792 2.885 30.168 1.00 91.75 752 VAL A O 1
ATOM 5867 N N . PHE A 1 753 ? -7.649 4.015 28.229 1.00 88.56 753 PHE A N 1
ATOM 5868 C CA . PHE A 1 753 ? -6.197 4.234 28.270 1.00 88.56 753 PHE A CA 1
ATOM 5869 C C . PHE A 1 753 ? -5.790 5.623 28.782 1.00 88.56 753 PHE A C 1
ATOM 5871 O O . PHE A 1 753 ? -4.642 5.802 29.203 1.00 88.56 753 PHE A O 1
ATOM 5878 N N . ALA A 1 754 ? -6.718 6.587 28.781 1.00 86.94 754 ALA A N 1
ATOM 5879 C CA . ALA A 1 754 ? -6.512 7.929 29.316 1.00 86.94 754 ALA A CA 1
ATOM 5880 C C . ALA A 1 754 ? -6.151 7.924 30.817 1.00 86.94 754 ALA A C 1
ATOM 5882 O O . ALA A 1 754 ? -6.779 7.232 31.624 1.00 86.94 754 ALA A O 1
ATOM 5883 N N . ALA A 1 755 ? -5.174 8.748 31.209 1.00 86.88 755 ALA A N 1
ATOM 5884 C CA . ALA A 1 755 ? -4.939 9.066 32.619 1.00 86.88 755 ALA A CA 1
ATOM 5885 C C . ALA A 1 755 ? -6.108 9.902 33.171 1.00 86.88 755 ALA A C 1
ATOM 5887 O O . ALA A 1 755 ? -6.703 10.699 32.441 1.00 86.88 755 ALA A O 1
ATOM 5888 N N . ASN A 1 756 ? -6.445 9.721 34.450 1.00 86.94 756 ASN A N 1
ATOM 5889 C CA . ASN A 1 756 ? -7.667 10.278 35.046 1.00 86.94 756 ASN A CA 1
ATOM 5890 C C . ASN A 1 756 ? -7.682 11.817 35.008 1.00 86.94 756 ASN A C 1
ATOM 5892 O O . ASN A 1 756 ? -8.735 12.433 34.861 1.00 86.94 756 ASN A O 1
ATOM 5896 N N . GLU A 1 757 ? -6.499 12.414 35.093 1.00 81.94 757 GLU A N 1
ATOM 5897 C CA . GLU A 1 757 ? -6.206 13.843 35.149 1.00 81.94 757 GLU A CA 1
ATOM 5898 C C . GLU A 1 757 ? -6.076 14.492 33.758 1.00 81.94 757 GLU A C 1
ATOM 5900 O O . GLU A 1 757 ? -6.017 15.713 33.663 1.00 81.94 757 GLU A O 1
ATOM 5905 N N . ALA A 1 758 ? -5.999 13.697 32.681 1.00 76.50 758 ALA A N 1
ATOM 5906 C CA . ALA A 1 758 ? -5.461 14.152 31.393 1.00 76.50 758 ALA A CA 1
ATOM 5907 C C . ALA A 1 758 ? -6.482 14.298 30.248 1.00 76.50 758 ALA A C 1
ATOM 5909 O O . ALA A 1 758 ? -6.144 14.882 29.220 1.00 76.50 758 ALA A O 1
ATOM 5910 N N . PHE A 1 759 ? -7.708 13.777 30.379 1.00 85.06 759 PHE A N 1
ATOM 5911 C CA . PHE A 1 759 ? -8.734 13.931 29.337 1.00 85.06 759 PHE A CA 1
ATOM 5912 C C . PHE A 1 759 ? -9.551 15.229 29.516 1.00 85.06 759 PHE A C 1
ATOM 5914 O O . PHE A 1 759 ? -9.887 15.583 30.654 1.00 85.06 759 PHE A O 1
ATOM 5921 N N . PRO A 1 760 ? -9.897 15.945 28.428 1.00 88.12 760 PRO A N 1
ATOM 5922 C CA . PRO A 1 760 ? -10.763 17.120 28.484 1.00 88.12 760 PRO A CA 1
ATOM 5923 C C . PRO A 1 760 ? -12.237 16.729 28.678 1.00 88.12 760 PRO A C 1
ATOM 5925 O O . PRO A 1 760 ? -12.658 15.637 28.300 1.00 88.12 760 PRO A O 1
ATOM 5928 N N . PHE A 1 761 ? -13.036 17.652 29.216 1.00 92.19 761 PHE A N 1
ATOM 5929 C CA . PHE A 1 761 ? -14.495 17.531 29.260 1.00 92.19 761 PHE A CA 1
ATOM 5930 C C . PHE A 1 761 ? -15.134 18.308 28.096 1.00 92.19 761 PHE A C 1
ATOM 5932 O O . PHE A 1 761 ? -14.777 19.461 27.855 1.00 92.19 761 PHE A O 1
ATOM 5939 N N . ASP A 1 762 ? -16.112 17.722 27.397 1.00 91.75 762 ASP A N 1
ATOM 5940 C CA . ASP A 1 762 ? -16.944 18.455 26.432 1.00 91.75 762 ASP A CA 1
ATOM 5941 C C . ASP A 1 762 ? -17.834 19.461 27.176 1.00 91.75 762 ASP A C 1
ATOM 5943 O O . ASP A 1 762 ? -18.793 19.079 27.852 1.00 91.75 762 ASP A O 1
ATOM 5947 N N . GLU A 1 763 ? -17.559 20.757 27.013 1.00 93.19 763 GLU A N 1
ATOM 5948 C CA . GLU A 1 763 ? -18.335 21.850 27.613 1.00 93.19 763 GLU A CA 1
ATOM 5949 C C . GLU A 1 763 ? -19.843 21.732 27.345 1.00 93.19 763 GLU A C 1
ATOM 5951 O O . GLU A 1 763 ? -20.657 22.078 28.206 1.00 93.19 763 GLU A O 1
ATOM 5956 N N . LYS A 1 764 ? -20.247 21.214 26.175 1.00 94.38 764 LYS A N 1
ATOM 5957 C CA . LYS A 1 764 ? -21.664 21.028 25.828 1.00 94.38 764 LYS A CA 1
ATOM 5958 C C . LYS A 1 764 ? -22.271 19.882 26.627 1.00 94.38 764 LYS A C 1
ATOM 5960 O O . LYS A 1 764 ? -23.413 20.005 27.068 1.00 94.38 764 LYS A O 1
ATOM 5965 N N . ALA A 1 765 ? -21.533 18.796 26.850 1.00 93.81 765 ALA A N 1
ATOM 5966 C CA . ALA A 1 765 ? -21.949 17.705 27.722 1.00 93.81 765 ALA A CA 1
ATOM 5967 C C . ALA A 1 765 ? -21.997 18.147 29.197 1.00 93.81 765 ALA A C 1
ATOM 5969 O O . ALA A 1 765 ? -23.011 17.913 29.856 1.00 93.81 765 ALA A O 1
ATOM 5970 N N . VAL A 1 766 ? -20.985 18.875 29.685 1.00 94.94 766 VAL A N 1
ATOM 5971 C CA . VAL A 1 766 ? -20.961 19.478 31.033 1.00 94.94 766 VAL A CA 1
ATOM 5972 C C . VAL A 1 766 ? -22.178 20.385 31.245 1.00 94.94 766 VAL A C 1
ATOM 5974 O O . VAL A 1 766 ? -22.963 20.178 32.173 1.00 94.94 766 VAL A O 1
ATOM 5977 N N . ALA A 1 767 ? -22.410 21.344 30.346 1.00 93.88 767 ALA A N 1
ATOM 5978 C CA . ALA A 1 767 ? -23.529 22.280 30.441 1.00 93.88 767 ALA A CA 1
ATOM 5979 C C . ALA A 1 767 ? -24.909 21.616 30.269 1.00 93.88 767 ALA A C 1
ATOM 5981 O O . ALA A 1 767 ? -25.906 22.133 30.770 1.00 93.88 767 ALA A O 1
ATOM 5982 N N . LYS A 1 768 ? -25.004 20.485 29.555 1.00 94.94 768 LYS A N 1
ATOM 5983 C CA . LYS A 1 768 ? -26.272 19.780 29.290 1.00 94.94 768 LYS A CA 1
ATOM 5984 C C . LYS A 1 768 ? -26.635 18.747 30.355 1.00 94.94 768 LYS A C 1
ATOM 5986 O O . LYS A 1 768 ? -27.826 18.583 30.621 1.00 94.94 768 LYS A O 1
ATOM 5991 N N . PHE A 1 769 ? -25.649 18.037 30.902 1.00 95.00 769 PHE A N 1
ATOM 5992 C CA . PHE A 1 769 ? -25.860 16.869 31.760 1.00 95.00 769 PHE A CA 1
ATOM 5993 C C . PHE A 1 769 ? -25.391 17.074 33.203 1.00 95.00 769 PHE A C 1
ATOM 5995 O O . PHE A 1 769 ? -26.041 16.546 34.099 1.00 95.00 769 PHE A O 1
ATOM 6002 N N . LEU A 1 770 ? -24.334 17.859 33.445 1.00 93.75 770 LEU A N 1
ATOM 6003 C CA . LEU A 1 770 ? -23.833 18.129 34.798 1.00 93.75 770 LEU A CA 1
ATOM 6004 C C . LEU A 1 770 ? -24.523 19.350 35.416 1.00 93.75 770 LEU A C 1
ATOM 6006 O O . LEU A 1 770 ? -25.253 19.217 36.393 1.00 93.75 770 LEU A O 1
ATOM 6010 N N . ARG A 1 771 ? -24.385 20.528 34.802 1.00 92.69 771 ARG A N 1
ATOM 6011 C CA . ARG A 1 771 ? -24.836 21.810 35.382 1.00 92.69 771 ARG A CA 1
ATOM 6012 C C . ARG A 1 771 ? -26.332 22.142 35.188 1.00 92.69 771 ARG A C 1
ATOM 6014 O O . ARG A 1 771 ? -26.752 23.245 35.520 1.00 92.69 771 ARG A O 1
ATOM 6021 N N . LYS A 1 772 ? -27.156 21.248 34.612 1.00 89.25 772 LYS A N 1
ATOM 6022 C CA . LYS A 1 772 ? -28.530 21.586 34.167 1.00 89.25 772 LYS A CA 1
ATOM 6023 C C . LYS A 1 772 ? -29.671 20.864 34.895 1.00 89.25 772 LYS A C 1
ATOM 6025 O O . LYS A 1 772 ? -29.897 19.661 34.728 1.00 89.25 772 LYS A O 1
ATOM 6030 N N . GLY A 1 773 ? -30.526 21.681 35.509 1.00 81.94 773 GLY A N 1
ATOM 6031 C CA . GLY A 1 773 ? -31.749 21.276 36.203 1.00 81.94 773 GLY A CA 1
ATOM 6032 C C . GLY A 1 773 ? -31.505 21.023 37.686 1.00 81.94 773 GLY A C 1
ATOM 6033 O O . GLY A 1 773 ? -30.364 21.013 38.120 1.00 81.94 773 GLY A O 1
ATOM 6034 N N . GLU A 1 774 ? -32.580 20.809 38.436 1.00 78.38 774 GLU A N 1
ATOM 6035 C CA . GLU A 1 774 ? -32.556 20.616 39.889 1.00 78.38 774 GLU A CA 1
ATOM 6036 C C . GLU A 1 774 ? -33.282 19.298 40.238 1.00 78.38 774 GLU A C 1
ATOM 6038 O O . GLU A 1 774 ? -34.373 19.061 39.705 1.00 78.38 774 GLU A O 1
ATOM 6043 N N . PRO A 1 775 ? -32.696 18.416 41.071 1.00 76.81 775 PRO A N 1
ATOM 6044 C CA . PRO A 1 775 ? -31.265 18.374 41.371 1.00 76.81 775 PRO A CA 1
ATOM 6045 C C . PRO A 1 775 ? -30.417 18.200 40.093 1.00 76.81 775 PRO A C 1
ATOM 6047 O O . PRO A 1 775 ? -30.863 17.632 39.079 1.00 76.81 775 PRO A O 1
ATOM 6050 N N . ASN A 1 776 ? -29.200 18.734 40.132 1.00 89.50 776 ASN A N 1
ATOM 6051 C CA . ASN A 1 776 ? -28.273 18.763 39.004 1.00 89.50 776 ASN A CA 1
ATOM 6052 C C . ASN A 1 776 ? -27.449 17.459 38.904 1.00 89.50 776 ASN A C 1
ATOM 6054 O O . ASN A 1 776 ? -27.510 16.584 39.767 1.00 89.50 776 ASN A O 1
ATOM 6058 N N . GLY A 1 777 ? -26.704 17.282 37.811 1.00 91.94 777 GLY A N 1
ATOM 6059 C CA . GLY A 1 777 ? -25.932 16.061 37.564 1.00 91.94 777 GLY A CA 1
ATOM 6060 C C . GLY A 1 777 ? -24.709 15.892 38.470 1.00 91.94 777 GLY A C 1
ATOM 6061 O O . GLY A 1 777 ? -24.312 14.759 38.723 1.00 91.94 777 GLY A O 1
ATOM 6062 N N . LEU A 1 778 ? -24.141 16.981 38.996 1.00 93.62 778 LEU A N 1
ATOM 6063 C CA . LEU A 1 778 ? -23.035 16.950 39.963 1.00 93.62 778 LEU A CA 1
ATOM 6064 C C . LEU A 1 778 ? -23.530 16.458 41.329 1.00 93.62 778 LEU A C 1
ATOM 6066 O O . LEU A 1 778 ? -22.891 15.620 41.952 1.00 93.62 778 LEU A O 1
ATOM 6070 N N . GLU A 1 779 ? -24.714 16.902 41.756 1.00 92.44 779 GLU A N 1
ATOM 6071 C CA . GLU A 1 779 ? -25.378 16.418 42.975 1.00 92.44 779 GLU A CA 1
ATOM 6072 C C . GLU A 1 779 ? -25.700 14.918 42.883 1.00 92.44 779 GLU A C 1
ATOM 6074 O O . GLU A 1 779 ? -25.494 14.178 43.847 1.00 92.44 779 GLU A O 1
ATOM 6079 N N . GLN A 1 780 ? -26.143 14.437 41.712 1.00 92.75 780 GLN A N 1
ATOM 6080 C CA . GLN A 1 780 ? -26.338 12.999 41.484 1.00 92.75 780 GLN A CA 1
ATOM 6081 C C . GLN A 1 780 ? -25.014 12.221 41.467 1.00 92.75 780 GLN A C 1
ATOM 6083 O O . GLN A 1 780 ? -24.957 11.132 42.032 1.00 92.75 780 GLN A O 1
ATOM 6088 N N . LEU A 1 781 ? -23.946 12.772 40.878 1.00 94.50 781 LEU A N 1
ATOM 6089 C CA . LEU A 1 781 ? -22.607 12.168 40.907 1.00 94.50 781 LEU A CA 1
ATOM 6090 C C . LEU A 1 781 ? -22.060 12.046 42.331 1.00 94.50 781 LEU A C 1
ATOM 6092 O O . LEU A 1 781 ? -21.629 10.964 42.719 1.00 94.50 781 LEU A O 1
ATOM 6096 N N . ALA A 1 782 ? -22.117 13.124 43.116 1.00 94.50 782 ALA A N 1
ATOM 6097 C CA . ALA A 1 782 ? -21.662 13.136 44.503 1.00 94.50 782 ALA A CA 1
ATOM 6098 C C . ALA A 1 782 ? -22.437 12.124 45.363 1.00 94.50 782 ALA A C 1
ATOM 6100 O O . ALA A 1 782 ? -21.842 11.411 46.164 1.00 94.50 782 ALA A O 1
ATOM 6101 N N . ALA A 1 783 ? -23.751 12.000 45.150 1.00 93.00 783 ALA A N 1
ATOM 6102 C CA . ALA A 1 783 ? -24.575 11.023 45.853 1.00 93.00 783 ALA A CA 1
ATOM 6103 C C . ALA A 1 783 ? -24.359 9.566 45.387 1.00 93.00 783 ALA A C 1
ATOM 6105 O O . ALA A 1 783 ? -24.499 8.654 46.199 1.00 93.00 783 ALA A O 1
ATOM 6106 N N . PHE A 1 784 ? -24.032 9.325 44.111 1.00 94.44 784 PHE A N 1
ATOM 6107 C CA . PHE A 1 784 ? -23.765 7.976 43.586 1.00 94.44 784 PHE A CA 1
ATOM 6108 C C . PHE A 1 784 ? -22.324 7.504 43.831 1.00 94.44 784 PHE A C 1
ATOM 6110 O O . PHE A 1 784 ? -22.061 6.303 43.820 1.00 94.44 784 PHE A O 1
ATOM 6117 N N . ARG A 1 785 ? -21.388 8.424 44.095 1.00 95.81 785 ARG A N 1
ATOM 6118 C CA . ARG A 1 785 ? -19.988 8.134 44.450 1.00 95.81 785 ARG A CA 1
ATOM 6119 C C . ARG A 1 785 ? -19.869 7.064 45.540 1.00 95.81 785 ARG A C 1
ATOM 6121 O O . ARG A 1 785 ? -19.115 6.109 45.384 1.00 95.81 785 ARG A O 1
ATOM 6128 N N . GLU A 1 786 ? -20.660 7.182 46.601 1.00 91.62 786 GLU A N 1
ATOM 6129 C CA . GLU A 1 786 ? -20.636 6.231 47.718 1.00 91.62 786 GLU A CA 1
ATOM 6130 C C . GLU A 1 786 ? -21.219 4.862 47.326 1.00 91.62 786 GLU A C 1
ATOM 6132 O O . GLU A 1 786 ? -20.756 3.827 47.801 1.00 91.62 786 GLU A O 1
ATOM 6137 N N . THR A 1 787 ? -22.163 4.826 46.377 1.00 94.00 787 THR A N 1
ATOM 6138 C CA . THR A 1 787 ? -22.618 3.576 45.748 1.00 94.00 787 THR A CA 1
ATOM 6139 C C . THR A 1 787 ? -21.497 2.930 44.927 1.00 94.00 787 THR A C 1
ATOM 6141 O O . THR A 1 787 ? -21.285 1.728 45.040 1.00 94.00 787 THR A O 1
ATOM 6144 N N . VAL A 1 788 ? -20.726 3.711 44.157 1.00 94.62 788 VAL A N 1
ATOM 6145 C CA . VAL A 1 788 ? -19.549 3.220 43.407 1.00 94.62 788 VAL A CA 1
ATOM 6146 C C . VAL A 1 788 ? -18.477 2.661 44.346 1.00 94.62 788 VAL A C 1
ATOM 6148 O O . VAL A 1 788 ? -17.897 1.621 44.042 1.00 94.62 788 VAL A O 1
ATOM 6151 N N . ALA A 1 789 ? -18.231 3.312 45.485 1.00 94.56 789 ALA A N 1
ATOM 6152 C CA . ALA A 1 789 ? -17.255 2.858 46.475 1.00 94.56 789 ALA A CA 1
ATOM 6153 C C . ALA A 1 789 ? -17.653 1.523 47.131 1.00 94.56 789 ALA A C 1
ATOM 6155 O O . ALA A 1 789 ? -16.798 0.663 47.332 1.00 94.56 789 ALA A O 1
ATOM 6156 N N . GLY A 1 790 ? -18.946 1.329 47.415 1.00 93.31 790 GLY A N 1
ATOM 6157 C CA . GLY A 1 790 ? -19.484 0.097 48.002 1.00 93.31 790 GLY A CA 1
ATOM 6158 C C . GLY A 1 790 ? -19.732 -1.060 47.024 1.00 93.31 790 GLY A C 1
ATOM 6159 O O . GLY A 1 790 ? -20.168 -2.122 47.465 1.00 93.31 790 GLY A O 1
ATOM 6160 N N . LEU A 1 791 ? -19.500 -0.886 45.717 1.00 93.81 791 LEU A N 1
ATOM 6161 C CA . LEU A 1 791 ? -19.798 -1.916 44.716 1.00 93.81 791 LEU A CA 1
ATOM 6162 C C . LEU A 1 791 ? -18.742 -3.032 44.678 1.00 93.81 791 LEU A C 1
ATOM 6164 O O . LEU A 1 791 ? -17.585 -2.808 44.301 1.00 93.81 791 LEU A O 1
ATOM 6168 N N . ASP A 1 792 ? -19.191 -4.249 44.992 1.00 91.44 792 ASP A N 1
ATOM 6169 C CA . ASP A 1 792 ? -18.468 -5.508 44.818 1.00 91.44 792 ASP A CA 1
ATOM 6170 C C . ASP A 1 792 ? -19.468 -6.649 44.493 1.00 91.44 792 ASP A C 1
ATOM 6172 O O . ASP A 1 792 ? -20.478 -6.770 45.193 1.00 91.44 792 ASP A O 1
ATOM 6176 N N . PRO A 1 793 ? -19.256 -7.473 43.445 1.00 93.12 793 PRO A N 1
ATOM 6177 C CA . PRO A 1 793 ? -18.209 -7.352 42.432 1.00 93.12 793 PRO A CA 1
ATOM 6178 C C . PRO A 1 793 ? -18.415 -6.119 41.540 1.00 93.12 793 PRO A C 1
ATOM 6180 O O . PRO A 1 793 ? -19.535 -5.766 41.175 1.00 93.12 793 PRO A O 1
ATOM 6183 N N . PHE A 1 794 ? -17.320 -5.473 41.137 1.00 95.06 794 PHE A N 1
ATOM 6184 C CA . PHE A 1 794 ? -17.358 -4.306 40.247 1.00 95.06 794 PHE A CA 1
ATOM 6185 C C . PHE A 1 794 ? -17.508 -4.716 38.765 1.00 95.06 794 PHE A C 1
ATOM 6187 O O . PHE A 1 794 ? -16.617 -4.498 37.944 1.00 95.06 794 PHE A O 1
ATOM 6194 N N . ALA A 1 795 ? -18.627 -5.370 38.444 1.00 94.56 795 ALA A N 1
ATOM 6195 C CA . ALA A 1 795 ? -18.950 -5.932 37.131 1.00 94.56 795 ALA A CA 1
ATOM 6196 C C . ALA A 1 795 ? -20.102 -5.166 36.438 1.00 94.56 795 ALA A C 1
ATOM 6198 O O . ALA A 1 795 ? -20.874 -4.494 37.129 1.00 94.56 795 ALA A O 1
ATOM 6199 N N . PRO A 1 796 ? -20.254 -5.260 35.097 1.00 95.88 796 PRO A N 1
ATOM 6200 C CA . PRO A 1 796 ? -21.243 -4.483 34.346 1.00 95.88 796 PRO A CA 1
ATOM 6201 C C . PRO A 1 796 ? -22.670 -4.570 34.900 1.00 95.88 796 PRO A C 1
ATOM 6203 O O . PRO A 1 796 ? -23.258 -3.538 35.219 1.00 95.88 796 PRO A O 1
ATOM 6206 N N . ASP A 1 797 ? -23.188 -5.783 35.095 1.00 95.56 797 ASP A N 1
ATOM 6207 C CA . ASP A 1 797 ? -24.560 -6.021 35.560 1.00 95.56 797 ASP A CA 1
ATOM 6208 C C . ASP A 1 797 ? -24.804 -5.424 36.954 1.00 95.56 797 ASP A C 1
ATOM 6210 O O . ASP A 1 797 ? -25.836 -4.800 37.201 1.00 95.56 797 ASP A O 1
ATOM 6214 N N . THR A 1 798 ? -23.831 -5.552 37.862 1.00 95.88 798 THR A N 1
ATOM 6215 C CA . THR A 1 798 ? -23.896 -4.997 39.223 1.00 95.88 798 THR A CA 1
ATOM 6216 C C . THR A 1 798 ? -23.936 -3.468 39.197 1.00 95.88 798 THR A C 1
ATOM 6218 O O . THR A 1 798 ? -24.686 -2.850 39.954 1.00 95.88 798 THR A O 1
ATOM 6221 N N . ILE A 1 799 ? -23.170 -2.851 38.292 1.00 96.62 799 ILE A N 1
ATOM 6222 C CA . ILE A 1 799 ? -23.129 -1.398 38.097 1.00 96.62 799 ILE A CA 1
ATOM 6223 C C . ILE A 1 799 ? -24.452 -0.885 37.505 1.00 96.62 799 ILE A C 1
ATOM 6225 O O . ILE A 1 799 ? -24.971 0.128 37.977 1.00 96.62 799 ILE A O 1
ATOM 6229 N N . GLU A 1 800 ? -25.031 -1.566 36.508 1.00 95.38 800 GLU A N 1
ATOM 6230 C CA . GLU A 1 800 ? -26.309 -1.140 35.914 1.00 95.38 800 GLU A CA 1
ATOM 6231 C C . GLU A 1 800 ? -27.501 -1.386 36.850 1.00 95.38 800 GLU A C 1
ATOM 6233 O O . GLU A 1 800 ? -28.389 -0.532 36.936 1.00 95.38 800 GLU A O 1
ATOM 6238 N N . ALA A 1 801 ? -27.490 -2.472 37.631 1.00 95.44 801 ALA A N 1
ATOM 6239 C CA . ALA A 1 801 ? -28.470 -2.713 38.688 1.00 95.44 801 ALA A CA 1
ATOM 6240 C C . ALA A 1 801 ? -28.410 -1.625 39.776 1.00 95.44 801 ALA A C 1
ATOM 6242 O O . ALA A 1 801 ? -29.440 -1.055 40.134 1.00 95.44 801 ALA A O 1
ATOM 6243 N N . ALA A 1 802 ? -27.212 -1.268 40.252 1.00 96.00 802 ALA A N 1
ATOM 6244 C CA . ALA A 1 802 ? -27.036 -0.221 41.258 1.00 96.00 802 ALA A CA 1
ATOM 6245 C C . ALA A 1 802 ? -27.414 1.177 40.740 1.00 96.00 802 ALA A C 1
ATOM 6247 O O . ALA A 1 802 ? -28.065 1.940 41.455 1.00 96.00 802 ALA A O 1
ATOM 6248 N N . ALA A 1 803 ? -27.066 1.513 39.493 1.00 95.25 803 ALA A N 1
ATOM 6249 C CA . ALA A 1 803 ? -27.481 2.768 38.865 1.00 95.25 803 ALA A CA 1
ATOM 6250 C C . ALA A 1 803 ? -29.008 2.846 38.671 1.00 95.25 803 ALA A C 1
ATOM 6252 O O . ALA A 1 803 ? -29.591 3.913 38.873 1.00 95.25 803 ALA A O 1
ATOM 6253 N N . SER A 1 804 ? -29.661 1.720 38.359 1.00 95.19 804 SER A N 1
ATOM 6254 C CA . SER A 1 804 ? -31.125 1.626 38.265 1.00 95.19 804 SER A CA 1
ATOM 6255 C C . SER A 1 804 ? -31.787 1.801 39.635 1.00 95.19 804 SER A C 1
ATOM 6257 O O . SER A 1 804 ? -32.616 2.693 39.801 1.00 95.19 804 SER A O 1
ATOM 6259 N N . ALA A 1 805 ? -31.357 1.041 40.648 1.00 95.31 805 ALA A N 1
ATOM 6260 C CA . ALA A 1 805 ? -31.901 1.116 42.005 1.00 95.31 805 ALA A CA 1
ATOM 6261 C C . ALA A 1 805 ? -31.705 2.504 42.647 1.00 95.31 805 ALA A C 1
ATOM 6263 O O . ALA A 1 805 ? -32.600 3.018 43.316 1.00 95.31 805 ALA A O 1
ATOM 6264 N N . PHE A 1 806 ? -30.563 3.159 42.405 1.00 94.94 806 PHE A N 1
ATOM 6265 C CA . PHE A 1 806 ? -30.321 4.539 42.838 1.00 94.94 806 PHE A CA 1
ATOM 6266 C C . PHE A 1 806 ? -31.271 5.540 42.166 1.00 94.94 806 PHE A C 1
ATOM 6268 O O . PHE A 1 806 ? -31.721 6.491 42.812 1.00 94.94 806 PHE A O 1
ATOM 6275 N N . ALA A 1 807 ? -31.570 5.338 40.879 1.00 93.62 807 ALA A N 1
ATOM 6276 C CA . ALA A 1 807 ? -32.485 6.185 40.125 1.00 93.62 807 ALA A CA 1
ATOM 6277 C C . ALA A 1 807 ? -33.935 6.020 40.621 1.00 93.62 807 ALA A C 1
ATOM 6279 O O . ALA A 1 807 ? -34.603 7.015 40.910 1.00 93.62 807 ALA A O 1
ATOM 6280 N N . GLU A 1 808 ? -34.380 4.777 40.825 1.00 94.62 808 GLU A N 1
ATOM 6281 C CA . GLU A 1 808 ? -35.692 4.436 41.393 1.00 94.62 808 GLU A CA 1
ATOM 6282 C C . GLU A 1 808 ? -35.872 4.998 42.809 1.00 94.62 808 GLU A C 1
ATOM 6284 O O . GLU A 1 808 ? -36.841 5.715 43.063 1.00 94.62 808 GLU A O 1
ATOM 6289 N N . ALA A 1 809 ? -34.900 4.783 43.705 1.00 93.81 809 ALA A N 1
ATOM 6290 C CA . ALA A 1 809 ? -34.928 5.287 45.083 1.00 93.81 809 ALA A CA 1
ATOM 6291 C C . ALA A 1 809 ? -34.957 6.827 45.189 1.00 93.81 809 ALA A C 1
ATOM 6293 O O . ALA A 1 809 ? -35.284 7.369 46.244 1.00 93.81 809 ALA A O 1
ATOM 6294 N N . ARG A 1 810 ? -34.620 7.541 44.106 1.00 91.69 810 ARG A N 1
ATOM 6295 C CA . ARG A 1 810 ? -34.689 9.009 43.996 1.00 91.69 810 ARG A CA 1
ATOM 6296 C C . ARG A 1 810 ? -35.836 9.510 43.111 1.00 91.69 810 ARG A C 1
ATOM 6298 O O . ARG A 1 810 ? -35.971 10.718 42.938 1.00 91.69 810 ARG A O 1
ATOM 6305 N N . GLY A 1 811 ? -36.649 8.620 42.536 1.00 91.25 811 GLY A N 1
ATOM 6306 C CA . GLY A 1 811 ? -37.727 8.982 41.610 1.00 91.25 811 GLY A CA 1
ATOM 6307 C C . GLY A 1 811 ? -37.247 9.638 40.306 1.00 91.25 811 GLY A C 1
ATOM 6308 O O . GLY A 1 811 ? -38.009 10.366 39.667 1.00 91.25 811 GLY A O 1
ATOM 6309 N N . ILE A 1 812 ? -35.989 9.417 39.907 1.00 90.62 812 ILE A N 1
ATOM 6310 C CA . ILE A 1 812 ? -35.390 9.982 38.690 1.00 90.62 812 ILE A CA 1
ATOM 6311 C C . ILE A 1 812 ? -35.274 8.916 37.596 1.00 90.62 812 ILE A C 1
ATOM 6313 O O . ILE A 1 812 ? -35.040 7.744 37.864 1.00 90.62 812 ILE A O 1
ATOM 6317 N N . GLY A 1 813 ? -35.401 9.309 36.327 1.00 89.94 813 GLY A N 1
ATOM 6318 C CA . GLY A 1 813 ? -35.154 8.385 35.214 1.00 89.94 813 GLY A CA 1
ATOM 6319 C C . GLY A 1 813 ? -33.658 8.113 35.028 1.00 89.94 813 GLY A C 1
ATOM 6320 O O . GLY A 1 813 ? -32.873 9.057 35.064 1.00 89.94 813 GLY A O 1
ATOM 6321 N N . MET A 1 814 ? -33.269 6.865 34.744 1.00 91.69 814 MET A N 1
ATOM 6322 C CA . MET A 1 814 ? -31.878 6.379 34.593 1.00 91.69 814 MET A CA 1
ATOM 6323 C C . MET A 1 814 ? -30.914 7.337 33.859 1.00 91.69 814 MET A C 1
ATOM 6325 O O . MET A 1 814 ? -29.775 7.538 34.280 1.00 91.69 814 MET A O 1
ATOM 6329 N N . GLY A 1 815 ? -31.367 8.017 32.798 1.00 90.38 815 GLY A N 1
ATOM 6330 C CA . GLY A 1 815 ? -30.567 9.015 32.071 1.00 90.38 815 GLY A CA 1
ATOM 6331 C C . GLY A 1 815 ? -30.062 10.201 32.914 1.00 90.38 815 GLY A C 1
ATOM 6332 O O . GLY A 1 815 ? -29.102 10.852 32.510 1.00 90.38 815 GLY A O 1
ATOM 6333 N N . LYS A 1 816 ? -30.658 10.473 34.084 1.00 90.81 816 LYS A N 1
ATOM 6334 C CA . LYS A 1 816 ? -30.227 11.504 35.045 1.00 90.81 816 LYS A CA 1
ATOM 6335 C C . LYS A 1 816 ? -29.025 11.108 35.906 1.00 90.81 816 LYS A C 1
ATOM 6337 O O . LYS A 1 816 ? -28.425 12.007 36.480 1.00 90.81 816 LYS A O 1
ATOM 6342 N N . ILE A 1 817 ? -28.649 9.827 35.954 1.00 93.38 817 ILE A N 1
ATOM 6343 C CA . ILE A 1 817 ? -27.398 9.358 36.577 1.00 93.38 817 ILE A CA 1
ATOM 6344 C C . ILE A 1 817 ? -26.428 8.785 35.529 1.00 93.38 817 ILE A C 1
ATOM 6346 O O . ILE A 1 817 ? -25.243 9.113 35.524 1.00 93.38 817 ILE A O 1
ATOM 6350 N N . ALA A 1 818 ? -26.940 8.045 34.541 1.00 94.00 818 ALA A N 1
ATOM 6351 C CA . ALA A 1 818 ? -26.136 7.406 33.501 1.00 94.00 818 ALA A CA 1
ATOM 6352 C C . ALA A 1 818 ? -25.435 8.378 32.530 1.00 94.00 818 ALA A C 1
ATOM 6354 O O . ALA A 1 818 ? -24.438 7.998 31.918 1.00 94.00 818 ALA A O 1
ATOM 6355 N N . GLN A 1 819 ? -25.942 9.603 32.335 1.00 94.75 819 GLN A N 1
ATOM 6356 C CA . GLN A 1 819 ? -25.255 10.617 31.520 1.00 94.75 819 GLN A CA 1
ATOM 6357 C C . GLN A 1 819 ? -24.198 11.401 32.316 1.00 94.75 819 GLN A C 1
ATOM 6359 O O . GLN A 1 819 ? -23.073 11.483 31.828 1.00 94.75 819 GLN A O 1
ATOM 6364 N N . PRO A 1 820 ? -24.464 11.895 33.545 1.00 95.38 820 PRO A N 1
ATOM 6365 C CA . PRO A 1 820 ? -23.409 12.443 34.398 1.00 95.38 820 PRO A CA 1
ATOM 6366 C C . PRO A 1 820 ? -22.224 11.495 34.603 1.00 95.38 820 PRO A C 1
ATOM 6368 O O . PRO A 1 820 ? -21.084 11.931 34.473 1.00 95.38 820 PRO A O 1
ATOM 6371 N N . LEU A 1 821 ? -22.471 10.197 34.831 1.00 95.75 821 LEU A N 1
ATOM 6372 C CA . LEU A 1 821 ? -21.401 9.200 34.963 1.00 95.75 821 LEU A CA 1
ATOM 6373 C C . LEU A 1 821 ? -20.562 9.046 33.692 1.00 95.75 821 LEU A C 1
ATOM 6375 O O . LEU A 1 821 ? -19.342 8.963 33.793 1.00 95.75 821 LEU A O 1
ATOM 6379 N N . ARG A 1 822 ? -21.180 9.063 32.501 1.00 95.31 822 ARG A N 1
ATOM 6380 C CA . ARG A 1 822 ? -20.431 9.069 31.233 1.00 95.31 822 ARG A CA 1
ATOM 6381 C C . ARG A 1 822 ? -19.525 10.291 31.135 1.00 95.31 822 ARG A C 1
ATOM 6383 O O . ARG A 1 822 ? -18.324 10.119 30.970 1.00 95.31 822 ARG A O 1
ATOM 6390 N N . VAL A 1 823 ? -20.063 11.494 31.346 1.00 95.38 823 VAL A N 1
ATOM 6391 C CA . VAL A 1 823 ? -19.272 12.735 31.252 1.00 95.38 823 VAL A CA 1
ATOM 6392 C C . VAL A 1 823 ? -18.133 12.752 32.273 1.00 95.38 823 VAL A C 1
ATOM 6394 O O . VAL A 1 823 ? -17.009 13.082 31.907 1.00 95.38 823 VAL A O 1
ATOM 6397 N N . ALA A 1 824 ? -18.383 12.327 33.514 1.00 95.44 824 ALA A N 1
ATOM 6398 C CA . ALA A 1 824 ? -17.355 12.239 34.550 1.00 95.44 824 ALA A CA 1
ATOM 6399 C C . ALA A 1 824 ? -16.238 11.237 34.207 1.00 95.44 824 ALA A C 1
ATOM 6401 O O . ALA A 1 824 ? -15.069 11.514 34.462 1.00 95.44 824 ALA A O 1
ATOM 6402 N N . VAL A 1 825 ? -16.582 10.078 33.633 1.00 95.19 825 VAL A N 1
ATOM 6403 C CA . VAL A 1 825 ? -15.648 8.957 33.417 1.00 95.19 825 VAL A CA 1
ATOM 6404 C C . VAL A 1 825 ? -14.956 8.998 32.049 1.00 95.19 825 VAL A C 1
ATOM 6406 O O . VAL A 1 825 ? -13.830 8.516 31.948 1.00 95.19 825 VAL A O 1
ATOM 6409 N N . THR A 1 826 ? -15.574 9.560 31.005 1.00 93.50 826 THR A N 1
ATOM 6410 C CA . THR A 1 826 ? -15.025 9.589 29.630 1.00 93.50 826 THR A CA 1
ATOM 6411 C C . THR A 1 826 ? -14.747 10.992 29.092 1.00 93.50 826 THR A C 1
ATOM 6413 O O . THR A 1 826 ? -14.200 11.120 28.001 1.00 93.50 826 THR A O 1
ATOM 6416 N N . GLY A 1 827 ? -15.155 12.045 29.806 1.00 92.31 827 GLY A N 1
ATOM 6417 C CA . GLY A 1 827 ? -15.123 13.425 29.316 1.00 92.31 827 GLY A CA 1
ATOM 6418 C C . GLY A 1 827 ? -16.280 13.785 28.375 1.00 92.31 827 GLY A C 1
ATOM 6419 O O . GLY A 1 827 ? -16.516 14.967 28.125 1.00 92.31 827 GLY A O 1
ATOM 6420 N N . SER A 1 828 ? -17.041 12.804 27.872 1.00 91.25 828 SER A N 1
ATOM 6421 C CA . SER A 1 828 ? -18.077 13.008 26.851 1.00 91.25 828 SER A CA 1
ATOM 6422 C C . SER A 1 828 ? -19.412 12.335 27.202 1.00 91.25 828 SER A C 1
ATOM 6424 O O . SER A 1 828 ? -19.543 11.614 28.186 1.00 91.25 828 SER A O 1
ATOM 6426 N N . SER A 1 829 ? -20.440 12.569 26.380 1.00 90.88 829 SER A N 1
ATOM 6427 C CA . SER A 1 829 ? -21.746 11.895 26.514 1.00 90.88 829 SER A CA 1
ATOM 6428 C C . SER A 1 829 ? -21.882 10.605 25.689 1.00 90.88 829 SER A C 1
ATOM 6430 O O . SER A 1 829 ? -22.936 9.963 25.722 1.00 90.88 829 SER A O 1
ATOM 6432 N N . ALA A 1 830 ? -20.824 10.209 24.973 1.00 88.44 830 ALA A N 1
ATOM 6433 C CA . ALA A 1 830 ? -20.747 8.975 24.199 1.00 88.44 830 ALA A CA 1
ATOM 6434 C C . ALA A 1 830 ? -19.835 7.954 24.898 1.00 88.44 830 ALA A C 1
ATOM 6436 O O . ALA A 1 830 ? -18.718 8.269 25.309 1.00 88.44 830 ALA A O 1
ATOM 6437 N N . SER A 1 831 ? -20.328 6.725 25.043 1.00 89.56 831 SER A N 1
ATOM 6438 C CA . SER A 1 831 ? -19.572 5.557 25.508 1.00 89.56 831 SER A CA 1
ATOM 6439 C C . SER A 1 831 ? -20.355 4.271 25.172 1.00 89.56 831 SER A C 1
ATOM 6441 O O . SER A 1 831 ? -21.474 4.365 24.648 1.00 89.56 831 SER A O 1
ATOM 6443 N N . PRO A 1 832 ? -19.815 3.077 25.481 1.00 92.25 832 PRO A N 1
ATOM 6444 C CA . PRO A 1 832 ? -20.572 1.821 25.522 1.00 92.25 832 PRO A CA 1
ATOM 6445 C C . PRO A 1 832 ? -21.730 1.815 26.555 1.00 92.25 832 PRO A C 1
ATOM 6447 O O . PRO A 1 832 ? -22.198 2.862 27.019 1.00 92.25 832 PRO A O 1
ATOM 6450 N N . GLY A 1 833 ? -22.228 0.636 26.933 1.00 92.38 833 GLY A N 1
ATOM 6451 C CA . GLY A 1 833 ? -23.101 0.434 28.097 1.00 92.38 833 GLY A CA 1
ATOM 6452 C C . GLY A 1 833 ? -22.510 1.064 29.362 1.00 92.38 833 GLY A C 1
ATOM 6453 O O . GLY A 1 833 ? -21.297 1.268 29.456 1.00 92.38 833 GLY A O 1
ATOM 6454 N N . LEU A 1 834 ? -23.346 1.447 30.328 1.00 94.31 834 LEU A N 1
ATOM 6455 C CA . LEU A 1 834 ? -22.856 2.140 31.525 1.00 94.31 834 LEU A CA 1
ATOM 6456 C C . LEU A 1 834 ? -22.003 1.191 32.374 1.00 94.31 834 LEU A C 1
ATOM 6458 O O . LEU A 1 834 ? -20.908 1.568 32.793 1.00 94.31 834 LEU A O 1
ATOM 6462 N N . GLY A 1 835 ? -22.476 -0.043 32.553 1.00 95.12 835 GLY A N 1
ATOM 6463 C CA . GLY A 1 835 ? -21.747 -1.101 33.243 1.00 95.12 835 GLY A CA 1
ATOM 6464 C C . GLY A 1 835 ? -20.420 -1.422 32.559 1.00 95.12 835 GLY A C 1
ATOM 6465 O O . GLY A 1 835 ? -19.382 -1.408 33.216 1.00 95.12 835 GLY A O 1
ATOM 6466 N N . GLU A 1 836 ? -20.439 -1.612 31.233 1.00 95.31 836 GLU A N 1
ATOM 6467 C CA . GLU A 1 836 ? -19.237 -1.813 30.407 1.00 95.31 836 GLU A CA 1
ATOM 6468 C C . GLU A 1 836 ? -18.223 -0.673 30.619 1.00 95.31 836 GLU A C 1
ATOM 6470 O O . GLU A 1 836 ? -17.066 -0.913 30.957 1.00 95.31 836 GLU A O 1
ATOM 6475 N N . THR A 1 837 ? -18.671 0.580 30.477 1.00 95.50 837 THR A N 1
ATOM 6476 C CA . THR A 1 837 ? -17.825 1.784 30.559 1.00 95.50 837 THR A CA 1
ATOM 6477 C C . THR A 1 837 ? -17.119 1.888 31.912 1.00 95.50 837 THR A C 1
ATOM 6479 O O . THR A 1 837 ? -15.916 2.144 31.967 1.00 95.50 837 THR A O 1
ATOM 6482 N N . LEU A 1 838 ? -17.850 1.690 33.012 1.00 96.06 838 LEU A N 1
ATOM 6483 C CA . LEU A 1 838 ? -17.290 1.815 34.357 1.00 96.06 838 LEU A CA 1
ATOM 6484 C C . LEU A 1 838 ? -16.400 0.614 34.707 1.00 96.06 838 LEU A C 1
ATOM 6486 O O . LEU A 1 838 ? -15.288 0.825 35.189 1.00 96.06 838 LEU A O 1
ATOM 6490 N N . ALA A 1 839 ? -16.824 -0.621 34.418 1.00 95.69 839 ALA A N 1
ATOM 6491 C CA . ALA A 1 839 ? -16.030 -1.824 34.690 1.00 95.69 839 ALA A CA 1
ATOM 6492 C C . ALA A 1 839 ? -14.709 -1.858 33.895 1.00 95.69 839 ALA A C 1
ATOM 6494 O O . ALA A 1 839 ? -13.681 -2.278 34.429 1.00 95.69 839 ALA A O 1
ATOM 6495 N N . LEU A 1 840 ? -14.693 -1.340 32.658 1.00 95.19 840 LEU A N 1
ATOM 6496 C CA . LEU A 1 840 ? -13.465 -1.182 31.872 1.00 95.19 840 LEU A CA 1
ATOM 6497 C C . LEU A 1 8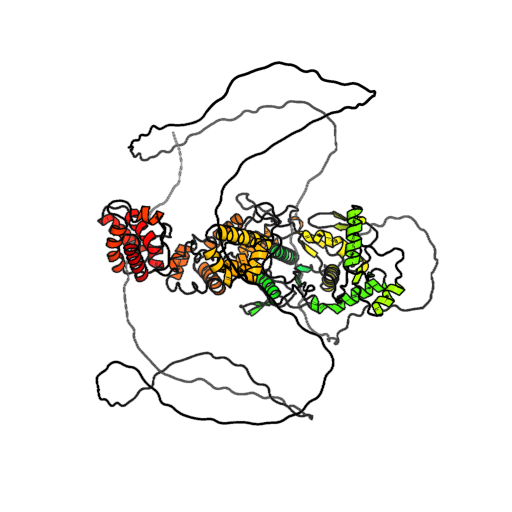40 ? -12.469 -0.205 32.507 1.00 95.19 840 LEU A C 1
ATOM 6499 O O . LEU A 1 840 ? -11.267 -0.465 32.485 1.00 95.19 840 LEU A O 1
ATOM 6503 N N . VAL A 1 841 ? -12.939 0.895 33.098 1.00 94.06 841 VAL A N 1
ATOM 6504 C CA . VAL A 1 841 ? -12.071 1.851 33.809 1.00 94.06 841 VAL A CA 1
ATOM 6505 C C . VAL A 1 841 ? -11.616 1.290 35.162 1.00 94.06 841 VAL A C 1
ATOM 6507 O O . VAL A 1 841 ? -10.442 1.413 35.508 1.00 94.06 841 VAL A O 1
ATOM 6510 N N . GLY A 1 842 ? -12.510 0.606 35.880 1.00 93.94 842 GLY A N 1
ATOM 6511 C CA . GLY A 1 842 ? -12.267 0.015 37.198 1.00 93.94 842 GLY A CA 1
ATOM 6512 C C . GLY A 1 842 ? -12.522 0.993 38.353 1.00 93.94 842 GLY A C 1
ATOM 6513 O O . GLY A 1 842 ? -12.267 2.192 38.235 1.00 93.94 842 GLY A O 1
ATOM 6514 N N . ARG A 1 843 ? -13.030 0.473 39.480 1.00 95.00 843 ARG A N 1
ATOM 6515 C CA . ARG A 1 843 ? -13.621 1.248 40.591 1.00 95.00 843 ARG A CA 1
ATOM 6516 C C . ARG A 1 843 ? -12.788 2.445 41.043 1.00 95.00 843 ARG A C 1
ATOM 6518 O O . ARG A 1 843 ? -13.288 3.564 41.041 1.00 95.00 843 ARG A O 1
ATOM 6525 N N . GLU A 1 844 ? -11.517 2.229 41.366 1.00 94.75 844 GLU A N 1
ATOM 6526 C CA . GLU A 1 844 ? -10.642 3.276 41.916 1.00 94.75 844 GLU A CA 1
ATOM 6527 C C . GLU A 1 844 ? -10.413 4.430 40.919 1.00 94.75 844 GLU A C 1
ATOM 6529 O O . GLU A 1 844 ? -10.390 5.601 41.297 1.00 94.75 844 GLU A O 1
ATOM 6534 N N . ALA A 1 845 ? -10.318 4.119 39.620 1.00 94.38 845 ALA A N 1
ATOM 6535 C CA . ALA A 1 845 ? -10.197 5.125 38.568 1.00 94.38 845 ALA A CA 1
ATOM 6536 C C . ALA A 1 845 ? -11.544 5.805 38.258 1.00 94.38 845 ALA A C 1
ATOM 6538 O O . ALA A 1 845 ? -11.564 7.005 37.995 1.00 94.38 845 ALA A O 1
ATOM 6539 N N . VAL A 1 846 ? -12.676 5.093 38.356 1.00 96.38 846 VAL A N 1
ATOM 6540 C CA . VAL A 1 846 ? -14.018 5.703 38.283 1.00 96.38 846 VAL A CA 1
ATOM 6541 C C . VAL A 1 846 ? -14.211 6.709 39.422 1.00 96.38 846 VAL A C 1
ATOM 6543 O O . VAL A 1 846 ? -14.612 7.839 39.157 1.00 96.38 846 VAL A O 1
ATOM 6546 N N . LEU A 1 847 ? -13.862 6.350 40.663 1.00 96.88 847 LEU A N 1
ATOM 6547 C CA . LEU A 1 847 ? -13.922 7.250 41.822 1.00 96.88 847 LEU A CA 1
ATOM 6548 C C . LEU A 1 847 ? -13.030 8.484 41.629 1.00 96.88 847 LEU A C 1
ATOM 6550 O O . LEU A 1 847 ? -13.515 9.607 41.749 1.00 96.88 847 LEU A O 1
ATOM 6554 N N . ALA A 1 848 ? -11.765 8.300 41.235 1.00 96.44 848 ALA A N 1
ATOM 6555 C CA . ALA A 1 848 ? -10.845 9.410 40.974 1.00 96.44 848 ALA A CA 1
ATOM 6556 C C . ALA A 1 848 ? -11.351 10.367 39.875 1.00 96.44 848 ALA A C 1
ATOM 6558 O O . ALA A 1 848 ? -11.195 11.585 39.991 1.00 96.44 848 ALA A O 1
ATOM 6559 N N . ARG A 1 849 ? -11.991 9.834 38.824 1.00 96.88 849 ARG A N 1
ATOM 6560 C CA . ARG A 1 849 ? -12.592 10.620 37.732 1.00 96.88 849 ARG A CA 1
ATOM 6561 C C . ARG A 1 849 ? -13.873 11.343 38.157 1.00 96.88 849 ARG A C 1
ATOM 6563 O O . ARG A 1 849 ? -14.051 12.499 37.783 1.00 96.88 849 ARG A O 1
ATOM 6570 N N . ILE A 1 850 ? -14.718 10.728 38.991 1.00 96.31 850 ILE A N 1
ATOM 6571 C CA . ILE A 1 850 ? -15.866 11.402 39.625 1.00 96.31 850 ILE A CA 1
ATOM 6572 C C . ILE A 1 850 ? -15.372 12.554 40.509 1.00 96.31 850 ILE A C 1
ATOM 6574 O O . ILE A 1 850 ? -15.822 13.684 40.337 1.00 96.31 850 ILE A O 1
ATOM 6578 N N . ASP A 1 851 ? -14.391 12.312 41.379 1.00 95.44 851 ASP A N 1
ATOM 6579 C CA . ASP A 1 851 ? -13.827 13.337 42.264 1.00 95.44 851 ASP A CA 1
ATOM 6580 C C . ASP A 1 851 ? -13.164 14.479 41.485 1.00 95.44 851 ASP A C 1
ATOM 6582 O O . ASP A 1 851 ? -13.260 15.641 41.880 1.00 95.44 851 ASP A O 1
ATOM 6586 N N . ARG A 1 852 ? -12.517 14.177 40.354 1.00 95.19 852 ARG A N 1
ATOM 6587 C CA . ARG A 1 852 ? -12.012 15.189 39.420 1.00 95.19 852 ARG A CA 1
ATOM 6588 C C . ARG A 1 852 ? -13.148 16.001 38.799 1.00 95.19 852 ARG A C 1
ATOM 6590 O O . ARG A 1 852 ? -13.113 17.228 38.847 1.00 95.19 852 ARG A O 1
ATOM 6597 N N . CYS A 1 853 ? -14.168 15.332 38.267 1.00 95.69 853 CYS A N 1
ATOM 6598 C CA . CYS A 1 853 ? -15.336 15.969 37.664 1.00 95.69 853 CYS A CA 1
ATOM 6599 C C . CYS A 1 853 ? -16.055 16.904 38.652 1.00 95.69 853 CYS A C 1
ATOM 6601 O O . CYS A 1 853 ? -16.452 18.002 38.272 1.00 95.69 853 CYS A O 1
ATOM 6603 N N . LEU A 1 854 ? -16.178 16.514 39.924 1.00 94.69 854 LEU A N 1
ATOM 6604 C CA . LEU A 1 854 ? -16.787 17.340 40.973 1.00 94.69 854 LEU A CA 1
ATOM 6605 C C . LEU A 1 854 ? -15.945 18.576 41.346 1.00 94.69 854 LEU A C 1
ATOM 6607 O O . LEU A 1 854 ? -16.512 19.564 41.802 1.00 94.69 854 LEU A O 1
ATOM 6611 N N . ARG A 1 855 ? -14.621 18.556 41.130 1.00 94.00 855 ARG A N 1
ATOM 6612 C CA . ARG A 1 855 ? -13.744 19.730 41.319 1.00 94.00 855 ARG A CA 1
ATOM 6613 C C . ARG A 1 855 ? -13.699 20.656 40.103 1.00 94.00 855 ARG A C 1
ATOM 6615 O O . ARG A 1 855 ? -13.649 21.867 40.274 1.00 94.00 855 ARG A O 1
ATOM 6622 N N . GLU A 1 856 ? -13.672 20.102 38.891 1.00 92.94 856 GLU A N 1
ATOM 6623 C CA . GLU A 1 856 ? -13.449 20.868 37.650 1.00 92.94 856 GLU A CA 1
ATOM 6624 C C . GLU A 1 856 ? -14.746 21.337 36.967 1.00 92.94 856 GLU A C 1
ATOM 6626 O O . GLU A 1 856 ? -14.742 22.355 36.276 1.00 92.94 856 GLU A O 1
ATOM 6631 N N . CYS A 1 857 ? -15.860 20.617 37.146 1.00 89.44 857 CYS A N 1
ATOM 6632 C CA . CYS A 1 857 ? -17.125 20.887 36.448 1.00 89.44 857 CYS A CA 1
ATOM 6633 C C . CYS A 1 857 ? -18.236 21.482 37.328 1.00 89.44 857 CYS A C 1
ATOM 6635 O O . CYS A 1 857 ? -19.358 21.607 36.831 1.00 89.44 857 CYS A O 1
ATOM 6637 N N . ALA A 1 858 ? -17.940 21.849 38.583 1.00 79.62 858 ALA A N 1
ATOM 6638 C CA . ALA A 1 858 ? -18.847 22.587 39.473 1.00 79.62 858 ALA A CA 1
ATOM 6639 C C . ALA A 1 858 ? -19.355 23.885 38.818 1.00 79.62 858 ALA A C 1
ATOM 6641 O O . ALA A 1 858 ? -18.511 24.656 38.313 1.00 79.62 858 ALA A O 1
#